Protein AF-A0A8J4FML6-F1 (afdb_monomer)

Structure (mmCIF, N/CA/C/O backbone):
data_AF-A0A8J4FML6-F1
#
_entry.id   AF-A0A8J4FML6-F1
#
loop_
_atom_site.group_PDB
_atom_site.id
_atom_site.type_symbol
_atom_site.label_atom_id
_atom_site.label_alt_id
_atom_site.label_comp_id
_atom_site.label_asym_id
_atom_site.label_entity_id
_atom_site.label_seq_id
_atom_site.pdbx_PDB_ins_code
_atom_site.Cartn_x
_atom_site.Cartn_y
_atom_site.Cartn_z
_atom_site.occupancy
_atom_site.B_iso_or_equiv
_atom_site.auth_seq_id
_atom_site.auth_comp_id
_atom_site.auth_asym_id
_atom_site.auth_atom_id
_atom_site.pdbx_PDB_model_num
ATOM 1 N N . MET A 1 1 ? -35.075 16.830 -20.642 1.00 35.41 1 MET A N 1
ATOM 2 C CA . MET A 1 1 ? -34.570 16.892 -19.249 1.00 35.41 1 MET A CA 1
ATOM 3 C C . MET A 1 1 ? -33.074 17.195 -19.356 1.00 35.41 1 MET A C 1
ATOM 5 O O . MET A 1 1 ? -32.252 16.367 -19.012 1.00 35.41 1 MET A O 1
ATOM 9 N N . ASP A 1 2 ? -32.711 18.364 -19.910 1.00 36.81 2 ASP A N 1
ATOM 10 C CA . ASP A 1 2 ? -31.388 18.572 -20.545 1.00 36.81 2 ASP A CA 1
ATOM 11 C C . ASP A 1 2 ? -30.695 19.882 -20.129 1.00 36.81 2 ASP A C 1
ATOM 13 O O . ASP A 1 2 ? -30.119 20.583 -20.957 1.00 36.81 2 ASP A O 1
ATOM 17 N N . LYS A 1 3 ? -30.758 20.270 -18.847 1.00 36.94 3 LYS A N 1
ATOM 18 C CA . LYS A 1 3 ? -30.110 21.514 -18.366 1.00 36.94 3 LYS A CA 1
ATOM 19 C C . LYS A 1 3 ? -29.376 21.415 -17.019 1.00 36.94 3 LYS A C 1
ATOM 21 O O . LYS A 1 3 ? -29.229 22.426 -16.346 1.00 36.94 3 LYS A O 1
ATOM 26 N N . LEU A 1 4 ? -28.869 20.242 -16.624 1.00 39.16 4 LEU A N 1
ATOM 27 C CA . LEU A 1 4 ? -28.214 20.071 -15.309 1.00 39.16 4 LEU A CA 1
ATOM 28 C C . LEU A 1 4 ? -26.909 19.248 -15.316 1.00 39.16 4 LEU A C 1
ATOM 30 O O . LEU A 1 4 ? -26.606 18.566 -14.347 1.00 39.16 4 LEU A O 1
ATOM 34 N N . VAL A 1 5 ? -26.096 19.326 -16.380 1.00 41.69 5 VAL A N 1
ATOM 35 C CA . VAL A 1 5 ? -24.776 18.639 -16.429 1.00 41.69 5 VAL A CA 1
ATOM 36 C C . VAL A 1 5 ? -23.599 19.593 -16.741 1.00 41.69 5 VAL A C 1
ATOM 38 O O . VAL A 1 5 ? -22.457 19.179 -16.887 1.00 41.69 5 VAL A O 1
ATOM 41 N N . GLY A 1 6 ? -23.823 20.911 -16.780 1.00 35.25 6 GLY A N 1
ATOM 42 C CA . GLY A 1 6 ? -22.820 21.879 -17.257 1.00 35.25 6 GLY A CA 1
ATOM 43 C C . GLY A 1 6 ? -21.868 22.521 -16.234 1.00 35.25 6 GLY A C 1
ATOM 44 O O . GLY A 1 6 ? -21.058 23.340 -16.649 1.00 35.25 6 GLY A O 1
ATOM 45 N N . ALA A 1 7 ? -21.943 22.227 -14.929 1.00 37.44 7 ALA A N 1
ATOM 46 C CA . ALA A 1 7 ? -21.358 23.123 -13.910 1.00 37.44 7 ALA A CA 1
ATOM 47 C C . ALA A 1 7 ? -20.179 22.585 -13.067 1.00 37.44 7 ALA A C 1
ATOM 49 O O . ALA A 1 7 ? -19.746 23.287 -12.161 1.00 37.44 7 ALA A O 1
ATOM 50 N N . PHE A 1 8 ? -19.612 21.400 -13.337 1.00 39.28 8 PHE A N 1
ATOM 51 C CA . PHE A 1 8 ? -18.600 20.808 -12.430 1.00 39.28 8 PHE A CA 1
ATOM 52 C C . PHE A 1 8 ? -17.261 20.367 -13.049 1.00 39.28 8 PHE A C 1
ATOM 54 O O . PHE A 1 8 ? -16.527 19.600 -12.435 1.00 39.28 8 PHE A O 1
ATOM 61 N N . SER A 1 9 ? -16.868 20.880 -14.221 1.00 35.09 9 SER A N 1
ATOM 62 C CA . SER A 1 9 ? -15.612 20.458 -14.880 1.00 35.09 9 SER A CA 1
ATOM 63 C C . SER A 1 9 ? -14.545 21.556 -15.023 1.00 35.09 9 SER A C 1
ATOM 65 O O . SER A 1 9 ? -13.806 21.566 -16.008 1.00 35.09 9 SER A O 1
ATOM 67 N N . GLY A 1 10 ? -14.438 22.476 -14.059 1.00 37.28 10 GLY A N 1
ATOM 68 C CA . GLY A 1 10 ? -13.633 23.691 -14.235 1.00 37.28 10 GLY A CA 1
ATOM 69 C C . GLY A 1 10 ? -12.722 24.140 -13.093 1.00 37.28 10 GLY A C 1
ATOM 70 O O . GLY A 1 10 ? -12.500 25.336 -13.030 1.00 37.28 10 GLY A O 1
ATOM 71 N N . VAL A 1 11 ? -12.202 23.291 -12.188 1.00 38.59 11 VAL A N 1
ATOM 72 C CA . VAL A 1 11 ? -11.254 23.772 -11.138 1.00 38.59 11 VAL A CA 1
ATOM 73 C C . VAL A 1 11 ? -10.192 22.742 -10.704 1.00 38.59 11 VAL A C 1
ATOM 75 O O . VAL A 1 11 ? -9.943 22.560 -9.521 1.00 38.59 11 VAL A O 1
ATOM 78 N N . LEU A 1 12 ? -9.524 22.038 -11.623 1.00 36.12 12 LEU A N 1
ATOM 79 C CA . LEU A 1 12 ? -8.326 21.251 -11.260 1.00 36.12 12 LEU A CA 1
ATOM 80 C C . LEU A 1 12 ? -7.280 21.261 -12.383 1.00 36.12 12 LEU A C 1
ATOM 82 O O . LEU A 1 12 ? -7.044 20.252 -13.046 1.00 36.12 12 LEU A O 1
ATOM 86 N N . LYS A 1 13 ? -6.636 22.411 -12.600 1.00 40.84 13 LYS A N 1
ATOM 87 C CA . LYS A 1 13 ? -5.328 22.497 -13.267 1.00 40.84 13 LYS A CA 1
ATOM 88 C C . LYS A 1 13 ? -4.642 23.808 -12.887 1.00 40.84 13 LYS A C 1
ATOM 90 O O . LYS A 1 13 ? -5.286 24.849 -12.881 1.00 40.84 13 LYS A O 1
ATOM 95 N N . THR A 1 14 ? -3.331 23.715 -12.648 1.00 34.47 14 THR A N 1
ATOM 96 C CA . THR A 1 14 ? -2.422 24.703 -12.022 1.00 34.47 14 THR A CA 1
ATOM 97 C C . THR A 1 14 ? -2.574 24.701 -10.491 1.00 34.47 14 THR A C 1
ATOM 99 O O . THR A 1 14 ? -3.684 24.759 -9.992 1.00 34.47 14 THR A O 1
ATOM 102 N N . SER A 1 15 ? -1.553 24.470 -9.665 1.00 32.44 15 SER A N 1
ATOM 103 C CA . SER A 1 15 ? -0.150 24.870 -9.760 1.00 32.44 15 SER A CA 1
ATOM 104 C C . SER A 1 15 ? 0.771 23.926 -8.957 1.00 32.44 15 SER A C 1
ATOM 106 O O . SER A 1 15 ? 0.525 23.604 -7.798 1.00 32.44 15 SER A O 1
ATOM 108 N N . ASN A 1 16 ? 1.865 23.503 -9.598 1.00 41.62 16 ASN A N 1
ATOM 109 C CA . ASN A 1 16 ? 3.131 23.196 -8.934 1.00 41.62 16 ASN A CA 1
ATOM 110 C C . ASN A 1 16 ? 3.828 24.545 -8.714 1.00 41.62 16 ASN A C 1
ATOM 112 O O . ASN A 1 16 ? 4.073 25.246 -9.695 1.00 41.62 16 ASN A O 1
ATOM 116 N N . ALA A 1 17 ? 4.164 24.901 -7.476 1.00 34.94 17 ALA A N 1
ATOM 117 C CA . ALA A 1 17 ? 5.094 25.989 -7.198 1.00 34.94 17 ALA A CA 1
ATOM 118 C C . ALA A 1 17 ? 5.888 25.692 -5.919 1.00 34.94 17 ALA A C 1
ATOM 120 O O . ALA A 1 17 ? 5.341 25.425 -4.852 1.00 34.94 17 ALA A O 1
ATOM 121 N N . SER A 1 18 ? 7.202 25.706 -6.100 1.00 40.62 18 SER A N 1
ATOM 122 C CA . SER A 1 18 ? 8.293 25.527 -5.150 1.00 40.62 18 SER A CA 1
ATOM 123 C C . SER A 1 18 ? 8.175 26.389 -3.891 1.00 40.62 18 SER A C 1
ATOM 125 O O . SER A 1 18 ? 8.092 27.612 -3.983 1.00 40.62 18 SER A O 1
ATOM 127 N N . THR A 1 19 ? 8.278 25.767 -2.715 1.00 32.66 19 THR A N 1
ATOM 128 C CA . THR A 1 19 ? 8.489 26.473 -1.444 1.00 32.66 19 THR A CA 1
ATOM 129 C C . THR A 1 19 ? 9.984 26.540 -1.137 1.00 32.66 19 THR A C 1
ATOM 131 O O . THR A 1 19 ? 10.607 25.544 -0.776 1.00 32.66 19 THR A O 1
ATOM 134 N N . SER A 1 20 ? 10.559 27.731 -1.288 1.00 34.69 20 SER A N 1
ATOM 135 C CA . SER A 1 20 ? 11.866 28.113 -0.754 1.00 34.69 20 SER A CA 1
ATOM 136 C C . SER A 1 20 ? 11.789 28.282 0.768 1.00 34.69 20 SER A C 1
ATOM 138 O O . SER A 1 20 ? 10.972 29.056 1.268 1.00 34.69 20 SER A O 1
ATOM 140 N N . GLN A 1 21 ? 12.654 27.572 1.494 1.00 34.34 21 GLN A N 1
ATOM 141 C CA . GLN A 1 21 ? 12.892 27.738 2.932 1.00 34.34 21 GLN A CA 1
ATOM 142 C C . GLN A 1 21 ? 13.461 29.132 3.254 1.00 34.34 21 GLN A C 1
ATOM 144 O O . GLN A 1 21 ? 14.424 29.541 2.604 1.00 34.34 21 GLN A O 1
ATOM 149 N N . PRO A 1 22 ? 12.990 29.815 4.314 1.00 35.38 22 PRO A N 1
ATOM 150 C CA . PRO A 1 22 ? 13.788 30.819 4.995 1.00 35.38 22 PRO A CA 1
ATOM 151 C C . PRO A 1 22 ? 14.548 30.189 6.171 1.00 35.38 22 PRO A C 1
ATOM 153 O O . PRO A 1 22 ? 13.995 29.448 6.986 1.00 35.38 22 PRO A O 1
ATOM 156 N N . ALA A 1 23 ? 15.838 30.509 6.250 1.00 41.25 23 ALA A N 1
ATOM 157 C CA . ALA A 1 23 ? 16.706 30.195 7.373 1.00 41.25 23 ALA A CA 1
ATOM 158 C C . ALA A 1 23 ? 16.216 30.909 8.645 1.00 41.25 23 ALA A C 1
ATOM 160 O O . ALA A 1 23 ? 16.093 32.133 8.664 1.00 41.25 23 ALA A O 1
ATOM 161 N N . VAL A 1 24 ? 15.971 30.147 9.715 1.00 37.88 24 VAL A N 1
ATOM 162 C CA . VAL A 1 24 ? 15.708 30.685 11.056 1.00 37.88 24 VAL A CA 1
ATOM 163 C C . VAL A 1 24 ? 16.750 30.136 12.023 1.00 37.88 24 VAL A C 1
ATOM 165 O O . VAL A 1 24 ? 17.024 28.938 12.073 1.00 37.88 24 VAL A O 1
ATOM 168 N N . GLN A 1 25 ? 17.350 31.077 12.744 1.00 38.38 25 GLN A N 1
ATOM 169 C CA . GLN A 1 25 ? 18.498 30.951 13.629 1.00 38.38 25 GLN A CA 1
ATOM 170 C C . GLN A 1 25 ? 18.248 29.977 14.790 1.00 38.38 25 GLN A C 1
ATOM 172 O O . GLN A 1 25 ? 17.191 29.972 15.422 1.00 38.38 25 GLN A O 1
ATOM 177 N N . GLN A 1 26 ? 19.267 29.159 15.056 1.00 39.25 26 GLN A N 1
ATOM 178 C CA . GLN A 1 26 ? 19.340 28.199 16.150 1.00 39.25 26 GLN A CA 1
ATOM 179 C C . GLN A 1 26 ? 19.498 28.934 17.488 1.00 39.25 26 GLN A C 1
ATOM 181 O O . GLN A 1 26 ? 20.565 29.453 17.797 1.00 39.25 26 GLN A O 1
ATOM 186 N N . GLY A 1 27 ? 18.428 28.964 18.279 1.00 39.94 27 GLY A N 1
ATOM 187 C CA . GLY A 1 27 ? 18.484 29.200 19.720 1.00 39.94 27 GLY A CA 1
ATOM 188 C C . GLY A 1 27 ? 18.055 27.924 20.439 1.00 39.94 27 GLY A C 1
ATOM 189 O O . GLY A 1 27 ? 17.025 27.348 20.081 1.00 39.94 27 GLY A O 1
ATOM 190 N N . ASP A 1 28 ? 18.860 27.480 21.405 1.00 43.66 28 ASP A N 1
ATOM 191 C CA . ASP A 1 28 ? 18.745 26.216 22.142 1.00 43.66 28 ASP A CA 1
ATOM 192 C C . ASP A 1 28 ? 17.323 25.925 22.645 1.00 43.66 28 ASP A C 1
ATOM 194 O O . ASP A 1 28 ? 16.879 26.390 23.696 1.00 43.66 28 ASP A O 1
ATOM 198 N N . ARG A 1 29 ? 16.594 25.095 21.893 1.00 36.94 29 ARG A N 1
ATOM 199 C CA . ARG A 1 29 ? 15.334 24.488 22.324 1.00 36.94 29 ARG A CA 1
ATOM 200 C C . ARG A 1 29 ? 15.620 23.052 22.740 1.00 36.94 29 ARG A C 1
ATOM 202 O O . ARG A 1 29 ? 15.807 22.175 21.899 1.00 36.94 29 ARG A O 1
ATOM 209 N N . GLN A 1 30 ? 15.647 22.812 24.047 1.00 38.25 30 GLN A N 1
ATOM 210 C CA . GLN A 1 30 ? 15.641 21.465 24.612 1.00 38.25 30 GLN A CA 1
ATOM 211 C C . GLN A 1 30 ? 14.290 20.802 24.309 1.00 38.25 30 GLN A C 1
ATOM 213 O O . GLN A 1 30 ? 13.293 21.041 24.988 1.00 38.25 30 GLN A O 1
ATOM 218 N N . TYR A 1 31 ? 14.243 19.982 23.261 1.00 38.94 31 TYR A N 1
ATOM 219 C CA . TYR A 1 31 ? 13.105 19.110 22.990 1.00 38.94 31 TYR A CA 1
ATOM 220 C C . TYR A 1 31 ? 13.128 17.928 23.966 1.00 38.94 31 TYR A C 1
ATOM 222 O O . TYR A 1 31 ? 14.128 17.211 24.056 1.00 38.94 31 TYR A O 1
ATOM 230 N N . LEU A 1 32 ? 12.012 17.690 24.665 1.00 37.56 32 LEU A N 1
ATOM 231 C CA . LEU A 1 32 ? 11.767 16.414 25.336 1.00 37.56 32 LEU A CA 1
ATOM 232 C C . LEU A 1 32 ? 11.801 15.310 24.268 1.00 37.56 32 LEU A C 1
ATOM 234 O O . LEU A 1 32 ? 10.910 15.223 23.423 1.00 37.56 32 LEU A O 1
ATOM 238 N N . ARG A 1 33 ? 12.839 14.469 24.293 1.00 39.25 33 ARG A N 1
ATOM 239 C CA . ARG A 1 33 ? 12.899 13.250 23.482 1.00 39.25 33 ARG A CA 1
ATOM 240 C C . ARG A 1 33 ? 11.868 12.264 24.020 1.00 39.25 33 ARG A C 1
ATOM 242 O O . ARG A 1 33 ? 12.152 11.493 24.931 1.00 39.25 33 ARG A O 1
ATOM 249 N N . LEU A 1 34 ? 10.665 12.298 23.458 1.00 41.19 34 LEU A N 1
ATOM 250 C CA . LEU A 1 34 ? 9.763 11.155 23.535 1.00 41.19 34 LEU A CA 1
ATOM 251 C C . LEU A 1 34 ? 10.430 9.964 22.822 1.00 41.19 34 LEU A C 1
ATOM 253 O O . LEU A 1 34 ? 11.107 10.171 21.808 1.00 41.19 34 LEU A O 1
ATOM 257 N N . PRO A 1 35 ? 10.259 8.726 23.314 1.00 53.47 35 PRO A N 1
ATOM 258 C CA . PRO A 1 35 ? 10.728 7.539 22.613 1.00 53.47 35 PRO A CA 1
ATOM 259 C C . PRO A 1 35 ? 10.200 7.539 21.171 1.00 53.47 35 PRO A C 1
ATOM 261 O O . PRO A 1 35 ? 9.001 7.734 20.942 1.00 53.47 35 PRO A O 1
ATOM 264 N N . LEU A 1 36 ? 11.093 7.328 20.199 1.00 48.91 36 LEU A N 1
ATOM 265 C CA . LEU A 1 36 ? 10.800 7.356 18.755 1.00 48.91 36 LEU A CA 1
ATOM 266 C C . LEU A 1 36 ? 9.635 6.430 18.356 1.00 48.91 36 LEU A C 1
ATOM 268 O O . LEU A 1 36 ? 8.952 6.670 17.362 1.00 48.91 36 LEU A O 1
ATOM 272 N N . GLU A 1 37 ? 9.375 5.396 19.153 1.00 46.72 37 GLU A N 1
ATOM 273 C CA . GLU A 1 37 ? 8.304 4.425 18.927 1.00 46.72 37 GLU A CA 1
ATOM 274 C C . GLU A 1 37 ? 6.905 4.973 19.249 1.00 46.72 37 GLU A C 1
ATOM 276 O O . GLU A 1 37 ? 5.953 4.689 18.522 1.00 46.72 37 GLU A O 1
ATOM 281 N N . SER A 1 38 ? 6.774 5.821 20.275 1.00 44.91 38 SER A N 1
ATOM 282 C CA . SER A 1 38 ? 5.511 6.494 20.626 1.00 44.91 38 SER A CA 1
ATOM 283 C C . SER A 1 38 ? 5.132 7.599 19.632 1.00 44.91 38 SER A C 1
ATOM 285 O O . SER A 1 38 ? 3.953 7.784 19.344 1.00 44.91 38 SER A O 1
ATOM 287 N N . ALA A 1 39 ? 6.119 8.282 19.040 1.00 42.59 39 ALA A N 1
ATOM 288 C CA . ALA A 1 39 ? 5.883 9.282 17.995 1.00 42.59 39 ALA A CA 1
ATOM 289 C C . ALA A 1 39 ? 5.508 8.649 16.639 1.00 42.59 39 ALA A C 1
ATOM 291 O O . ALA A 1 39 ? 4.733 9.227 15.883 1.00 42.59 39 ALA A O 1
ATOM 292 N N . ARG A 1 40 ? 5.997 7.433 16.342 1.00 47.75 40 ARG A N 1
ATOM 293 C CA . ARG A 1 40 ? 5.623 6.688 15.125 1.00 47.75 40 ARG A CA 1
ATOM 294 C C . ARG A 1 40 ? 4.171 6.203 15.120 1.00 47.75 40 ARG A C 1
ATOM 296 O O . ARG A 1 40 ? 3.591 6.100 14.046 1.00 47.75 40 ARG A O 1
ATOM 303 N N . LYS A 1 41 ? 3.585 5.914 16.288 1.00 45.41 41 LYS A N 1
ATOM 304 C CA . LYS A 1 41 ? 2.195 5.424 16.408 1.00 45.41 41 LYS A CA 1
ATOM 305 C C . LYS A 1 41 ? 1.136 6.532 16.422 1.00 45.41 41 LYS A C 1
ATOM 307 O O . LYS A 1 41 ? -0.032 6.245 16.206 1.00 45.41 41 LYS A O 1
ATOM 312 N N . LEU A 1 42 ? 1.536 7.784 16.634 1.00 40.78 42 LEU A N 1
ATOM 313 C CA . LEU A 1 42 ? 0.665 8.963 16.596 1.00 40.78 42 LEU A CA 1
ATOM 314 C C . LEU A 1 42 ? 1.020 9.859 15.406 1.00 40.78 42 LEU A C 1
ATOM 316 O O . LEU A 1 42 ? 1.116 11.078 15.544 1.00 40.78 42 LEU A O 1
ATOM 320 N N . ARG A 1 43 ? 1.231 9.276 14.220 1.00 51.53 43 ARG A N 1
ATOM 321 C CA . ARG A 1 43 ? 1.287 10.088 13.005 1.00 51.53 43 ARG A CA 1
ATOM 322 C C . ARG A 1 43 ? -0.147 10.490 12.673 1.00 51.53 43 ARG A C 1
ATOM 324 O O . ARG A 1 43 ? -0.884 9.737 12.049 1.00 51.53 43 ARG A O 1
ATOM 331 N N . TRP A 1 44 ? -0.563 11.646 13.185 1.00 57.25 44 TRP A N 1
ATOM 332 C CA . TRP A 1 44 ? -1.776 12.308 12.719 1.00 57.25 44 TRP A CA 1
ATOM 333 C C . TRP A 1 44 ? -1.627 12.426 11.206 1.00 57.25 44 TRP A C 1
ATOM 335 O O . TRP A 1 44 ? -0.617 12.970 10.757 1.00 57.25 44 TRP A O 1
ATOM 345 N N . PHE A 1 45 ? -2.556 11.848 10.439 1.00 61.09 45 PHE A N 1
ATOM 346 C CA . PHE A 1 45 ? -2.519 11.955 8.985 1.00 61.09 45 PHE A CA 1
ATOM 347 C C . PHE A 1 45 ? -2.405 13.434 8.635 1.00 61.09 45 PHE A C 1
ATOM 349 O O . PHE A 1 45 ? -3.273 14.237 8.994 1.00 61.09 45 PHE A O 1
ATOM 356 N N . GLU A 1 46 ? -1.302 13.814 7.996 1.00 70.62 46 GLU A N 1
ATOM 357 C CA . GLU A 1 46 ? -1.143 15.194 7.580 1.00 70.62 46 GLU A CA 1
ATOM 358 C C . GLU A 1 46 ? -2.230 15.499 6.545 1.00 70.62 46 GLU A C 1
ATOM 360 O O . GLU A 1 46 ? -2.730 14.615 5.844 1.00 70.62 46 GLU A O 1
ATOM 365 N N . LYS A 1 47 ? -2.607 16.773 6.405 1.00 62.56 47 LYS A N 1
ATOM 366 C CA . LYS A 1 47 ? -3.578 17.190 5.379 1.00 62.56 47 LYS A CA 1
ATOM 367 C C . LYS A 1 47 ? -3.176 16.684 3.981 1.00 62.56 47 LYS A C 1
ATOM 369 O O . LYS A 1 47 ? -4.049 16.396 3.167 1.00 62.56 47 LYS A O 1
ATOM 374 N N . ALA A 1 48 ? -1.873 16.544 3.725 1.00 71.06 48 ALA A N 1
ATOM 375 C CA . ALA A 1 48 ? -1.325 15.957 2.507 1.00 71.06 48 ALA A CA 1
ATOM 376 C C . ALA A 1 48 ? -1.625 14.452 2.371 1.00 71.06 48 ALA A C 1
ATOM 378 O O . ALA A 1 48 ? -2.015 14.022 1.287 1.00 71.06 48 ALA A O 1
ATOM 379 N N . ASP A 1 49 ? -1.515 13.678 3.453 1.00 70.06 49 ASP A N 1
ATOM 380 C CA . ASP A 1 49 ? -1.798 12.237 3.465 1.00 70.06 49 ASP A CA 1
ATOM 381 C C . ASP A 1 49 ? -3.292 11.971 3.256 1.00 70.06 49 ASP A C 1
ATOM 383 O O . ASP A 1 49 ? -3.662 11.150 2.419 1.00 70.06 49 ASP A O 1
ATOM 387 N N . LEU A 1 50 ? -4.164 12.735 3.928 1.00 65.88 50 LEU A N 1
ATOM 388 C CA . LEU A 1 50 ? -5.612 12.674 3.696 1.00 65.88 50 LEU A CA 1
ATOM 389 C C . LEU A 1 50 ? -5.961 13.036 2.248 1.00 65.88 50 LEU A C 1
ATOM 391 O O . LEU A 1 50 ? -6.759 12.357 1.611 1.00 65.88 50 LEU A O 1
ATOM 395 N N . GLN A 1 51 ? -5.335 14.071 1.683 1.00 72.19 51 GLN A N 1
ATOM 396 C CA . GLN A 1 51 ? -5.533 14.417 0.274 1.00 72.19 51 GLN A CA 1
ATOM 397 C C . GLN A 1 51 ? -5.017 13.335 -0.682 1.00 72.19 51 GLN A C 1
ATOM 399 O O . GLN A 1 51 ? -5.627 13.122 -1.732 1.00 72.19 51 GLN A O 1
ATOM 404 N N . ALA A 1 52 ? -3.907 12.669 -0.358 1.00 75.38 52 ALA A N 1
ATOM 405 C CA . ALA A 1 52 ? -3.370 11.566 -1.148 1.00 75.38 52 ALA A CA 1
ATOM 406 C C . ALA A 1 52 ? -4.306 10.352 -1.112 1.00 75.38 52 ALA A C 1
ATOM 408 O O . ALA A 1 52 ? -4.617 9.804 -2.170 1.00 75.38 52 ALA A O 1
ATOM 409 N N . LEU A 1 53 ? -4.827 10.009 0.068 1.00 74.50 53 LEU A N 1
ATOM 410 C CA . LEU A 1 53 ? -5.808 8.943 0.254 1.00 74.50 53 LEU A CA 1
ATOM 411 C C . LEU A 1 53 ? -7.095 9.234 -0.533 1.00 74.50 53 LEU A C 1
ATOM 413 O O . LEU A 1 53 ? -7.532 8.415 -1.338 1.00 74.50 53 LEU A O 1
ATOM 417 N N . THR A 1 54 ? -7.642 10.447 -0.408 1.00 72.94 54 THR A N 1
ATOM 418 C CA . THR A 1 54 ? -8.829 10.878 -1.160 1.00 72.94 54 THR A CA 1
ATOM 419 C C 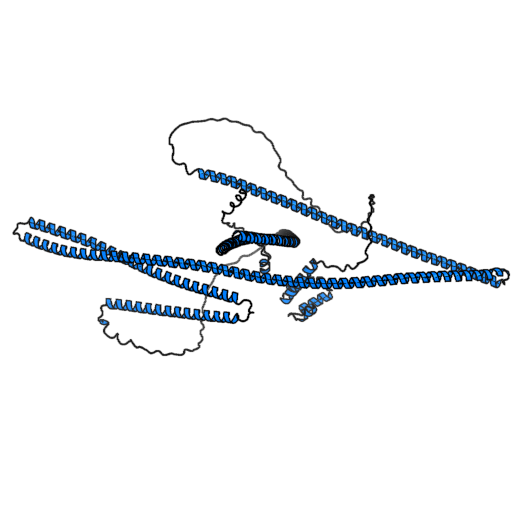. THR A 1 54 ? -8.596 10.816 -2.672 1.00 72.94 54 THR A C 1
ATOM 421 O O . THR A 1 54 ? -9.438 10.316 -3.416 1.00 72.94 54 THR A O 1
ATOM 424 N N . LYS A 1 55 ? -7.429 11.268 -3.156 1.00 83.69 55 LYS A N 1
ATOM 425 C CA . LYS A 1 55 ? -7.057 11.144 -4.577 1.00 83.69 55 LYS A CA 1
ATOM 426 C C . LYS A 1 55 ? -6.930 9.684 -5.015 1.00 83.69 55 LYS A C 1
ATOM 428 O O . LYS A 1 55 ? -7.299 9.383 -6.149 1.00 83.69 55 LYS A O 1
ATOM 433 N N . SER A 1 56 ? -6.420 8.804 -4.154 1.00 84.31 56 SER A N 1
ATOM 434 C CA . SER A 1 56 ? -6.325 7.365 -4.417 1.00 84.31 56 SER A CA 1
ATOM 435 C C . SER A 1 56 ? -7.713 6.746 -4.582 1.00 84.31 56 SER A C 1
ATOM 437 O O . SER A 1 56 ? -7.987 6.161 -5.625 1.00 84.31 56 SER A O 1
ATOM 439 N N . HIS A 1 57 ? -8.631 6.997 -3.645 1.00 77.56 57 HIS A N 1
ATOM 440 C CA . HIS A 1 57 ? -10.009 6.504 -3.733 1.00 77.56 57 HIS A CA 1
ATOM 441 C C . HIS A 1 57 ? -10.762 7.045 -4.954 1.00 77.56 57 HIS A C 1
ATOM 443 O O . HIS A 1 57 ? -11.514 6.312 -5.591 1.00 77.56 57 HIS A O 1
ATOM 449 N N . PHE A 1 58 ? -10.539 8.305 -5.351 1.00 81.62 58 PHE A N 1
ATOM 450 C CA . PHE A 1 58 ? -11.121 8.827 -6.593 1.00 81.62 58 PHE A CA 1
ATOM 451 C C . PHE A 1 58 ? -10.577 8.136 -7.848 1.00 81.62 58 PHE A C 1
ATOM 453 O O . PHE A 1 58 ? -11.326 7.952 -8.810 1.00 81.62 58 PHE A O 1
ATOM 460 N N . ARG A 1 59 ? -9.292 7.760 -7.863 1.00 88.88 59 ARG A N 1
ATOM 461 C CA . ARG A 1 59 ? -8.699 6.996 -8.972 1.00 88.88 59 ARG A CA 1
ATOM 462 C C . ARG A 1 59 ? -9.249 5.580 -9.017 1.00 88.88 59 ARG A C 1
ATOM 464 O O . ARG A 1 59 ? -9.711 5.167 -10.070 1.00 88.88 59 ARG A O 1
ATOM 471 N N . GLU A 1 60 ? -9.281 4.895 -7.883 1.00 82.00 60 GLU A N 1
ATOM 472 C CA . GLU A 1 60 ? -9.831 3.544 -7.768 1.00 82.00 60 GLU A CA 1
ATOM 473 C C . GLU A 1 60 ? -11.310 3.504 -8.174 1.00 82.00 60 GLU A C 1
ATOM 475 O O . GLU A 1 60 ? -11.703 2.691 -9.005 1.00 82.00 60 GLU A O 1
ATOM 480 N N . LYS A 1 61 ? -12.124 4.460 -7.704 1.00 83.69 61 LYS A N 1
ATOM 481 C CA . LYS A 1 61 ? -13.523 4.604 -8.136 1.00 83.69 61 LYS A CA 1
ATOM 482 C C . LYS A 1 61 ? -13.641 4.752 -9.655 1.00 83.69 61 LYS A C 1
ATOM 484 O O . LYS A 1 61 ? -14.554 4.192 -10.256 1.00 83.69 61 LYS A O 1
ATOM 489 N N . ARG A 1 62 ? -12.733 5.501 -10.287 1.00 88.88 62 ARG A N 1
ATOM 490 C CA . ARG A 1 62 ? -12.712 5.671 -11.745 1.00 88.88 62 ARG A CA 1
ATOM 491 C C . ARG A 1 62 ? -12.303 4.384 -12.464 1.00 88.88 62 ARG A C 1
ATOM 493 O O . ARG A 1 62 ? -12.984 4.001 -13.405 1.00 88.88 62 ARG A O 1
ATOM 500 N N . GLU A 1 63 ? -11.260 3.703 -11.995 1.00 87.81 63 GLU A N 1
ATOM 501 C CA . GLU A 1 63 ? -10.812 2.411 -12.536 1.00 87.81 63 GLU A CA 1
ATOM 502 C C . GLU A 1 63 ? -11.913 1.343 -12.431 1.00 87.81 63 GLU A C 1
ATOM 504 O O . GLU A 1 63 ? -12.149 0.598 -13.383 1.00 87.81 63 GLU A O 1
ATOM 509 N N . LEU A 1 64 ? -12.656 1.318 -11.320 1.00 84.25 64 LEU A N 1
ATOM 510 C CA . LEU A 1 64 ? -13.803 0.430 -11.144 1.00 84.25 64 LEU A CA 1
ATOM 511 C C . LEU A 1 64 ? -14.925 0.754 -12.136 1.00 84.25 64 LEU A C 1
ATOM 513 O O . LEU A 1 64 ? -15.428 -0.159 -12.788 1.00 84.25 64 LEU A O 1
ATOM 517 N N . LEU A 1 65 ? -15.275 2.030 -12.326 1.00 85.00 65 LEU A N 1
ATOM 518 C CA . LEU A 1 65 ? -16.271 2.442 -13.326 1.00 85.00 65 LEU A CA 1
ATOM 519 C C . LEU A 1 65 ? -15.841 2.100 -14.764 1.00 85.00 65 LEU A C 1
ATOM 521 O O . LEU A 1 65 ? -16.668 1.668 -15.575 1.00 85.00 65 LEU A O 1
ATOM 525 N N . ASP A 1 66 ? -14.552 2.235 -15.073 1.00 90.88 66 ASP A N 1
ATOM 526 C CA . ASP A 1 66 ? -13.984 1.857 -16.369 1.00 90.88 66 ASP A CA 1
ATOM 527 C C . ASP A 1 66 ? -14.038 0.328 -16.570 1.00 90.88 66 ASP A C 1
ATOM 529 O O . ASP A 1 66 ? -14.433 -0.159 -17.633 1.00 90.88 66 ASP A O 1
ATOM 533 N N . SER A 1 67 ? -13.738 -0.460 -15.532 1.00 90.31 67 SER A N 1
ATOM 534 C CA . SER A 1 67 ? -13.860 -1.924 -15.587 1.00 90.31 67 SER A CA 1
ATOM 535 C C . SER A 1 67 ? -15.314 -2.382 -15.752 1.00 90.31 67 SER A C 1
ATOM 537 O O . SER A 1 67 ? -15.591 -3.283 -16.545 1.00 90.31 67 SER A O 1
ATOM 539 N N . LEU A 1 68 ? -16.260 -1.702 -15.095 1.00 85.56 68 LEU A N 1
ATOM 540 C CA . LEU A 1 68 ? -17.694 -1.968 -15.191 1.00 85.56 68 LEU A CA 1
ATOM 541 C C . LEU A 1 68 ? -18.206 -1.660 -16.605 1.00 85.56 68 LEU A C 1
ATOM 543 O O . LEU A 1 68 ? -18.952 -2.448 -17.183 1.00 85.56 68 LEU A O 1
ATOM 547 N N . THR A 1 69 ? -17.739 -0.575 -17.230 1.00 90.81 69 THR A N 1
ATOM 548 C CA . THR A 1 69 ? -18.080 -0.276 -18.632 1.00 90.81 69 THR A CA 1
ATOM 549 C C . THR A 1 69 ? -17.471 -1.272 -19.618 1.00 90.81 69 THR A C 1
ATOM 551 O O . THR A 1 69 ? -18.127 -1.621 -20.604 1.00 90.81 69 THR A O 1
ATOM 554 N N . VAL A 1 70 ? -16.254 -1.771 -19.379 1.00 92.12 70 VAL A N 1
ATOM 555 C CA . VAL A 1 70 ? -15.664 -2.853 -20.192 1.00 92.12 70 VAL A CA 1
ATOM 556 C C . VAL A 1 70 ? -16.453 -4.152 -20.031 1.00 92.12 70 VAL A C 1
ATOM 558 O O . VAL A 1 70 ? -16.783 -4.788 -21.034 1.00 92.12 70 VAL A O 1
ATOM 561 N N . LEU A 1 71 ? -16.815 -4.517 -18.799 1.00 90.94 71 LEU A N 1
ATOM 562 C CA . LEU A 1 71 ? -17.617 -5.702 -18.509 1.00 90.94 71 LEU A CA 1
ATOM 563 C C . LEU A 1 71 ? -19.004 -5.604 -19.154 1.00 90.94 71 LEU A C 1
ATOM 565 O O . LEU A 1 71 ? -19.428 -6.545 -19.821 1.00 90.94 71 LEU A O 1
ATOM 569 N N . LYS A 1 72 ? -19.665 -4.441 -19.065 1.00 91.38 72 LYS A N 1
ATOM 570 C CA . LYS A 1 72 ? -20.939 -4.175 -19.749 1.00 91.38 72 LYS A CA 1
ATOM 571 C C . LYS A 1 72 ? -20.810 -4.413 -21.256 1.00 91.38 72 LYS A C 1
ATOM 573 O O . LYS A 1 72 ? -21.608 -5.144 -21.832 1.00 91.38 72 LYS A O 1
ATOM 578 N N . LYS A 1 73 ? -19.767 -3.869 -21.897 1.00 93.06 73 LYS A N 1
ATOM 579 C CA . LYS A 1 73 ? -19.508 -4.080 -23.335 1.00 93.06 73 LYS A CA 1
ATOM 580 C C . LYS A 1 73 ? -19.274 -5.553 -23.685 1.00 93.06 73 LYS A C 1
ATOM 582 O O . LYS A 1 73 ? -19.712 -5.992 -24.745 1.00 93.06 73 LYS A O 1
ATOM 587 N N . LEU A 1 74 ? -18.583 -6.312 -22.832 1.00 93.25 74 LEU A N 1
ATOM 588 C CA . LEU A 1 74 ? -18.386 -7.753 -23.027 1.00 93.25 74 LEU A CA 1
ATOM 589 C C . LEU A 1 74 ? -19.702 -8.526 -22.898 1.00 93.25 74 LEU A C 1
ATOM 591 O O . LEU A 1 74 ? -20.000 -9.351 -23.755 1.00 93.25 74 LEU A O 1
ATOM 595 N N . LEU A 1 75 ? -20.514 -8.228 -21.885 1.00 91.50 75 LEU A N 1
ATOM 596 C CA . LEU A 1 75 ? -21.795 -8.901 -21.665 1.00 91.50 75 LEU A CA 1
ATOM 597 C C . LEU A 1 75 ? -22.795 -8.607 -22.793 1.00 91.50 75 LEU A C 1
ATOM 599 O O . LEU A 1 75 ? -23.436 -9.532 -23.291 1.00 91.50 75 LEU A O 1
ATOM 603 N N . VAL A 1 76 ? -22.829 -7.368 -23.297 1.00 94.62 76 VAL A N 1
ATOM 604 C CA . VAL A 1 76 ? -23.603 -7.012 -24.500 1.00 94.62 76 VAL A CA 1
ATOM 605 C C . VAL A 1 76 ? -23.120 -7.798 -25.727 1.00 94.62 76 VAL A C 1
ATOM 607 O O . VAL A 1 76 ? -23.932 -8.323 -26.486 1.00 94.62 76 VAL A O 1
ATOM 610 N N . ARG A 1 77 ? -21.801 -7.974 -25.908 1.00 94.00 77 ARG A N 1
ATOM 611 C CA . ARG A 1 77 ? -21.250 -8.822 -26.988 1.00 94.00 77 ARG A CA 1
ATOM 612 C C . ARG A 1 77 ? -21.641 -10.297 -26.859 1.00 94.00 77 ARG A C 1
ATOM 614 O O . ARG A 1 77 ? -21.727 -10.976 -27.877 1.00 94.00 77 ARG A O 1
ATOM 621 N N . HIS A 1 78 ? -21.893 -10.780 -25.646 1.00 94.44 78 HIS A N 1
ATOM 622 C CA . HIS A 1 78 ? -22.372 -12.138 -25.380 1.00 94.44 78 HIS A CA 1
ATOM 623 C C . HIS A 1 78 ? -23.899 -12.294 -25.505 1.00 94.44 78 HIS A C 1
ATOM 625 O O . HIS A 1 78 ? -24.426 -13.360 -25.196 1.00 94.44 78 HIS A O 1
ATOM 631 N N . GLY A 1 79 ? -24.608 -11.274 -26.003 1.00 93.25 79 GLY A N 1
ATOM 632 C CA . GLY A 1 79 ? -26.040 -11.348 -26.305 1.00 93.25 79 GLY A CA 1
ATOM 633 C C . GLY A 1 79 ? -26.956 -11.035 -25.123 1.00 93.25 79 GLY A C 1
ATOM 634 O O . GLY A 1 79 ? -28.156 -11.294 -25.204 1.00 93.25 79 GLY A O 1
ATOM 635 N N . LEU A 1 80 ? -26.419 -10.481 -24.032 1.00 92.44 80 LEU A N 1
ATOM 636 C CA . LEU A 1 80 ? -27.240 -9.949 -22.949 1.00 92.44 80 LEU A CA 1
ATOM 637 C C . LEU A 1 80 ? -27.804 -8.582 -23.350 1.00 92.44 80 LEU A C 1
ATOM 639 O O . LEU A 1 80 ? -27.090 -7.724 -23.868 1.00 92.44 80 LEU A O 1
ATOM 643 N N . ASP A 1 81 ? -29.099 -8.400 -23.109 1.00 95.38 81 ASP A N 1
ATOM 644 C CA . ASP A 1 81 ? -29.828 -7.175 -23.429 1.00 95.38 81 ASP A CA 1
ATOM 645 C C . ASP A 1 81 ? -29.294 -5.998 -22.597 1.00 95.38 81 ASP A C 1
ATOM 647 O O . ASP A 1 81 ? -29.292 -6.042 -21.362 1.00 95.38 81 ASP A O 1
ATOM 651 N N . GLU A 1 82 ? -28.842 -4.944 -23.280 1.00 94.69 82 GLU A N 1
ATOM 652 C CA . GLU A 1 82 ? -28.234 -3.765 -22.662 1.00 94.69 82 GLU A CA 1
ATOM 653 C C . GLU A 1 82 ? -29.182 -3.101 -21.656 1.00 94.69 82 GLU A C 1
ATOM 655 O O . GLU A 1 82 ? -28.744 -2.684 -20.584 1.00 94.69 82 GLU A O 1
ATOM 660 N N . ALA A 1 83 ? -30.486 -3.094 -21.949 1.00 91.62 83 ALA A N 1
ATOM 661 C CA . ALA A 1 83 ? -31.490 -2.514 -21.066 1.00 91.62 83 ALA A CA 1
ATOM 662 C C . ALA A 1 83 ? -31.601 -3.271 -19.732 1.00 91.62 83 ALA A C 1
ATOM 664 O O . ALA A 1 83 ? -31.783 -2.653 -18.684 1.00 91.62 83 ALA A O 1
ATOM 665 N N . LYS A 1 84 ? -31.460 -4.603 -19.745 1.00 90.81 84 LYS A N 1
ATOM 666 C CA . LYS A 1 84 ? -31.484 -5.417 -18.518 1.00 90.81 84 LYS A CA 1
ATOM 667 C C . LYS A 1 84 ? -30.214 -5.221 -17.698 1.00 90.81 84 LYS A C 1
ATOM 669 O O . LYS A 1 84 ? -30.297 -5.046 -16.487 1.00 90.81 84 LYS A O 1
ATOM 674 N N . LEU A 1 85 ? -29.067 -5.165 -18.373 1.00 91.38 85 LEU A N 1
ATOM 675 C CA . LEU A 1 85 ? -27.777 -4.848 -17.762 1.00 91.38 85 LEU A CA 1
ATOM 676 C C . LEU A 1 85 ? -27.782 -3.477 -17.083 1.00 91.38 85 LEU A C 1
ATOM 678 O O . LEU A 1 85 ? -27.296 -3.357 -15.965 1.00 91.38 85 LEU A O 1
ATOM 682 N N . ASP A 1 86 ? -28.358 -2.453 -17.712 1.00 90.75 86 ASP A N 1
ATOM 683 C CA . ASP A 1 86 ? -28.454 -1.124 -17.102 1.00 90.75 86 ASP A CA 1
ATOM 684 C C . ASP A 1 86 ? -29.346 -1.107 -15.860 1.00 90.75 86 ASP A C 1
ATOM 686 O O . ASP A 1 86 ? -29.018 -0.439 -14.879 1.00 90.75 86 ASP A O 1
ATOM 690 N N . VAL A 1 87 ? -30.442 -1.871 -15.862 1.00 91.94 87 VAL A N 1
ATOM 691 C CA . VAL A 1 87 ? -31.313 -2.009 -14.687 1.00 91.94 87 VAL A CA 1
ATOM 692 C C . VAL A 1 87 ? -30.591 -2.726 -13.543 1.00 91.94 87 VAL A C 1
ATOM 694 O O . VAL A 1 87 ? -30.667 -2.263 -12.406 1.00 91.94 87 VAL A O 1
ATOM 697 N N . GLU A 1 88 ? -29.859 -3.805 -13.825 1.00 89.69 88 GLU A N 1
ATOM 698 C CA . GLU A 1 88 ? -29.088 -4.544 -12.816 1.00 89.69 88 GLU A CA 1
ATOM 699 C C . GLU A 1 88 ? -27.914 -3.724 -12.266 1.00 89.69 88 GLU A C 1
ATOM 701 O O . GLU A 1 88 ? -27.727 -3.649 -11.052 1.00 89.69 88 GLU A O 1
ATOM 706 N N . VAL A 1 89 ? -27.160 -3.033 -13.126 1.00 87.38 89 VAL A N 1
ATOM 707 C CA . VAL A 1 89 ? -26.072 -2.141 -12.695 1.00 87.38 89 VAL A CA 1
ATOM 708 C C . VAL A 1 89 ? -26.621 -0.985 -11.860 1.00 87.38 89 VAL A C 1
ATOM 710 O O . VAL A 1 89 ? -26.051 -0.661 -10.819 1.00 87.38 89 VAL A O 1
ATOM 713 N N . ALA A 1 90 ? -27.750 -0.390 -12.256 1.00 88.19 90 ALA A N 1
ATOM 714 C CA . ALA A 1 90 ? -28.404 0.647 -11.464 1.00 88.19 90 ALA A CA 1
ATOM 715 C C . ALA A 1 90 ? -28.904 0.117 -10.110 1.00 88.19 90 ALA A C 1
ATOM 717 O O . ALA A 1 90 ? -28.801 0.829 -9.112 1.00 88.19 90 ALA A O 1
ATOM 718 N N . ALA A 1 91 ? -29.416 -1.116 -10.052 1.00 91.00 91 ALA A N 1
ATOM 719 C CA . ALA A 1 91 ? -29.809 -1.756 -8.799 1.00 91.00 91 ALA A CA 1
ATOM 720 C C . ALA A 1 91 ? -28.597 -1.980 -7.880 1.00 91.00 91 ALA A C 1
ATOM 722 O O . ALA A 1 91 ? -28.647 -1.600 -6.713 1.00 91.00 91 ALA A O 1
ATOM 723 N N . HIS A 1 92 ? -27.483 -2.488 -8.416 1.00 84.56 92 HIS A N 1
ATOM 724 C CA . HIS A 1 92 ? -26.254 -2.689 -7.647 1.00 84.56 92 HIS A CA 1
ATOM 725 C C . HIS A 1 92 ? -25.641 -1.380 -7.140 1.00 84.56 92 HIS A C 1
ATOM 727 O O . HIS A 1 92 ? -25.199 -1.314 -5.991 1.00 84.56 92 HIS A O 1
ATOM 733 N N . LEU A 1 93 ? -25.660 -0.321 -7.957 1.00 85.94 93 LEU A N 1
ATOM 734 C CA . LEU A 1 93 ? -25.218 1.010 -7.539 1.00 85.94 93 LEU A CA 1
ATOM 735 C C . LEU A 1 93 ? -26.094 1.585 -6.420 1.00 85.94 93 LEU A C 1
ATOM 737 O O . LEU A 1 93 ? -25.550 2.214 -5.517 1.00 85.94 93 LEU A O 1
ATOM 741 N N . ARG A 1 94 ? -27.413 1.336 -6.429 1.00 89.56 94 ARG A N 1
ATOM 742 C CA . ARG A 1 94 ? -28.294 1.725 -5.314 1.00 89.56 94 ARG A CA 1
ATOM 743 C C . ARG A 1 94 ? -27.962 0.967 -4.036 1.00 89.56 94 ARG A C 1
ATOM 745 O O . ARG A 1 94 ? -27.747 1.616 -3.026 1.00 89.56 94 ARG A O 1
ATOM 752 N N . THR A 1 95 ? -27.810 -0.358 -4.083 1.00 88.56 95 THR A N 1
ATOM 753 C CA . THR A 1 95 ? -27.401 -1.129 -2.890 1.00 88.56 95 THR A CA 1
ATOM 754 C C . THR A 1 95 ? -26.031 -0.707 -2.356 1.00 88.56 95 THR A C 1
ATOM 756 O O . THR A 1 95 ? -25.823 -0.667 -1.149 1.00 88.56 95 THR A O 1
ATOM 759 N N . ALA A 1 96 ? -25.084 -0.356 -3.234 1.00 80.25 96 ALA A N 1
ATOM 760 C CA . ALA A 1 96 ? -23.785 0.161 -2.808 1.00 80.25 96 ALA A CA 1
ATOM 761 C C . ALA A 1 96 ? -23.901 1.551 -2.160 1.00 80.25 96 ALA A C 1
ATOM 763 O O . ALA A 1 96 ? -23.146 1.861 -1.242 1.00 80.25 96 ALA A O 1
ATOM 764 N N . GLN A 1 97 ? -24.836 2.380 -2.629 1.00 86.12 97 GLN A N 1
ATOM 765 C CA . GLN A 1 97 ? -25.118 3.685 -2.041 1.00 86.12 97 GLN A CA 1
ATOM 766 C C . GLN A 1 97 ? -25.824 3.560 -0.684 1.00 86.12 97 GLN A C 1
ATOM 768 O O . GLN A 1 97 ? -25.417 4.232 0.254 1.00 86.12 97 GLN A O 1
ATOM 773 N N . GLU A 1 98 ? -26.794 2.655 -0.549 1.00 87.88 98 GLU A N 1
ATOM 774 C CA . GLU A 1 98 ? -27.452 2.344 0.729 1.00 87.88 98 GLU A CA 1
ATOM 775 C C . GLU A 1 98 ? -26.431 1.861 1.773 1.00 87.88 98 GLU A C 1
ATOM 777 O O . GLU A 1 98 ? -26.380 2.392 2.878 1.00 87.88 98 GLU A O 1
ATOM 782 N N . LEU A 1 99 ? -25.527 0.946 1.398 1.00 81.19 99 LEU A N 1
ATOM 783 C CA . LEU A 1 99 ? -24.424 0.520 2.270 1.00 81.19 99 LEU A CA 1
ATOM 784 C C . LEU A 1 99 ? -23.480 1.676 2.631 1.00 81.19 99 LEU A C 1
ATOM 786 O O . LEU A 1 99 ? -22.982 1.740 3.752 1.00 81.19 99 LEU A O 1
ATOM 790 N N . ALA A 1 100 ? -23.209 2.593 1.699 1.00 79.06 100 ALA A N 1
ATOM 791 C CA . ALA A 1 100 ? -22.384 3.764 1.982 1.00 79.06 100 ALA A CA 1
ATOM 792 C C . ALA A 1 100 ? -23.055 4.702 3.000 1.00 79.06 100 ALA A C 1
ATOM 794 O O . ALA A 1 100 ? -22.375 5.182 3.903 1.00 79.06 100 ALA A O 1
ATOM 795 N N . GLU A 1 101 ? -24.368 4.912 2.895 1.00 82.62 101 GLU A N 1
ATOM 796 C CA . GLU A 1 101 ? -25.162 5.697 3.849 1.00 82.62 101 GLU A CA 1
ATOM 797 C C . GLU A 1 101 ? -25.215 5.016 5.232 1.00 82.62 101 GLU A C 1
ATOM 799 O O . GLU A 1 101 ? -25.043 5.674 6.261 1.00 82.62 101 GLU A O 1
ATOM 804 N N . GLU A 1 102 ? -25.344 3.685 5.282 1.00 81.50 102 GLU A N 1
ATOM 805 C CA . GLU A 1 102 ? -25.239 2.911 6.528 1.00 81.50 102 GLU A CA 1
ATOM 806 C C . GLU A 1 102 ? -23.852 3.055 7.175 1.00 81.50 102 GLU A C 1
ATOM 808 O O . GLU A 1 102 ? -23.734 3.308 8.379 1.00 81.50 102 GLU A O 1
ATOM 813 N N . HIS A 1 103 ? -22.785 2.942 6.380 1.00 78.44 103 HIS A N 1
ATOM 814 C CA . HIS A 1 103 ? -21.416 3.123 6.855 1.00 78.44 103 HIS A CA 1
ATOM 815 C C . HIS A 1 103 ? -21.127 4.565 7.285 1.00 78.44 103 HIS A C 1
ATOM 817 O O . HIS A 1 103 ? -20.376 4.763 8.241 1.00 78.44 103 HIS A O 1
ATOM 823 N N . GLU A 1 104 ? -21.734 5.565 6.644 1.00 80.25 104 GLU A N 1
ATOM 824 C CA . GLU A 1 104 ? -21.663 6.964 7.071 1.00 80.25 104 GLU A CA 1
ATOM 825 C C . GLU A 1 104 ? -22.332 7.159 8.439 1.00 80.25 104 GLU A C 1
ATOM 827 O O . GLU A 1 104 ? -21.766 7.828 9.305 1.00 80.25 104 GLU A O 1
ATOM 832 N N . GLY A 1 105 ? -23.461 6.490 8.692 1.00 77.81 105 GLY A N 1
ATOM 833 C CA . GLY A 1 105 ? -24.089 6.438 10.014 1.00 77.81 105 GLY A CA 1
ATOM 834 C C . GLY A 1 105 ? -23.177 5.820 11.080 1.00 77.81 105 GLY A C 1
ATOM 835 O O . GLY A 1 105 ? -23.005 6.385 12.162 1.00 77.81 105 GLY A O 1
ATOM 836 N N . VAL A 1 106 ? -22.515 4.701 10.772 1.00 77.38 106 VAL A N 1
ATOM 837 C CA . VAL A 1 106 ? -21.538 4.075 11.685 1.00 77.38 106 VAL A CA 1
ATOM 838 C C . VAL A 1 106 ? -20.332 4.989 11.921 1.00 77.38 106 VAL A C 1
ATOM 840 O O . VAL A 1 106 ? -19.890 5.144 13.061 1.00 77.38 106 VAL A O 1
ATOM 843 N N . ALA A 1 107 ? -19.813 5.631 10.874 1.00 70.06 107 ALA A N 1
ATOM 844 C CA . ALA A 1 107 ? -18.712 6.582 10.979 1.00 70.06 107 ALA A CA 1
ATOM 845 C C . ALA A 1 107 ? -19.100 7.805 11.823 1.00 70.06 107 ALA A C 1
ATOM 847 O O . ALA A 1 107 ? -18.317 8.230 12.668 1.00 70.06 107 ALA A O 1
ATOM 848 N N . SER A 1 108 ? -20.319 8.324 11.659 1.00 76.19 108 SER A N 1
ATOM 849 C CA . SER A 1 108 ? -20.905 9.388 12.481 1.00 76.19 108 SER A CA 1
ATOM 850 C C . SER A 1 108 ? -20.952 8.998 13.961 1.00 76.19 108 SER A C 1
ATOM 852 O O . SER A 1 108 ? -20.490 9.763 14.809 1.00 76.19 108 SER A O 1
ATOM 854 N N . VAL A 1 109 ? -21.433 7.792 14.279 1.00 75.69 109 VAL A N 1
ATOM 855 C CA . VAL A 1 109 ? -21.500 7.290 15.660 1.00 75.69 109 VAL A CA 1
ATOM 856 C C . VAL A 1 109 ? -20.102 7.093 16.249 1.00 75.69 109 VAL A C 1
ATOM 858 O O . VAL A 1 109 ? -19.868 7.465 17.398 1.00 75.69 109 VAL A O 1
ATOM 861 N N . LEU A 1 110 ? -19.148 6.564 15.477 1.00 72.06 110 LEU A N 1
ATOM 862 C CA . LEU A 1 110 ? -17.756 6.421 15.916 1.00 72.06 110 LEU A CA 1
ATOM 863 C C . LEU A 1 110 ? -17.083 7.781 16.137 1.00 72.06 110 LEU A C 1
ATOM 865 O O . LEU A 1 110 ? -16.382 7.955 17.132 1.00 72.06 110 LEU A O 1
ATOM 869 N N . LEU A 1 111 ? -17.317 8.757 15.257 1.00 74.75 111 LEU A N 1
ATOM 870 C CA . LEU A 1 111 ? -16.824 10.125 15.426 1.00 74.75 111 LEU A CA 1
ATOM 871 C C . LEU A 1 111 ? -17.420 10.776 16.680 1.00 74.75 111 LEU A C 1
ATOM 873 O O . LEU A 1 111 ? -16.667 11.341 17.470 1.00 74.75 111 LEU A O 1
ATOM 877 N N . ALA A 1 112 ? -18.726 10.624 16.915 1.00 78.12 112 ALA A N 1
ATOM 878 C CA . ALA A 1 112 ? -19.392 11.114 18.122 1.00 78.12 112 ALA A CA 1
ATOM 879 C C . ALA A 1 112 ? -18.884 10.416 19.399 1.00 78.12 112 ALA A C 1
ATOM 881 O O . ALA A 1 112 ? -18.721 11.056 20.435 1.00 78.12 112 ALA A O 1
ATOM 882 N N . ALA A 1 113 ? -18.576 9.115 19.337 1.00 74.75 113 ALA A N 1
ATOM 883 C CA . ALA A 1 113 ? -18.008 8.363 20.457 1.00 74.75 113 ALA A CA 1
ATOM 884 C C . ALA A 1 113 ? -16.549 8.754 20.765 1.00 74.75 113 ALA A C 1
ATOM 886 O O . ALA A 1 113 ? -16.126 8.714 21.922 1.00 74.75 113 ALA A O 1
ATOM 887 N N . LEU A 1 114 ? -15.777 9.150 19.747 1.00 73.31 114 LEU A N 1
ATOM 888 C CA . LEU A 1 114 ? -14.393 9.615 19.891 1.00 73.31 114 LEU A CA 1
ATOM 889 C C . LEU A 1 114 ? -14.294 11.096 20.280 1.00 73.31 114 LEU A C 1
ATOM 891 O O . LEU A 1 114 ? -13.296 11.507 20.874 1.00 73.31 114 LEU A O 1
ATOM 895 N N . GLU A 1 115 ? -15.315 11.898 19.988 1.00 85.19 115 GLU A N 1
ATOM 896 C CA . GLU A 1 115 ? -15.374 13.319 20.330 1.00 85.19 115 GLU A CA 1
ATOM 897 C C . GLU A 1 115 ? -15.056 13.629 21.809 1.00 85.19 115 GLU A C 1
ATOM 899 O O . GLU A 1 115 ? -14.190 14.480 22.044 1.00 85.19 115 GLU A O 1
ATOM 904 N N . PRO A 1 116 ? -15.622 12.938 22.823 1.00 80.44 116 PRO A N 1
ATOM 905 C CA . PRO A 1 116 ? -15.262 13.182 24.221 1.00 80.44 116 PRO A CA 1
ATOM 906 C C . PRO A 1 116 ? -13.787 12.871 24.530 1.00 80.44 116 PRO A C 1
ATOM 908 O O . PRO A 1 116 ? -13.164 13.595 25.306 1.00 80.44 116 PRO A O 1
ATOM 911 N N . GLN A 1 117 ? -13.186 11.861 23.889 1.00 74.00 117 GLN A N 1
ATOM 912 C CA . GLN A 1 117 ? -11.757 11.557 24.059 1.00 74.00 117 GLN A CA 1
ATOM 913 C C . GLN A 1 117 ? -10.871 12.638 23.427 1.00 74.00 117 GLN A C 1
ATOM 915 O O . GLN A 1 117 ? -9.872 13.051 24.018 1.00 74.00 117 GLN A O 1
ATOM 920 N N . VAL A 1 118 ? -11.247 13.149 22.250 1.00 78.81 118 VAL A N 1
ATOM 921 C CA . VAL A 1 118 ? -10.546 14.270 21.605 1.00 78.81 118 VAL A CA 1
ATOM 922 C C . VAL A 1 118 ? -10.660 15.539 22.450 1.00 78.81 118 VAL A C 1
ATOM 924 O O . VAL A 1 118 ? -9.671 16.257 22.602 1.00 78.81 118 VAL A O 1
ATOM 927 N N . GLN A 1 119 ? -11.829 15.812 23.035 1.00 83.50 119 GLN A N 1
ATOM 928 C CA . GLN A 1 119 ? -12.021 16.937 23.956 1.00 83.50 119 GLN A CA 1
ATOM 929 C C . GLN A 1 119 ? -11.145 16.799 25.208 1.00 83.50 119 GLN A C 1
ATOM 931 O O . GLN A 1 119 ? -10.490 17.766 25.599 1.00 83.50 119 GLN A O 1
ATOM 936 N N . GLN A 1 120 ? -11.052 15.599 25.788 1.00 83.25 120 GLN A N 1
ATOM 937 C CA . GLN A 1 120 ? -10.170 15.331 26.924 1.00 83.25 120 GLN A CA 1
ATOM 938 C C . GLN A 1 120 ? -8.692 15.552 26.569 1.00 83.25 120 GLN A C 1
ATOM 940 O O . GLN A 1 120 ? -7.979 16.244 27.293 1.00 83.25 120 GLN A O 1
ATOM 945 N N . LEU A 1 121 ? -8.235 15.034 25.426 1.00 80.19 121 LEU A N 1
ATOM 946 C CA . LEU A 1 121 ? -6.858 15.233 24.968 1.00 80.19 121 LEU A CA 1
ATOM 947 C C . LEU A 1 121 ? -6.551 16.706 24.674 1.00 80.19 121 LEU A C 1
ATOM 949 O O . LEU A 1 121 ? -5.444 17.164 24.950 1.00 80.19 121 LEU A O 1
ATOM 953 N N . ARG A 1 122 ? -7.515 17.472 24.143 1.00 85.31 122 ARG A N 1
ATOM 954 C CA . ARG A 1 122 ? -7.372 18.927 23.964 1.00 85.31 122 ARG A CA 1
ATOM 955 C C . ARG A 1 122 ? -7.217 19.636 25.305 1.00 85.31 122 ARG A C 1
ATOM 957 O O . ARG A 1 122 ? -6.284 20.420 25.449 1.00 85.31 122 ARG A O 1
ATOM 964 N N . PHE A 1 123 ? -8.052 19.300 26.286 1.00 88.56 123 PHE A N 1
ATOM 965 C CA . PHE A 1 123 ? -7.955 19.843 27.640 1.00 88.56 123 PHE A CA 1
ATOM 966 C C . PHE A 1 123 ? -6.599 19.525 28.293 1.00 88.56 123 PHE A C 1
ATOM 968 O O . PHE A 1 123 ? -5.956 20.400 28.871 1.00 88.56 123 PHE A O 1
ATOM 975 N N . GLU A 1 124 ? -6.110 18.291 28.159 1.00 82.75 124 GLU A N 1
ATOM 976 C CA . GLU A 1 124 ? -4.792 17.895 28.663 1.00 82.75 124 GLU A CA 1
ATOM 977 C C . GLU A 1 124 ? -3.651 18.632 27.951 1.00 82.75 124 GLU A C 1
ATOM 979 O O . GLU A 1 124 ? -2.696 19.065 28.598 1.00 82.75 124 GLU A O 1
ATOM 984 N N . ASN A 1 125 ? -3.752 18.829 26.635 1.00 79.88 125 ASN A N 1
ATOM 985 C CA . ASN A 1 125 ? -2.758 19.568 25.862 1.00 79.88 125 ASN A CA 1
ATOM 986 C C . ASN A 1 125 ? -2.740 21.053 26.254 1.00 79.88 125 ASN A C 1
ATOM 988 O O . ASN A 1 125 ? -1.669 21.613 26.476 1.00 79.88 125 ASN A O 1
ATOM 992 N N . GLU A 1 126 ? -3.904 21.678 26.440 1.00 89.38 126 GLU A N 1
ATOM 993 C CA . GLU A 1 126 ? -4.017 23.044 26.963 1.00 89.38 126 GLU A CA 1
ATOM 994 C C . GLU A 1 126 ? -3.437 23.162 28.376 1.00 89.38 126 GLU A C 1
ATOM 996 O O . GLU A 1 126 ? -2.657 24.077 28.650 1.00 89.38 126 GLU A O 1
ATOM 1001 N N . ARG A 1 127 ? -3.726 22.195 29.255 1.00 89.69 127 ARG A N 1
ATOM 1002 C CA . ARG A 1 127 ? -3.144 22.116 30.600 1.00 89.69 127 ARG A CA 1
ATOM 1003 C C . ARG A 1 127 ? -1.618 21.987 30.553 1.00 89.69 127 ARG A C 1
ATOM 1005 O O . ARG A 1 127 ? -0.925 22.666 31.312 1.00 89.69 127 ARG A O 1
ATOM 1012 N N . LEU A 1 128 ? -1.075 21.145 29.672 1.00 82.75 128 LEU A N 1
ATOM 1013 C CA . LEU A 1 128 ? 0.371 20.987 29.487 1.00 82.75 128 LEU A CA 1
ATOM 1014 C C . LEU A 1 128 ? 1.010 22.249 28.899 1.00 82.75 128 LEU A C 1
ATOM 1016 O O . LEU A 1 128 ? 2.066 22.671 29.365 1.00 82.75 128 LEU A O 1
ATOM 1020 N N . GLN A 1 129 ? 0.367 22.898 27.930 1.00 84.50 129 GLN A N 1
ATOM 1021 C CA . GLN A 1 129 ? 0.834 24.172 27.384 1.00 84.50 129 GLN A CA 1
ATOM 1022 C C . GLN A 1 129 ? 0.823 25.278 28.442 1.00 84.50 129 GLN A C 1
ATOM 1024 O O . GLN A 1 129 ? 1.777 26.054 28.516 1.00 84.50 129 GLN A O 1
ATOM 1029 N N . ALA A 1 130 ? -0.201 25.333 29.298 1.00 85.81 130 ALA A N 1
ATOM 1030 C CA . ALA A 1 130 ? -0.246 26.250 30.431 1.00 85.81 130 ALA A CA 1
ATOM 1031 C C . ALA A 1 130 ? 0.901 25.976 31.419 1.00 85.81 130 ALA A C 1
ATOM 1033 O O . ALA A 1 130 ? 1.585 26.914 31.823 1.00 85.81 130 ALA A O 1
ATOM 1034 N N . ALA A 1 131 ? 1.180 24.705 31.732 1.00 77.56 131 ALA A N 1
ATOM 1035 C CA . ALA A 1 131 ? 2.299 24.306 32.590 1.00 77.56 131 ALA A CA 1
ATOM 1036 C C . ALA A 1 131 ? 3.677 24.648 31.988 1.00 77.56 131 ALA A C 1
ATOM 1038 O O . ALA A 1 131 ? 4.589 25.057 32.705 1.00 77.56 131 ALA A O 1
ATOM 1039 N N . ILE A 1 132 ? 3.840 24.528 30.666 1.00 81.12 132 ILE A N 1
ATOM 1040 C CA . ILE A 1 132 ? 5.072 24.935 29.975 1.00 81.12 132 ILE A CA 1
ATOM 1041 C C . ILE A 1 132 ? 5.238 26.454 30.035 1.00 81.12 132 ILE A C 1
ATOM 1043 O O . ILE A 1 132 ? 6.331 26.930 30.336 1.00 81.12 132 ILE A O 1
ATOM 1047 N N . ARG A 1 133 ? 4.168 27.226 29.799 1.00 82.31 133 ARG A N 1
ATOM 1048 C CA . ARG A 1 133 ? 4.214 28.694 29.892 1.00 82.31 133 ARG A CA 1
ATOM 1049 C C . ARG A 1 133 ? 4.571 29.146 31.309 1.00 82.31 133 ARG A C 1
ATOM 1051 O O . ARG A 1 133 ? 5.456 29.984 31.469 1.00 82.31 133 ARG A O 1
ATOM 1058 N N . THR A 1 134 ? 3.962 28.564 32.344 1.00 81.56 134 THR A N 1
ATOM 1059 C CA . THR A 1 134 ? 4.297 28.895 33.741 1.00 81.56 134 THR A CA 1
ATOM 1060 C C . THR A 1 134 ? 5.715 28.455 34.116 1.00 81.56 134 THR A C 1
ATOM 1062 O O . THR A 1 134 ? 6.429 29.214 34.772 1.00 81.56 134 THR A O 1
ATOM 1065 N N . GLY A 1 135 ? 6.177 27.296 33.636 1.00 77.62 135 GLY A N 1
ATOM 1066 C CA . GLY A 1 135 ? 7.555 26.827 33.816 1.00 77.62 135 GLY A CA 1
ATOM 1067 C C . GLY A 1 135 ? 8.603 27.721 33.140 1.00 77.62 135 GLY A C 1
ATOM 1068 O O . GLY A 1 135 ? 9.631 28.029 33.742 1.00 77.62 135 GLY A O 1
ATOM 1069 N N . GLN A 1 136 ? 8.329 28.207 31.926 1.00 74.88 136 GLN A N 1
ATOM 1070 C CA . GLN A 1 136 ? 9.195 29.157 31.216 1.00 74.88 136 GLN A CA 1
ATOM 1071 C C . GLN A 1 136 ? 9.248 30.519 31.923 1.00 74.88 136 GLN A C 1
ATOM 1073 O O . GLN A 1 136 ? 10.329 31.092 32.066 1.00 74.88 136 GLN A O 1
ATOM 1078 N N . HIS A 1 137 ? 8.119 31.009 32.446 1.00 70.31 137 HIS A N 1
ATOM 1079 C CA . HIS A 1 137 ? 8.094 32.229 33.257 1.00 70.31 137 HIS A CA 1
ATOM 1080 C C . HIS A 1 137 ? 8.860 32.078 34.583 1.00 70.31 137 HIS A C 1
ATOM 1082 O O . HIS A 1 137 ? 9.571 33.003 34.980 1.00 70.31 137 HIS A O 1
ATOM 1088 N N . ALA A 1 138 ? 8.787 30.915 35.240 1.00 65.62 138 ALA A N 1
ATOM 1089 C CA . ALA A 1 138 ? 9.553 30.617 36.454 1.00 65.62 138 ALA A CA 1
ATOM 1090 C C . ALA A 1 138 ? 11.070 30.499 36.193 1.00 65.62 138 ALA A C 1
ATOM 1092 O O . ALA A 1 138 ? 11.885 30.897 37.028 1.00 65.62 138 ALA A O 1
ATOM 1093 N N . ALA A 1 139 ? 11.468 29.985 35.026 1.00 61.25 139 ALA A N 1
ATOM 1094 C CA . ALA A 1 139 ? 12.871 29.909 34.618 1.00 61.25 139 ALA A CA 1
ATOM 1095 C C . ALA A 1 139 ? 13.453 31.293 34.278 1.00 61.25 139 ALA A C 1
ATOM 1097 O O . ALA A 1 139 ? 14.554 31.619 34.723 1.00 61.25 139 ALA A O 1
ATOM 1098 N N . LEU A 1 140 ? 12.696 32.140 33.570 1.00 63.53 140 LEU A N 1
ATOM 1099 C CA . LEU A 1 140 ? 13.102 33.517 33.256 1.00 63.53 140 LEU A CA 1
ATOM 1100 C C . LEU A 1 140 ? 13.214 34.393 34.514 1.00 63.53 140 LEU A C 1
ATOM 1102 O O . LEU A 1 140 ? 14.152 35.177 34.635 1.00 63.53 140 LEU A O 1
ATOM 1106 N N . THR A 1 141 ? 12.325 34.214 35.494 1.00 56.84 141 THR A N 1
ATOM 1107 C CA . THR A 1 141 ? 12.398 34.939 36.778 1.00 56.84 141 THR A CA 1
ATOM 1108 C C . THR A 1 141 ? 13.526 34.447 37.692 1.00 56.84 141 THR A C 1
ATOM 1110 O O . THR A 1 141 ? 14.099 35.250 38.423 1.00 56.84 141 THR A O 1
ATOM 1113 N N . LYS A 1 142 ? 13.933 33.170 37.618 1.00 56.28 142 LYS A N 1
ATOM 1114 C CA . LYS A 1 142 ? 15.143 32.677 38.310 1.00 56.28 142 LYS A CA 1
ATOM 1115 C C . LYS A 1 142 ? 16.455 33.088 37.632 1.00 56.28 142 LYS A C 1
ATOM 1117 O O . LYS A 1 142 ? 17.464 33.195 38.325 1.00 56.28 142 LYS A O 1
ATOM 1122 N N . GLY A 1 143 ? 16.452 33.325 36.319 1.00 49.28 143 GLY A N 1
ATOM 1123 C CA . GLY A 1 143 ? 17.626 33.800 35.576 1.00 49.28 143 GLY A CA 1
ATOM 1124 C C . GLY A 1 143 ? 18.002 35.253 35.883 1.00 49.28 143 GLY A C 1
ATOM 1125 O O . GLY A 1 143 ? 19.183 35.571 35.962 1.00 49.28 143 GLY A O 1
ATOM 1126 N N . LEU A 1 144 ? 17.011 36.112 36.143 1.00 53.16 144 LEU A N 1
ATOM 1127 C CA . LEU A 1 144 ? 17.219 37.535 36.449 1.00 53.16 144 LEU A CA 1
ATOM 1128 C C . LEU A 1 144 ? 17.732 37.821 37.873 1.00 53.16 144 LEU A C 1
ATOM 1130 O O . LEU A 1 144 ? 18.247 38.903 38.114 1.00 53.16 144 LEU A O 1
ATOM 1134 N N . ASN A 1 145 ? 17.668 36.855 38.796 1.00 49.91 145 ASN A N 1
ATOM 1135 C CA . ASN A 1 145 ? 18.175 37.009 40.171 1.00 49.91 145 ASN A CA 1
ATOM 1136 C C . ASN A 1 145 ? 19.592 36.431 40.383 1.00 49.91 145 ASN A C 1
ATOM 1138 O O . ASN A 1 145 ? 20.027 36.285 41.524 1.00 49.91 145 ASN A O 1
ATOM 1142 N N . ARG A 1 146 ? 20.311 36.057 39.313 1.00 47.44 146 ARG A N 1
ATOM 1143 C CA . ARG A 1 146 ? 21.669 35.476 39.392 1.00 47.44 146 ARG A CA 1
ATOM 1144 C C . ARG A 1 146 ? 22.763 36.274 38.673 1.00 47.44 146 ARG A C 1
ATOM 1146 O O . ARG A 1 146 ? 23.897 35.812 38.654 1.00 47.44 146 ARG A O 1
ATOM 1153 N N . SER A 1 147 ? 22.459 37.440 38.102 1.00 46.19 147 SER A N 1
ATOM 1154 C CA . SER A 1 147 ? 23.428 38.221 37.314 1.00 46.19 147 SER A CA 1
ATOM 1155 C C . SER A 1 147 ? 24.147 39.347 38.064 1.00 46.19 147 SER A C 1
ATOM 1157 O O . SER A 1 147 ? 24.927 40.052 37.435 1.00 46.19 147 SER A O 1
ATOM 1159 N N . ASP A 1 148 ? 23.967 39.483 39.380 1.00 47.06 148 ASP A N 1
ATOM 1160 C CA . ASP A 1 148 ? 24.714 40.463 40.174 1.00 47.06 148 ASP A CA 1
ATOM 1161 C C . ASP A 1 148 ? 25.724 39.765 41.091 1.00 47.06 148 ASP A C 1
ATOM 1163 O O . ASP A 1 148 ? 25.386 39.244 42.153 1.00 47.06 148 ASP A O 1
ATOM 1167 N N . GLY A 1 149 ? 26.988 39.791 40.665 1.00 48.59 149 GLY A N 1
ATOM 1168 C CA . GLY A 1 149 ? 28.143 39.604 41.541 1.00 48.59 149 GLY A CA 1
ATOM 1169 C C . GLY A 1 149 ? 28.933 38.317 41.325 1.00 48.59 149 GLY A C 1
ATOM 1170 O O . GLY A 1 149 ? 28.682 37.320 41.988 1.00 48.59 149 GLY A O 1
ATOM 1171 N N . GLN A 1 150 ? 29.957 38.383 40.469 1.00 37.94 150 GLN A N 1
ATOM 1172 C CA . GLN A 1 150 ? 31.359 38.153 40.858 1.00 37.94 150 GLN A CA 1
ATOM 1173 C C . GLN A 1 150 ? 32.263 38.246 39.620 1.00 37.94 150 GLN A C 1
ATOM 1175 O O . GLN A 1 150 ? 32.313 37.351 38.783 1.00 37.94 150 GLN A O 1
ATOM 1180 N N . ALA A 1 151 ? 32.970 39.371 39.528 1.00 43.22 151 ALA A N 1
ATOM 1181 C CA . ALA A 1 151 ? 34.134 39.578 38.681 1.00 43.22 151 ALA A CA 1
ATOM 1182 C C . ALA A 1 151 ? 35.377 39.546 39.583 1.00 43.22 151 ALA A C 1
ATOM 1184 O O . ALA A 1 151 ? 35.359 40.222 40.609 1.00 43.22 151 ALA A O 1
ATOM 1185 N N . LEU A 1 152 ? 36.382 38.744 39.213 1.00 37.00 152 LEU A N 1
ATOM 1186 C CA . LEU A 1 152 ? 37.783 38.655 39.686 1.00 37.00 152 LEU A CA 1
ATOM 1187 C C . LEU A 1 152 ? 38.291 37.276 39.199 1.00 37.00 152 LEU A C 1
ATOM 1189 O O . LEU A 1 152 ? 37.549 36.308 39.311 1.00 37.00 152 LEU A O 1
ATOM 1193 N N . GLU A 1 153 ? 39.493 37.022 38.697 1.00 37.50 153 GLU A N 1
ATOM 1194 C CA . GLU A 1 153 ? 40.671 37.782 38.270 1.00 37.50 153 GLU A CA 1
ATOM 1195 C C . GLU A 1 153 ? 41.696 36.715 37.797 1.00 37.50 153 GLU A C 1
ATOM 1197 O O . GLU A 1 153 ? 41.643 35.595 38.306 1.00 37.50 153 GLU A O 1
ATOM 1202 N N . ALA A 1 154 ? 42.648 37.091 36.925 1.00 35.91 154 ALA A N 1
ATOM 1203 C CA . ALA A 1 154 ? 43.960 36.440 36.681 1.00 35.91 154 ALA A CA 1
ATOM 1204 C C . ALA A 1 154 ? 43.980 35.020 36.046 1.00 35.91 154 ALA A C 1
ATOM 1206 O O . ALA A 1 154 ? 43.117 34.194 36.301 1.00 35.91 154 ALA A O 1
ATOM 1207 N N . ALA A 1 155 ? 44.946 34.582 35.232 1.00 37.16 155 ALA A N 1
ATOM 1208 C CA . ALA A 1 155 ? 46.176 35.097 34.608 1.00 37.16 155 ALA A CA 1
ATOM 1209 C C . ALA A 1 155 ? 46.522 34.068 33.489 1.00 37.16 155 ALA A C 1
ATOM 1211 O O . ALA A 1 155 ? 46.210 32.889 33.634 1.00 37.16 155 ALA A O 1
ATOM 1212 N N . ASP A 1 156 ? 46.881 34.478 32.271 1.00 36.44 156 ASP A N 1
ATOM 1213 C CA . ASP A 1 156 ? 48.258 34.675 31.774 1.00 36.44 156 ASP A CA 1
ATOM 1214 C C . ASP A 1 156 ? 49.156 33.417 31.794 1.00 36.44 156 ASP A C 1
ATOM 1216 O O . ASP A 1 156 ? 49.362 32.818 32.848 1.00 36.44 156 ASP A O 1
ATOM 1220 N N . GLY A 1 157 ? 49.752 33.068 30.641 1.00 35.66 157 GLY A N 1
ATOM 1221 C CA . GLY A 1 157 ? 50.990 32.274 30.619 1.00 35.66 157 GLY A CA 1
ATOM 1222 C C . GLY A 1 157 ? 51.151 31.167 29.569 1.00 35.66 157 GLY A C 1
ATOM 1223 O O . GLY A 1 157 ? 51.022 29.993 29.886 1.00 35.66 157 GLY A O 1
ATOM 1224 N N . ASP A 1 158 ? 51.616 31.580 28.391 1.00 31.05 158 ASP A N 1
ATOM 1225 C CA . ASP A 1 158 ? 52.888 31.126 27.799 1.00 31.05 158 ASP A CA 1
ATOM 1226 C C . ASP A 1 158 ? 52.968 29.959 26.785 1.00 31.05 158 ASP A C 1
ATOM 1228 O O . ASP A 1 158 ? 52.338 28.907 26.875 1.00 31.05 158 ASP A O 1
ATOM 1232 N N . MET A 1 159 ? 53.809 30.230 25.783 1.00 48.03 159 MET A N 1
ATOM 1233 C CA . MET A 1 159 ? 54.120 29.491 24.560 1.00 48.03 159 MET A CA 1
ATOM 1234 C C . MET A 1 159 ? 55.363 28.611 24.740 1.00 48.03 159 MET A C 1
ATOM 1236 O O . MET A 1 159 ? 56.361 29.099 25.256 1.00 48.03 159 MET A O 1
ATOM 1240 N N . ALA A 1 160 ? 55.365 27.387 24.190 1.00 33.38 160 ALA A N 1
ATOM 1241 C CA . ALA A 1 160 ? 56.574 26.721 23.670 1.00 33.38 160 ALA A CA 1
ATOM 1242 C C . ALA A 1 160 ? 56.259 25.409 22.906 1.00 33.38 160 ALA A C 1
ATOM 1244 O O . ALA A 1 160 ? 55.695 24.465 23.454 1.00 33.38 160 ALA A O 1
ATOM 1245 N N . GLU A 1 161 ? 56.684 25.353 21.642 1.00 35.62 161 GLU A N 1
ATOM 1246 C CA . GLU A 1 161 ? 57.083 24.155 20.865 1.00 35.62 161 GLU A CA 1
ATOM 1247 C C . GLU A 1 161 ? 58.418 23.552 21.399 1.00 35.62 161 GLU A C 1
ATOM 1249 O O . GLU A 1 161 ? 59.032 24.203 22.249 1.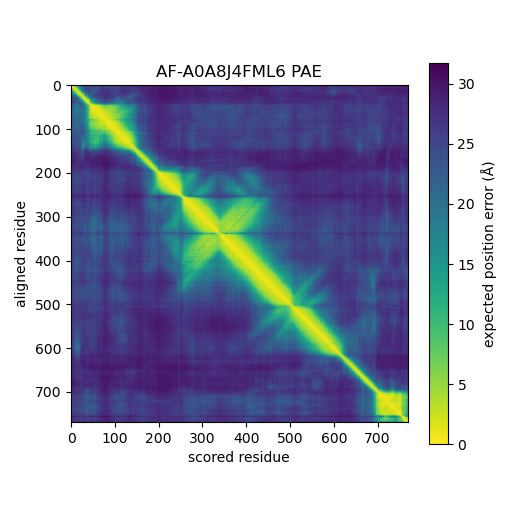00 35.62 161 GLU A O 1
ATOM 1254 N N . PRO A 1 162 ? 59.054 22.486 20.831 1.00 60.75 162 PRO A N 1
ATOM 1255 C CA . PRO A 1 162 ? 58.672 21.238 20.104 1.00 60.75 162 PRO A CA 1
ATOM 1256 C C . PRO A 1 162 ? 59.452 20.014 20.744 1.00 60.75 162 PRO A C 1
ATOM 1258 O O . PRO A 1 162 ? 59.704 20.111 21.945 1.00 60.75 162 PRO A O 1
ATOM 1261 N N . PRO A 1 163 ? 59.943 18.898 20.104 1.00 54.66 163 PRO A N 1
ATOM 1262 C CA . PRO A 1 163 ? 59.779 18.280 18.768 1.00 54.66 163 PRO A CA 1
ATOM 1263 C C . PRO A 1 163 ? 59.568 16.723 18.742 1.00 54.66 163 PRO A C 1
ATOM 1265 O O . PRO A 1 163 ? 59.388 16.054 19.754 1.00 54.66 163 PRO A O 1
ATOM 1268 N N . SER A 1 164 ? 59.605 16.173 17.516 1.00 37.94 164 SER A N 1
ATOM 1269 C CA . SER A 1 164 ? 59.556 14.771 17.035 1.00 37.94 164 SER A CA 1
ATOM 1270 C C . SER A 1 164 ? 60.404 13.705 17.757 1.00 37.94 164 SER A C 1
ATOM 1272 O O . SER A 1 164 ? 61.465 14.061 18.250 1.00 37.94 164 SER A O 1
ATOM 1274 N N . VAL A 1 165 ? 60.049 12.406 17.616 1.00 36.09 165 VAL A N 1
ATOM 1275 C CA . VAL A 1 165 ? 60.882 11.276 17.085 1.00 36.09 165 VAL A CA 1
ATOM 1276 C C . VAL A 1 165 ? 60.072 9.950 17.062 1.00 36.09 165 VAL A C 1
ATOM 1278 O O . VAL A 1 165 ? 59.471 9.583 18.063 1.00 36.09 165 VAL A O 1
ATOM 1281 N N . GLY A 1 166 ? 60.148 9.188 15.953 1.00 30.70 166 GLY A N 1
ATOM 1282 C CA . GLY A 1 166 ? 60.360 7.723 16.000 1.00 30.70 166 GLY A CA 1
ATOM 1283 C C . GLY A 1 166 ? 59.211 6.745 15.687 1.00 30.70 166 GLY A C 1
ATOM 1284 O O . GLY A 1 166 ? 58.487 6.320 16.578 1.00 30.70 166 GLY A O 1
ATOM 1285 N N . SER A 1 167 ? 59.148 6.252 14.442 1.00 36.19 167 SER A N 1
ATOM 1286 C CA . SER A 1 167 ? 58.722 4.866 14.109 1.00 36.19 167 SER A CA 1
ATOM 1287 C C . SER A 1 167 ? 59.804 3.847 14.562 1.00 36.19 167 SER A C 1
ATOM 1289 O O . SER A 1 167 ? 60.841 4.308 15.042 1.00 36.19 167 SER A O 1
ATOM 1291 N N . PRO A 1 168 ? 59.721 2.510 14.332 1.00 55.78 168 PRO A N 1
ATOM 1292 C CA . PRO A 1 168 ? 58.649 1.656 13.786 1.00 55.78 168 PRO A CA 1
ATOM 1293 C C . PRO A 1 168 ? 58.399 0.372 14.631 1.00 55.78 168 PRO A C 1
ATOM 1295 O O . PRO A 1 168 ? 59.124 0.075 15.577 1.00 55.78 168 PRO A O 1
ATOM 1298 N N . SER A 1 169 ? 57.414 -0.459 14.272 1.00 33.22 169 SER A N 1
ATOM 1299 C CA . SER A 1 169 ? 57.392 -1.871 14.701 1.00 33.22 169 SER A CA 1
ATOM 1300 C C . SER A 1 169 ? 56.734 -2.773 13.663 1.00 33.22 169 SER A C 1
ATOM 1302 O O . SER A 1 169 ? 55.518 -2.850 13.521 1.00 33.22 169 SER A O 1
ATOM 1304 N N . THR A 1 170 ? 57.619 -3.448 12.943 1.00 33.12 170 THR A N 1
ATOM 1305 C CA . THR A 1 170 ? 57.435 -4.661 12.154 1.00 33.12 170 THR A CA 1
ATOM 1306 C C . THR A 1 170 ? 57.436 -5.858 13.109 1.00 33.12 170 THR A C 1
ATOM 1308 O O . THR A 1 170 ? 58.355 -5.955 13.918 1.00 33.12 170 THR A O 1
ATOM 1311 N N . LEU A 1 171 ? 56.504 -6.809 12.983 1.00 33.22 171 LEU A N 1
ATOM 1312 C CA . LEU A 1 171 ? 56.728 -8.188 13.435 1.00 33.22 171 LEU A CA 1
ATOM 1313 C C . LEU A 1 171 ? 56.026 -9.198 12.513 1.00 33.22 171 LEU A C 1
ATOM 1315 O O . LEU A 1 171 ? 54.848 -9.082 12.188 1.00 33.22 171 LEU A O 1
ATOM 1319 N N . HIS A 1 172 ? 56.846 -10.155 12.085 1.00 29.52 172 HIS A N 1
ATOM 1320 C CA . HIS A 1 172 ? 56.592 -11.357 11.292 1.00 29.52 172 HIS A CA 1
ATOM 1321 C C . HIS A 1 172 ? 55.941 -12.486 12.124 1.00 29.52 172 HIS A C 1
ATOM 1323 O O . HIS A 1 172 ? 55.874 -12.359 13.343 1.00 29.52 172 HIS A O 1
ATOM 1329 N N . VAL A 1 173 ? 55.674 -13.625 11.437 1.00 30.22 173 VAL A N 1
ATOM 1330 C CA . VAL A 1 173 ? 55.587 -15.048 11.902 1.00 30.22 173 VAL A CA 1
ATOM 1331 C C . VAL A 1 173 ? 54.131 -15.580 11.976 1.00 30.22 173 VAL A C 1
ATOM 1333 O O . VAL A 1 173 ? 53.315 -14.953 12.628 1.00 30.22 173 VAL A O 1
ATOM 1336 N N . LEU A 1 174 ? 53.673 -16.707 11.386 1.00 29.31 174 LEU A N 1
ATOM 1337 C CA . LEU A 1 174 ? 54.221 -17.792 10.542 1.00 29.31 174 LEU A CA 1
ATOM 1338 C C . LEU A 1 174 ? 53.069 -18.639 9.901 1.00 29.31 174 LEU A C 1
ATOM 1340 O O . LEU A 1 174 ? 52.035 -18.857 10.519 1.00 29.31 174 LEU A O 1
ATOM 1344 N N . THR A 1 175 ? 53.318 -19.124 8.674 1.00 31.56 175 THR A N 1
ATOM 1345 C CA . THR A 1 175 ? 53.013 -20.429 8.009 1.00 31.56 175 THR A CA 1
ATOM 1346 C C . THR A 1 175 ? 51.839 -21.362 8.393 1.00 31.56 175 THR A C 1
ATOM 1348 O O . THR A 1 175 ? 51.771 -21.848 9.515 1.00 31.56 175 THR A O 1
ATOM 1351 N N . SER A 1 176 ? 51.110 -21.840 7.362 1.00 28.92 176 SER A N 1
ATOM 1352 C CA . SER A 1 176 ? 50.664 -23.250 7.162 1.00 28.92 176 SER A CA 1
ATOM 1353 C C . SER A 1 176 ? 50.145 -23.435 5.710 1.00 28.92 176 SER A C 1
ATOM 1355 O O . SER A 1 176 ? 49.199 -22.766 5.316 1.00 28.92 176 SER A O 1
ATOM 1357 N N . THR A 1 177 ? 50.918 -23.987 4.759 1.00 34.88 177 THR A N 1
ATOM 1358 C CA . THR A 1 177 ? 51.046 -25.397 4.287 1.00 34.88 177 THR A CA 1
ATOM 1359 C C . THR A 1 177 ? 49.768 -26.100 3.796 1.00 34.88 177 THR A C 1
ATOM 1361 O O . THR A 1 177 ? 49.094 -26.739 4.597 1.00 34.88 177 THR A O 1
ATOM 1364 N N . ALA A 1 178 ? 49.519 -26.084 2.473 1.00 30.31 178 ALA A N 1
ATOM 1365 C CA . ALA A 1 178 ? 49.347 -27.278 1.609 1.00 30.31 178 ALA A CA 1
ATOM 1366 C C . ALA A 1 178 ? 48.870 -26.920 0.175 1.00 30.31 178 ALA A C 1
ATOM 1368 O O . ALA A 1 178 ? 47.791 -26.350 0.022 1.00 30.31 178 ALA A O 1
ATOM 1369 N N . PRO A 1 179 ? 49.591 -27.342 -0.885 1.00 43.16 179 PRO A N 1
ATOM 1370 C CA . PRO A 1 179 ? 48.987 -27.573 -2.197 1.00 43.16 179 PRO A CA 1
ATOM 1371 C C . PRO A 1 179 ? 49.173 -29.030 -2.661 1.00 43.16 179 PRO A C 1
ATOM 1373 O O . PRO A 1 179 ? 50.248 -29.612 -2.533 1.00 43.16 179 PRO A O 1
ATOM 1376 N N . MET A 1 180 ? 48.116 -29.612 -3.236 1.00 35.28 180 MET A N 1
ATOM 1377 C CA . MET A 1 180 ? 48.170 -30.876 -3.981 1.00 35.28 180 MET A CA 1
ATOM 1378 C C . MET A 1 180 ? 48.390 -30.603 -5.480 1.00 35.28 180 MET A C 1
ATOM 1380 O O . MET A 1 180 ? 47.823 -29.642 -6.005 1.00 35.28 180 MET A O 1
ATOM 1384 N N . PRO A 1 181 ? 49.163 -31.446 -6.191 1.00 50.03 181 PRO A N 1
ATOM 1385 C CA . PRO A 1 181 ? 49.542 -31.216 -7.576 1.00 50.03 181 PRO A CA 1
ATOM 1386 C C . PRO A 1 181 ? 48.616 -31.962 -8.545 1.00 50.03 181 PRO A C 1
ATOM 1388 O O . PRO A 1 181 ? 48.240 -33.112 -8.311 1.00 50.03 181 PRO A O 1
ATOM 1391 N N . ARG A 1 182 ? 48.335 -31.368 -9.707 1.00 37.56 182 ARG A N 1
ATOM 1392 C CA . ARG A 1 182 ? 48.038 -32.147 -10.913 1.00 37.56 182 ARG A CA 1
ATOM 1393 C C . ARG A 1 182 ? 48.876 -31.640 -12.075 1.00 37.56 182 ARG A C 1
ATOM 1395 O O . ARG A 1 182 ? 48.712 -30.522 -12.547 1.00 37.56 182 ARG A O 1
ATOM 1402 N N . ARG A 1 183 ? 49.790 -32.531 -12.466 1.00 44.91 183 ARG A N 1
ATOM 1403 C CA . ARG A 1 183 ? 50.491 -32.611 -13.745 1.00 44.91 183 ARG A CA 1
ATOM 1404 C C . ARG A 1 183 ? 49.574 -32.223 -14.903 1.00 44.91 183 ARG A C 1
ATOM 1406 O O . ARG A 1 183 ? 48.499 -32.801 -15.040 1.00 44.91 183 ARG A O 1
ATOM 1413 N N . LEU A 1 184 ? 50.078 -31.370 -15.782 1.00 35.53 184 LEU A N 1
ATOM 1414 C CA . LEU A 1 184 ? 49.859 -31.501 -17.215 1.00 35.53 184 LEU A CA 1
ATOM 1415 C C . LEU A 1 184 ? 51.141 -31.068 -17.913 1.00 35.53 184 LEU A C 1
ATOM 1417 O O . LEU A 1 184 ? 51.812 -30.120 -17.514 1.00 35.53 184 LEU A O 1
ATOM 1421 N N . GLU A 1 185 ? 51.526 -31.922 -18.838 1.00 36.69 185 GLU A N 1
ATOM 1422 C CA . GLU A 1 185 ? 52.863 -32.105 -19.358 1.00 36.69 185 GLU A CA 1
ATOM 1423 C C . GLU A 1 185 ? 53.311 -30.930 -20.229 1.00 36.69 185 GLU A C 1
ATOM 1425 O O . GLU A 1 185 ? 52.529 -30.297 -20.936 1.00 36.69 185 GLU A O 1
ATOM 1430 N N . HIS A 1 186 ? 54.612 -30.669 -20.150 1.00 35.84 186 HIS A N 1
ATOM 1431 C CA . HIS A 1 186 ? 55.360 -29.787 -21.025 1.00 35.84 186 HIS A CA 1
ATOM 1432 C C . HIS A 1 186 ? 55.191 -30.207 -22.493 1.00 35.84 186 HIS A C 1
ATOM 1434 O O . HIS A 1 186 ? 55.674 -31.262 -22.898 1.00 35.84 186 HIS A O 1
ATOM 1440 N N . LEU A 1 187 ? 54.573 -29.343 -23.299 1.00 37.69 187 LEU A N 1
ATOM 1441 C CA . LEU A 1 187 ? 54.827 -29.275 -24.737 1.00 37.69 187 LEU A CA 1
ATOM 1442 C C . LEU A 1 187 ? 55.932 -28.238 -24.940 1.00 37.69 187 LEU A C 1
ATOM 1444 O O . LEU A 1 187 ? 55.708 -27.029 -24.956 1.00 37.69 187 LEU A O 1
ATOM 1448 N N . ASP A 1 188 ? 57.152 -28.755 -24.987 1.00 42.22 188 ASP A N 1
ATOM 1449 C CA . ASP A 1 188 ? 58.394 -28.011 -25.117 1.00 42.22 188 ASP A CA 1
ATOM 1450 C C . ASP A 1 188 ? 58.537 -27.493 -26.564 1.00 42.22 188 ASP A C 1
ATOM 1452 O O . ASP A 1 188 ? 59.062 -28.166 -27.449 1.00 42.22 188 ASP A O 1
ATOM 1456 N N . LEU A 1 189 ? 58.011 -26.292 -26.830 1.00 45.91 189 LEU A N 1
ATOM 1457 C CA . LEU A 1 189 ? 58.151 -25.564 -28.106 1.00 45.91 189 LEU A CA 1
ATOM 1458 C C . LEU A 1 189 ? 59.404 -24.662 -28.146 1.00 45.91 189 LEU A C 1
ATOM 1460 O O . LEU A 1 189 ? 59.546 -23.814 -29.026 1.00 45.91 189 LEU A O 1
ATOM 1464 N N . ALA A 1 190 ? 60.348 -24.840 -27.218 1.00 43.69 190 ALA A N 1
ATOM 1465 C CA . ALA A 1 190 ? 61.492 -23.942 -27.059 1.00 43.69 190 ALA A CA 1
ATOM 1466 C C . ALA A 1 190 ? 62.667 -24.172 -28.039 1.00 43.69 190 ALA A C 1
ATOM 1468 O O . ALA A 1 190 ? 63.656 -23.447 -27.967 1.00 43.69 190 ALA A O 1
ATOM 1469 N N . HIS A 1 191 ? 62.599 -25.124 -28.981 1.00 44.59 191 HIS A N 1
ATOM 1470 C CA . HIS A 1 191 ? 63.780 -25.535 -29.769 1.00 44.59 191 HIS A CA 1
ATOM 1471 C C . HIS A 1 191 ? 63.823 -25.147 -31.263 1.00 44.59 191 HIS A C 1
ATOM 1473 O O . HIS A 1 191 ? 64.685 -25.646 -31.982 1.00 44.59 191 HIS A O 1
ATOM 1479 N N . VAL A 1 192 ? 62.987 -24.218 -31.754 1.00 47.78 192 VAL A N 1
ATOM 1480 C CA . VAL A 1 192 ? 62.976 -23.849 -33.199 1.00 47.78 192 VAL A CA 1
ATOM 1481 C C . VAL A 1 192 ? 63.468 -22.420 -33.517 1.00 47.78 192 VAL A C 1
ATOM 1483 O O . VAL A 1 192 ? 63.546 -22.039 -34.679 1.00 47.78 192 VAL A O 1
ATOM 1486 N N . HIS A 1 193 ? 63.930 -21.626 -32.543 1.00 48.47 193 HIS A N 1
ATOM 1487 C CA . HIS A 1 193 ? 64.386 -20.244 -32.823 1.00 48.47 193 HIS A CA 1
ATOM 1488 C C . HIS A 1 193 ? 65.901 -20.077 -33.055 1.00 48.47 193 HIS A C 1
ATOM 1490 O O . HIS A 1 193 ? 66.408 -18.965 -33.221 1.00 48.47 193 HIS A O 1
ATOM 1496 N N . GLY A 1 194 ? 66.650 -21.176 -33.144 1.00 50.97 194 GLY A N 1
ATOM 1497 C CA . GLY A 1 194 ? 68.087 -21.139 -33.398 1.00 50.97 194 GLY A CA 1
ATOM 1498 C C . GLY A 1 194 ? 68.435 -20.978 -34.881 1.00 50.97 194 GLY A C 1
ATOM 1499 O O . GLY A 1 194 ? 68.441 -21.960 -35.610 1.00 50.97 194 GLY A O 1
ATOM 1500 N N . ARG A 1 195 ? 68.853 -19.763 -35.273 1.00 50.59 195 ARG A N 1
ATOM 1501 C CA . ARG A 1 195 ? 69.676 -19.393 -36.460 1.00 50.59 195 ARG A CA 1
ATOM 1502 C C . ARG A 1 195 ? 69.011 -18.753 -37.688 1.00 50.59 195 ARG A C 1
ATOM 1504 O O . ARG A 1 195 ? 69.749 -18.160 -38.471 1.00 50.59 195 ARG A O 1
ATOM 1511 N N . SER A 1 196 ? 67.685 -18.710 -37.822 1.00 51.66 196 SER A N 1
ATOM 1512 C CA . SER A 1 196 ? 67.048 -18.010 -38.967 1.00 51.66 196 SER A CA 1
ATOM 1513 C C . SER A 1 196 ? 66.677 -16.541 -38.700 1.00 51.66 196 SER A C 1
ATOM 1515 O O . SER A 1 196 ? 66.478 -15.774 -39.639 1.00 51.66 196 SER A O 1
ATOM 1517 N N . SER A 1 197 ? 66.657 -16.102 -37.435 1.00 50.91 197 SER A N 1
ATOM 1518 C CA . SER A 1 197 ? 66.260 -14.730 -37.056 1.00 50.91 197 SER A CA 1
ATOM 1519 C C . SER A 1 197 ? 67.279 -13.650 -37.470 1.00 50.91 197 SER A C 1
ATOM 1521 O O . SER A 1 197 ? 66.922 -12.494 -37.675 1.00 50.91 197 SER A O 1
ATOM 1523 N N . ALA A 1 198 ? 68.546 -14.012 -37.705 1.00 55.84 198 ALA A N 1
ATOM 1524 C CA . ALA A 1 198 ? 69.591 -13.045 -38.058 1.00 55.84 198 ALA A CA 1
ATOM 1525 C C . ALA A 1 198 ? 69.486 -12.483 -39.493 1.00 55.84 198 ALA A C 1
ATOM 1527 O O . ALA A 1 198 ? 70.110 -11.463 -39.777 1.00 55.84 198 ALA A O 1
ATOM 1528 N N . ARG A 1 199 ? 68.696 -13.106 -40.384 1.00 55.19 199 ARG A N 1
ATOM 1529 C CA . ARG A 1 199 ? 68.516 -12.668 -41.786 1.00 55.19 199 ARG A CA 1
ATOM 1530 C C . ARG A 1 199 ? 67.159 -12.029 -42.092 1.00 55.19 199 ARG A C 1
ATOM 1532 O O . ARG A 1 199 ? 66.963 -11.593 -43.220 1.00 55.19 199 ARG A O 1
ATOM 1539 N N . MET A 1 200 ? 66.237 -11.952 -41.130 1.00 61.31 200 MET A N 1
ATOM 1540 C CA . MET A 1 200 ? 64.974 -11.243 -41.360 1.00 61.31 200 MET A CA 1
ATOM 1541 C C . MET A 1 200 ? 65.188 -9.732 -41.337 1.00 61.31 200 MET A C 1
ATOM 1543 O O . MET A 1 200 ? 65.888 -9.227 -40.455 1.00 61.31 200 MET A O 1
ATOM 1547 N N . ASP A 1 201 ? 64.580 -9.048 -42.302 1.00 73.69 201 ASP A N 1
ATOM 1548 C CA . ASP A 1 201 ? 64.526 -7.593 -42.420 1.00 73.69 201 ASP A CA 1
ATOM 1549 C C . ASP A 1 201 ? 64.058 -6.975 -41.080 1.00 73.69 201 ASP A C 1
ATOM 1551 O O . ASP A 1 201 ? 63.100 -7.489 -40.483 1.00 73.69 201 ASP A O 1
ATOM 1555 N N . PRO A 1 202 ? 64.729 -5.940 -40.536 1.00 75.06 202 PRO A N 1
ATOM 1556 C CA . PRO A 1 202 ? 64.330 -5.285 -39.287 1.00 75.06 202 PRO A CA 1
ATOM 1557 C C . PRO A 1 202 ? 62.851 -4.876 -39.248 1.00 75.06 202 PRO A C 1
ATOM 1559 O O . PRO A 1 202 ? 62.244 -4.948 -38.177 1.00 75.06 202 PRO A O 1
ATOM 1562 N N . LEU A 1 203 ? 62.247 -4.532 -40.393 1.00 74.25 203 LEU A N 1
ATOM 1563 C CA . LEU A 1 203 ? 60.818 -4.214 -40.473 1.00 74.25 203 LEU A CA 1
ATOM 1564 C C . LEU A 1 203 ? 59.939 -5.426 -40.116 1.00 74.25 203 LEU A C 1
ATOM 1566 O O . LEU A 1 203 ? 58.994 -5.308 -39.338 1.00 74.25 203 LEU A O 1
ATOM 1570 N N . VAL A 1 204 ? 60.290 -6.609 -40.626 1.00 75.19 204 VAL A N 1
ATOM 1571 C CA . VAL A 1 204 ? 59.561 -7.862 -40.374 1.00 75.19 204 VAL A CA 1
ATOM 1572 C C . VAL A 1 204 ? 59.735 -8.309 -38.923 1.00 75.19 204 VAL A C 1
ATOM 1574 O O . VAL A 1 204 ? 58.788 -8.798 -38.313 1.00 75.19 204 VAL A O 1
ATOM 1577 N N . ARG A 1 205 ? 60.911 -8.081 -38.319 1.00 74.38 205 ARG A N 1
ATOM 1578 C CA . ARG A 1 205 ? 61.115 -8.343 -36.882 1.00 74.38 205 ARG A CA 1
ATOM 1579 C C . ARG A 1 205 ? 60.283 -7.418 -36.005 1.00 74.38 205 ARG A C 1
ATOM 1581 O O . ARG A 1 205 ? 59.745 -7.873 -35.004 1.00 74.38 205 ARG A O 1
ATOM 1588 N N . HIS A 1 206 ? 60.167 -6.144 -36.377 1.00 78.38 206 HIS A N 1
ATOM 1589 C CA . HIS A 1 206 ? 59.323 -5.208 -35.645 1.00 78.38 206 HIS A CA 1
ATOM 1590 C C . HIS A 1 206 ? 57.840 -5.591 -35.760 1.00 78.38 206 HIS A C 1
ATOM 1592 O O . HIS A 1 206 ? 57.152 -5.641 -34.746 1.00 78.38 206 HIS A O 1
ATOM 1598 N N . GLN A 1 207 ? 57.367 -5.960 -36.955 1.00 81.81 207 GLN A N 1
ATOM 1599 C CA . GLN A 1 207 ? 55.995 -6.442 -37.156 1.00 81.81 207 GLN A CA 1
ATOM 1600 C C . GLN A 1 207 ? 55.707 -7.742 -36.390 1.00 81.81 207 GLN A C 1
ATOM 1602 O O . GLN A 1 207 ? 54.653 -7.856 -35.771 1.00 81.81 207 GLN A O 1
ATOM 1607 N N . LEU A 1 208 ? 56.646 -8.695 -36.371 1.00 79.00 208 LEU A N 1
ATOM 1608 C CA . LEU A 1 208 ? 56.517 -9.921 -35.575 1.00 79.00 208 LEU A CA 1
ATOM 1609 C C . LEU A 1 208 ? 56.497 -9.633 -34.071 1.00 79.00 208 LEU A C 1
ATOM 1611 O O . LEU A 1 208 ? 55.667 -10.203 -33.376 1.00 79.00 208 LEU A O 1
ATOM 1615 N N . ALA A 1 209 ? 57.331 -8.714 -33.580 1.00 79.31 209 ALA A N 1
ATOM 1616 C CA . ALA A 1 209 ? 57.312 -8.306 -32.176 1.00 79.31 209 ALA A CA 1
ATOM 1617 C C . ALA A 1 209 ? 55.984 -7.626 -31.793 1.00 79.31 209 ALA A C 1
ATOM 1619 O O . ALA A 1 209 ? 55.440 -7.902 -30.727 1.00 79.31 209 ALA A O 1
ATOM 1620 N N . VAL A 1 210 ? 55.422 -6.787 -32.673 1.00 84.50 210 VAL A N 1
ATOM 1621 C CA . VAL A 1 210 ? 54.100 -6.169 -32.465 1.00 84.50 210 VAL A CA 1
ATOM 1622 C C . VAL A 1 210 ? 52.999 -7.236 -32.433 1.00 84.50 210 VAL A C 1
ATOM 1624 O O . VAL A 1 210 ? 52.162 -7.224 -31.530 1.00 84.50 210 VAL A O 1
ATOM 1627 N N . LEU A 1 211 ? 53.024 -8.204 -33.352 1.00 85.69 211 LEU A N 1
ATOM 1628 C CA . LEU A 1 211 ? 52.069 -9.318 -33.359 1.00 85.69 211 LEU A CA 1
ATOM 1629 C C . LEU A 1 211 ? 52.221 -10.227 -32.132 1.00 85.69 211 LEU A C 1
ATOM 1631 O O . LEU A 1 211 ? 51.218 -10.668 -31.579 1.00 85.69 211 LEU A O 1
ATOM 1635 N N . GLU A 1 212 ? 53.444 -10.478 -31.661 1.00 85.94 212 GLU A N 1
ATOM 1636 C CA . GLU A 1 212 ? 53.686 -11.202 -30.410 1.00 85.94 212 GLU A CA 1
ATOM 1637 C C . GLU A 1 212 ? 53.099 -10.446 -29.215 1.00 85.94 212 GLU A C 1
ATOM 1639 O O . GLU A 1 212 ? 52.389 -11.050 -28.409 1.00 85.94 212 GLU A O 1
ATOM 1644 N N . THR A 1 213 ? 53.298 -9.124 -29.130 1.00 85.62 213 THR A N 1
ATOM 1645 C CA . THR A 1 213 ? 52.687 -8.320 -28.060 1.00 85.62 213 THR A CA 1
ATOM 1646 C C . THR A 1 213 ? 51.158 -8.364 -28.111 1.00 85.62 213 THR A C 1
ATOM 1648 O O . THR A 1 213 ? 50.538 -8.656 -27.089 1.00 85.62 213 THR A O 1
ATOM 1651 N N . GLN A 1 214 ? 50.547 -8.232 -29.293 1.00 86.75 214 GLN A N 1
ATOM 1652 C CA . GLN A 1 214 ? 49.091 -8.333 -29.465 1.00 86.75 214 GLN A CA 1
ATOM 1653 C C . GLN A 1 214 ? 48.557 -9.724 -29.090 1.00 86.75 214 GLN A C 1
ATOM 1655 O O . GLN A 1 214 ? 47.548 -9.841 -28.399 1.00 86.75 214 GLN A O 1
ATOM 1660 N N . CYS A 1 215 ? 49.259 -10.797 -29.466 1.00 84.25 215 CYS A N 1
ATOM 1661 C CA . CYS A 1 215 ? 48.901 -12.158 -29.060 1.00 84.25 215 CYS A CA 1
ATOM 1662 C C . CYS A 1 215 ? 48.962 -12.340 -27.535 1.00 84.25 215 CYS A C 1
ATOM 1664 O O . CYS A 1 215 ? 48.103 -13.015 -26.964 1.00 84.25 215 CYS A O 1
ATOM 1666 N N . THR A 1 216 ? 49.942 -11.731 -26.855 1.00 88.06 216 THR A N 1
ATOM 1667 C CA . THR A 1 216 ? 50.016 -11.783 -25.385 1.00 88.06 216 THR A CA 1
ATOM 1668 C C . THR A 1 216 ? 48.922 -10.964 -24.699 1.00 88.06 216 THR A C 1
ATOM 1670 O O . THR A 1 216 ? 48.432 -11.379 -23.647 1.00 88.06 216 THR A O 1
ATOM 1673 N N . GLU A 1 217 ? 48.500 -9.845 -25.289 1.00 86.19 217 GLU A N 1
ATOM 1674 C CA . GLU A 1 217 ? 47.378 -9.036 -24.797 1.00 86.19 217 GLU A CA 1
ATOM 1675 C C . GLU A 1 217 ? 46.049 -9.786 -24.947 1.00 86.19 217 GLU A C 1
ATOM 1677 O O . GLU A 1 217 ? 45.344 -9.972 -23.955 1.00 86.19 217 GLU A O 1
ATOM 1682 N N . TYR A 1 218 ? 45.767 -10.360 -26.122 1.00 86.31 218 TYR A N 1
ATOM 1683 C CA . TYR A 1 218 ? 44.572 -11.188 -26.317 1.00 86.31 218 TYR A CA 1
ATOM 1684 C C . TYR A 1 218 ? 44.558 -12.428 -25.413 1.00 86.31 218 TYR A C 1
ATOM 1686 O O . TYR A 1 218 ? 43.504 -12.823 -24.911 1.00 86.31 218 TYR A O 1
ATOM 1694 N N . ALA A 1 219 ? 45.716 -13.039 -25.139 1.00 85.06 219 ALA A N 1
ATOM 1695 C CA . ALA A 1 219 ? 45.804 -14.147 -24.189 1.00 85.06 219 ALA A CA 1
ATOM 1696 C C . ALA A 1 219 ? 45.428 -13.721 -22.755 1.00 85.06 219 ALA A C 1
ATOM 1698 O O . ALA A 1 219 ? 44.764 -14.488 -22.047 1.00 85.06 219 ALA A O 1
ATOM 1699 N N . LYS A 1 220 ? 45.800 -12.501 -22.336 1.00 86.69 220 LYS A N 1
ATOM 1700 C CA . LYS A 1 220 ? 45.382 -11.928 -21.045 1.00 86.69 220 LYS A CA 1
ATOM 1701 C C . LYS A 1 220 ? 43.880 -11.656 -21.016 1.00 86.69 220 LYS A C 1
ATOM 1703 O O . LYS A 1 220 ? 43.222 -12.141 -20.098 1.00 86.69 220 LYS A O 1
ATOM 1708 N N . GLU A 1 221 ? 43.324 -11.008 -22.037 1.00 87.25 221 GLU A N 1
ATOM 1709 C CA . GLU A 1 221 ? 41.879 -10.739 -22.133 1.00 87.25 221 GLU A CA 1
ATOM 1710 C C . GLU A 1 221 ? 41.047 -12.030 -22.086 1.00 87.25 221 GLU A C 1
ATOM 1712 O O . GLU A 1 221 ? 40.065 -12.128 -21.349 1.00 87.25 221 GLU A O 1
ATOM 1717 N N . ILE A 1 222 ? 41.480 -13.080 -22.794 1.00 84.81 222 ILE A N 1
ATOM 1718 C CA . ILE A 1 222 ? 40.827 -14.397 -22.751 1.00 84.81 222 ILE A CA 1
ATOM 1719 C C . ILE A 1 222 ? 40.888 -14.997 -21.338 1.00 84.81 222 ILE A C 1
ATOM 1721 O O . ILE A 1 222 ? 39.930 -15.639 -20.896 1.00 84.81 222 ILE A O 1
ATOM 1725 N N . SER A 1 223 ? 41.999 -14.819 -20.618 1.00 87.38 223 SER A N 1
ATOM 1726 C CA . SER A 1 223 ? 42.131 -15.315 -19.244 1.00 87.38 223 SER A CA 1
ATOM 1727 C C . SER A 1 223 ? 41.219 -14.567 -18.263 1.00 87.38 223 SER A C 1
ATOM 1729 O O . SER A 1 223 ? 40.573 -15.201 -17.428 1.00 87.38 223 SER A O 1
ATOM 1731 N N . GLU A 1 224 ? 41.074 -13.251 -18.422 1.00 86.62 224 GLU A N 1
ATOM 1732 C CA . GLU A 1 224 ? 40.189 -12.413 -17.608 1.00 86.62 224 GLU A CA 1
ATOM 1733 C C . GLU A 1 224 ? 38.713 -12.728 -17.876 1.00 86.62 224 GLU A C 1
ATOM 1735 O O . GLU A 1 224 ? 37.942 -12.939 -16.936 1.00 86.62 224 GLU A O 1
ATOM 1740 N N . LEU A 1 225 ? 38.324 -12.886 -19.146 1.00 86.75 225 LEU A N 1
ATOM 1741 C CA . LEU A 1 225 ? 36.967 -13.291 -19.523 1.00 86.75 225 LEU A CA 1
ATOM 1742 C C . LEU A 1 225 ? 36.601 -14.674 -18.967 1.00 86.75 225 LEU A C 1
ATOM 1744 O O . LEU A 1 225 ? 35.472 -14.871 -18.513 1.00 86.75 225 LEU A O 1
ATOM 1748 N N . LYS A 1 226 ? 37.545 -15.624 -18.920 1.00 87.38 226 LYS A N 1
ATOM 1749 C CA . LYS A 1 226 ? 37.325 -16.938 -18.284 1.00 87.38 226 LYS A CA 1
ATOM 1750 C C . LYS A 1 226 ? 37.079 -16.824 -16.779 1.00 87.38 226 LYS A C 1
ATOM 1752 O O . LYS A 1 226 ? 36.218 -17.530 -16.255 1.00 87.38 226 LYS A O 1
ATOM 1757 N N . VAL A 1 227 ? 37.796 -15.936 -16.088 1.00 87.38 227 VAL A N 1
ATOM 1758 C CA . VAL A 1 227 ? 37.607 -15.687 -14.647 1.00 87.38 227 VAL A CA 1
ATOM 1759 C C . VAL A 1 227 ? 36.239 -15.051 -14.386 1.00 87.38 227 VAL A C 1
ATOM 1761 O O . VAL A 1 227 ? 35.527 -15.479 -13.476 1.00 87.38 227 VAL A O 1
ATOM 1764 N N . ILE A 1 228 ? 35.833 -14.080 -15.210 1.00 84.50 228 ILE A N 1
ATOM 1765 C CA . ILE A 1 228 ? 34.510 -13.442 -15.124 1.00 84.50 228 ILE A CA 1
ATOM 1766 C C . ILE A 1 228 ? 33.402 -14.473 -15.366 1.00 84.50 228 ILE A C 1
ATOM 1768 O O . ILE A 1 228 ? 32.453 -14.544 -14.583 1.00 84.50 228 ILE A O 1
ATOM 1772 N N . LEU A 1 229 ? 33.547 -15.321 -16.388 1.00 87.88 229 LEU A N 1
ATOM 1773 C CA . LEU A 1 229 ? 32.578 -16.370 -16.703 1.00 87.88 229 LEU A CA 1
ATOM 1774 C C . LEU A 1 229 ? 32.448 -17.384 -15.555 1.00 87.88 229 LEU A C 1
ATOM 1776 O O . LEU A 1 229 ? 31.331 -17.702 -15.149 1.00 87.88 229 LEU A O 1
ATOM 1780 N N . ALA A 1 230 ? 33.567 -17.826 -14.969 1.00 84.31 230 ALA A N 1
ATOM 1781 C CA . ALA A 1 230 ? 33.570 -18.725 -13.813 1.00 84.31 230 ALA A CA 1
ATOM 1782 C C . ALA A 1 230 ? 32.896 -18.096 -12.580 1.00 84.31 230 ALA A C 1
ATOM 1784 O O . ALA A 1 230 ? 32.127 -18.761 -11.882 1.00 84.31 230 ALA A O 1
ATOM 1785 N N . LYS A 1 231 ? 33.122 -16.797 -12.336 1.00 86.25 231 LYS A N 1
ATOM 1786 C CA . LYS A 1 231 ? 32.469 -16.051 -11.250 1.00 86.25 231 LYS A CA 1
ATOM 1787 C C . LYS A 1 231 ? 30.955 -15.961 -11.461 1.00 86.25 231 LYS A C 1
ATOM 1789 O O . LYS A 1 231 ? 30.200 -16.201 -10.522 1.00 86.25 231 LYS A O 1
ATOM 1794 N N . HIS A 1 232 ? 30.513 -15.694 -12.691 1.00 81.69 232 HIS A N 1
ATOM 1795 C CA . HIS A 1 232 ? 29.092 -15.648 -13.044 1.00 81.69 232 HIS A CA 1
ATOM 1796 C C . HIS A 1 232 ? 28.419 -17.022 -12.895 1.00 81.69 232 HIS A C 1
ATOM 1798 O O . HIS A 1 232 ? 27.297 -17.121 -12.396 1.00 81.69 232 HIS A O 1
ATOM 1804 N N . GLN A 1 233 ? 29.122 -18.097 -13.266 1.00 86.50 233 GLN A N 1
ATOM 1805 C CA . GLN A 1 233 ? 28.647 -19.473 -13.109 1.00 86.50 233 GLN A CA 1
ATOM 1806 C C . GLN A 1 233 ? 28.502 -19.856 -11.630 1.00 86.50 233 GLN A C 1
ATOM 1808 O O . GLN A 1 233 ? 27.478 -20.415 -11.235 1.00 86.50 233 GLN A O 1
ATOM 1813 N N . HIS A 1 234 ? 29.486 -19.496 -10.799 1.00 83.75 234 HIS A N 1
ATOM 1814 C CA . HIS A 1 234 ? 29.435 -19.730 -9.357 1.00 83.75 234 HIS A CA 1
ATOM 1815 C C . HIS A 1 234 ? 28.296 -18.945 -8.691 1.00 83.75 234 HIS A C 1
ATOM 1817 O O . HIS A 1 234 ? 27.542 -19.505 -7.896 1.00 83.75 234 HIS A O 1
ATOM 1823 N N . GLN A 1 235 ? 28.107 -17.678 -9.071 1.00 82.81 235 GLN A N 1
ATOM 1824 C CA . GLN A 1 235 ? 27.015 -16.844 -8.567 1.00 82.81 235 GLN A CA 1
ATOM 1825 C C . GLN A 1 235 ? 25.641 -17.409 -8.953 1.00 82.81 235 GLN A C 1
ATOM 1827 O O . GLN A 1 235 ? 24.743 -17.465 -8.112 1.00 82.81 235 GLN A O 1
ATOM 1832 N N . HIS A 1 236 ? 25.482 -17.897 -10.189 1.00 83.06 236 HIS A N 1
ATOM 1833 C CA . HIS A 1 236 ? 24.231 -18.518 -10.619 1.00 83.06 236 HIS A CA 1
ATOM 1834 C C . HIS A 1 236 ? 23.926 -19.800 -9.826 1.00 83.06 236 HIS A C 1
ATOM 1836 O O . HIS A 1 236 ? 22.792 -19.996 -9.386 1.00 83.06 236 HIS A O 1
ATOM 1842 N N . GLN A 1 237 ? 24.943 -20.627 -9.568 1.00 85.69 237 GLN A N 1
ATOM 1843 C CA . GLN A 1 237 ? 24.809 -21.861 -8.789 1.00 85.69 237 GLN A CA 1
ATOM 1844 C C . GLN A 1 237 ? 24.456 -21.582 -7.316 1.00 85.69 237 GLN A C 1
ATOM 1846 O O . GLN A 1 237 ? 23.612 -22.266 -6.732 1.00 85.69 237 GLN A O 1
ATOM 1851 N N . GLN A 1 238 ? 25.038 -20.533 -6.730 1.00 83.56 238 GLN A N 1
ATOM 1852 C CA . GLN A 1 238 ? 24.744 -20.098 -5.364 1.00 83.56 238 GLN A CA 1
ATOM 1853 C C . GLN A 1 238 ? 23.310 -19.554 -5.234 1.00 83.56 238 GLN A C 1
ATOM 1855 O O . GLN A 1 238 ? 22.608 -19.860 -4.268 1.00 83.56 238 GLN A O 1
ATOM 1860 N N . GLN A 1 239 ? 22.835 -18.814 -6.240 1.00 80.12 239 GLN A N 1
ATOM 1861 C CA . GLN A 1 239 ? 21.460 -18.313 -6.292 1.00 80.12 239 GLN A CA 1
ATOM 1862 C C . GLN A 1 239 ? 20.440 -19.458 -6.432 1.00 80.12 239 GLN A C 1
ATOM 1864 O O . GLN A 1 239 ? 19.385 -19.432 -5.797 1.00 80.12 239 GLN A O 1
ATOM 1869 N N . GLN A 1 240 ? 20.780 -20.504 -7.192 1.00 81.44 240 GLN A N 1
ATOM 1870 C CA . GLN A 1 240 ? 19.953 -21.706 -7.326 1.00 81.44 240 GLN A CA 1
ATOM 1871 C C . GLN A 1 240 ? 19.843 -22.484 -6.003 1.00 81.44 240 GLN A C 1
ATOM 1873 O O . GLN A 1 240 ? 18.751 -22.915 -5.632 1.00 81.44 240 GLN A O 1
ATOM 1878 N N . GLN A 1 241 ? 20.939 -22.603 -5.241 1.00 80.62 241 GLN A N 1
ATOM 1879 C CA . GLN A 1 241 ? 20.908 -23.219 -3.907 1.00 80.62 241 GLN A CA 1
ATOM 1880 C C . GLN A 1 241 ? 20.057 -22.419 -2.910 1.00 80.62 241 GLN A C 1
ATOM 1882 O O . GLN A 1 241 ? 19.285 -23.014 -2.157 1.00 80.62 241 GLN A O 1
ATOM 1887 N N . GLN A 1 242 ? 20.130 -21.083 -2.929 1.00 78.56 242 GLN A N 1
ATOM 1888 C CA . GLN A 1 242 ? 19.286 -20.242 -2.071 1.00 78.56 242 GLN A CA 1
ATOM 1889 C C . GLN A 1 242 ? 17.794 -20.381 -2.408 1.00 78.56 242 GLN A C 1
ATOM 1891 O O . GLN A 1 242 ? 16.968 -20.484 -1.499 1.00 78.56 242 GLN A O 1
ATOM 1896 N N . GLN A 1 243 ? 17.433 -20.454 -3.695 1.00 77.00 243 GLN A N 1
ATOM 1897 C CA . GLN A 1 243 ? 16.043 -20.682 -4.109 1.00 77.00 243 GLN A CA 1
ATOM 1898 C C . GLN A 1 243 ? 15.522 -22.055 -3.660 1.00 77.00 243 GLN A C 1
ATOM 1900 O O . GLN A 1 243 ? 14.396 -22.149 -3.172 1.00 77.00 243 GLN A O 1
ATOM 1905 N N . GLN A 1 244 ? 16.341 -23.109 -3.739 1.00 78.12 244 GLN A N 1
ATOM 1906 C CA . GLN A 1 244 ? 15.954 -24.444 -3.265 1.00 78.12 244 GLN A CA 1
ATOM 1907 C C . GLN A 1 244 ? 15.760 -24.492 -1.740 1.00 78.12 244 GLN A C 1
ATOM 1909 O O . GLN A 1 244 ? 14.806 -25.109 -1.263 1.00 78.12 244 GLN A O 1
ATOM 1914 N N . GLN A 1 245 ? 16.594 -23.794 -0.963 1.00 75.00 245 GLN A N 1
ATOM 1915 C CA . GLN A 1 245 ? 16.433 -23.693 0.495 1.00 75.00 245 GLN A CA 1
ATOM 1916 C C . GLN A 1 245 ? 15.189 -22.877 0.895 1.00 75.00 245 GLN A C 1
ATOM 1918 O O . GLN A 1 245 ? 14.476 -23.246 1.835 1.00 75.00 245 GLN A O 1
ATOM 1923 N N . ALA A 1 246 ? 14.872 -21.810 0.155 1.00 67.75 246 ALA A N 1
ATOM 1924 C CA . ALA A 1 246 ? 13.653 -21.022 0.351 1.00 67.75 246 ALA A CA 1
ATOM 1925 C C . ALA A 1 246 ? 12.377 -21.800 -0.033 1.00 67.75 246 ALA A C 1
ATOM 1927 O O . ALA A 1 246 ? 11.349 -21.680 0.633 1.00 67.75 246 ALA A O 1
ATOM 1928 N N . ALA A 1 247 ? 12.434 -22.637 -1.072 1.00 66.50 247 ALA A N 1
ATOM 1929 C CA . ALA A 1 247 ? 11.325 -23.510 -1.456 1.00 66.50 247 ALA A CA 1
ATOM 1930 C C . ALA A 1 247 ? 11.100 -24.644 -0.436 1.00 66.50 247 ALA A C 1
ATOM 1932 O O . ALA A 1 247 ? 9.958 -24.948 -0.092 1.00 66.50 247 ALA A O 1
ATOM 1933 N N . ALA A 1 248 ? 12.175 -25.232 0.103 1.00 65.56 248 ALA A N 1
ATOM 1934 C CA . ALA A 1 248 ? 12.094 -26.295 1.107 1.00 65.56 248 ALA A CA 1
ATOM 1935 C C . ALA A 1 248 ? 11.516 -25.812 2.451 1.00 65.56 248 ALA A C 1
ATOM 1937 O O . ALA A 1 248 ? 10.759 -26.536 3.096 1.00 65.56 248 ALA A O 1
ATOM 1938 N N . SER A 1 249 ? 11.813 -24.574 2.854 1.00 61.09 249 SER A N 1
ATOM 1939 C CA . SER A 1 249 ? 11.285 -23.972 4.089 1.00 61.09 249 SER A CA 1
ATOM 1940 C C . SER A 1 249 ? 9.809 -23.558 3.989 1.00 61.09 249 SER A C 1
ATOM 1942 O O . SER A 1 249 ? 9.121 -23.509 5.007 1.00 61.09 249 SER A O 1
ATOM 1944 N N . ARG A 1 250 ? 9.278 -23.341 2.776 1.00 56.00 250 ARG A N 1
ATOM 1945 C CA . ARG A 1 250 ? 7.869 -22.963 2.545 1.00 56.00 250 ARG A CA 1
ATOM 1946 C C . ARG A 1 250 ? 6.879 -24.136 2.530 1.00 56.00 250 ARG A C 1
ATOM 1948 O O . ARG A 1 250 ? 5.684 -23.900 2.652 1.00 56.00 250 ARG A O 1
ATOM 1955 N N . ARG A 1 251 ? 7.339 -25.393 2.458 1.00 53.53 251 ARG A N 1
ATOM 1956 C CA . ARG A 1 251 ? 6.476 -26.599 2.421 1.00 53.53 251 ARG A CA 1
ATOM 1957 C C . ARG A 1 251 ? 5.901 -27.049 3.783 1.00 53.53 251 ARG A C 1
ATOM 1959 O O . ARG A 1 251 ? 5.361 -28.144 3.872 1.00 53.53 251 ARG A O 1
ATOM 1966 N N . ARG A 1 252 ? 6.008 -26.248 4.853 1.00 53.38 252 ARG A N 1
ATOM 1967 C CA . ARG A 1 252 ? 5.504 -26.584 6.209 1.00 53.38 252 ARG A CA 1
ATOM 1968 C C . ARG A 1 252 ? 4.342 -25.703 6.706 1.00 53.38 252 ARG A C 1
ATOM 1970 O O . ARG A 1 252 ? 4.126 -25.614 7.910 1.00 53.38 252 ARG A O 1
ATOM 1977 N N . GLY A 1 253 ? 3.602 -25.053 5.807 1.00 52.00 253 GLY A N 1
ATOM 1978 C CA . GLY A 1 253 ? 2.414 -24.253 6.141 1.00 52.00 253 GLY A CA 1
ATOM 1979 C C . GLY A 1 253 ? 1.106 -24.878 5.624 1.00 52.00 253 GLY A C 1
ATOM 1980 O O . GLY A 1 253 ? 1.150 -25.576 4.615 1.00 52.00 253 GLY A O 1
ATOM 1981 N N . PRO A 1 254 ? -0.038 -24.647 6.297 1.00 50.31 254 PRO A N 1
ATOM 1982 C CA . PRO A 1 254 ? -1.319 -25.301 6.009 1.00 50.31 254 PRO A CA 1
ATOM 1983 C C . PRO A 1 254 ? -1.904 -24.921 4.635 1.00 50.31 254 PRO A C 1
ATOM 1985 O O . PRO A 1 254 ? -1.822 -23.776 4.195 1.00 50.31 254 PRO A O 1
ATOM 1988 N N . GLU A 1 255 ? -2.519 -25.910 3.981 1.00 51.31 255 GLU A N 1
ATOM 1989 C CA . GLU A 1 255 ? -2.795 -26.039 2.536 1.00 51.31 255 GLU A CA 1
ATOM 1990 C C . GLU A 1 255 ? -3.812 -25.059 1.903 1.00 51.31 255 GLU A C 1
ATOM 1992 O O . GLU A 1 255 ? -4.145 -25.191 0.728 1.00 51.31 255 GLU A O 1
ATOM 1997 N N . ALA A 1 256 ? -4.292 -24.033 2.609 1.00 53.41 256 ALA A N 1
ATOM 1998 C CA . ALA A 1 256 ? -5.381 -23.182 2.106 1.00 53.41 256 ALA A CA 1
ATOM 1999 C C . ALA A 1 256 ? -4.970 -22.141 1.033 1.00 53.41 256 ALA A C 1
ATOM 2001 O O . ALA A 1 256 ? -5.839 -21.482 0.470 1.00 53.41 256 ALA A O 1
ATOM 2002 N N . ASN A 1 257 ? -3.675 -21.993 0.716 1.00 55.75 257 ASN A N 1
ATOM 2003 C CA . ASN A 1 257 ? -3.157 -20.937 -0.178 1.00 55.75 257 ASN A CA 1
ATOM 2004 C C . ASN A 1 257 ? -2.479 -21.437 -1.470 1.00 55.75 257 ASN A C 1
ATOM 2006 O O . ASN A 1 257 ? -1.911 -20.627 -2.205 1.00 55.75 257 ASN A O 1
ATOM 2010 N N . ALA A 1 258 ? -2.544 -22.737 -1.778 1.00 61.84 258 ALA A N 1
ATOM 2011 C CA . ALA A 1 258 ? -1.867 -23.338 -2.935 1.00 61.84 258 ALA A CA 1
ATOM 2012 C C . ALA A 1 258 ? -2.109 -22.626 -4.293 1.00 61.84 258 ALA A C 1
ATOM 2014 O O . ALA A 1 258 ? -1.126 -22.315 -4.964 1.00 61.84 258 ALA A O 1
ATOM 2015 N N . PRO A 1 259 ? -3.347 -22.257 -4.696 1.00 70.50 259 PRO A N 1
ATOM 2016 C CA . PRO A 1 259 ? -3.567 -21.653 -6.017 1.00 70.50 259 PRO A CA 1
ATOM 2017 C C . PRO A 1 259 ? -3.023 -20.221 -6.132 1.00 70.50 259 PRO A C 1
ATOM 2019 O O . PRO A 1 259 ? -2.560 -19.808 -7.193 1.00 70.50 259 PRO A O 1
ATOM 2022 N N . VAL A 1 260 ? -3.033 -19.454 -5.037 1.00 68.31 260 VAL A N 1
ATOM 2023 C CA . VAL A 1 260 ? -2.448 -18.101 -5.001 1.00 68.31 260 VAL A CA 1
ATOM 2024 C C . VAL A 1 260 ? -0.922 -18.184 -5.035 1.00 68.31 260 VAL A C 1
ATOM 2026 O O . VAL A 1 260 ? -0.255 -17.339 -5.630 1.00 68.31 260 VAL A O 1
ATOM 2029 N N . GLN A 1 261 ? -0.362 -19.224 -4.422 1.00 72.12 261 GLN A N 1
ATOM 2030 C CA . GLN A 1 261 ? 1.073 -19.462 -4.401 1.00 72.12 261 GLN A CA 1
ATOM 2031 C C . GLN A 1 261 ? 1.603 -19.889 -5.779 1.00 72.12 261 GLN A C 1
ATOM 2033 O O . GLN A 1 261 ? 2.626 -19.356 -6.207 1.00 72.12 261 GLN A O 1
ATOM 2038 N N . ASP A 1 262 ? 0.876 -20.745 -6.501 1.00 74.75 262 ASP A N 1
ATOM 2039 C CA . ASP A 1 262 ? 1.197 -21.123 -7.884 1.00 74.75 262 ASP A CA 1
ATOM 2040 C C . ASP A 1 262 ? 1.070 -19.932 -8.843 1.00 74.75 262 ASP A C 1
ATOM 2042 O O . ASP A 1 262 ? 1.941 -19.713 -9.685 1.00 74.75 262 ASP A O 1
ATOM 2046 N N . MET A 1 263 ? 0.047 -19.089 -8.670 1.00 72.88 263 MET A N 1
ATOM 2047 C CA . MET A 1 263 ? -0.095 -17.853 -9.445 1.00 72.88 263 MET A CA 1
ATOM 2048 C C . MET A 1 263 ? 1.084 -16.899 -9.207 1.00 72.88 263 MET A C 1
ATOM 2050 O O . MET A 1 263 ? 1.658 -16.384 -10.165 1.00 72.88 263 MET A O 1
ATOM 2054 N N . LEU A 1 264 ? 1.504 -16.708 -7.951 1.00 73.12 264 LEU A N 1
ATOM 2055 C CA . LEU A 1 264 ? 2.677 -15.893 -7.615 1.00 73.12 264 LEU A CA 1
ATOM 2056 C C . LEU A 1 264 ? 3.977 -16.464 -8.193 1.00 73.12 264 LEU A C 1
ATOM 2058 O O . LEU A 1 264 ? 4.804 -15.693 -8.676 1.00 73.12 264 LEU A O 1
ATOM 2062 N N . LEU A 1 265 ? 4.156 -17.788 -8.171 1.00 77.75 265 LEU A N 1
ATOM 2063 C CA . LEU A 1 265 ? 5.311 -18.441 -8.789 1.00 77.75 265 LEU A CA 1
ATOM 2064 C C . LEU A 1 265 ? 5.304 -18.250 -10.309 1.00 77.75 265 LEU A C 1
ATOM 2066 O O . LEU A 1 265 ? 6.329 -17.862 -10.861 1.00 77.75 265 LEU A O 1
ATOM 2070 N N . SER A 1 266 ? 4.152 -18.396 -10.970 1.00 79.75 266 SER A N 1
ATOM 2071 C CA . SER A 1 266 ? 4.044 -18.151 -12.416 1.00 79.75 266 SER A CA 1
ATOM 2072 C C . SER A 1 266 ? 4.348 -16.693 -12.793 1.00 79.75 266 SER A C 1
ATOM 2074 O O . SER A 1 266 ? 5.083 -16.435 -13.743 1.00 79.75 266 SER A O 1
ATOM 2076 N N . LEU A 1 267 ? 3.867 -15.719 -12.010 1.00 73.00 267 LEU A N 1
ATOM 2077 C CA . LEU A 1 267 ? 4.166 -14.299 -12.221 1.00 73.00 267 LEU A CA 1
ATOM 2078 C C . LEU A 1 267 ? 5.646 -13.991 -11.971 1.00 73.00 267 LEU A C 1
ATOM 2080 O O . LEU A 1 267 ? 6.236 -13.165 -12.667 1.00 73.00 267 LEU A O 1
ATOM 2084 N N . GLN A 1 268 ? 6.263 -14.671 -11.003 1.00 80.12 268 GLN A N 1
ATOM 2085 C CA . GLN A 1 268 ? 7.691 -14.563 -10.735 1.00 80.12 268 GLN A CA 1
ATOM 2086 C C . GLN A 1 268 ? 8.534 -15.160 -11.872 1.00 80.12 268 GLN A C 1
ATOM 2088 O O . GLN A 1 268 ? 9.546 -14.563 -12.239 1.00 80.12 268 GLN A O 1
ATOM 2093 N N . GLU A 1 269 ? 8.136 -16.296 -12.444 1.00 79.69 269 GLU A N 1
ATOM 2094 C CA . GLU A 1 269 ? 8.793 -16.900 -13.610 1.00 79.69 269 GLU A CA 1
ATOM 2095 C C . GLU A 1 269 ? 8.686 -15.993 -14.840 1.00 79.69 269 GLU A C 1
ATOM 2097 O O . GLU A 1 269 ? 9.706 -15.700 -15.463 1.00 79.69 269 GLU A O 1
ATOM 2102 N N . VAL A 1 270 ? 7.499 -15.441 -15.121 1.00 76.44 270 VAL A N 1
ATOM 2103 C CA . VAL A 1 270 ? 7.300 -14.466 -16.209 1.00 76.44 270 VAL A CA 1
ATOM 2104 C C . VAL A 1 270 ? 8.170 -13.224 -16.001 1.00 76.44 270 VAL A C 1
ATOM 2106 O O . VAL A 1 270 ? 8.852 -12.791 -16.929 1.00 76.44 270 VAL A O 1
ATOM 2109 N N . ALA A 1 271 ? 8.233 -12.686 -14.780 1.00 72.00 271 ALA A N 1
ATOM 2110 C CA . ALA A 1 271 ? 9.090 -11.542 -14.470 1.00 72.00 271 ALA A CA 1
ATOM 2111 C C . ALA A 1 271 ? 10.588 -11.859 -14.647 1.00 72.00 271 ALA A C 1
ATOM 2113 O O . ALA A 1 271 ? 11.348 -11.024 -15.138 1.00 72.00 271 ALA A O 1
ATOM 2114 N N . GLN A 1 272 ? 11.030 -13.068 -14.282 1.00 77.06 272 GLN A N 1
ATOM 2115 C CA . GLN A 1 272 ? 12.412 -13.508 -14.503 1.00 77.06 272 GLN A CA 1
ATOM 2116 C C . GLN A 1 272 ? 12.727 -13.705 -15.989 1.00 77.06 272 GLN A C 1
ATOM 2118 O O . GLN A 1 272 ? 13.826 -13.366 -16.433 1.00 77.06 272 GLN A O 1
ATOM 2123 N N . GLU A 1 273 ? 11.790 -14.239 -16.769 1.00 79.38 273 GLU A N 1
ATOM 2124 C CA . GLU A 1 273 ? 11.940 -14.363 -18.218 1.00 79.38 273 GLU A CA 1
ATOM 2125 C C . GLU A 1 273 ? 12.003 -13.001 -18.907 1.00 79.38 273 GLU A C 1
ATOM 2127 O O . GLU A 1 273 ? 12.843 -12.805 -19.787 1.00 79.38 273 GLU A O 1
ATOM 2132 N N . GLU A 1 274 ? 11.169 -12.045 -18.499 1.00 73.88 274 GLU A N 1
ATOM 2133 C CA . GLU A 1 274 ? 11.234 -10.675 -19.006 1.00 73.88 274 GLU A CA 1
ATOM 2134 C C . GLU A 1 274 ? 12.550 -9.991 -18.629 1.00 73.88 274 GLU A C 1
ATOM 2136 O O . GLU A 1 274 ? 13.176 -9.382 -19.495 1.00 73.88 274 GLU A O 1
ATOM 2141 N N . ALA A 1 275 ? 13.043 -10.173 -17.401 1.00 72.38 275 ALA A N 1
ATOM 2142 C CA . ALA A 1 275 ? 14.351 -9.659 -16.993 1.00 72.38 275 ALA A CA 1
ATOM 2143 C C . ALA A 1 275 ? 15.503 -10.264 -17.819 1.00 72.38 275 ALA A C 1
ATOM 2145 O O . ALA A 1 275 ? 16.427 -9.554 -18.219 1.00 72.38 275 ALA A O 1
ATOM 2146 N N . ARG A 1 276 ? 15.445 -11.566 -18.141 1.00 78.44 276 ARG A N 1
ATOM 2147 C CA . ARG A 1 276 ? 16.415 -12.203 -19.052 1.00 78.44 276 ARG A CA 1
ATOM 2148 C C . ARG A 1 276 ? 16.322 -11.635 -20.468 1.00 78.44 276 ARG A C 1
ATOM 2150 O O . ARG A 1 276 ? 17.357 -11.387 -21.081 1.00 78.44 276 ARG A O 1
ATOM 2157 N N . LYS A 1 277 ? 15.111 -11.414 -20.990 1.00 78.50 277 LYS A N 1
ATOM 2158 C CA . LYS A 1 277 ? 14.898 -10.800 -22.314 1.00 78.50 277 LYS A CA 1
ATOM 2159 C C . LYS A 1 277 ? 15.427 -9.366 -22.361 1.00 78.50 277 LYS A C 1
ATOM 2161 O O . LYS A 1 277 ? 16.080 -9.019 -23.339 1.00 78.50 277 LYS A O 1
ATOM 2166 N N . ALA A 1 278 ? 15.209 -8.580 -21.307 1.00 70.94 278 ALA A N 1
ATOM 2167 C CA . ALA A 1 278 ? 15.750 -7.229 -21.169 1.00 70.94 278 ALA A CA 1
ATOM 2168 C C . ALA A 1 278 ? 17.286 -7.241 -21.164 1.00 70.94 278 ALA A C 1
ATOM 2170 O O . ALA A 1 278 ? 17.906 -6.579 -21.985 1.00 70.94 278 ALA A O 1
ATOM 2171 N N . SER A 1 279 ? 17.906 -8.108 -20.356 1.00 77.12 279 SER A N 1
ATOM 2172 C CA . SER A 1 279 ? 19.368 -8.256 -20.329 1.00 77.12 279 SER A CA 1
ATOM 2173 C C . SER A 1 279 ? 19.959 -8.666 -21.687 1.00 77.12 279 SER A C 1
ATOM 2175 O O . SER A 1 279 ? 21.017 -8.171 -22.077 1.00 77.12 279 SER A O 1
ATOM 2177 N N . LEU A 1 280 ? 19.282 -9.546 -22.434 1.00 80.00 280 LEU A N 1
ATOM 2178 C CA . LEU A 1 280 ? 19.691 -9.903 -23.796 1.00 80.00 280 LEU A CA 1
ATOM 2179 C C . LEU A 1 280 ? 19.521 -8.737 -24.781 1.00 80.00 280 LEU A C 1
ATOM 2181 O O . LEU A 1 280 ? 20.346 -8.587 -25.684 1.00 80.00 280 LEU A O 1
ATOM 2185 N N . ALA A 1 281 ? 18.477 -7.918 -24.619 1.00 73.56 281 ALA A N 1
ATOM 2186 C CA . ALA A 1 281 ? 18.266 -6.717 -25.419 1.00 73.56 281 ALA A CA 1
ATOM 2187 C C . ALA A 1 281 ? 19.355 -5.666 -25.152 1.00 73.56 281 ALA A C 1
ATOM 2189 O O . ALA A 1 281 ? 19.926 -5.154 -26.112 1.00 73.56 281 ALA A O 1
ATOM 2190 N N . ASP A 1 282 ? 19.725 -5.437 -23.891 1.00 73.12 282 ASP A N 1
ATOM 2191 C CA . ASP A 1 282 ? 20.810 -4.525 -23.507 1.00 73.12 282 ASP A CA 1
ATOM 2192 C C . ASP A 1 282 ? 22.165 -4.994 -24.046 1.00 73.12 282 ASP A C 1
ATOM 2194 O O . ASP A 1 282 ? 22.918 -4.217 -24.633 1.00 73.12 282 ASP A O 1
ATOM 2198 N N . ALA A 1 283 ? 22.471 -6.291 -23.923 1.00 80.06 283 ALA A N 1
ATOM 2199 C CA . ALA A 1 283 ? 23.696 -6.862 -24.481 1.00 80.06 283 ALA A CA 1
ATOM 2200 C C . ALA A 1 283 ? 23.747 -6.717 -26.013 1.00 80.06 283 ALA A C 1
ATOM 2202 O O . ALA A 1 283 ? 24.802 -6.429 -26.586 1.00 80.06 283 ALA A O 1
ATOM 2203 N N . ARG A 1 284 ? 22.602 -6.886 -26.688 1.00 82.88 284 ARG A N 1
ATOM 2204 C CA . ARG A 1 284 ? 22.482 -6.647 -28.130 1.00 82.88 284 ARG A CA 1
ATOM 2205 C C . ARG A 1 284 ? 22.663 -5.167 -28.468 1.00 82.88 284 ARG A C 1
ATOM 2207 O O . ARG A 1 284 ? 23.368 -4.880 -29.431 1.00 82.88 284 ARG A O 1
ATOM 2214 N N . ALA A 1 285 ? 22.083 -4.251 -27.693 1.00 74.31 285 ALA A N 1
ATOM 2215 C CA . ALA A 1 285 ? 22.243 -2.811 -27.879 1.00 74.31 285 ALA A CA 1
ATOM 2216 C C . ALA A 1 285 ? 23.714 -2.393 -27.735 1.00 74.31 285 ALA A C 1
ATOM 2218 O O . ALA A 1 285 ? 24.255 -1.778 -28.648 1.00 74.31 285 ALA A O 1
ATOM 2219 N N . MET A 1 286 ? 24.408 -2.839 -26.679 1.00 81.88 286 MET A N 1
ATOM 2220 C CA . MET A 1 286 ? 25.841 -2.561 -26.496 1.00 81.88 286 MET A CA 1
ATOM 2221 C C . MET A 1 286 ? 26.702 -3.108 -27.640 1.00 81.88 286 MET A C 1
ATOM 2223 O O . MET A 1 286 ? 27.659 -2.462 -28.070 1.00 81.88 286 MET A O 1
ATOM 2227 N N . ARG A 1 287 ? 26.368 -4.293 -28.165 1.00 87.81 287 ARG A N 1
ATOM 2228 C CA . ARG A 1 287 ? 27.057 -4.846 -29.335 1.00 87.81 287 ARG A CA 1
ATOM 2229 C C . ARG A 1 287 ? 26.830 -3.988 -30.581 1.00 87.81 287 ARG A C 1
ATOM 2231 O O . ARG A 1 287 ? 27.797 -3.682 -31.273 1.00 87.81 287 ARG A O 1
ATOM 2238 N N . LEU A 1 288 ? 25.587 -3.583 -30.844 1.00 79.62 288 LEU A N 1
ATOM 2239 C CA . LEU A 1 288 ? 25.242 -2.717 -31.976 1.00 79.62 288 LEU A CA 1
ATOM 2240 C C . LEU A 1 288 ? 25.892 -1.331 -31.852 1.00 79.62 288 LEU A C 1
ATOM 2242 O O . LEU A 1 288 ? 26.371 -0.805 -32.849 1.00 79.62 288 LEU A O 1
ATOM 2246 N N . GLU A 1 289 ? 25.998 -0.768 -30.645 1.00 83.56 289 GLU A N 1
ATOM 2247 C CA . GLU A 1 289 ? 26.768 0.459 -30.392 1.00 83.56 289 GLU A CA 1
ATOM 2248 C C . GLU A 1 289 ? 28.250 0.293 -30.736 1.00 83.56 289 GLU A C 1
ATOM 2250 O O . GLU A 1 289 ? 28.862 1.188 -31.323 1.00 83.56 289 GLU A O 1
ATOM 2255 N N . GLY A 1 290 ? 28.842 -0.844 -30.359 1.00 86.69 290 GLY A N 1
ATOM 2256 C CA . GLY A 1 290 ? 30.220 -1.183 -30.705 1.00 86.69 290 GLY A CA 1
ATOM 2257 C C . GLY A 1 290 ? 30.422 -1.297 -32.217 1.00 86.69 290 GLY A C 1
ATOM 2258 O O . GLY A 1 290 ? 31.361 -0.712 -32.759 1.00 86.69 290 GLY A O 1
ATOM 2259 N N . GLU A 1 291 ? 29.512 -1.991 -32.906 1.00 85.12 291 GLU A N 1
ATOM 2260 C CA . GLU A 1 291 ? 29.510 -2.131 -34.368 1.00 85.12 291 GLU A CA 1
ATOM 2261 C C . GLU A 1 291 ? 29.335 -0.770 -35.065 1.00 85.12 291 GLU A C 1
ATOM 2263 O O . GLU A 1 291 ? 30.077 -0.458 -35.997 1.00 85.12 291 GLU A O 1
ATOM 2268 N N . LEU A 1 292 ? 28.443 0.090 -34.566 1.00 79.25 292 LEU A N 1
ATOM 2269 C CA . LEU A 1 292 ? 28.222 1.440 -35.087 1.00 79.25 292 LEU A CA 1
ATOM 2270 C C . LEU A 1 292 ? 29.465 2.324 -34.914 1.00 79.25 292 LEU A C 1
ATOM 2272 O O . LEU A 1 292 ? 29.888 2.982 -35.863 1.00 79.25 292 LEU A O 1
ATOM 2276 N N . LYS A 1 293 ? 30.119 2.293 -33.746 1.00 87.81 293 LYS A N 1
ATOM 2277 C CA . LYS A 1 293 ? 31.389 3.012 -33.521 1.00 87.81 293 LYS A CA 1
ATOM 2278 C C . LYS A 1 293 ? 32.501 2.516 -34.450 1.00 87.81 293 LYS A C 1
ATOM 2280 O O . LYS A 1 293 ? 33.270 3.330 -34.966 1.00 87.81 293 LYS A O 1
ATOM 2285 N N . ALA A 1 294 ? 32.581 1.207 -34.693 1.00 85.94 294 ALA A N 1
ATOM 2286 C CA . ALA A 1 294 ? 33.545 0.631 -35.627 1.00 85.94 294 ALA A CA 1
ATOM 2287 C C . ALA A 1 294 ? 33.274 1.075 -37.077 1.00 85.94 294 ALA A C 1
ATOM 2289 O O . ALA A 1 294 ? 34.203 1.504 -37.764 1.00 85.94 294 ALA A O 1
ATOM 2290 N N . LEU A 1 295 ? 32.010 1.054 -37.518 1.00 81.50 295 LEU A N 1
ATOM 2291 C CA . LEU A 1 295 ? 31.595 1.539 -38.841 1.00 81.50 295 LEU A CA 1
ATOM 2292 C C . LEU A 1 295 ? 31.866 3.039 -39.013 1.00 81.50 295 LEU A C 1
ATOM 2294 O O . LEU A 1 295 ? 32.403 3.445 -40.042 1.00 81.50 295 LEU A O 1
ATOM 2298 N N . GLN A 1 296 ? 31.607 3.861 -37.993 1.00 83.94 296 GLN A N 1
ATOM 2299 C CA . GLN A 1 296 ? 31.962 5.285 -38.002 1.00 83.94 296 GLN A CA 1
ATOM 2300 C C . GLN A 1 296 ? 33.475 5.510 -38.102 1.00 83.94 296 GLN A C 1
ATOM 2302 O O . GLN A 1 296 ? 33.928 6.444 -38.771 1.00 83.94 296 GLN A O 1
ATOM 2307 N N . GLY A 1 297 ? 34.272 4.660 -37.448 1.00 86.50 297 GLY A N 1
ATOM 2308 C CA . GLY A 1 297 ? 35.728 4.652 -37.580 1.00 86.50 297 GLY A CA 1
ATOM 2309 C C . GLY A 1 297 ? 36.176 4.355 -39.014 1.00 86.50 297 GLY A C 1
ATOM 2310 O O . GLY A 1 297 ? 36.978 5.107 -39.570 1.00 86.50 297 GLY A O 1
ATOM 2311 N N . GLN A 1 298 ? 35.607 3.316 -39.633 1.00 84.25 298 GLN A N 1
ATOM 2312 C CA . GLN A 1 298 ? 35.864 2.954 -41.033 1.00 84.25 298 GLN A CA 1
ATOM 2313 C C . GLN A 1 298 ? 35.441 4.067 -41.997 1.00 84.25 298 GLN A C 1
ATOM 2315 O O . GLN A 1 298 ? 36.213 4.443 -42.876 1.00 84.25 298 GLN A O 1
ATOM 2320 N N . HIS A 1 299 ? 34.264 4.661 -41.789 1.00 82.25 299 HIS A N 1
ATOM 2321 C CA . HIS A 1 299 ? 33.784 5.785 -42.586 1.00 82.25 299 HIS A CA 1
ATOM 2322 C C . HIS A 1 299 ? 34.764 6.968 -42.546 1.00 82.25 299 HIS A C 1
ATOM 2324 O O . HIS A 1 299 ? 35.175 7.478 -43.587 1.00 82.25 299 HIS A O 1
ATOM 2330 N N . LYS A 1 300 ? 35.216 7.369 -41.349 1.00 88.25 300 LYS A N 1
ATOM 2331 C CA . LYS A 1 300 ? 36.212 8.443 -41.193 1.00 88.25 300 LYS A CA 1
ATOM 2332 C C . LYS A 1 300 ? 37.539 8.119 -41.883 1.00 88.25 300 LYS A C 1
ATOM 2334 O O . LYS A 1 300 ? 38.182 9.037 -42.388 1.00 88.25 300 LYS A O 1
ATOM 2339 N N . ALA A 1 301 ? 37.962 6.855 -41.886 1.00 86.75 301 ALA A N 1
ATOM 2340 C CA . ALA A 1 301 ? 39.166 6.428 -42.593 1.00 86.75 301 ALA A CA 1
ATOM 2341 C C . ALA A 1 301 ? 38.996 6.553 -44.116 1.00 86.75 301 ALA A C 1
ATOM 2343 O O . ALA A 1 301 ? 39.829 7.191 -44.756 1.00 86.75 301 ALA A O 1
ATOM 2344 N N . MET A 1 302 ? 37.882 6.063 -44.672 1.00 82.88 302 MET A N 1
ATOM 2345 C CA . MET A 1 302 ? 37.607 6.158 -46.112 1.00 82.88 302 MET A CA 1
ATOM 2346 C C . MET A 1 302 ? 37.427 7.604 -46.591 1.00 82.88 302 MET A C 1
ATOM 2348 O O . MET A 1 302 ? 37.905 7.951 -47.665 1.00 82.88 302 MET A O 1
ATOM 2352 N N . VAL A 1 303 ? 36.815 8.484 -45.788 1.00 86.06 303 VAL A N 1
ATOM 2353 C CA . VAL A 1 303 ? 36.729 9.925 -46.106 1.00 86.06 303 VAL A CA 1
ATOM 2354 C C . VAL A 1 303 ? 38.116 10.559 -46.206 1.00 86.06 303 VAL A C 1
ATOM 2356 O O . VAL A 1 303 ? 38.367 11.346 -47.116 1.00 86.06 303 VAL A O 1
ATOM 2359 N N . LYS A 1 304 ? 39.031 10.221 -45.287 1.00 90.69 304 LYS A N 1
ATOM 2360 C CA . LYS A 1 304 ? 40.412 10.723 -45.330 1.00 90.69 304 LYS A CA 1
ATOM 2361 C C . LYS A 1 304 ? 41.157 10.209 -46.559 1.00 90.69 304 LYS A C 1
ATOM 2363 O O . LYS A 1 304 ? 41.846 10.989 -47.205 1.00 90.69 304 LYS A O 1
ATOM 2368 N N . GLU A 1 305 ? 41.006 8.929 -46.885 1.00 88.44 305 GLU A N 1
ATOM 2369 C CA . GLU A 1 305 ? 41.617 8.331 -48.075 1.00 88.44 305 GLU A CA 1
ATOM 2370 C C . GLU A 1 305 ? 41.086 8.970 -49.364 1.00 88.44 305 GLU A C 1
ATOM 2372 O O . GLU A 1 305 ? 41.873 9.376 -50.217 1.00 88.44 305 GLU A O 1
ATOM 2377 N N . ASN A 1 306 ? 39.768 9.169 -49.469 1.00 83.25 306 ASN A N 1
ATOM 2378 C CA . ASN A 1 306 ? 39.153 9.857 -50.602 1.00 83.25 306 ASN A CA 1
ATOM 2379 C C . ASN A 1 306 ? 39.673 11.300 -50.728 1.00 83.25 306 ASN A C 1
ATOM 2381 O O . ASN A 1 306 ? 40.067 11.710 -51.814 1.00 83.25 306 ASN A O 1
ATOM 2385 N N . ALA A 1 307 ? 39.792 12.042 -49.620 1.00 87.31 307 ALA A N 1
ATOM 2386 C CA . ALA A 1 307 ? 40.358 13.392 -49.635 1.00 87.31 307 ALA A CA 1
ATOM 2387 C C . ALA A 1 307 ? 41.815 13.426 -50.141 1.00 87.31 307 ALA A C 1
ATOM 2389 O O . ALA A 1 307 ? 42.177 14.314 -50.912 1.00 87.31 307 ALA A O 1
ATOM 2390 N N . VAL A 1 308 ? 42.645 12.449 -49.752 1.00 90.88 308 VAL A N 1
ATOM 2391 C CA . VAL A 1 308 ? 44.026 12.323 -50.251 1.00 90.88 308 VAL A CA 1
ATOM 2392 C C . VAL A 1 308 ? 44.042 11.998 -51.747 1.00 90.88 308 VAL A C 1
ATOM 2394 O O . VAL A 1 308 ? 44.786 12.625 -52.499 1.00 90.88 308 VAL A O 1
ATOM 2397 N N . LEU A 1 309 ? 43.200 11.071 -52.211 1.00 84.88 309 LEU A N 1
ATOM 2398 C CA . LEU A 1 309 ? 43.107 10.735 -53.636 1.00 84.88 309 LEU A CA 1
ATOM 2399 C C . LEU A 1 309 ? 42.563 11.900 -54.474 1.00 84.88 309 LEU A C 1
ATOM 2401 O O . LEU A 1 309 ? 43.042 12.128 -55.580 1.00 84.88 309 LEU A O 1
ATOM 2405 N N . GLN A 1 310 ? 41.612 12.680 -53.955 1.00 85.06 310 GLN A N 1
ATOM 2406 C CA . GLN A 1 310 ? 41.129 13.897 -54.612 1.00 85.06 310 GLN A CA 1
ATOM 2407 C C . GLN A 1 310 ? 42.255 14.921 -54.789 1.00 85.06 310 GLN A C 1
ATOM 2409 O O . GLN A 1 310 ? 42.387 15.488 -55.873 1.00 85.06 310 GLN A O 1
ATOM 2414 N N . GLN A 1 311 ? 43.104 15.104 -53.770 1.00 90.88 311 GLN A N 1
ATOM 2415 C CA . GLN A 1 311 ? 44.297 15.950 -53.876 1.00 90.88 311 GLN A CA 1
ATOM 2416 C C . GLN A 1 311 ? 45.283 15.422 -54.931 1.00 90.88 311 GLN A C 1
ATOM 2418 O O . GLN A 1 311 ? 45.806 16.200 -55.730 1.00 90.88 311 GLN A O 1
ATOM 2423 N N . GLN A 1 312 ? 45.493 14.104 -54.996 1.00 86.62 312 GLN A N 1
ATOM 2424 C CA . GLN A 1 312 ? 46.325 13.491 -56.039 1.00 86.62 312 GLN A CA 1
ATOM 2425 C C . GLN A 1 312 ? 45.737 13.700 -57.440 1.00 86.62 312 GLN A C 1
ATOM 2427 O O . GLN A 1 312 ? 46.476 14.009 -58.368 1.00 86.62 312 GLN A O 1
ATOM 2432 N N . VAL A 1 313 ? 44.412 13.607 -57.613 1.00 83.88 313 VAL A N 1
ATOM 2433 C CA . VAL A 1 313 ? 43.765 13.909 -58.902 1.00 83.88 313 VAL A CA 1
ATOM 2434 C C . VAL A 1 313 ? 43.959 15.367 -59.293 1.00 83.88 313 VAL A C 1
ATOM 2436 O O . VAL A 1 313 ? 44.199 15.633 -60.467 1.00 83.88 313 VAL A O 1
ATOM 2439 N N . THR A 1 314 ? 43.858 16.312 -58.353 1.00 88.12 314 THR A N 1
ATOM 2440 C CA . THR A 1 314 ? 44.119 17.725 -58.664 1.00 88.12 314 THR A CA 1
ATOM 2441 C C . THR A 1 314 ? 45.566 17.949 -59.097 1.00 88.12 314 THR A C 1
ATOM 2443 O O . THR A 1 314 ? 45.779 18.579 -60.126 1.00 88.12 314 THR A O 1
ATOM 2446 N N . GLN A 1 315 ? 46.536 17.337 -58.410 1.00 90.19 315 GLN A N 1
ATOM 2447 C CA . GLN A 1 315 ? 47.957 17.425 -58.770 1.00 90.19 315 GLN A CA 1
ATOM 2448 C C . GLN A 1 315 ? 48.239 16.804 -60.145 1.00 90.19 315 GLN A C 1
ATOM 2450 O O . GLN A 1 315 ? 48.808 17.458 -61.012 1.00 90.19 315 GLN A O 1
ATOM 2455 N N . LEU A 1 316 ? 47.757 15.582 -60.399 1.00 84.62 316 LEU A N 1
ATOM 2456 C CA . LEU A 1 316 ? 47.930 14.917 -61.695 1.00 84.62 316 LEU A CA 1
ATOM 2457 C C . LEU A 1 316 ? 47.238 15.677 -62.836 1.00 84.62 316 LEU A C 1
ATOM 2459 O O . LEU A 1 316 ? 47.734 15.675 -63.958 1.00 84.62 316 LEU A O 1
ATOM 2463 N N . ARG A 1 317 ? 46.098 16.338 -62.585 1.00 87.69 317 ARG A N 1
ATOM 2464 C CA . ARG A 1 317 ? 45.445 17.203 -63.585 1.00 87.69 317 ARG A CA 1
ATOM 2465 C C . ARG A 1 317 ? 46.325 18.390 -63.950 1.00 87.69 317 ARG A C 1
ATOM 2467 O O . ARG A 1 317 ? 46.530 18.626 -65.137 1.00 87.69 317 ARG A O 1
ATOM 2474 N N . GLU A 1 318 ? 46.863 19.083 -62.950 1.00 90.94 318 GLU A N 1
ATOM 2475 C CA . GLU A 1 318 ? 47.786 20.203 -63.153 1.00 90.94 318 GLU A CA 1
ATOM 2476 C C . GLU A 1 318 ? 49.046 19.756 -63.915 1.00 90.94 318 GLU A C 1
ATOM 2478 O O . GLU A 1 318 ? 49.462 20.423 -64.861 1.00 90.94 318 GLU A O 1
ATOM 2483 N N . GLU A 1 319 ? 49.608 18.587 -63.589 1.00 88.81 319 GLU A N 1
ATOM 2484 C CA . GLU A 1 319 ? 50.757 18.008 -64.299 1.00 88.81 319 GLU A CA 1
ATOM 2485 C C . GLU A 1 319 ? 50.429 17.623 -65.752 1.00 88.81 319 GLU A C 1
ATOM 2487 O O . GLU A 1 319 ? 51.220 17.896 -66.657 1.00 88.81 319 GLU A O 1
ATOM 2492 N N . VAL A 1 320 ? 49.254 17.030 -66.011 1.00 84.38 320 VAL A N 1
ATOM 2493 C CA . VAL A 1 320 ? 48.782 16.711 -67.372 1.00 84.38 320 VAL A CA 1
ATOM 2494 C C . VAL A 1 320 ? 48.583 17.982 -68.196 1.00 84.38 320 VAL A C 1
ATOM 2496 O O . VAL A 1 320 ? 48.959 18.001 -69.371 1.00 84.38 320 VAL A O 1
ATOM 2499 N N . GLU A 1 321 ? 47.998 19.030 -67.614 1.00 87.56 321 GLU A N 1
ATOM 2500 C CA . GLU A 1 321 ? 47.792 20.323 -68.276 1.00 87.56 321 GLU A CA 1
ATOM 2501 C C . GLU A 1 321 ? 49.128 21.020 -68.565 1.00 87.56 321 GLU A C 1
ATOM 2503 O O . GLU A 1 321 ? 49.359 21.453 -69.696 1.00 87.56 321 GLU A O 1
ATOM 2508 N N . ALA A 1 322 ? 50.053 21.039 -67.600 1.00 86.50 322 ALA A N 1
ATOM 2509 C CA . ALA A 1 322 ? 51.392 21.598 -67.775 1.00 86.50 322 ALA A CA 1
ATOM 2510 C C . ALA A 1 322 ? 52.203 20.842 -68.842 1.00 86.50 322 ALA A C 1
ATOM 2512 O O . ALA A 1 322 ? 52.825 21.465 -69.705 1.00 86.50 322 ALA A O 1
ATOM 2513 N N . ALA A 1 323 ? 52.164 19.504 -68.838 1.00 81.88 323 ALA A N 1
ATOM 2514 C CA . ALA A 1 323 ? 52.840 18.678 -69.838 1.00 81.88 323 ALA A CA 1
ATOM 2515 C C . ALA A 1 323 ? 52.232 18.845 -71.242 1.00 81.88 323 ALA A C 1
ATOM 2517 O O . ALA A 1 323 ? 52.966 18.845 -72.231 1.00 81.88 323 ALA A O 1
ATOM 2518 N N . ALA A 1 324 ? 50.906 19.005 -71.343 1.00 81.44 324 ALA A N 1
ATOM 2519 C CA . ALA A 1 324 ? 50.230 19.288 -72.610 1.00 81.44 324 ALA A CA 1
ATOM 2520 C C . ALA A 1 324 ? 50.633 20.665 -73.161 1.00 81.44 324 ALA A C 1
ATOM 2522 O O . ALA A 1 324 ? 51.048 20.754 -74.316 1.00 81.44 324 ALA A O 1
ATOM 2523 N N . ALA A 1 325 ? 50.603 21.706 -72.324 1.00 85.81 325 ALA A N 1
ATOM 2524 C CA . ALA A 1 325 ? 51.022 23.054 -72.701 1.00 85.81 325 ALA A CA 1
ATOM 2525 C C . ALA A 1 325 ? 52.506 23.107 -73.113 1.00 85.81 325 ALA A C 1
ATOM 2527 O O . ALA A 1 325 ? 52.851 23.743 -74.109 1.00 85.81 325 ALA A O 1
ATOM 2528 N N . ALA A 1 326 ? 53.389 22.393 -72.403 1.00 84.31 326 ALA A N 1
ATOM 2529 C CA . ALA A 1 326 ? 54.806 22.288 -72.756 1.00 84.31 326 ALA A CA 1
ATOM 2530 C C . ALA A 1 326 ? 55.024 21.569 -74.100 1.00 84.31 326 ALA A C 1
ATOM 2532 O O . ALA A 1 326 ? 55.842 22.008 -74.910 1.00 84.31 326 ALA A O 1
ATOM 2533 N N . ALA A 1 327 ? 54.273 20.493 -74.365 1.00 77.75 327 ALA A N 1
ATOM 2534 C CA . ALA A 1 327 ? 54.325 19.791 -75.646 1.00 77.75 327 ALA A CA 1
ATOM 2535 C C . ALA A 1 327 ? 53.843 20.683 -76.803 1.00 77.75 327 ALA A C 1
ATOM 2537 O O . ALA A 1 327 ? 54.470 20.704 -77.861 1.00 77.75 327 ALA A O 1
ATOM 2538 N N . GLU A 1 328 ? 52.759 21.440 -76.607 1.00 83.25 328 GLU A N 1
ATOM 2539 C CA . GLU A 1 328 ? 52.237 22.395 -77.593 1.00 83.25 328 GLU A CA 1
ATOM 2540 C C . GLU A 1 328 ? 53.220 23.538 -77.871 1.00 83.25 328 GLU A C 1
ATOM 2542 O O . GLU A 1 328 ? 53.473 23.851 -79.036 1.00 83.25 328 GLU A O 1
ATOM 2547 N N . ALA A 1 329 ? 53.844 24.099 -76.830 1.00 83.75 329 ALA A N 1
ATOM 2548 C CA . ALA A 1 329 ? 54.873 25.126 -76.974 1.00 83.75 329 ALA A CA 1
ATOM 2549 C C . ALA A 1 329 ? 56.081 24.618 -77.782 1.00 83.75 329 ALA A C 1
ATOM 2551 O O . ALA A 1 329 ? 56.520 25.286 -78.717 1.00 83.75 329 ALA A O 1
ATOM 2552 N N . ARG A 1 330 ? 56.568 23.400 -77.502 1.00 81.25 330 ARG A N 1
ATOM 2553 C CA . ARG A 1 330 ? 57.692 22.785 -78.237 1.00 81.25 330 ARG A CA 1
ATOM 2554 C C . ARG A 1 330 ? 57.353 22.472 -79.692 1.00 81.25 330 ARG A C 1
ATOM 2556 O O . ARG A 1 330 ? 58.201 22.613 -80.568 1.00 81.25 330 ARG A O 1
ATOM 2563 N N . LEU A 1 331 ? 56.108 22.094 -79.982 1.00 78.62 331 LEU A N 1
ATOM 2564 C CA . LEU A 1 331 ? 55.636 21.917 -81.360 1.00 78.62 331 LEU A CA 1
ATOM 2565 C C . LEU A 1 331 ? 55.549 23.243 -82.115 1.00 78.62 331 LEU A C 1
ATOM 2567 O O . LEU A 1 331 ? 55.886 23.282 -83.297 1.00 78.62 331 LEU A O 1
ATOM 2571 N N . ALA A 1 332 ? 55.120 24.315 -81.446 1.00 81.12 332 ALA A N 1
ATOM 2572 C CA . ALA A 1 332 ? 55.105 25.655 -82.022 1.00 81.12 332 ALA A CA 1
ATOM 2573 C C . ALA A 1 332 ? 56.532 26.159 -82.312 1.00 81.12 332 ALA A C 1
ATOM 2575 O O . ALA A 1 332 ? 56.782 26.683 -83.396 1.00 81.12 332 ALA A O 1
ATOM 2576 N N . GLU A 1 333 ? 57.486 25.924 -81.403 1.00 80.12 333 GLU A N 1
ATOM 2577 C CA . GLU A 1 333 ? 58.917 26.199 -81.618 1.00 80.12 333 GLU A CA 1
ATOM 2578 C C . GLU A 1 333 ? 59.486 25.385 -82.795 1.00 80.12 333 GLU A C 1
ATOM 2580 O O . GLU A 1 333 ? 60.159 25.937 -83.668 1.00 80.12 333 GLU A O 1
ATOM 2585 N N . ALA A 1 334 ? 59.156 24.091 -82.881 1.00 73.88 334 ALA A N 1
ATOM 2586 C CA . ALA A 1 334 ? 59.566 23.224 -83.987 1.00 73.88 334 ALA A CA 1
ATOM 2587 C C . ALA A 1 334 ? 58.984 23.661 -85.343 1.00 73.88 334 ALA A C 1
ATOM 2589 O O . ALA A 1 334 ? 59.627 23.461 -86.372 1.00 73.88 334 ALA A O 1
ATOM 2590 N N . ALA A 1 335 ? 57.774 24.232 -85.357 1.00 77.00 335 ALA A N 1
ATOM 2591 C CA . ALA A 1 335 ? 57.130 24.763 -86.558 1.00 77.00 335 ALA A CA 1
ATOM 2592 C C . ALA A 1 335 ? 57.715 26.116 -87.003 1.00 77.00 335 ALA A C 1
ATOM 2594 O O . ALA A 1 335 ? 57.665 26.439 -88.188 1.00 77.00 335 ALA A O 1
ATOM 2595 N N . ALA A 1 336 ? 58.273 26.897 -86.073 1.00 78.25 336 ALA A N 1
ATOM 2596 C CA . ALA A 1 336 ? 58.949 28.161 -86.366 1.00 78.25 336 ALA A CA 1
ATOM 2597 C C . ALA A 1 336 ? 60.395 27.972 -86.875 1.00 78.25 336 ALA A C 1
ATOM 2599 O O . ALA A 1 336 ? 60.927 28.843 -87.567 1.00 78.25 336 ALA A O 1
ATOM 2600 N N . ALA A 1 337 ? 61.039 26.847 -86.551 1.00 75.62 337 ALA A N 1
ATOM 2601 C CA . ALA A 1 337 ? 62.362 26.483 -87.056 1.00 75.62 337 ALA A CA 1
ATOM 2602 C C . ALA A 1 337 ? 62.304 25.978 -88.517 1.00 75.62 337 ALA A C 1
ATOM 2604 O O . ALA A 1 337 ? 61.327 25.365 -88.938 1.00 75.62 337 ALA A O 1
ATOM 2605 N N . SER A 1 338 ? 63.359 26.208 -89.315 1.00 63.50 338 SER A N 1
ATOM 2606 C CA . SER A 1 338 ? 63.379 25.782 -90.725 1.00 63.50 338 SER A CA 1
ATOM 2607 C C . SER A 1 338 ? 63.304 24.254 -90.860 1.00 63.50 338 SER A C 1
ATOM 2609 O O . SER A 1 338 ? 63.937 23.525 -90.090 1.00 63.50 338 SER A O 1
ATOM 2611 N N . GLU A 1 339 ? 62.555 23.771 -91.861 1.00 62.94 339 GLU A N 1
ATOM 2612 C CA . GLU A 1 339 ? 62.094 22.373 -91.998 1.00 62.94 339 GLU A CA 1
ATOM 2613 C C . GLU A 1 339 ? 63.194 21.292 -92.095 1.00 62.94 339 GLU A C 1
ATOM 2615 O O . GLU A 1 339 ? 62.883 20.104 -92.056 1.00 62.94 339 GLU A O 1
ATOM 2620 N N . GLY A 1 340 ? 64.474 21.669 -92.169 1.00 59.16 340 GLY A N 1
ATOM 2621 C CA . GLY A 1 340 ? 65.620 20.750 -92.173 1.00 59.16 340 GLY A CA 1
ATOM 2622 C C . GLY A 1 340 ? 66.614 20.951 -91.025 1.00 59.16 340 GLY A C 1
ATOM 2623 O O . GLY A 1 340 ? 67.680 20.337 -91.031 1.00 59.16 340 GLY A O 1
ATOM 2624 N N . SER A 1 341 ? 66.325 21.834 -90.065 1.00 72.56 341 SER A N 1
ATOM 2625 C CA . SER A 1 341 ? 67.249 22.104 -88.962 1.00 72.56 341 SER A CA 1
ATOM 2626 C C . SER A 1 341 ? 67.227 20.979 -87.924 1.00 72.56 341 SER A C 1
ATOM 2628 O O . SER A 1 341 ? 66.173 20.462 -87.555 1.00 72.56 341 SER A O 1
ATOM 2630 N N . ARG A 1 342 ? 68.406 20.621 -87.404 1.00 79.12 342 ARG A N 1
ATOM 2631 C CA . ARG A 1 342 ? 68.555 19.652 -86.305 1.00 79.12 342 ARG A CA 1
ATOM 2632 C C . ARG A 1 342 ? 67.708 20.031 -85.081 1.00 79.12 342 ARG A C 1
ATOM 2634 O O . ARG A 1 342 ? 67.110 19.157 -84.468 1.00 79.12 342 ARG A O 1
ATOM 2641 N N . ALA A 1 343 ? 67.574 21.332 -84.816 1.00 76.50 343 ALA A N 1
ATOM 2642 C CA . ALA A 1 343 ? 66.715 21.869 -83.765 1.00 76.50 343 ALA A CA 1
ATOM 2643 C C . ALA A 1 343 ? 65.226 21.515 -83.961 1.00 76.50 343 ALA A C 1
ATOM 2645 O O . ALA A 1 343 ? 64.542 21.216 -82.990 1.00 76.50 343 ALA A O 1
ATOM 2646 N N . ALA A 1 344 ? 64.723 21.479 -85.203 1.00 72.50 344 ALA A N 1
ATOM 2647 C CA . ALA A 1 344 ? 63.343 21.073 -85.482 1.00 72.50 344 ALA A CA 1
ATOM 2648 C C . ALA A 1 344 ? 63.108 19.568 -85.253 1.00 72.50 344 ALA A C 1
ATOM 2650 O O . ALA A 1 344 ? 62.002 19.168 -84.893 1.00 72.50 344 ALA A O 1
ATOM 2651 N N . VAL A 1 345 ? 64.129 18.724 -85.451 1.00 79.25 345 VAL A N 1
ATOM 2652 C CA . VAL A 1 345 ? 64.054 17.280 -85.160 1.00 79.25 345 VAL A CA 1
ATOM 2653 C C . VAL A 1 345 ? 64.108 17.033 -83.653 1.00 79.25 345 VAL A C 1
ATOM 2655 O O . VAL A 1 345 ? 63.229 16.352 -83.135 1.00 79.25 345 VAL A O 1
ATOM 2658 N N . GLU A 1 346 ? 65.056 17.657 -82.947 1.00 82.38 346 GLU A N 1
ATOM 2659 C CA . GLU A 1 346 ? 65.179 17.566 -81.484 1.00 82.38 346 GLU A CA 1
ATOM 2660 C C . GLU A 1 346 ? 63.893 18.060 -80.791 1.00 82.38 346 GLU A C 1
ATOM 2662 O O . GLU A 1 346 ? 63.338 17.357 -79.949 1.00 82.38 346 GLU A O 1
ATOM 2667 N N . ALA A 1 347 ? 63.309 19.182 -81.234 1.00 77.25 347 ALA A N 1
ATOM 2668 C CA . ALA A 1 347 ? 62.038 19.677 -80.696 1.00 77.25 347 ALA A CA 1
ATOM 2669 C C . ALA A 1 347 ? 60.836 18.750 -80.994 1.00 77.25 347 ALA A C 1
ATOM 2671 O O . ALA A 1 347 ? 59.904 18.659 -80.191 1.00 77.25 347 ALA A O 1
ATOM 2672 N N . ARG A 1 348 ? 60.838 18.021 -82.123 1.00 80.31 348 ARG A N 1
ATOM 2673 C CA . ARG A 1 348 ? 59.806 17.010 -82.435 1.00 80.31 348 ARG A CA 1
ATOM 2674 C C . ARG A 1 348 ? 59.957 15.747 -81.587 1.00 80.31 348 ARG A C 1
ATOM 2676 O O . ARG A 1 348 ? 58.938 15.189 -81.181 1.00 80.31 348 ARG A O 1
ATOM 2683 N N . GLU A 1 349 ? 61.183 15.307 -81.318 1.00 84.56 349 GLU A N 1
ATOM 2684 C CA . GLU A 1 349 ? 61.472 14.175 -80.427 1.00 84.56 349 GLU A CA 1
ATOM 2685 C C . GLU A 1 349 ? 61.106 14.507 -78.975 1.00 84.56 349 GLU A C 1
ATOM 2687 O O . GLU A 1 349 ? 60.412 13.723 -78.327 1.00 84.56 349 GLU A O 1
ATOM 2692 N N . GLU A 1 350 ? 61.452 15.705 -78.496 1.00 84.06 350 GLU A N 1
ATOM 2693 C CA . GLU A 1 350 ? 61.031 16.207 -77.182 1.00 84.06 350 GLU A CA 1
ATOM 2694 C C . GLU A 1 350 ? 59.502 16.310 -77.077 1.00 84.06 350 GLU A C 1
ATOM 2696 O O . GLU A 1 350 ? 58.913 15.854 -76.095 1.00 84.06 350 GLU A O 1
ATOM 2701 N N . ALA A 1 351 ? 58.824 16.828 -78.107 1.00 79.06 351 ALA A N 1
ATOM 2702 C CA . ALA A 1 351 ? 57.363 16.864 -78.139 1.00 79.06 351 ALA A CA 1
ATOM 2703 C C . ALA A 1 351 ? 56.735 15.458 -78.168 1.00 79.06 351 ALA A C 1
ATOM 2705 O O . ALA A 1 351 ? 55.673 15.243 -77.582 1.00 79.06 351 ALA A O 1
ATOM 2706 N N . ALA A 1 352 ? 57.360 14.483 -78.836 1.00 83.25 352 ALA A N 1
ATOM 2707 C CA . ALA A 1 352 ? 56.910 13.092 -78.819 1.00 83.25 352 ALA A CA 1
ATOM 2708 C C . ALA A 1 352 ? 57.089 12.451 -77.432 1.00 83.25 352 ALA A C 1
ATOM 2710 O O . ALA A 1 352 ? 56.163 11.797 -76.948 1.00 83.25 352 ALA A O 1
ATOM 2711 N N . ALA A 1 353 ? 58.217 12.703 -76.761 1.00 84.56 353 ALA A N 1
ATOM 2712 C CA . ALA A 1 353 ? 58.464 12.254 -75.392 1.00 84.56 353 ALA A CA 1
ATOM 2713 C C . ALA A 1 353 ? 57.461 12.870 -74.400 1.00 84.56 353 ALA A C 1
ATOM 2715 O O . ALA A 1 353 ? 56.862 12.151 -73.600 1.00 84.56 353 ALA A O 1
ATOM 2716 N N . LEU A 1 354 ? 57.185 14.176 -74.505 1.00 83.44 354 LEU A N 1
ATOM 2717 C CA . LEU A 1 354 ? 56.176 14.852 -73.680 1.00 83.44 354 LEU A CA 1
ATOM 2718 C C . LEU A 1 354 ? 54.758 14.324 -73.941 1.00 83.44 354 LEU A C 1
ATOM 2720 O O . LEU A 1 354 ? 53.987 14.164 -72.997 1.00 83.44 354 LEU A O 1
ATOM 2724 N N . ARG A 1 355 ? 54.405 13.976 -75.188 1.00 87.00 355 ARG A N 1
ATOM 2725 C CA . ARG A 1 355 ? 53.127 13.300 -75.488 1.00 87.00 355 ARG A CA 1
ATOM 2726 C C . ARG A 1 355 ? 53.043 11.919 -74.845 1.00 87.00 355 ARG A C 1
ATOM 2728 O O . ARG A 1 355 ? 51.980 11.568 -74.342 1.00 87.00 355 ARG A O 1
ATOM 2735 N N . GLN A 1 356 ? 54.132 11.152 -74.837 1.00 89.25 356 GLN A N 1
ATOM 2736 C CA . GLN A 1 356 ? 54.164 9.847 -74.177 1.00 89.25 356 GLN A CA 1
ATOM 2737 C C . GLN A 1 356 ? 53.968 9.993 -72.660 1.00 89.25 356 GLN A C 1
ATOM 2739 O O . GLN A 1 356 ? 53.106 9.318 -72.099 1.00 89.25 356 GLN A O 1
ATOM 2744 N N . ILE A 1 357 ? 54.666 10.941 -72.026 1.00 87.50 357 ILE A N 1
ATOM 2745 C CA . ILE A 1 357 ? 54.462 11.292 -70.609 1.00 87.50 357 ILE A CA 1
ATOM 2746 C C . ILE A 1 357 ? 53.008 11.729 -70.362 1.00 87.50 357 ILE A C 1
ATOM 2748 O O . ILE A 1 357 ? 52.374 11.317 -69.395 1.00 87.50 357 ILE A O 1
ATOM 2752 N N . ASN A 1 358 ? 52.418 12.506 -71.271 1.00 84.94 358 ASN A N 1
ATOM 2753 C CA . ASN A 1 358 ? 51.022 12.916 -71.152 1.00 84.94 358 ASN A CA 1
ATOM 2754 C C . ASN A 1 358 ? 50.052 11.720 -71.234 1.00 84.94 358 ASN A C 1
ATOM 2756 O O . ASN A 1 358 ? 49.071 11.665 -70.493 1.00 84.94 358 ASN A O 1
ATOM 2760 N N . THR A 1 359 ? 50.326 10.728 -72.090 1.00 89.62 359 THR A N 1
ATOM 2761 C CA . THR A 1 359 ? 49.515 9.499 -72.146 1.00 89.62 359 THR A CA 1
ATOM 2762 C C . THR A 1 359 ? 49.637 8.650 -70.882 1.00 89.62 359 THR A C 1
ATOM 2764 O O . THR A 1 359 ? 48.622 8.117 -70.435 1.00 89.62 359 THR A O 1
ATOM 2767 N N . THR A 1 360 ? 50.827 8.559 -70.273 1.00 91.19 360 THR A N 1
ATOM 2768 C CA . THR A 1 360 ? 51.012 7.824 -69.012 1.00 91.19 360 THR A CA 1
ATOM 2769 C C . THR A 1 360 ? 50.310 8.530 -67.856 1.00 91.19 360 THR A C 1
ATOM 2771 O O . THR A 1 360 ? 49.536 7.889 -67.152 1.00 91.19 360 THR A O 1
ATOM 2774 N N . LEU A 1 361 ? 50.452 9.855 -67.734 1.00 87.56 361 LEU A N 1
ATOM 2775 C CA . LEU A 1 361 ? 49.762 10.638 -66.702 1.00 87.56 361 LEU A CA 1
ATOM 2776 C C . LEU A 1 361 ? 48.229 10.587 -66.856 1.00 87.56 361 LEU A C 1
ATOM 2778 O O . LEU A 1 361 ? 47.505 10.488 -65.869 1.00 87.56 361 LEU A O 1
ATOM 2782 N N . ARG A 1 362 ? 47.698 10.581 -68.090 1.00 89.44 362 ARG A N 1
ATOM 2783 C CA . ARG A 1 362 ? 46.255 10.375 -68.335 1.00 89.44 362 ARG A CA 1
ATOM 2784 C C . ARG A 1 362 ? 45.782 8.981 -67.919 1.00 89.44 362 ARG A C 1
ATOM 2786 O O . ARG A 1 362 ? 44.678 8.856 -67.386 1.00 89.44 362 ARG A O 1
ATOM 2793 N N . ALA A 1 363 ? 46.591 7.945 -68.147 1.00 90.62 363 ALA A N 1
ATOM 2794 C CA . ALA A 1 363 ? 46.277 6.591 -67.699 1.00 90.62 363 ALA A CA 1
ATOM 2795 C C . ALA A 1 363 ? 46.263 6.504 -66.163 1.00 90.62 363 ALA A C 1
ATOM 2797 O O . ALA A 1 363 ? 45.303 5.980 -65.594 1.00 90.62 363 ALA A O 1
ATOM 2798 N N . GLU A 1 364 ? 47.251 7.095 -65.489 1.00 90.38 364 GLU A N 1
ATOM 2799 C CA . GLU A 1 364 ? 47.305 7.189 -64.024 1.00 90.38 364 GLU A CA 1
ATOM 2800 C C . GLU A 1 364 ? 46.104 7.957 -63.461 1.00 90.38 364 GLU A C 1
ATOM 2802 O O . GLU A 1 364 ? 45.408 7.449 -62.583 1.00 90.38 364 GLU A O 1
ATOM 2807 N N . LEU A 1 365 ? 45.766 9.114 -64.036 1.00 87.38 365 LEU A N 1
ATOM 2808 C CA . LEU A 1 365 ? 44.591 9.899 -63.656 1.00 87.38 365 LEU A CA 1
ATOM 2809 C C . LEU A 1 365 ? 43.287 9.103 -63.812 1.00 87.38 365 LEU A C 1
ATOM 2811 O O . LEU A 1 365 ? 42.429 9.162 -62.930 1.00 87.38 365 LEU A O 1
ATOM 2815 N N . SER A 1 366 ? 43.138 8.324 -64.889 1.00 91.69 366 SER A N 1
ATOM 2816 C CA . SER A 1 366 ? 41.968 7.454 -65.075 1.00 91.69 366 SER A CA 1
ATOM 2817 C C . SER A 1 366 ? 41.905 6.325 -64.037 1.00 91.69 366 SER A C 1
ATOM 2819 O O . SER A 1 366 ? 40.828 6.003 -63.534 1.00 91.69 366 SER A O 1
ATOM 2821 N N . SER A 1 367 ? 43.061 5.772 -63.653 1.00 92.81 367 SER A N 1
ATOM 2822 C CA . SER A 1 367 ? 43.166 4.751 -62.608 1.00 92.81 367 SER A CA 1
ATOM 2823 C C . SER A 1 367 ? 42.780 5.317 -61.241 1.00 92.81 367 SER A C 1
ATOM 2825 O O . SER A 1 367 ? 41.972 4.714 -60.534 1.00 92.81 367 SER A O 1
ATOM 2827 N N . VAL A 1 368 ? 43.297 6.498 -60.880 1.00 87.19 368 VAL A N 1
ATOM 2828 C CA . VAL A 1 368 ? 42.968 7.166 -59.611 1.00 87.19 368 VAL A CA 1
ATOM 2829 C C . VAL A 1 368 ? 41.485 7.550 -59.563 1.00 87.19 368 VAL A C 1
ATOM 2831 O O . VAL A 1 368 ? 40.836 7.325 -58.544 1.00 87.19 368 VAL A O 1
ATOM 2834 N N . GLN A 1 369 ? 40.903 8.034 -60.667 1.00 90.12 369 GLN A N 1
ATOM 2835 C CA . GLN A 1 369 ? 39.456 8.282 -60.753 1.00 90.12 369 GLN A CA 1
ATOM 2836 C C . GLN A 1 369 ? 38.633 7.004 -60.539 1.00 90.12 369 GLN A C 1
ATOM 2838 O O . GLN A 1 369 ? 37.646 7.030 -59.808 1.00 90.12 369 GLN A O 1
ATOM 2843 N N . GLY A 1 370 ? 39.071 5.872 -61.098 1.00 90.62 370 GLY A N 1
ATOM 2844 C CA . GLY A 1 370 ? 38.457 4.570 -60.834 1.00 90.62 370 GLY A CA 1
ATOM 2845 C C . GLY A 1 370 ? 38.526 4.156 -59.358 1.00 90.62 370 GLY A C 1
ATOM 2846 O O . GLY A 1 370 ? 37.551 3.618 -58.831 1.00 90.62 370 GLY A O 1
ATOM 2847 N N . CYS A 1 371 ? 39.640 4.434 -58.673 1.00 90.56 371 CYS A N 1
ATOM 2848 C CA . CYS A 1 371 ? 39.771 4.210 -57.229 1.00 90.56 371 CYS A CA 1
ATOM 2849 C C . CYS A 1 371 ? 38.825 5.106 -56.415 1.00 90.56 371 CYS A C 1
ATOM 2851 O O . CYS A 1 371 ? 38.173 4.607 -55.500 1.00 90.56 371 CYS A O 1
ATOM 2853 N N . ILE A 1 372 ? 38.689 6.389 -56.777 1.00 86.31 372 ILE A N 1
ATOM 2854 C CA . ILE A 1 372 ? 37.753 7.317 -56.117 1.00 86.31 372 ILE A CA 1
ATOM 2855 C C . ILE A 1 372 ? 36.314 6.818 -56.255 1.00 86.31 372 ILE A C 1
ATOM 2857 O O . ILE A 1 372 ? 35.628 6.694 -55.245 1.00 86.31 372 ILE A O 1
ATOM 2861 N N . SER A 1 373 ? 35.865 6.449 -57.459 1.00 90.88 373 SER A N 1
ATOM 2862 C CA . SER A 1 373 ? 34.493 5.956 -57.654 1.00 90.88 373 SER A CA 1
ATOM 2863 C C . SER A 1 373 ? 34.204 4.666 -56.875 1.00 90.88 373 SER A C 1
ATOM 2865 O O . SER A 1 373 ? 33.084 4.473 -56.403 1.00 90.88 373 SER A O 1
ATOM 2867 N N . ARG A 1 374 ? 35.200 3.782 -56.702 1.00 92.19 374 ARG A N 1
ATOM 2868 C CA . ARG A 1 374 ? 35.061 2.592 -55.841 1.00 92.19 374 ARG A CA 1
ATOM 2869 C C . ARG A 1 374 ? 34.932 2.975 -54.369 1.00 92.19 374 ARG A C 1
ATOM 2871 O O . ARG A 1 374 ? 34.004 2.509 -53.719 1.00 92.19 374 ARG A O 1
ATOM 2878 N N . LEU A 1 375 ? 35.792 3.864 -53.873 1.00 86.25 375 LEU A N 1
ATOM 2879 C CA . LEU A 1 375 ? 35.718 4.347 -52.491 1.00 86.25 375 LEU A CA 1
ATOM 2880 C C . LEU A 1 375 ? 34.419 5.109 -52.205 1.00 86.25 375 LEU A C 1
ATOM 2882 O O . LEU A 1 375 ? 33.881 4.997 -51.111 1.00 86.25 375 LEU A O 1
ATOM 2886 N N . GLU A 1 376 ? 33.880 5.856 -53.171 1.00 89.44 376 GLU A N 1
ATOM 2887 C CA . GLU A 1 376 ? 32.566 6.501 -53.053 1.00 89.44 376 GLU A CA 1
ATOM 2888 C C . GLU A 1 376 ? 31.433 5.474 -52.936 1.00 89.44 376 GLU A C 1
ATOM 2890 O O . GLU A 1 376 ? 30.548 5.634 -52.093 1.00 89.44 376 GLU A O 1
ATOM 2895 N N . ALA A 1 377 ? 31.470 4.399 -53.730 1.00 90.62 377 ALA A N 1
ATOM 2896 C CA . ALA A 1 377 ? 30.504 3.308 -53.626 1.00 90.62 377 ALA A CA 1
ATOM 2897 C C . ALA A 1 377 ? 30.612 2.573 -52.276 1.00 90.62 377 ALA A C 1
ATOM 2899 O O . ALA A 1 377 ? 29.595 2.320 -51.625 1.00 90.62 377 ALA A O 1
ATOM 2900 N N . ASP A 1 378 ? 31.834 2.297 -51.814 1.00 88.62 378 ASP A N 1
ATOM 2901 C CA . ASP A 1 378 ? 32.079 1.681 -50.507 1.00 88.62 378 ASP A CA 1
ATOM 2902 C C . ASP A 1 378 ? 31.615 2.594 -49.360 1.00 88.62 378 ASP A C 1
ATOM 2904 O O . ASP A 1 378 ? 31.027 2.120 -48.384 1.00 88.62 378 ASP A O 1
ATOM 2908 N N . LEU A 1 379 ? 31.798 3.913 -49.488 1.00 85.62 379 LEU A N 1
ATOM 2909 C CA . LEU A 1 379 ? 31.323 4.913 -48.529 1.00 85.62 379 LEU A CA 1
ATOM 2910 C C . LEU A 1 379 ? 29.794 4.941 -48.448 1.00 85.62 379 LEU A C 1
ATOM 2912 O O . LEU A 1 379 ? 29.240 4.930 -47.346 1.00 85.62 379 LEU A O 1
ATOM 2916 N N . GLN A 1 380 ? 29.103 4.906 -49.590 1.00 92.06 380 GLN A N 1
ATOM 2917 C CA . GLN A 1 380 ? 27.640 4.808 -49.630 1.00 92.06 380 GLN A CA 1
ATOM 2918 C C . GLN A 1 380 ? 27.137 3.510 -48.986 1.00 92.06 380 GLN A C 1
ATOM 2920 O O . GLN A 1 380 ? 26.158 3.523 -48.237 1.00 92.06 380 GLN A O 1
ATOM 2925 N N . LEU A 1 381 ? 27.821 2.390 -49.225 1.00 90.81 381 LEU A N 1
ATOM 2926 C CA . LEU A 1 381 ? 27.482 1.107 -48.617 1.00 90.81 381 LEU A CA 1
ATOM 2927 C C . LEU A 1 381 ? 27.718 1.127 -47.097 1.00 90.81 381 LEU A C 1
ATOM 2929 O O . LEU A 1 381 ? 26.883 0.635 -46.333 1.00 90.81 381 LEU A O 1
ATOM 2933 N N . ALA A 1 382 ? 28.809 1.745 -46.637 1.00 84.69 382 ALA A N 1
ATOM 2934 C CA . ALA A 1 382 ? 29.076 1.956 -45.216 1.00 84.69 382 ALA A CA 1
ATOM 2935 C C . ALA A 1 382 ? 27.997 2.834 -44.554 1.00 84.69 382 ALA A C 1
ATOM 2937 O O . ALA A 1 382 ? 27.530 2.490 -43.470 1.00 84.69 382 ALA A O 1
ATOM 2938 N N . HIS A 1 383 ? 27.531 3.895 -45.225 1.00 85.62 383 HIS A N 1
ATOM 2939 C CA . HIS A 1 383 ? 26.405 4.724 -44.771 1.00 85.62 383 HIS A CA 1
ATOM 2940 C C . HIS A 1 383 ? 25.108 3.927 -44.616 1.00 85.62 383 HIS A C 1
ATOM 2942 O O . HIS A 1 383 ? 24.408 4.066 -43.614 1.00 85.62 383 HIS A O 1
ATOM 2948 N N . GLN A 1 384 ? 24.787 3.063 -45.583 1.00 92.31 384 GLN A N 1
ATOM 2949 C CA . GLN A 1 384 ? 23.609 2.198 -45.489 1.00 92.31 384 GLN A CA 1
ATOM 2950 C C . GLN A 1 384 ? 23.722 1.229 -44.306 1.00 92.31 384 GLN A C 1
ATOM 2952 O O . GLN A 1 384 ? 22.764 1.075 -43.547 1.00 92.31 384 GLN A O 1
ATOM 2957 N N . ARG A 1 385 ? 24.898 0.622 -44.094 1.00 88.06 385 ARG A N 1
ATOM 2958 C CA . ARG A 1 385 ? 25.147 -0.249 -42.934 1.00 88.06 385 ARG A CA 1
ATOM 2959 C C . ARG A 1 385 ? 25.002 0.508 -41.615 1.00 88.06 385 ARG A C 1
ATOM 2961 O O . ARG A 1 385 ? 24.296 0.026 -40.731 1.00 88.06 385 ARG A O 1
ATOM 2968 N N . GLU A 1 386 ? 25.582 1.702 -41.502 1.00 83.50 386 GLU A N 1
ATOM 2969 C CA . GLU A 1 386 ? 25.436 2.559 -40.320 1.00 83.50 386 GLU A CA 1
ATOM 2970 C C . GLU A 1 386 ? 23.957 2.872 -40.047 1.00 83.50 386 GLU A C 1
ATOM 2972 O O . GLU A 1 386 ? 23.478 2.612 -38.943 1.00 83.50 386 GLU A O 1
ATOM 2977 N N . ALA A 1 387 ? 23.201 3.304 -41.062 1.00 87.25 387 ALA A N 1
ATOM 2978 C CA . ALA A 1 387 ? 21.773 3.593 -40.932 1.00 87.25 387 ALA A CA 1
ATOM 2979 C C . ALA A 1 387 ? 20.959 2.371 -40.467 1.00 87.25 387 ALA A C 1
ATOM 2981 O O . ALA A 1 387 ? 20.119 2.494 -39.575 1.00 87.25 387 ALA A O 1
ATOM 2982 N N . THR A 1 388 ? 21.231 1.179 -41.014 1.00 90.69 388 THR A N 1
ATOM 2983 C CA . THR A 1 388 ? 20.562 -0.055 -40.564 1.00 90.69 388 THR A CA 1
ATOM 2984 C C . THR A 1 388 ? 20.920 -0.414 -39.121 1.00 90.69 388 THR A C 1
ATOM 2986 O O . THR A 1 388 ? 20.026 -0.740 -38.341 1.00 90.69 388 THR A O 1
ATOM 2989 N N . SER A 1 389 ? 22.193 -0.288 -38.727 1.00 82.44 389 SER A N 1
ATOM 2990 C CA . SER A 1 389 ? 22.626 -0.552 -37.349 1.00 82.44 389 SER A CA 1
ATOM 2991 C C . SER A 1 389 ? 21.988 0.426 -36.353 1.00 82.44 389 SER A C 1
ATOM 2993 O O . SER A 1 389 ? 21.470 -0.001 -35.320 1.00 82.44 389 SER A O 1
ATOM 2995 N N . ALA A 1 390 ? 21.901 1.713 -36.709 1.00 83.94 390 ALA A N 1
ATOM 2996 C CA . ALA A 1 390 ? 21.254 2.745 -35.906 1.00 83.94 390 ALA A CA 1
ATOM 2997 C C . ALA A 1 390 ? 19.745 2.492 -35.742 1.00 83.94 390 ALA A C 1
ATOM 2999 O O . ALA A 1 390 ? 19.215 2.631 -34.641 1.00 83.94 390 ALA A O 1
ATOM 3000 N N . ALA A 1 391 ? 19.058 2.054 -36.803 1.00 88.25 391 ALA A N 1
ATOM 3001 C CA . ALA A 1 391 ? 17.648 1.672 -36.727 1.00 88.25 391 ALA A CA 1
ATOM 3002 C C . ALA A 1 391 ? 17.432 0.471 -35.788 1.00 88.25 391 ALA A C 1
ATOM 3004 O O . ALA A 1 391 ? 16.561 0.516 -34.920 1.00 88.25 391 ALA A O 1
ATOM 3005 N N . THR A 1 392 ? 18.268 -0.570 -35.887 1.00 86.69 392 THR A N 1
ATOM 3006 C CA . THR A 1 392 ? 18.170 -1.737 -34.989 1.00 86.69 392 THR A CA 1
ATOM 3007 C C . THR A 1 392 ? 18.486 -1.406 -33.530 1.00 86.69 392 THR A C 1
ATOM 3009 O O . THR A 1 392 ? 17.915 -2.013 -32.624 1.00 86.69 392 THR A O 1
ATOM 3012 N N . LEU A 1 393 ? 19.369 -0.434 -33.290 1.00 82.69 393 LEU A N 1
ATOM 3013 C CA . LEU A 1 393 ? 19.665 0.070 -31.954 1.00 82.69 393 LEU A CA 1
ATOM 3014 C C . LEU A 1 393 ? 18.467 0.831 -31.377 1.00 82.69 393 LEU A C 1
ATOM 3016 O O . LEU A 1 393 ? 18.075 0.566 -30.244 1.00 82.69 393 LEU A O 1
ATOM 3020 N N . ALA A 1 394 ? 17.822 1.693 -32.168 1.00 86.44 394 ALA A N 1
ATOM 3021 C CA . ALA A 1 394 ? 16.617 2.402 -31.741 1.00 86.44 394 ALA A CA 1
ATOM 3022 C C . ALA A 1 394 ? 15.469 1.438 -31.378 1.00 86.44 394 ALA A C 1
ATOM 3024 O O . ALA A 1 394 ? 14.772 1.647 -30.385 1.00 86.44 394 ALA A O 1
ATOM 3025 N N . GLU A 1 395 ? 15.290 0.349 -32.133 1.00 86.94 395 GLU A N 1
ATOM 3026 C CA . GLU A 1 395 ? 14.324 -0.705 -31.791 1.00 86.94 395 GLU A CA 1
ATOM 3027 C C . GLU A 1 395 ? 14.670 -1.402 -30.464 1.00 86.94 395 GLU A C 1
ATOM 3029 O O . GLU A 1 395 ? 13.782 -1.629 -29.637 1.00 86.94 395 GLU A O 1
ATOM 3034 N N . ALA A 1 396 ? 15.952 -1.710 -30.229 1.00 79.25 396 ALA A N 1
ATOM 3035 C CA . ALA A 1 396 ? 16.411 -2.314 -28.978 1.00 79.25 396 ALA A CA 1
ATOM 3036 C C . ALA A 1 396 ? 16.190 -1.382 -27.771 1.00 79.25 396 ALA A C 1
ATOM 3038 O O . ALA A 1 396 ? 15.697 -1.835 -26.738 1.00 79.25 396 ALA A O 1
ATOM 3039 N N . GLU A 1 397 ? 16.451 -0.078 -27.914 1.00 83.94 397 GLU A N 1
ATOM 3040 C CA . GLU A 1 397 ? 16.182 0.919 -26.868 1.00 83.94 397 GLU A CA 1
ATOM 3041 C C . GLU A 1 397 ? 14.690 1.025 -26.519 1.00 83.94 397 GLU A C 1
ATOM 3043 O O . GLU A 1 397 ? 14.328 1.170 -25.350 1.00 83.94 397 GLU A O 1
ATOM 3048 N N . VAL A 1 398 ? 13.795 0.942 -27.511 1.00 86.38 398 VAL A N 1
ATOM 3049 C CA . VAL A 1 398 ? 12.341 0.952 -27.266 1.00 86.38 398 VAL A CA 1
ATOM 3050 C C . VAL A 1 398 ? 11.916 -0.275 -26.457 1.00 86.38 398 VAL A C 1
ATOM 3052 O O . VAL A 1 398 ? 11.090 -0.156 -25.547 1.00 86.38 398 VAL A O 1
ATOM 3055 N N . VAL A 1 399 ? 12.492 -1.446 -26.747 1.00 80.50 399 VAL A N 1
ATOM 3056 C CA . VAL A 1 399 ? 12.247 -2.671 -25.971 1.00 80.50 399 VAL A CA 1
ATOM 3057 C C . VAL A 1 399 ? 12.770 -2.526 -24.539 1.00 80.50 399 VAL A C 1
ATOM 3059 O O . VAL A 1 399 ? 12.026 -2.846 -23.612 1.00 80.50 399 VAL A O 1
ATOM 3062 N N . ALA A 1 400 ? 13.975 -1.978 -24.349 1.00 77.06 400 ALA A N 1
ATOM 3063 C CA . ALA A 1 400 ? 14.552 -1.731 -23.025 1.00 77.06 400 ALA A CA 1
ATOM 3064 C C . ALA A 1 400 ? 13.686 -0.769 -22.182 1.00 77.06 400 ALA A C 1
ATOM 3066 O O . ALA A 1 400 ? 13.321 -1.072 -21.046 1.00 77.06 400 ALA A O 1
ATOM 3067 N N . ARG A 1 401 ? 13.215 0.343 -22.767 1.00 83.25 401 ARG A N 1
ATOM 3068 C CA . ARG A 1 401 ? 12.296 1.273 -22.078 1.00 83.25 401 ARG A CA 1
ATOM 3069 C C . ARG A 1 401 ? 10.969 0.615 -21.699 1.00 83.25 401 ARG A C 1
ATOM 3071 O O . ARG A 1 401 ? 10.394 0.927 -20.656 1.00 83.25 401 ARG A O 1
ATOM 3078 N N . ARG A 1 402 ? 10.458 -0.292 -22.540 1.00 84.12 402 ARG A N 1
ATOM 3079 C CA . ARG A 1 402 ? 9.244 -1.059 -22.229 1.00 84.12 402 ARG A CA 1
ATOM 3080 C C . ARG A 1 402 ? 9.481 -2.022 -21.065 1.00 84.12 402 ARG A C 1
ATOM 3082 O O . ARG A 1 402 ? 8.603 -2.116 -20.209 1.00 84.12 402 ARG A O 1
ATOM 3089 N N . SER A 1 403 ? 10.629 -2.702 -21.007 1.00 77.88 403 SER A N 1
ATOM 3090 C CA . SER A 1 403 ? 10.964 -3.557 -19.861 1.00 77.88 403 SER A CA 1
ATOM 3091 C C . SER A 1 403 ? 11.140 -2.758 -18.573 1.00 77.88 403 SER A C 1
ATOM 3093 O O . SER A 1 403 ? 10.631 -3.190 -17.543 1.00 77.88 403 SER A O 1
ATOM 3095 N N . ASP A 1 404 ? 11.742 -1.567 -18.623 1.00 82.19 404 ASP A N 1
ATOM 3096 C 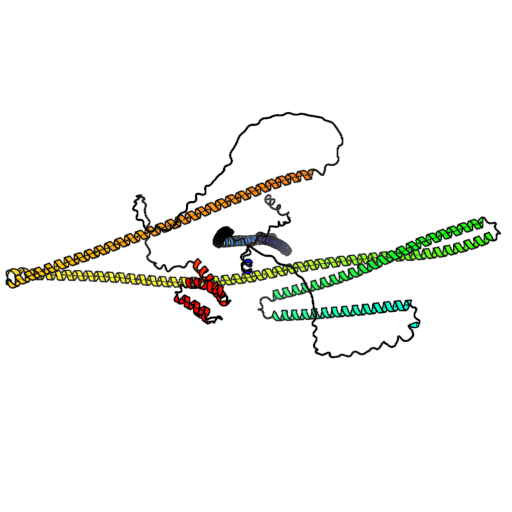CA . ASP A 1 404 ? 11.854 -0.686 -17.452 1.00 82.19 404 ASP A CA 1
ATOM 3097 C C . ASP A 1 404 ? 10.475 -0.246 -16.942 1.00 82.19 404 ASP A C 1
ATOM 3099 O O . ASP A 1 404 ? 10.208 -0.256 -15.737 1.00 82.19 404 ASP A O 1
ATOM 3103 N N . GLY A 1 405 ? 9.558 0.078 -17.861 1.00 84.25 405 GLY A N 1
ATOM 3104 C CA . GLY A 1 405 ? 8.168 0.389 -17.530 1.00 84.25 405 GLY A CA 1
ATOM 3105 C C . GLY A 1 405 ? 7.438 -0.778 -16.854 1.00 84.25 405 GLY A C 1
ATOM 3106 O O . GLY A 1 405 ? 6.742 -0.575 -15.858 1.00 84.25 405 GLY A O 1
ATOM 3107 N N . LEU A 1 406 ? 7.627 -2.006 -17.352 1.00 80.06 406 LEU A N 1
ATOM 3108 C CA . LEU A 1 406 ? 7.060 -3.218 -16.747 1.00 80.06 406 LEU A CA 1
ATOM 3109 C C . LEU A 1 406 ? 7.691 -3.530 -15.382 1.00 80.06 406 LEU A C 1
ATOM 3111 O O . LEU A 1 406 ? 6.970 -3.870 -14.443 1.00 80.06 406 LEU A O 1
ATOM 3115 N N . ALA A 1 407 ? 9.003 -3.344 -15.225 1.00 79.44 407 ALA A N 1
ATOM 3116 C CA . ALA A 1 407 ? 9.698 -3.516 -13.951 1.00 79.44 407 ALA A CA 1
ATOM 3117 C C . ALA A 1 407 ? 9.204 -2.518 -12.889 1.00 79.44 407 ALA A C 1
ATOM 3119 O O . ALA A 1 407 ? 8.939 -2.907 -11.748 1.00 79.44 407 ALA A O 1
ATOM 3120 N N . ALA A 1 408 ? 9.004 -1.250 -13.264 1.00 83.81 408 ALA A N 1
ATOM 3121 C CA . ALA A 1 408 ? 8.434 -0.235 -12.381 1.00 83.81 408 ALA A CA 1
ATOM 3122 C C . ALA A 1 408 ? 6.992 -0.575 -11.962 1.00 83.81 408 ALA A C 1
ATOM 3124 O O . ALA A 1 408 ? 6.659 -0.476 -10.778 1.00 83.81 408 ALA A O 1
ATOM 3125 N N . ALA A 1 409 ? 6.150 -1.030 -12.898 1.00 81.75 409 ALA A N 1
ATOM 3126 C CA . ALA A 1 409 ? 4.789 -1.479 -12.596 1.00 81.75 409 ALA A CA 1
ATOM 3127 C C . ALA A 1 409 ? 4.779 -2.702 -11.659 1.00 81.75 409 ALA A C 1
ATOM 3129 O O . ALA A 1 409 ? 3.986 -2.759 -10.719 1.00 81.75 409 ALA A O 1
ATOM 3130 N N . ASN A 1 410 ? 5.698 -3.650 -11.856 1.00 79.19 410 ASN A N 1
ATOM 3131 C CA . ASN A 1 410 ? 5.833 -4.824 -10.996 1.00 79.19 410 ASN A CA 1
ATOM 3132 C C . ASN A 1 410 ? 6.264 -4.437 -9.567 1.00 79.19 410 ASN A C 1
ATOM 3134 O O . ASN A 1 410 ? 5.678 -4.912 -8.595 1.00 79.19 410 ASN A O 1
ATOM 3138 N N . MET A 1 411 ? 7.203 -3.494 -9.409 1.00 82.06 411 MET A N 1
ATOM 3139 C CA . MET A 1 411 ? 7.550 -2.960 -8.083 1.00 82.06 411 MET A CA 1
ATOM 3140 C C . MET A 1 411 ? 6.358 -2.287 -7.388 1.00 82.06 411 MET A C 1
ATOM 3142 O O . MET A 1 411 ? 6.154 -2.505 -6.194 1.00 82.06 411 MET A O 1
ATOM 3146 N N . GLN A 1 412 ? 5.538 -1.525 -8.120 1.00 84.88 412 GLN A N 1
ATOM 3147 C CA . GLN A 1 412 ? 4.318 -0.923 -7.567 1.00 84.88 412 GLN A CA 1
ATOM 3148 C C . GLN A 1 412 ? 3.293 -1.982 -7.133 1.00 84.88 412 GLN A C 1
ATOM 3150 O O . GLN A 1 412 ? 2.695 -1.852 -6.066 1.00 84.88 412 GLN A O 1
ATOM 3155 N N . LEU A 1 413 ? 3.109 -3.051 -7.915 1.00 81.94 413 LEU A N 1
ATOM 3156 C CA . LEU A 1 413 ? 2.234 -4.167 -7.540 1.00 81.94 413 LEU A CA 1
ATOM 3157 C C . LEU A 1 413 ? 2.754 -4.918 -6.309 1.00 81.94 413 LEU A C 1
ATOM 3159 O O . LEU A 1 413 ? 1.966 -5.243 -5.423 1.00 81.94 413 LEU A O 1
ATOM 3163 N N . MET A 1 414 ? 4.067 -5.145 -6.202 1.00 83.94 414 MET A N 1
ATOM 3164 C CA . MET A 1 414 ? 4.662 -5.737 -4.999 1.00 83.94 414 MET A CA 1
ATOM 3165 C C . MET A 1 414 ? 4.472 -4.853 -3.764 1.00 83.94 414 MET A C 1
ATOM 3167 O O . MET A 1 414 ? 4.196 -5.377 -2.685 1.00 83.94 414 MET A O 1
ATOM 3171 N N . GLN A 1 415 ? 4.579 -3.530 -3.915 1.00 88.38 415 GLN A N 1
ATOM 3172 C CA . GLN A 1 415 ? 4.308 -2.588 -2.832 1.00 88.38 415 GLN A CA 1
ATOM 3173 C C . GLN A 1 415 ? 2.838 -2.655 -2.391 1.00 88.38 415 GLN A C 1
ATOM 3175 O O . GLN A 1 415 ? 2.581 -2.845 -1.205 1.00 88.38 415 GLN A O 1
ATOM 3180 N N . ARG A 1 416 ? 1.882 -2.616 -3.331 1.00 87.19 416 ARG A N 1
ATOM 3181 C CA . ARG A 1 416 ? 0.446 -2.773 -3.025 1.00 87.19 416 ARG A CA 1
ATOM 3182 C C . ARG A 1 416 ? 0.136 -4.110 -2.348 1.00 87.19 416 ARG A C 1
ATOM 3184 O O . ARG A 1 416 ? -0.680 -4.175 -1.437 1.00 87.19 416 ARG A O 1
ATOM 3191 N N . LEU A 1 417 ? 0.806 -5.186 -2.761 1.00 85.19 417 LEU A N 1
ATOM 3192 C CA . LEU A 1 417 ? 0.650 -6.505 -2.144 1.00 85.19 417 LEU A CA 1
ATOM 3193 C C . LEU A 1 417 ? 1.227 -6.549 -0.720 1.00 85.19 417 LEU A C 1
ATOM 3195 O O . LEU A 1 417 ? 0.691 -7.254 0.133 1.00 85.19 417 LEU A O 1
ATOM 3199 N N . ALA A 1 418 ? 2.303 -5.809 -0.443 1.00 87.75 418 ALA A N 1
ATOM 3200 C CA . ALA A 1 418 ? 2.831 -5.655 0.911 1.00 87.75 418 ALA A CA 1
ATOM 3201 C C . ALA A 1 418 ? 1.882 -4.832 1.799 1.00 87.75 418 ALA A C 1
ATOM 3203 O O . ALA A 1 418 ? 1.602 -5.247 2.921 1.00 87.75 418 ALA A O 1
ATOM 3204 N N . GLU A 1 419 ? 1.336 -3.730 1.281 1.00 88.88 419 GLU A N 1
ATOM 3205 C CA . GLU A 1 419 ? 0.335 -2.901 1.966 1.00 88.88 419 GLU A CA 1
ATOM 3206 C C . GLU A 1 419 ? -0.923 -3.727 2.298 1.00 88.88 419 GLU A C 1
ATOM 3208 O O . GLU A 1 419 ? -1.299 -3.830 3.466 1.00 88.88 419 GLU A O 1
ATOM 3213 N N . SER A 1 420 ? -1.472 -4.462 1.326 1.00 86.88 420 SER A N 1
ATOM 3214 C CA . SER A 1 420 ? -2.621 -5.359 1.534 1.00 86.88 420 SER A CA 1
ATOM 3215 C C . SER A 1 420 ? -2.358 -6.452 2.583 1.00 86.88 420 SER A C 1
ATOM 3217 O O . SER A 1 420 ? -3.239 -6.786 3.376 1.00 86.88 420 SER A O 1
ATOM 3219 N N . LYS A 1 421 ? -1.133 -6.993 2.659 1.00 88.56 421 LYS A N 1
ATOM 3220 C CA . LYS A 1 421 ? -0.761 -7.936 3.729 1.00 88.56 421 LYS A CA 1
ATOM 3221 C C . LYS A 1 421 ? -0.798 -7.283 5.105 1.00 88.56 421 LYS A C 1
ATOM 3223 O O . LYS A 1 421 ? -1.329 -7.886 6.033 1.00 88.56 421 LYS A O 1
ATOM 3228 N N . THR A 1 422 ? -0.276 -6.065 5.237 1.00 90.25 422 THR A N 1
ATOM 3229 C CA . THR A 1 422 ? -0.326 -5.343 6.515 1.00 90.25 422 THR A CA 1
ATOM 3230 C C . THR A 1 422 ? -1.758 -4.988 6.916 1.00 90.25 422 THR A C 1
ATOM 3232 O O . THR A 1 422 ? -2.109 -5.102 8.087 1.00 90.25 422 THR A O 1
ATOM 3235 N N . GLU A 1 423 ? -2.622 -4.652 5.955 1.00 89.19 423 GLU A N 1
ATOM 3236 C CA . GLU A 1 423 ? -4.051 -4.428 6.196 1.00 89.19 423 GLU A CA 1
ATOM 3237 C C . GLU A 1 423 ? -4.757 -5.703 6.673 1.00 89.19 423 GLU A C 1
ATOM 3239 O O . GLU A 1 423 ? -5.527 -5.653 7.631 1.00 89.19 423 GLU A O 1
ATOM 3244 N N . LEU A 1 424 ? -4.454 -6.862 6.075 1.00 89.38 424 LEU A N 1
ATOM 3245 C CA . LEU A 1 424 ? -4.973 -8.158 6.527 1.00 89.38 424 LEU A CA 1
ATOM 3246 C C . LEU A 1 424 ? -4.491 -8.521 7.939 1.00 89.38 424 LEU A C 1
ATOM 3248 O O . LEU A 1 424 ? -5.273 -9.040 8.737 1.00 89.38 424 LEU A O 1
ATOM 3252 N N . GLU A 1 425 ? -3.233 -8.229 8.275 1.00 90.50 425 GLU A N 1
ATOM 3253 C CA . GLU A 1 425 ? -2.702 -8.408 9.633 1.00 90.50 425 GLU A CA 1
ATOM 3254 C C . GLU A 1 425 ? -3.417 -7.497 10.642 1.00 90.50 425 GLU A C 1
ATOM 3256 O O . GLU A 1 425 ? -3.795 -7.953 11.726 1.00 90.50 425 GLU A O 1
ATOM 3261 N N . MET A 1 426 ? -3.686 -6.237 10.278 1.00 87.81 426 MET A N 1
ATOM 3262 C CA . MET A 1 426 ? -4.487 -5.337 11.111 1.00 87.81 426 MET A CA 1
ATOM 3263 C C . MET A 1 426 ? -5.933 -5.819 11.251 1.00 87.81 426 MET A C 1
ATOM 3265 O O . MET A 1 426 ? -6.470 -5.814 12.356 1.00 87.81 426 MET A O 1
ATOM 3269 N N . ALA A 1 427 ? -6.566 -6.285 10.173 1.00 88.56 427 ALA A N 1
ATOM 3270 C CA . ALA A 1 427 ? -7.918 -6.837 10.218 1.00 88.56 427 ALA A CA 1
ATOM 3271 C C . ALA A 1 427 ? -7.994 -8.080 11.123 1.00 88.56 427 ALA A C 1
ATOM 3273 O O . ALA A 1 427 ? -8.938 -8.227 11.902 1.00 88.56 427 ALA A O 1
ATOM 3274 N N . ALA A 1 428 ? -6.977 -8.946 11.088 1.00 90.69 428 ALA A N 1
ATOM 3275 C CA . ALA A 1 428 ? -6.862 -10.082 11.999 1.00 90.69 428 ALA A CA 1
ATOM 3276 C C . ALA A 1 428 ? -6.689 -9.636 13.462 1.00 90.69 428 ALA A C 1
ATOM 3278 O O . ALA A 1 428 ? -7.309 -10.215 14.358 1.00 90.69 428 ALA A O 1
ATOM 3279 N N . TYR A 1 429 ? -5.904 -8.581 13.708 1.00 91.12 429 TYR A N 1
ATOM 3280 C CA . TYR A 1 429 ? -5.774 -7.972 15.032 1.00 91.12 429 TYR A CA 1
ATOM 3281 C C . TYR A 1 429 ? -7.110 -7.400 15.532 1.00 91.12 429 TYR A C 1
ATOM 3283 O O . TYR A 1 429 ? -7.525 -7.723 16.644 1.00 91.12 429 TYR A O 1
ATOM 3291 N N . TYR A 1 430 ? -7.835 -6.638 14.709 1.00 91.00 430 TYR A N 1
ATOM 3292 C CA . TYR A 1 430 ? -9.159 -6.119 15.069 1.00 91.00 430 TYR A CA 1
ATOM 3293 C C . TYR A 1 430 ? -10.162 -7.239 15.338 1.00 91.00 430 TYR A C 1
ATOM 3295 O O . TYR A 1 430 ? -10.895 -7.176 16.320 1.00 91.00 430 TYR A O 1
ATOM 3303 N N . LYS A 1 431 ? -10.150 -8.311 14.538 1.00 94.81 431 LYS A N 1
ATOM 3304 C CA . LYS A 1 431 ? -10.980 -9.495 14.788 1.00 94.81 431 LYS A CA 1
ATOM 3305 C C . LYS A 1 431 ? -10.680 -10.124 16.152 1.00 94.81 431 LYS A C 1
ATOM 3307 O O . LYS A 1 431 ? -11.613 -10.516 16.849 1.00 94.81 431 LYS A O 1
ATOM 3312 N N . LYS A 1 432 ? -9.404 -10.194 16.548 1.00 94.25 432 LYS A N 1
ATOM 3313 C CA . LYS A 1 432 ? -8.998 -10.683 17.873 1.00 94.25 432 LYS A CA 1
ATOM 3314 C C . LYS A 1 432 ? -9.514 -9.774 18.993 1.00 94.25 432 LYS A C 1
ATOM 3316 O O . LYS A 1 432 ? -10.118 -10.281 19.930 1.00 94.25 432 LYS A O 1
ATOM 3321 N N . VAL A 1 433 ? -9.347 -8.456 18.865 1.00 92.19 433 VAL A N 1
ATOM 3322 C CA . VAL A 1 433 ? -9.846 -7.477 19.849 1.00 92.19 433 VAL A CA 1
ATOM 3323 C C . VAL A 1 433 ? -11.371 -7.543 19.979 1.00 92.19 433 VAL A C 1
ATOM 3325 O O . VAL A 1 433 ? -11.891 -7.542 21.090 1.00 92.19 433 VAL A O 1
ATOM 3328 N N . CYS A 1 434 ? -12.103 -7.666 18.869 1.00 92.12 434 CYS A N 1
ATOM 3329 C CA . CYS A 1 434 ? -13.552 -7.869 18.903 1.00 92.12 434 CYS A CA 1
ATOM 3330 C C . CYS A 1 434 ? -13.933 -9.179 19.610 1.00 92.12 434 CYS A C 1
ATOM 3332 O O . CYS A 1 434 ? -14.914 -9.202 20.349 1.00 92.12 434 CYS A O 1
ATOM 3334 N N . GLY A 1 435 ? -13.154 -10.251 19.423 1.00 95.31 435 GLY A N 1
ATOM 3335 C CA . GLY A 1 435 ? -13.314 -11.505 20.163 1.00 95.31 435 GLY A CA 1
ATOM 3336 C C . GLY A 1 435 ? -13.157 -11.309 21.673 1.00 95.31 435 GLY A C 1
ATOM 3337 O O . GLY A 1 435 ? -14.079 -11.619 22.420 1.00 95.31 435 GLY A O 1
ATOM 3338 N N . GLU A 1 436 ? -12.054 -10.693 22.105 1.00 93.69 436 GLU A N 1
ATOM 3339 C CA . GLU A 1 436 ? -11.777 -10.394 23.521 1.00 93.69 436 GLU A CA 1
ATOM 3340 C C . GLU A 1 436 ? -12.863 -9.496 24.148 1.00 93.69 436 GLU A C 1
ATOM 3342 O O . GLU A 1 436 ? -13.297 -9.730 25.275 1.00 93.69 436 GLU A O 1
ATOM 3347 N N . LEU A 1 437 ? -13.363 -8.495 23.412 1.00 90.31 437 LEU A N 1
ATOM 3348 C CA . LEU A 1 437 ? -14.472 -7.644 23.863 1.00 90.31 437 LEU A CA 1
ATOM 3349 C C . LEU A 1 437 ? -15.793 -8.413 23.982 1.00 90.31 437 LEU A C 1
ATOM 3351 O O . LEU A 1 437 ? -16.569 -8.158 24.901 1.00 90.31 437 LEU A O 1
ATOM 3355 N N . THR A 1 438 ? -16.053 -9.354 23.073 1.00 94.50 438 THR A N 1
ATOM 3356 C CA . THR A 1 438 ? -17.261 -10.191 23.116 1.00 94.50 438 THR A CA 1
ATOM 3357 C C . THR A 1 438 ? -17.211 -11.152 24.305 1.00 94.50 438 THR A C 1
ATOM 3359 O O . THR A 1 438 ? -18.204 -11.300 25.015 1.00 94.50 438 THR A O 1
ATOM 3362 N N . GLU A 1 439 ? -16.045 -11.739 24.582 1.00 94.19 439 GLU A N 1
ATOM 3363 C CA . GLU A 1 439 ? -15.810 -12.564 25.772 1.00 94.19 439 GLU A CA 1
ATOM 3364 C C . GLU A 1 439 ? -15.986 -11.745 27.060 1.00 94.19 439 GLU A C 1
ATOM 3366 O O . GLU A 1 439 ? -16.748 -12.141 27.943 1.00 94.19 439 GLU A O 1
ATOM 3371 N N . ALA A 1 440 ? -15.381 -10.555 27.145 1.00 91.25 440 ALA A N 1
ATOM 3372 C CA . ALA A 1 440 ? -15.543 -9.662 28.294 1.00 91.25 440 ALA A CA 1
ATOM 3373 C C . ALA A 1 440 ? -17.008 -9.237 28.511 1.00 91.25 440 ALA A C 1
ATOM 3375 O O . ALA A 1 440 ? -17.474 -9.193 29.651 1.00 91.25 440 ALA A O 1
ATOM 3376 N N . LYS A 1 441 ? -17.756 -8.974 27.430 1.00 94.50 441 LYS A N 1
ATOM 3377 C CA . LYS A 1 441 ? -19.197 -8.695 27.495 1.00 94.50 441 LYS A CA 1
ATOM 3378 C C . LYS A 1 441 ? -19.965 -9.883 28.070 1.00 94.50 441 LYS A C 1
ATOM 3380 O O . LYS A 1 441 ? -20.777 -9.682 28.966 1.00 94.50 441 LYS A O 1
ATOM 3385 N N . SER A 1 442 ? -19.687 -11.101 27.603 1.00 95.62 442 SER A N 1
ATOM 3386 C CA . SER A 1 442 ? -20.362 -12.307 28.102 1.00 95.62 442 SER A CA 1
ATOM 3387 C C . SER A 1 442 ? -20.101 -12.554 29.595 1.00 95.62 442 SER A C 1
ATOM 3389 O O . SER A 1 442 ? -21.028 -12.879 30.331 1.00 95.62 442 SER A O 1
ATOM 3391 N N . LEU A 1 443 ? -18.877 -12.289 30.071 1.00 95.12 443 LEU A N 1
ATOM 3392 C CA . LEU A 1 443 ? -18.535 -12.367 31.495 1.00 95.12 443 LEU A CA 1
ATOM 3393 C C . LEU A 1 443 ? -19.283 -11.316 32.326 1.00 95.12 443 LEU A C 1
ATOM 3395 O O . LEU A 1 443 ? -19.755 -11.618 33.420 1.00 95.12 443 LEU A O 1
ATOM 3399 N N . LEU A 1 444 ? -19.413 -10.086 31.820 1.00 92.56 444 LEU A N 1
ATOM 3400 C CA . LEU A 1 444 ? -20.194 -9.039 32.487 1.00 92.56 444 LEU A CA 1
ATOM 3401 C C . LEU A 1 444 ? -21.690 -9.378 32.524 1.00 92.56 444 LEU A C 1
ATOM 3403 O O . LEU A 1 444 ? -22.337 -9.151 33.544 1.00 92.56 444 LEU A O 1
ATOM 3407 N N . GLU A 1 445 ? -22.239 -9.944 31.448 1.00 95.69 445 GLU A N 1
ATOM 3408 C CA . GLU A 1 445 ? -23.627 -10.420 31.401 1.00 95.69 445 GLU A CA 1
ATOM 3409 C C . GLU A 1 445 ? -23.869 -11.541 32.427 1.00 95.69 445 GLU A C 1
ATOM 3411 O O . GLU A 1 445 ? -24.849 -11.488 33.170 1.00 95.69 445 GLU A O 1
ATOM 3416 N N . GLU A 1 446 ? -22.950 -12.503 32.547 1.00 96.88 446 GLU A N 1
ATOM 3417 C CA . GLU A 1 446 ? -23.015 -13.564 33.560 1.00 96.88 446 GLU A CA 1
ATOM 3418 C C . GLU A 1 446 ? -22.940 -13.001 34.990 1.00 96.88 446 GLU A C 1
ATOM 3420 O O . GLU A 1 446 ? -23.740 -13.371 35.855 1.00 96.88 446 GLU A O 1
ATOM 3425 N N . GLN A 1 447 ? -22.038 -12.046 35.241 1.00 95.25 447 GLN A N 1
ATOM 3426 C CA . GLN A 1 447 ? -21.932 -11.370 36.536 1.00 95.25 447 GLN A CA 1
ATOM 3427 C C . GLN A 1 447 ? -23.211 -10.603 36.888 1.00 95.25 447 GLN A C 1
ATOM 3429 O O . GLN A 1 447 ? -23.690 -10.717 38.019 1.00 95.25 447 GLN A O 1
ATOM 3434 N N . LEU A 1 448 ? -23.802 -9.875 35.936 1.00 93.69 448 LEU A N 1
ATOM 3435 C CA . LEU A 1 448 ? -25.063 -9.156 36.133 1.00 93.69 448 LEU A CA 1
ATOM 3436 C C . LEU A 1 448 ? -26.226 -10.109 36.428 1.00 93.69 448 LEU A C 1
ATOM 3438 O O . LEU A 1 448 ? -27.010 -9.841 37.338 1.00 93.69 448 LEU A O 1
ATOM 3442 N N . LEU A 1 449 ? -26.313 -11.242 35.725 1.00 95.31 449 LEU A N 1
ATOM 3443 C CA . LEU A 1 449 ? -27.307 -12.278 36.015 1.00 95.31 449 LEU A CA 1
ATOM 3444 C C . LEU A 1 449 ? -27.104 -12.879 37.416 1.00 95.31 449 LEU A C 1
ATOM 3446 O O . LEU A 1 449 ? -28.074 -13.059 38.155 1.00 95.31 449 LEU A O 1
ATOM 3450 N N . SER A 1 450 ? -25.853 -13.124 37.823 1.00 96.00 450 SER A N 1
ATOM 3451 C CA . SER A 1 450 ? -25.539 -13.624 39.167 1.00 96.00 450 SER A CA 1
ATOM 3452 C C . SER A 1 450 ? -25.938 -12.625 40.262 1.00 96.00 450 SER A C 1
ATOM 3454 O O . SER A 1 450 ? -26.582 -13.010 41.242 1.00 96.00 450 SER A O 1
ATOM 3456 N N . LEU A 1 451 ? -25.659 -11.330 40.068 1.00 93.38 451 LEU A N 1
ATOM 3457 C CA . LEU A 1 451 ? -26.051 -10.262 40.989 1.00 93.38 451 LEU A CA 1
ATOM 3458 C C . LEU A 1 451 ? -27.571 -10.104 41.047 1.00 93.38 451 LEU A C 1
ATOM 3460 O O . LEU A 1 451 ? -28.118 -9.973 42.139 1.00 93.38 451 LEU A O 1
ATOM 3464 N N . GLY A 1 452 ? -28.259 -10.191 39.905 1.00 94.19 452 GLY A N 1
ATOM 3465 C CA . GLY A 1 452 ? -29.721 -10.204 39.854 1.00 94.19 452 GLY A CA 1
ATOM 3466 C C . GLY A 1 452 ? -30.317 -11.358 40.665 1.00 94.19 452 GLY A C 1
ATOM 3467 O O . GLY A 1 452 ? -31.258 -11.157 41.433 1.00 94.19 452 GLY A O 1
ATOM 3468 N N . SER A 1 453 ? -29.721 -12.553 40.584 1.00 94.19 453 SER A N 1
ATOM 3469 C CA . SER A 1 453 ? -30.159 -13.703 41.385 1.00 94.19 453 SER A CA 1
ATOM 3470 C C . SER A 1 453 ? -29.943 -13.489 42.891 1.00 94.19 453 SER A C 1
ATOM 3472 O O . SER A 1 453 ? -30.848 -13.755 43.684 1.00 94.19 453 SER A O 1
ATOM 3474 N N . LEU A 1 454 ? -28.800 -12.924 43.297 1.00 93.56 454 LEU A N 1
ATOM 3475 C CA . LEU A 1 454 ? -28.513 -12.591 44.696 1.00 93.56 454 LEU A CA 1
ATOM 3476 C C . LEU A 1 454 ? -29.459 -11.514 45.235 1.00 93.56 454 LEU A C 1
ATOM 3478 O O . LEU A 1 454 ? -29.946 -11.649 46.358 1.00 93.56 454 LEU A O 1
ATOM 3482 N N . LEU A 1 455 ? -29.753 -10.488 44.431 1.00 92.88 455 LEU A N 1
ATOM 3483 C CA . LEU A 1 455 ? -30.705 -9.439 44.784 1.00 92.88 455 LEU A CA 1
ATOM 3484 C C . LEU A 1 455 ? -32.095 -10.038 45.007 1.00 92.88 455 LEU A C 1
ATOM 3486 O O . LEU A 1 455 ? -32.649 -9.864 46.088 1.00 92.88 455 LEU A O 1
ATOM 3490 N N . SER A 1 456 ? -32.597 -10.845 44.067 1.00 94.81 456 SER A N 1
ATOM 3491 C CA . SER A 1 456 ? -33.902 -11.508 44.210 1.00 94.81 456 SER A CA 1
ATOM 3492 C C . SER A 1 456 ? -33.972 -12.425 45.442 1.00 94.81 456 SER A C 1
ATOM 3494 O O . SER A 1 456 ? -34.969 -12.440 46.164 1.00 94.81 456 SER A O 1
ATOM 3496 N N . ALA A 1 457 ? -32.884 -13.137 45.762 1.00 93.62 457 ALA A N 1
ATOM 3497 C CA . ALA A 1 457 ? -32.798 -13.952 46.970 1.00 93.62 457 ALA A CA 1
ATOM 3498 C C . ALA A 1 457 ? -32.787 -13.095 48.249 1.00 93.62 457 ALA A C 1
ATOM 3500 O O . ALA A 1 457 ? -33.335 -13.506 49.273 1.00 93.62 457 ALA A O 1
ATOM 3501 N N . SER A 1 458 ? -32.164 -11.913 48.211 1.00 91.00 458 SER A N 1
ATOM 3502 C CA . SER A 1 458 ? -32.163 -10.968 49.332 1.00 91.00 458 SER A CA 1
ATOM 3503 C C . SER A 1 458 ? -3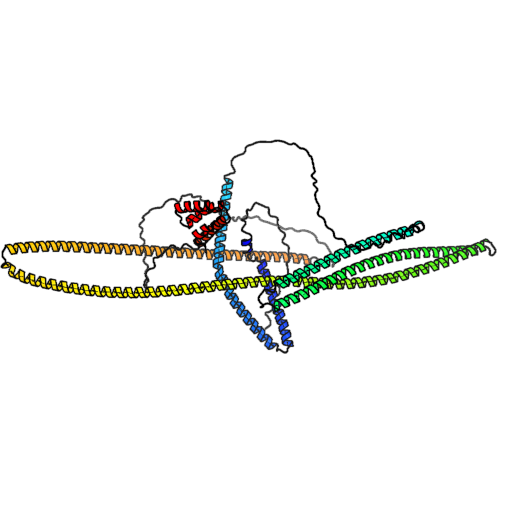3.529 -10.306 49.537 1.00 91.00 458 SER A C 1
ATOM 3505 O O . SER A 1 458 ? -33.976 -10.208 50.676 1.00 91.00 458 SER A O 1
ATOM 3507 N N . GLU A 1 459 ? -34.236 -9.962 48.458 1.00 94.31 459 GLU A N 1
ATOM 3508 C CA . GLU A 1 459 ? -35.608 -9.445 48.496 1.00 94.31 459 GLU A CA 1
ATOM 3509 C C . GLU A 1 459 ? -36.567 -10.480 49.088 1.00 94.31 459 GLU A C 1
ATOM 3511 O O . GLU A 1 459 ? -37.358 -10.153 49.970 1.00 94.31 459 GLU A O 1
ATOM 3516 N N . LEU A 1 460 ? -36.438 -11.752 48.691 1.00 93.81 460 LEU A N 1
ATOM 3517 C CA . LEU A 1 460 ? -37.233 -12.842 49.257 1.00 93.81 460 LEU A CA 1
ATOM 3518 C C . LEU A 1 460 ? -36.970 -13.021 50.763 1.00 93.81 460 LEU A C 1
ATOM 3520 O O . LEU A 1 460 ? -37.905 -13.208 51.540 1.00 93.81 460 LEU A O 1
ATOM 3524 N N . LYS A 1 461 ? -35.704 -12.928 51.196 1.00 93.69 461 LYS A N 1
ATOM 3525 C CA . LYS A 1 461 ? -35.342 -12.971 52.624 1.00 93.69 461 LYS A CA 1
ATOM 3526 C C . LYS A 1 461 ? -35.901 -11.776 53.393 1.00 93.69 461 LYS A C 1
ATOM 3528 O O . LYS A 1 461 ? -36.374 -11.960 54.509 1.00 93.69 461 LYS A O 1
ATOM 3533 N N . LEU A 1 462 ? -35.854 -10.572 52.824 1.00 90.44 462 LEU A N 1
ATOM 3534 C CA . LEU A 1 462 ? -36.435 -9.376 53.440 1.00 90.44 462 LEU A CA 1
ATOM 3535 C C . LEU A 1 462 ? -37.958 -9.492 53.555 1.00 90.44 462 LEU A C 1
ATOM 3537 O O . LEU A 1 462 ? -38.502 -9.150 54.600 1.00 90.44 462 LEU A O 1
ATOM 3541 N N . ALA A 1 463 ? -38.629 -10.034 52.537 1.00 92.75 463 ALA A N 1
ATOM 3542 C CA . ALA A 1 463 ? -40.065 -10.296 52.576 1.00 92.75 463 ALA A CA 1
ATOM 3543 C C . ALA A 1 463 ? -40.441 -11.324 53.662 1.00 92.75 463 ALA A C 1
ATOM 3545 O O . ALA A 1 463 ? -41.387 -11.094 54.412 1.00 92.75 463 ALA A O 1
ATOM 3546 N N . ASP A 1 464 ? -39.678 -12.415 53.807 1.00 93.56 464 ASP A N 1
ATOM 3547 C CA . ASP A 1 464 ? -39.879 -13.404 54.882 1.00 93.56 464 ASP A CA 1
ATOM 3548 C C . ASP A 1 464 ? -39.625 -12.790 56.272 1.00 93.56 464 ASP A C 1
ATOM 3550 O O . ASP A 1 464 ? -40.421 -12.960 57.194 1.00 93.56 464 ASP A O 1
ATOM 3554 N N . MET A 1 465 ? -38.557 -12.001 56.428 1.00 90.62 465 MET A N 1
ATOM 3555 C CA . MET A 1 465 ? -38.273 -11.294 57.683 1.00 90.62 465 MET A CA 1
ATOM 3556 C C . MET A 1 465 ? -39.364 -10.276 58.038 1.00 90.62 465 MET A C 1
ATOM 3558 O O . MET A 1 465 ? -39.747 -10.194 59.203 1.00 90.62 465 MET A O 1
ATOM 3562 N N . ALA A 1 466 ? -39.897 -9.546 57.055 1.00 91.12 466 ALA A N 1
ATOM 3563 C CA . ALA A 1 466 ? -41.017 -8.630 57.252 1.00 91.12 466 ALA A CA 1
ATOM 3564 C C . ALA A 1 466 ? -42.287 -9.381 57.684 1.00 91.12 466 ALA A C 1
ATOM 3566 O O . ALA A 1 466 ? -42.925 -8.981 58.653 1.00 91.12 466 ALA A O 1
ATOM 3567 N N . ALA A 1 467 ? -42.603 -10.515 57.048 1.00 92.06 467 ALA A N 1
ATOM 3568 C CA . ALA A 1 467 ? -43.735 -11.356 57.440 1.00 92.06 467 ALA A CA 1
ATOM 3569 C C . ALA A 1 467 ? -43.589 -11.899 58.877 1.00 92.06 467 ALA A C 1
ATOM 3571 O O . ALA A 1 467 ? -44.543 -11.891 59.661 1.00 92.06 467 ALA A O 1
ATOM 3572 N N . ARG A 1 468 ? -42.379 -12.322 59.268 1.00 92.25 468 ARG A N 1
ATOM 3573 C CA . ARG A 1 468 ? -42.086 -12.751 60.647 1.00 92.25 468 ARG A CA 1
ATOM 3574 C C . ARG A 1 468 ? -42.203 -11.607 61.650 1.00 92.25 468 ARG A C 1
ATOM 3576 O O . ARG A 1 468 ? -42.697 -11.841 62.749 1.00 92.25 468 ARG A O 1
ATOM 3583 N N . ALA A 1 469 ? -41.771 -10.400 61.287 1.00 89.31 469 ALA A N 1
ATOM 3584 C CA . ALA A 1 469 ? -41.921 -9.217 62.130 1.00 89.31 469 ALA A CA 1
ATOM 3585 C C . ALA A 1 469 ? -43.403 -8.896 62.365 1.00 89.31 469 ALA A C 1
ATOM 3587 O O . ALA A 1 469 ? -43.809 -8.771 63.516 1.00 89.31 469 ALA A O 1
ATOM 3588 N N . THR A 1 470 ? -44.232 -8.901 61.313 1.00 92.62 470 THR A N 1
ATOM 3589 C CA . THR A 1 470 ? -45.683 -8.688 61.454 1.00 92.62 470 THR A CA 1
ATOM 3590 C C . THR A 1 470 ? -46.348 -9.759 62.323 1.00 92.62 470 THR A C 1
ATOM 3592 O O . THR A 1 470 ? -47.143 -9.435 63.199 1.00 92.62 470 THR A O 1
ATOM 3595 N N . ALA A 1 471 ? -45.964 -11.033 62.179 1.00 90.62 471 ALA A N 1
ATOM 3596 C CA . ALA A 1 471 ? -46.480 -12.102 63.035 1.00 90.62 471 ALA A CA 1
ATOM 3597 C C . ALA A 1 471 ? -46.039 -11.939 64.504 1.00 90.62 471 ALA A C 1
ATOM 3599 O O . ALA A 1 471 ? -46.805 -12.215 65.428 1.00 90.62 471 ALA A O 1
ATOM 3600 N N . ALA A 1 472 ? -44.805 -11.482 64.743 1.00 89.00 472 ALA A N 1
ATOM 3601 C CA . ALA A 1 472 ? -44.310 -11.199 66.087 1.00 89.00 472 ALA A CA 1
ATOM 3602 C C . ALA A 1 472 ? -45.045 -10.012 66.735 1.00 89.00 472 ALA A C 1
ATOM 3604 O O . ALA A 1 472 ? -45.377 -10.089 67.918 1.00 89.00 472 ALA A O 1
ATOM 3605 N N . GLU A 1 473 ? -45.346 -8.959 65.971 1.00 91.69 473 GLU A N 1
ATOM 3606 C CA . GLU A 1 473 ? -46.161 -7.821 66.416 1.00 91.69 473 GLU A CA 1
ATOM 3607 C C . GLU A 1 473 ? -47.586 -8.257 66.785 1.00 91.69 473 GLU A C 1
ATOM 3609 O O . GLU A 1 473 ? -48.080 -7.903 67.856 1.00 91.69 473 GLU A O 1
ATOM 3614 N N . GLU A 1 474 ? -48.225 -9.103 65.970 1.00 91.88 474 GLU A N 1
ATOM 3615 C CA . GLU A 1 474 ? -49.539 -9.681 66.282 1.00 91.88 474 GLU A CA 1
ATOM 3616 C C . GLU A 1 474 ? -49.504 -10.532 67.562 1.00 91.88 474 GLU A C 1
ATOM 3618 O O . GLU A 1 474 ? -50.385 -10.423 68.422 1.00 91.88 474 GLU A O 1
ATOM 3623 N N . HIS A 1 475 ? -48.469 -11.359 67.740 1.00 88.50 475 HIS A N 1
ATOM 3624 C CA . HIS A 1 475 ? -48.282 -12.136 68.965 1.00 88.50 475 HIS A CA 1
ATOM 3625 C C . HIS A 1 475 ? -48.052 -11.251 70.196 1.00 88.50 475 HIS A C 1
ATOM 3627 O O . HIS A 1 475 ? -48.604 -11.549 71.260 1.00 88.50 475 HIS A O 1
ATOM 3633 N N . ALA A 1 476 ? -47.279 -10.171 70.060 1.00 87.69 476 ALA A N 1
ATOM 3634 C CA . ALA A 1 476 ? -47.057 -9.201 71.126 1.00 87.69 476 ALA A CA 1
ATOM 3635 C C . ALA A 1 476 ? -48.362 -8.487 71.507 1.00 87.69 476 ALA A C 1
ATOM 3637 O O . ALA A 1 476 ? -48.701 -8.441 72.689 1.00 87.69 476 ALA A O 1
ATOM 3638 N N . ALA A 1 477 ? -49.151 -8.042 70.525 1.00 89.94 477 ALA A N 1
ATOM 3639 C CA . ALA A 1 477 ? -50.454 -7.418 70.754 1.00 89.94 477 ALA A CA 1
ATOM 3640 C C . ALA A 1 477 ? -51.437 -8.372 71.458 1.00 89.94 477 ALA A C 1
ATOM 3642 O O . ALA A 1 477 ? -52.118 -7.990 72.412 1.00 89.94 477 ALA A O 1
ATOM 3643 N N . LEU A 1 478 ? -51.480 -9.648 71.055 1.00 91.06 478 LEU A N 1
ATOM 3644 C CA . LEU A 1 478 ? -52.295 -10.666 71.728 1.00 91.06 478 LEU A CA 1
ATOM 3645 C C . LEU A 1 478 ? -51.834 -10.926 73.168 1.00 91.06 478 LEU A C 1
ATOM 3647 O O . LEU A 1 478 ? -52.672 -11.122 74.053 1.00 91.06 478 LEU A O 1
ATOM 3651 N N . ALA A 1 479 ? -50.522 -10.948 73.415 1.00 87.75 479 ALA A N 1
ATOM 3652 C CA . ALA A 1 479 ? -49.967 -11.100 74.757 1.00 87.75 479 ALA A CA 1
ATOM 3653 C C . ALA A 1 479 ? -50.313 -9.896 75.647 1.00 87.75 479 ALA A C 1
ATOM 3655 O O . ALA A 1 479 ? -50.748 -10.093 76.781 1.00 87.75 479 ALA A O 1
ATOM 3656 N N . GLU A 1 480 ? -50.214 -8.675 75.120 1.00 90.00 480 GLU A N 1
ATOM 3657 C CA . GLU A 1 480 ? -50.589 -7.443 75.818 1.00 90.00 480 GLU A CA 1
ATOM 3658 C C . GLU A 1 480 ? -52.091 -7.409 76.142 1.00 90.00 480 GLU A C 1
ATOM 3660 O O . GLU A 1 480 ? -52.476 -7.113 77.273 1.00 90.00 480 GLU A O 1
ATOM 3665 N N . CYS A 1 481 ? -52.962 -7.807 75.207 1.00 90.06 481 CYS A N 1
ATOM 3666 C CA . CYS A 1 481 ? -54.395 -7.953 75.477 1.00 90.06 481 CYS A CA 1
ATOM 3667 C C . CYS A 1 481 ? -54.674 -8.962 76.601 1.00 90.06 481 CYS A C 1
ATOM 3669 O O . CYS A 1 481 ? -55.494 -8.690 77.479 1.00 90.06 481 CYS A O 1
ATOM 3671 N N . ARG A 1 482 ? -53.993 -10.116 76.610 1.00 89.44 482 ARG A N 1
ATOM 3672 C CA . ARG A 1 482 ? -54.131 -11.112 77.689 1.00 89.44 482 ARG A CA 1
ATOM 3673 C C . ARG A 1 482 ? -53.630 -10.573 79.026 1.00 89.44 482 ARG A C 1
ATOM 3675 O O . ARG A 1 482 ? -54.284 -10.820 80.037 1.00 89.44 482 ARG A O 1
ATOM 3682 N N . ALA A 1 483 ? -52.518 -9.839 79.027 1.00 87.81 483 ALA A N 1
ATOM 3683 C CA . ALA A 1 483 ? -51.984 -9.190 80.219 1.00 87.81 483 ALA A CA 1
ATOM 3684 C C . ALA A 1 483 ? -52.991 -8.183 80.788 1.00 87.81 483 ALA A C 1
ATOM 3686 O O . ALA A 1 483 ? -53.364 -8.311 81.949 1.00 87.81 483 ALA A O 1
ATOM 3687 N N . ARG A 1 484 ? -53.554 -7.294 79.957 1.00 89.81 484 ARG A N 1
ATOM 3688 C CA . ARG A 1 484 ? -54.593 -6.333 80.375 1.00 89.81 484 ARG A CA 1
ATOM 3689 C C . ARG A 1 484 ? -55.846 -7.011 80.933 1.00 89.81 484 ARG A C 1
ATOM 3691 O O . ARG A 1 484 ? -56.399 -6.567 81.938 1.00 89.81 484 ARG A O 1
ATOM 3698 N N . VAL A 1 485 ? -56.305 -8.104 80.315 1.00 89.94 485 VAL A N 1
ATOM 3699 C CA . VAL A 1 485 ? -57.445 -8.880 80.836 1.00 89.94 485 VAL A CA 1
ATOM 3700 C C . VAL A 1 485 ? -57.104 -9.490 82.198 1.00 89.94 485 VAL A C 1
ATOM 3702 O O . VAL A 1 485 ? -57.899 -9.370 83.131 1.00 89.94 485 VAL A O 1
ATOM 3705 N N . ALA A 1 486 ? -55.920 -10.089 82.345 1.00 86.62 486 ALA A N 1
ATOM 3706 C CA . ALA A 1 486 ? -55.466 -10.642 83.617 1.00 86.62 486 ALA A CA 1
ATOM 3707 C C . ALA A 1 486 ? -55.361 -9.554 84.699 1.00 86.62 486 ALA A C 1
ATOM 3709 O O . ALA A 1 486 ? -55.924 -9.731 85.779 1.00 86.62 486 ALA A O 1
ATOM 3710 N N . GLU A 1 487 ? -54.742 -8.413 84.392 1.00 89.00 487 GLU A N 1
ATOM 3711 C CA . GLU A 1 487 ? -54.641 -7.246 85.275 1.00 89.00 487 GLU A CA 1
ATOM 3712 C C . GLU A 1 487 ? -56.020 -6.761 85.728 1.00 89.00 487 GLU A C 1
ATOM 3714 O O . GLU A 1 487 ? -56.252 -6.635 86.928 1.00 89.00 487 GLU A O 1
ATOM 3719 N N . SER A 1 488 ? -56.972 -6.587 84.803 1.00 87.69 488 SER A N 1
ATOM 3720 C CA . SER A 1 488 ? -58.340 -6.169 85.144 1.00 87.69 488 SER A CA 1
ATOM 3721 C C . SER A 1 488 ? -59.071 -7.186 86.032 1.00 87.69 488 SER A C 1
ATOM 3723 O O . SER A 1 488 ? -59.791 -6.804 86.954 1.00 87.69 488 SER A O 1
ATOM 3725 N N . SER A 1 489 ? -58.853 -8.487 85.807 1.00 87.44 489 SER A N 1
ATOM 3726 C CA . SER A 1 489 ? -59.458 -9.550 86.617 1.00 87.44 489 SER A CA 1
ATOM 3727 C C . SER A 1 489 ? -58.882 -9.597 88.033 1.00 87.44 489 SER A C 1
ATOM 3729 O O . SER A 1 489 ? -59.630 -9.759 88.998 1.00 87.44 489 SER A O 1
ATOM 3731 N N . ILE A 1 490 ? -57.564 -9.403 88.163 1.00 86.12 490 ILE A N 1
ATOM 3732 C CA . ILE A 1 490 ? -56.872 -9.334 89.449 1.00 86.12 490 ILE A CA 1
ATOM 3733 C C . ILE A 1 490 ? -57.323 -8.077 90.190 1.00 86.12 490 ILE A C 1
ATOM 3735 O O . ILE A 1 490 ? -57.682 -8.182 91.359 1.00 86.12 490 ILE A O 1
ATOM 3739 N N . ALA A 1 491 ? -57.382 -6.922 89.521 1.00 82.81 491 ALA A N 1
ATOM 3740 C CA . ALA A 1 491 ? -57.868 -5.675 90.105 1.00 82.81 491 ALA A CA 1
ATOM 3741 C C . ALA A 1 491 ? -59.303 -5.823 90.639 1.00 82.81 491 ALA A C 1
ATOM 3743 O O . ALA A 1 491 ? -59.549 -5.532 91.807 1.00 82.81 491 ALA A O 1
ATOM 3744 N N . ALA A 1 492 ? -60.226 -6.382 89.848 1.00 83.88 492 ALA A N 1
ATOM 3745 C CA . ALA A 1 492 ? -61.608 -6.612 90.276 1.00 83.88 492 ALA A CA 1
ATOM 3746 C C . ALA A 1 492 ? -61.726 -7.616 91.443 1.00 83.88 492 ALA A C 1
ATOM 3748 O O . ALA A 1 492 ? -62.586 -7.474 92.315 1.00 83.88 492 ALA A O 1
ATOM 3749 N N . GLU A 1 493 ? -60.883 -8.654 91.480 1.00 83.31 493 GLU A N 1
ATOM 3750 C CA . GLU A 1 493 ? -60.821 -9.602 92.600 1.00 83.31 493 GLU A CA 1
ATOM 3751 C C . GLU A 1 493 ? -60.267 -8.938 93.870 1.00 83.31 493 GLU A C 1
ATOM 3753 O O . GLU A 1 493 ? -60.808 -9.149 94.960 1.00 83.31 493 GLU A O 1
ATOM 3758 N N . VAL A 1 494 ? -59.221 -8.116 93.734 1.00 83.25 494 VAL A N 1
ATOM 3759 C CA . VAL A 1 494 ? -58.631 -7.331 94.827 1.00 83.25 494 VAL A CA 1
ATOM 3760 C C . VAL A 1 494 ? -59.658 -6.347 95.379 1.00 83.25 494 VAL A C 1
ATOM 3762 O O . VAL A 1 494 ? -59.910 -6.375 96.580 1.00 83.25 494 VAL A O 1
ATOM 3765 N N . GLU A 1 495 ? -60.328 -5.560 94.533 1.00 79.56 495 GLU A N 1
ATOM 3766 C CA . GLU A 1 495 ? -61.397 -4.641 94.945 1.00 79.56 495 GLU A CA 1
ATOM 3767 C C . GLU A 1 495 ? -62.522 -5.367 95.689 1.00 79.56 495 GLU A C 1
ATOM 3769 O O . GLU A 1 495 ? -62.951 -4.917 96.753 1.00 79.56 495 GLU A O 1
ATOM 3774 N N . ARG A 1 496 ? -62.966 -6.532 95.194 1.00 83.19 496 ARG A N 1
ATOM 3775 C CA . ARG A 1 496 ? -64.011 -7.330 95.853 1.00 83.19 496 ARG A CA 1
ATOM 3776 C C . ARG A 1 496 ? -63.576 -7.805 97.240 1.00 83.19 496 ARG A C 1
ATOM 3778 O O . ARG A 1 496 ? -64.350 -7.701 98.194 1.00 83.19 496 ARG A O 1
ATOM 3785 N N . ARG A 1 497 ? -62.350 -8.327 97.369 1.00 80.50 497 ARG A N 1
ATOM 3786 C CA . ARG A 1 497 ? -61.803 -8.816 98.649 1.00 80.50 497 ARG A CA 1
ATOM 3787 C C . ARG A 1 497 ? -61.543 -7.678 99.631 1.00 80.50 497 ARG A C 1
ATOM 3789 O O . ARG A 1 497 ? -61.887 -7.813 100.804 1.00 80.50 497 ARG A O 1
ATOM 3796 N N . CYS A 1 498 ? -60.994 -6.561 99.161 1.00 78.69 498 CYS A N 1
ATOM 3797 C CA . CYS A 1 498 ? -60.794 -5.353 99.956 1.00 78.69 498 CYS A CA 1
ATOM 3798 C C . CYS A 1 498 ? -62.132 -4.775 100.422 1.00 78.69 498 CYS A C 1
ATOM 3800 O O . CYS A 1 498 ? -62.285 -4.517 101.610 1.00 78.69 498 CYS A O 1
ATOM 3802 N N . GLY A 1 499 ? -63.132 -4.656 99.545 1.00 77.69 499 GLY A N 1
ATOM 3803 C CA . GLY A 1 499 ? -64.475 -4.199 99.909 1.00 77.69 499 GLY A CA 1
ATOM 3804 C C . GLY A 1 499 ? -65.136 -5.090 100.967 1.00 77.69 499 GLY A C 1
ATOM 3805 O O . GLY A 1 499 ? -65.661 -4.588 101.963 1.00 77.69 499 GLY A O 1
ATOM 3806 N N . ALA A 1 500 ? -65.037 -6.415 100.814 1.00 75.44 500 ALA A N 1
ATOM 3807 C CA . ALA A 1 500 ? -65.537 -7.369 101.804 1.00 75.44 500 ALA A CA 1
ATOM 3808 C C . ALA A 1 500 ? -64.822 -7.224 103.161 1.00 75.44 500 ALA A C 1
ATOM 3810 O O . ALA A 1 500 ? -65.483 -7.133 104.196 1.00 75.44 500 ALA A O 1
ATOM 3811 N N . ALA A 1 501 ? -63.489 -7.131 103.166 1.00 69.38 501 ALA A N 1
ATOM 3812 C CA . ALA A 1 501 ? -62.709 -6.952 104.389 1.00 69.38 501 ALA A CA 1
ATOM 3813 C C . ALA A 1 501 ? -63.009 -5.605 105.079 1.00 69.38 501 ALA A C 1
ATOM 3815 O O . ALA A 1 501 ? -63.253 -5.561 106.285 1.00 69.38 501 ALA A O 1
ATOM 3816 N N . LEU A 1 502 ? -63.064 -4.512 104.315 1.00 68.44 502 LEU A N 1
ATOM 3817 C CA . LEU A 1 502 ? -63.262 -3.155 104.830 1.00 68.44 502 LEU A CA 1
ATOM 3818 C C . LEU A 1 502 ? -64.679 -2.912 105.360 1.00 68.44 502 LEU A C 1
ATOM 3820 O O . LEU A 1 502 ? -64.834 -2.194 106.348 1.00 68.44 502 LEU A O 1
ATOM 3824 N N . SER A 1 503 ? -65.704 -3.564 104.799 1.00 71.56 503 SER A N 1
ATOM 3825 C CA . SER A 1 503 ? -67.081 -3.501 105.325 1.00 71.56 503 SER A CA 1
ATOM 3826 C C . SER A 1 503 ? -67.212 -3.999 106.778 1.00 71.56 503 SER A C 1
ATOM 3828 O O . SER A 1 503 ? -68.172 -3.664 107.468 1.00 71.56 503 SER A O 1
ATOM 3830 N N . SER A 1 504 ? -66.209 -4.736 107.275 1.00 66.06 504 SER A N 1
ATOM 3831 C CA . SER A 1 504 ? -66.135 -5.273 108.641 1.00 66.06 504 SER A CA 1
ATOM 3832 C C . SER A 1 504 ? -65.159 -4.515 109.561 1.00 66.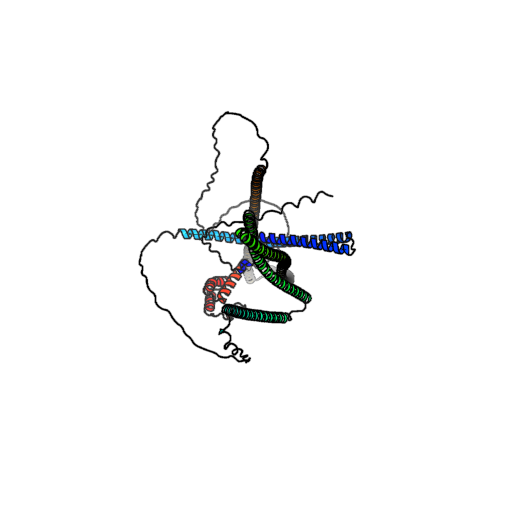06 504 SER A C 1
ATOM 3834 O O . SER A 1 504 ? -65.001 -4.895 110.723 1.00 66.06 504 SER A O 1
ATOM 3836 N N . ARG A 1 505 ? -64.508 -3.438 109.089 1.00 63.66 505 ARG A N 1
ATOM 3837 C CA . ARG A 1 505 ? -63.397 -2.742 109.785 1.00 63.66 505 ARG A CA 1
ATOM 3838 C C . ARG A 1 505 ? -63.780 -2.173 111.159 1.00 63.66 505 ARG A C 1
ATOM 3840 O O . ARG A 1 505 ? -62.944 -2.096 112.060 1.00 63.66 505 ARG A O 1
ATOM 3847 N N . ALA A 1 506 ? -65.052 -1.824 111.364 1.00 66.12 506 ALA A N 1
ATOM 3848 C CA . ALA A 1 506 ? -65.557 -1.338 112.652 1.00 66.12 506 ALA A CA 1
ATOM 3849 C C . ALA A 1 506 ? -65.509 -2.408 113.764 1.00 66.12 506 ALA A C 1
ATOM 3851 O O . ALA A 1 506 ? -65.324 -2.073 114.934 1.00 66.12 506 ALA A O 1
ATOM 3852 N N . LEU A 1 507 ? -65.607 -3.691 113.398 1.00 66.56 507 LEU A N 1
ATOM 3853 C CA . LEU A 1 507 ? -65.596 -4.831 114.322 1.00 66.56 507 LEU A CA 1
ATOM 3854 C C . LEU A 1 507 ? -64.178 -5.345 114.625 1.00 66.56 507 LEU A C 1
ATOM 3856 O O . LEU A 1 507 ? -64.014 -6.273 115.414 1.00 66.56 507 LEU A O 1
ATOM 3860 N N . TRP A 1 508 ? -63.144 -4.770 114.003 1.00 76.56 508 TRP A N 1
ATOM 3861 C CA . TRP A 1 508 ? -61.769 -5.233 114.175 1.00 76.56 508 TRP A CA 1
ATOM 3862 C C . TRP A 1 508 ? -61.160 -4.749 115.503 1.00 76.56 508 TRP A C 1
ATOM 3864 O O . TRP A 1 508 ? -61.436 -3.632 115.942 1.00 76.56 508 TRP A O 1
ATOM 3874 N N . PRO A 1 509 ? -60.299 -5.545 116.157 1.00 76.44 509 PRO A N 1
ATOM 3875 C CA . PRO A 1 509 ? -59.494 -5.087 117.286 1.00 76.44 509 PRO A CA 1
ATOM 3876 C C . PRO A 1 509 ? -58.613 -3.875 116.915 1.00 76.44 509 PRO A C 1
ATOM 3878 O O . PRO A 1 509 ? -58.108 -3.816 115.793 1.00 76.44 509 PRO A O 1
ATOM 3881 N N . PRO A 1 510 ? -58.366 -2.924 117.839 1.00 75.75 510 PRO A N 1
ATOM 3882 C CA . PRO A 1 510 ? -57.607 -1.701 117.552 1.00 75.75 510 PRO A CA 1
ATOM 3883 C C . PRO A 1 510 ? -56.193 -1.976 117.021 1.00 75.75 510 PRO A C 1
ATOM 3885 O O . PRO A 1 510 ? -55.792 -1.348 116.053 1.00 75.75 510 PRO A O 1
ATOM 3888 N N . ALA A 1 511 ? -55.502 -2.997 117.538 1.00 74.50 511 ALA A N 1
ATOM 3889 C CA . ALA A 1 511 ? -54.171 -3.378 117.056 1.00 74.50 511 ALA A CA 1
ATOM 3890 C C . ALA A 1 511 ? -54.141 -3.780 115.567 1.00 74.50 511 ALA A C 1
ATOM 3892 O O . ALA A 1 511 ? -53.149 -3.541 114.885 1.00 74.50 511 ALA A O 1
ATOM 3893 N N . LEU A 1 512 ? -55.223 -4.379 115.052 1.00 73.12 512 LEU A N 1
ATOM 3894 C CA . LEU A 1 512 ? -55.341 -4.724 113.632 1.00 73.12 512 LEU A CA 1
ATOM 3895 C C . LEU A 1 512 ? -55.714 -3.508 112.778 1.00 73.12 512 LEU A C 1
ATOM 3897 O O . LEU A 1 512 ? -55.285 -3.431 111.632 1.00 73.12 512 LEU A O 1
ATOM 3901 N N . ARG A 1 513 ? -56.468 -2.547 113.328 1.00 75.38 513 ARG A N 1
ATOM 3902 C CA . ARG A 1 513 ? -56.741 -1.270 112.652 1.00 75.38 513 ARG A CA 1
ATOM 3903 C C . ARG A 1 513 ? -55.467 -0.446 112.494 1.00 75.38 513 ARG A C 1
ATOM 3905 O O . ARG A 1 513 ? -55.177 -0.031 111.384 1.00 75.38 513 ARG A O 1
ATOM 3912 N N . ASP A 1 514 ? -54.665 -0.331 113.549 1.00 79.00 514 ASP A N 1
ATOM 3913 C CA . ASP A 1 514 ? -53.404 0.416 113.510 1.00 79.00 514 ASP A CA 1
ATOM 3914 C C . ASP A 1 514 ? -52.400 -0.195 112.515 1.00 79.00 514 ASP A C 1
ATOM 3916 O O . ASP A 1 514 ? -51.665 0.523 111.837 1.00 79.00 514 ASP A O 1
ATOM 3920 N N . GLU A 1 515 ? -52.354 -1.527 112.398 1.00 78.88 515 GLU A N 1
ATOM 3921 C CA . GLU A 1 515 ? -51.488 -2.195 111.420 1.00 78.88 515 GLU A CA 1
ATOM 3922 C C . GLU A 1 515 ? -51.993 -2.015 109.981 1.00 78.88 515 GLU A C 1
ATOM 3924 O O . GLU A 1 515 ? -51.192 -1.833 109.066 1.00 78.88 515 GLU A O 1
ATOM 3929 N N . VAL A 1 516 ? -53.312 -1.989 109.771 1.00 78.94 516 VAL A N 1
ATOM 3930 C CA . VAL A 1 516 ? -53.913 -1.669 108.467 1.00 78.94 516 VAL A CA 1
ATOM 3931 C C . VAL A 1 516 ? -53.657 -0.212 108.100 1.00 78.94 516 VAL A C 1
ATOM 3933 O O . VAL A 1 516 ? -53.251 0.035 106.974 1.00 78.94 516 VAL A O 1
ATOM 3936 N N . ASP A 1 517 ? -53.757 0.729 109.039 1.00 79.94 517 ASP A N 1
ATOM 3937 C CA . ASP A 1 517 ? -53.412 2.138 108.813 1.00 79.94 517 ASP A CA 1
ATOM 3938 C C . ASP A 1 517 ? -51.920 2.292 108.450 1.00 79.94 517 ASP A C 1
ATOM 3940 O O . ASP A 1 517 ? -51.554 3.072 107.568 1.00 79.94 517 ASP A O 1
ATOM 3944 N N . ARG A 1 518 ? -51.027 1.501 109.068 1.00 79.31 518 ARG A N 1
ATOM 3945 C CA . ARG A 1 518 ? -49.606 1.446 108.676 1.00 79.31 518 ARG A CA 1
ATOM 3946 C C . ARG A 1 518 ? -49.404 0.845 107.291 1.00 79.31 518 ARG A C 1
ATOM 3948 O O . ARG A 1 518 ? -48.531 1.317 106.560 1.00 79.31 518 ARG A O 1
ATOM 3955 N N . LEU A 1 519 ? -50.152 -0.196 106.932 1.00 78.56 519 LEU A N 1
ATOM 3956 C CA . LEU A 1 519 ? -50.091 -0.802 105.603 1.00 78.56 519 LEU A CA 1
ATOM 3957 C C . LEU A 1 519 ? -50.663 0.139 104.539 1.00 78.56 519 LEU A C 1
ATOM 3959 O O . LEU A 1 519 ? -50.019 0.301 103.513 1.00 78.56 519 LEU A O 1
ATOM 3963 N N . GLU A 1 520 ? -51.764 0.839 104.804 1.00 82.12 520 GLU A N 1
ATOM 3964 C CA . GLU A 1 520 ? -52.318 1.902 103.954 1.00 82.12 520 GLU A CA 1
ATOM 3965 C C . GLU A 1 520 ? -51.309 3.048 103.794 1.00 82.12 520 GLU A C 1
ATOM 3967 O O . GLU A 1 520 ? -51.049 3.492 102.679 1.00 82.12 520 GLU A O 1
ATOM 3972 N N . ALA A 1 521 ? -50.621 3.452 104.867 1.00 77.62 521 ALA A N 1
ATOM 3973 C CA . ALA A 1 521 ? -49.537 4.429 104.779 1.00 77.62 521 ALA A CA 1
ATOM 3974 C C . ALA A 1 521 ? -48.328 3.915 103.970 1.00 77.62 521 ALA A C 1
ATOM 3976 O O . ALA A 1 521 ? -47.644 4.695 103.305 1.00 77.62 521 ALA A O 1
ATOM 3977 N N . ARG A 1 522 ? -48.031 2.608 104.010 1.00 78.81 522 ARG A N 1
ATOM 3978 C CA . ARG A 1 522 ? -46.992 1.986 103.169 1.00 78.81 522 ARG A CA 1
ATOM 3979 C C . ARG A 1 522 ? -47.429 1.860 101.711 1.00 78.81 522 ARG A C 1
ATOM 3981 O O . ARG A 1 522 ? -46.585 2.062 100.844 1.00 78.81 522 ARG A O 1
ATOM 3988 N N . VAL A 1 523 ? -48.702 1.571 101.446 1.00 78.50 523 VAL A N 1
ATOM 3989 C CA . VAL A 1 523 ? -49.292 1.560 100.101 1.00 78.50 523 VAL A CA 1
ATOM 3990 C C . VAL A 1 523 ? -49.265 2.968 99.524 1.00 78.50 523 VAL A C 1
ATOM 3992 O O . VAL A 1 523 ? -48.707 3.138 98.452 1.00 78.50 523 VAL A O 1
ATOM 3995 N N . GLY A 1 524 ? -49.667 3.995 100.277 1.00 79.94 524 GLY A N 1
ATOM 3996 C CA . GLY A 1 524 ? -49.544 5.390 99.839 1.00 79.94 524 GLY A CA 1
ATOM 3997 C C . GLY A 1 524 ? -48.094 5.807 99.548 1.00 79.94 524 GLY A C 1
ATOM 3998 O O . GLY A 1 524 ? -47.830 6.545 98.603 1.00 79.94 524 GLY A O 1
ATOM 3999 N N . LYS A 1 525 ? -47.109 5.282 100.296 1.00 79.94 525 LYS A N 1
ATOM 4000 C CA . LYS A 1 525 ? -45.679 5.465 99.967 1.00 79.94 525 LYS A CA 1
ATOM 4001 C C . LYS A 1 525 ? -45.262 4.724 98.693 1.00 79.94 525 LYS A C 1
ATOM 4003 O O . LYS A 1 525 ? -44.426 5.237 97.954 1.00 79.94 525 LYS A O 1
ATOM 4008 N N . ALA A 1 526 ? -45.800 3.532 98.448 1.00 74.56 526 ALA A N 1
ATOM 4009 C CA . ALA A 1 526 ? -45.531 2.760 97.239 1.00 74.56 526 ALA A CA 1
ATOM 4010 C C . ALA A 1 526 ? -46.194 3.389 96.003 1.00 74.56 526 ALA A C 1
ATOM 4012 O O . ALA A 1 526 ? -45.549 3.477 94.967 1.00 74.56 526 ALA A O 1
ATOM 4013 N N . GLU A 1 527 ? -47.416 3.908 96.127 1.00 80.81 527 GLU A N 1
ATOM 4014 C CA . GLU A 1 527 ? -48.113 4.684 95.095 1.00 80.81 527 GLU A CA 1
ATOM 4015 C C . GLU A 1 527 ? -47.363 5.980 94.780 1.00 80.81 527 GLU A C 1
ATOM 4017 O O . GLU A 1 527 ? -47.142 6.293 93.615 1.00 80.81 527 GLU A O 1
ATOM 4022 N N . ALA A 1 528 ? -46.856 6.691 95.794 1.00 78.94 528 ALA A N 1
ATOM 4023 C CA . ALA A 1 528 ? -45.992 7.850 95.575 1.00 78.94 528 ALA A CA 1
ATOM 4024 C C . ALA A 1 528 ? -44.676 7.477 94.861 1.00 78.94 528 ALA A C 1
ATOM 4026 O O . ALA A 1 528 ? -44.182 8.235 94.027 1.00 78.94 528 ALA A O 1
ATOM 4027 N N . ALA A 1 529 ? -44.104 6.305 95.160 1.00 79.25 529 ALA A N 1
ATOM 4028 C CA . ALA A 1 529 ? -42.919 5.800 94.469 1.00 79.25 529 ALA A CA 1
ATOM 4029 C C . ALA A 1 529 ? -43.218 5.358 93.024 1.00 79.25 529 ALA A C 1
ATOM 4031 O O . ALA A 1 529 ? -42.376 5.575 92.152 1.00 79.25 529 ALA A O 1
ATOM 4032 N N . LEU A 1 530 ? -44.402 4.788 92.770 1.00 78.19 530 LEU A N 1
ATOM 4033 C CA . LEU A 1 530 ? -44.894 4.433 91.438 1.00 78.19 530 LEU A CA 1
ATOM 4034 C C . LEU A 1 530 ? -45.124 5.694 90.600 1.00 78.19 530 LEU A C 1
ATOM 4036 O O . LEU A 1 530 ? -44.555 5.799 89.522 1.00 78.19 530 LEU A O 1
ATOM 4040 N N . ALA A 1 531 ? -45.821 6.697 91.138 1.00 79.38 531 ALA A N 1
ATOM 4041 C CA . ALA A 1 531 ? -46.016 7.990 90.481 1.00 79.38 531 ALA A CA 1
ATOM 4042 C C . ALA A 1 531 ? -44.674 8.678 90.169 1.00 79.38 531 ALA A C 1
ATOM 4044 O O . ALA A 1 531 ? -44.488 9.255 89.100 1.00 79.38 531 ALA A O 1
ATOM 4045 N N . ALA A 1 532 ? -43.684 8.569 91.064 1.00 78.69 532 ALA A N 1
ATOM 4046 C CA . ALA A 1 532 ? -42.332 9.057 90.796 1.00 78.69 532 ALA A CA 1
ATOM 4047 C C . ALA A 1 532 ? -41.599 8.237 89.714 1.00 78.69 532 ALA A C 1
ATOM 4049 O O . ALA A 1 532 ? -40.745 8.777 89.012 1.00 78.69 532 ALA A O 1
ATOM 4050 N N . ALA A 1 533 ? -41.878 6.939 89.577 1.00 75.25 533 ALA A N 1
ATOM 4051 C CA . ALA A 1 533 ? -41.328 6.104 88.510 1.00 75.25 533 ALA A CA 1
ATOM 4052 C C . ALA A 1 533 ? -41.997 6.393 87.156 1.00 75.25 533 ALA A C 1
ATOM 4054 O O . ALA A 1 533 ? -41.288 6.510 86.159 1.00 75.25 533 ALA A O 1
ATOM 4055 N N . GLU A 1 534 ? -43.313 6.603 87.130 1.00 82.50 534 GLU A N 1
ATOM 4056 C CA . GLU A 1 534 ? -44.068 7.050 85.954 1.00 82.50 534 GLU A CA 1
ATOM 4057 C C . GLU A 1 534 ? -43.573 8.416 85.475 1.00 82.50 534 GLU A C 1
ATOM 4059 O O . GLU A 1 534 ? -43.248 8.567 84.303 1.00 82.50 534 GLU A O 1
ATOM 4064 N N . GLN A 1 535 ? -43.354 9.373 86.383 1.00 78.88 535 GLN A N 1
ATOM 4065 C CA . GLN A 1 535 ? -42.746 10.662 86.034 1.00 78.88 535 GLN A CA 1
ATOM 4066 C C . GLN A 1 535 ? -41.335 10.519 85.443 1.00 78.88 535 GLN A C 1
ATOM 4068 O O . GLN A 1 535 ? -40.969 11.271 84.540 1.00 78.88 535 GLN A O 1
ATOM 4073 N N . ARG A 1 536 ? -40.528 9.554 85.913 1.00 79.38 536 ARG A N 1
ATOM 4074 C CA . ARG A 1 536 ? -39.213 9.263 85.309 1.00 79.38 536 ARG A CA 1
ATOM 4075 C C . ARG A 1 536 ? -39.344 8.612 83.932 1.00 79.38 536 ARG A C 1
ATOM 4077 O O . ARG A 1 536 ? -38.544 8.928 83.057 1.00 79.38 536 ARG A O 1
ATOM 4084 N N . ALA A 1 537 ? -40.328 7.737 83.732 1.00 74.81 537 ALA A N 1
ATOM 4085 C CA . ALA A 1 537 ? -40.605 7.123 82.436 1.00 74.81 537 ALA A CA 1
ATOM 4086 C C . ALA A 1 537 ? -41.114 8.162 81.424 1.00 74.81 537 ALA A C 1
ATOM 4088 O O . ALA A 1 537 ? -40.616 8.220 80.305 1.00 74.81 537 ALA A O 1
ATOM 4089 N N . GLU A 1 538 ? -42.019 9.053 81.831 1.00 81.81 538 GLU A N 1
ATOM 4090 C CA . GLU A 1 538 ? -42.459 10.185 81.013 1.00 81.81 538 GLU A CA 1
ATOM 4091 C C . GLU A 1 538 ? -41.309 11.142 80.689 1.00 81.81 538 GLU A C 1
ATOM 4093 O O . GLU A 1 538 ? -41.201 11.610 79.558 1.00 81.81 538 GLU A O 1
ATOM 4098 N N . ALA A 1 539 ? -40.422 11.417 81.651 1.00 79.25 539 ALA A N 1
ATOM 4099 C CA . ALA A 1 539 ? -39.222 12.209 81.399 1.00 79.25 539 ALA A CA 1
ATOM 4100 C C . ALA A 1 539 ? -38.301 11.526 80.374 1.00 79.25 539 ALA A C 1
ATOM 4102 O O . ALA A 1 539 ? -37.810 12.194 79.470 1.00 79.25 539 ALA A O 1
ATOM 4103 N N . ALA A 1 540 ? -38.125 10.204 80.454 1.00 78.44 540 ALA A N 1
ATOM 4104 C CA . ALA A 1 540 ? -37.358 9.445 79.469 1.00 78.44 540 ALA A CA 1
ATOM 4105 C C . ALA A 1 540 ? -38.000 9.499 78.069 1.00 78.44 540 ALA A C 1
ATOM 4107 O O . ALA A 1 540 ? -37.303 9.759 77.089 1.00 78.44 540 ALA A O 1
ATOM 4108 N N . ILE A 1 541 ? -39.328 9.361 77.972 1.00 80.94 541 ILE A N 1
ATOM 4109 C CA . ILE A 1 541 ? -40.070 9.499 76.707 1.00 80.94 541 ILE A CA 1
ATOM 4110 C C . ILE A 1 541 ? -39.893 10.905 76.119 1.00 80.94 541 ILE A C 1
ATOM 4112 O O . ILE A 1 541 ? -39.683 11.040 74.915 1.00 80.94 541 ILE A O 1
ATOM 4116 N N . ARG A 1 542 ? -39.916 11.957 76.950 1.00 80.56 542 ARG A N 1
ATOM 4117 C CA . ARG A 1 542 ? -39.642 13.333 76.499 1.00 80.56 542 ARG A CA 1
ATOM 4118 C C . ARG A 1 542 ? -38.216 13.479 75.974 1.00 80.56 542 ARG A C 1
ATOM 4120 O O . ARG A 1 542 ? -38.048 14.015 74.888 1.00 80.56 542 ARG A O 1
ATOM 4127 N N . THR A 1 543 ? -37.214 12.927 76.662 1.00 79.94 543 THR A N 1
ATOM 4128 C CA . THR A 1 543 ? -35.828 12.959 76.159 1.00 79.94 543 THR A CA 1
ATOM 4129 C C . THR A 1 543 ? -35.655 12.175 74.856 1.00 79.94 543 THR A C 1
ATOM 4131 O O . THR A 1 543 ? -34.886 12.575 73.987 1.00 79.94 543 THR A O 1
ATOM 4134 N N . GLU A 1 544 ? -36.394 11.080 74.669 1.00 77.94 544 GLU A N 1
ATOM 4135 C CA . GLU A 1 544 ? -36.371 10.313 73.422 1.00 77.94 544 GLU A CA 1
ATOM 4136 C C . GLU A 1 544 ? -37.076 11.063 72.279 1.00 77.94 544 GLU A C 1
ATOM 4138 O O . GLU A 1 544 ? -36.628 11.013 71.133 1.00 77.94 544 GLU A O 1
ATOM 4143 N N . ALA A 1 545 ? -38.154 11.795 72.579 1.00 77.69 545 ALA A N 1
ATOM 4144 C CA . ALA A 1 545 ? -38.818 12.683 71.629 1.00 77.69 545 ALA A CA 1
ATOM 4145 C C . ALA A 1 545 ? -37.916 13.862 71.225 1.00 77.69 545 ALA A C 1
ATOM 4147 O O . ALA A 1 545 ? -37.786 14.131 70.034 1.00 77.69 545 ALA A O 1
ATOM 4148 N N . GLU A 1 546 ? -37.218 14.486 72.178 1.00 83.00 546 GLU A N 1
ATOM 4149 C CA . GLU A 1 546 ? -36.224 15.539 71.918 1.00 83.00 546 GLU A CA 1
ATOM 4150 C C . GLU A 1 546 ? -35.069 15.026 71.042 1.00 83.00 546 GLU A C 1
ATOM 4152 O O . GLU A 1 546 ? -34.644 15.708 70.112 1.00 83.00 546 GLU A O 1
ATOM 4157 N N . LEU A 1 547 ? -34.583 13.799 71.272 1.00 81.25 547 LEU A N 1
ATOM 4158 C CA . LEU A 1 547 ? -33.566 13.178 70.414 1.00 81.25 547 LEU A CA 1
ATOM 4159 C C . LEU A 1 547 ? -34.093 12.878 69.004 1.00 81.25 547 LEU A C 1
ATOM 4161 O O . LEU A 1 547 ? -33.361 13.058 68.030 1.00 81.25 547 LEU A O 1
ATOM 4165 N N . ARG A 1 548 ? -35.354 12.447 68.865 1.00 79.44 548 ARG A N 1
ATOM 4166 C CA . ARG A 1 548 ? -35.990 12.268 67.547 1.00 79.44 548 ARG A CA 1
ATOM 4167 C C . ARG A 1 548 ? -36.142 13.593 66.805 1.00 79.44 548 ARG A C 1
ATOM 4169 O O . ARG A 1 548 ? -35.882 13.626 65.607 1.00 79.44 548 ARG A O 1
ATOM 4176 N N . GLU A 1 549 ? -36.504 14.664 67.504 1.00 82.75 549 GLU A N 1
ATOM 4177 C CA . GLU A 1 549 ? -36.600 16.012 66.937 1.00 82.75 549 GLU A CA 1
ATOM 4178 C C . GLU A 1 549 ? -35.219 16.546 66.519 1.00 82.75 549 GLU A C 1
ATOM 4180 O O . GLU A 1 549 ? -35.052 17.075 65.423 1.00 82.75 549 GLU A O 1
ATOM 4185 N N . GLN A 1 550 ? -34.176 16.310 67.320 1.00 81.69 550 GLN A N 1
ATOM 4186 C CA . GLN A 1 550 ? -32.801 16.633 66.924 1.00 81.69 550 GLN A CA 1
ATOM 4187 C C . GLN A 1 550 ? -32.354 15.843 65.687 1.00 81.69 550 GLN A C 1
ATOM 4189 O O . GLN A 1 550 ? -31.693 16.399 64.808 1.00 81.69 550 GLN A O 1
ATOM 4194 N N . LEU A 1 551 ? -32.725 14.564 65.582 1.00 78.50 551 LEU A N 1
ATOM 4195 C CA . LEU A 1 551 ? -32.436 13.753 64.399 1.00 78.50 551 LEU A CA 1
ATOM 4196 C C . LEU A 1 551 ? -33.214 14.222 63.165 1.00 78.50 551 LEU A C 1
ATOM 4198 O O . LEU A 1 551 ? -32.641 14.215 62.076 1.00 78.50 551 LEU A O 1
ATOM 4202 N N . SER A 1 552 ? -34.470 14.661 63.304 1.00 85.31 552 SER A N 1
ATOM 4203 C CA . SER A 1 552 ? -35.224 15.221 62.176 1.00 85.31 552 SER A CA 1
ATOM 4204 C C . SER A 1 552 ? -34.635 16.550 61.713 1.00 85.31 552 SER A C 1
ATOM 4206 O O . SER A 1 552 ? -34.421 16.715 60.517 1.00 85.31 552 SER A O 1
ATOM 4208 N N . VAL A 1 553 ? -34.253 17.442 62.635 1.00 83.06 553 VAL A N 1
ATOM 4209 C CA . VAL A 1 553 ? -33.559 18.699 62.298 1.00 83.06 553 VAL A CA 1
ATOM 4210 C C . VAL A 1 553 ? -32.231 18.414 61.588 1.00 83.06 553 VAL A C 1
ATOM 4212 O O . VAL A 1 553 ? -31.927 19.029 60.570 1.00 83.06 553 VAL A O 1
ATOM 4215 N N . LYS A 1 554 ? -31.450 17.429 62.052 1.00 80.62 554 LYS A N 1
ATOM 4216 C CA . LYS A 1 554 ? -30.198 17.035 61.382 1.00 80.62 554 LYS A CA 1
ATOM 4217 C C . LYS A 1 554 ? -30.424 16.393 60.011 1.00 80.62 554 LYS A C 1
ATOM 4219 O O . LYS A 1 554 ? -29.613 16.593 59.109 1.00 80.62 554 LYS A O 1
ATOM 4224 N N . ALA A 1 555 ? -31.511 15.647 59.830 1.00 82.38 555 ALA A N 1
ATOM 4225 C CA . ALA A 1 555 ? -31.893 15.114 58.526 1.00 82.38 555 ALA A CA 1
ATOM 4226 C C . ALA A 1 555 ? -32.308 16.233 57.553 1.00 82.38 555 ALA A C 1
ATOM 4228 O O . ALA A 1 555 ? -31.925 16.193 56.384 1.00 82.38 555 ALA A O 1
ATOM 4229 N N . GLU A 1 556 ? -33.025 17.250 58.034 1.00 84.88 556 GLU A N 1
ATOM 4230 C CA . GLU A 1 556 ? -33.376 18.444 57.258 1.00 84.88 556 GLU A CA 1
ATOM 4231 C C . GLU A 1 556 ? -32.135 19.271 56.890 1.00 84.88 556 GLU A C 1
ATOM 4233 O O . GLU A 1 556 ? -31.985 19.651 55.732 1.00 84.88 556 GLU A O 1
ATOM 4238 N N . GLU A 1 557 ? -31.185 19.468 57.812 1.00 82.62 557 GLU A N 1
ATOM 4239 C CA . GLU A 1 557 ? -29.897 20.116 57.514 1.00 82.62 557 GLU A CA 1
ATOM 4240 C C . GLU A 1 557 ? -29.126 19.374 56.404 1.00 82.62 557 GLU A C 1
ATOM 4242 O O . GLU A 1 557 ? -28.600 19.998 55.481 1.00 82.62 557 GLU A O 1
ATOM 4247 N N . LEU A 1 558 ? -29.091 18.036 56.437 1.00 76.19 558 LEU A N 1
ATOM 4248 C CA . LEU A 1 558 ? -28.471 17.235 55.375 1.00 76.19 558 LEU A CA 1
ATOM 4249 C C . LEU A 1 558 ? -29.230 17.340 54.042 1.00 76.19 558 LEU A C 1
ATOM 4251 O O . LEU A 1 558 ? -28.604 17.358 52.978 1.00 76.19 558 LEU A O 1
ATOM 4255 N N . ALA A 1 559 ? -30.560 17.438 54.074 1.00 82.56 559 ALA A N 1
ATOM 4256 C CA . ALA A 1 559 ? -31.368 17.677 52.880 1.00 82.56 559 ALA A CA 1
ATOM 4257 C C . ALA A 1 559 ? -31.064 19.053 52.258 1.00 82.56 559 ALA A C 1
ATOM 4259 O O . ALA A 1 559 ? -30.919 19.160 51.041 1.00 82.56 559 ALA A O 1
ATOM 4260 N N . VAL A 1 560 ? -30.868 20.086 53.081 1.00 82.94 560 VAL A N 1
ATOM 4261 C CA . VAL A 1 560 ? -30.458 21.420 52.614 1.00 82.94 560 VAL A CA 1
ATOM 4262 C C . VAL A 1 560 ? -29.053 21.378 52.009 1.00 82.94 560 VAL A C 1
ATOM 4264 O O . VAL A 1 560 ? -28.870 21.833 50.884 1.00 82.94 560 VAL A O 1
ATOM 4267 N N . ILE A 1 561 ? -28.078 20.748 52.673 1.00 77.62 561 ILE A N 1
ATOM 4268 C CA . ILE A 1 561 ? -26.701 20.628 52.154 1.00 77.62 561 ILE A CA 1
ATOM 4269 C C . ILE A 1 561 ? -26.670 19.862 50.823 1.00 77.62 561 ILE A C 1
ATOM 4271 O O . ILE A 1 561 ? -25.959 20.233 49.884 1.00 77.62 561 ILE A O 1
ATOM 4275 N N . THR A 1 562 ? -27.452 18.788 50.704 1.00 78.62 562 THR A N 1
ATOM 4276 C CA . THR A 1 562 ? -27.546 18.038 49.444 1.00 78.62 562 THR A CA 1
ATOM 4277 C C . THR A 1 562 ? -28.201 18.876 48.348 1.00 78.62 562 THR A C 1
ATOM 4279 O O . THR A 1 562 ? -27.678 18.915 47.233 1.00 78.62 562 THR A O 1
ATOM 4282 N N . GLN A 1 563 ? -29.258 19.628 48.654 1.00 80.38 563 GLN A N 1
ATOM 4283 C CA . GLN A 1 563 ? -29.883 20.554 47.711 1.00 80.38 563 GLN A CA 1
ATOM 4284 C C . GLN A 1 563 ? -28.927 21.676 47.267 1.00 80.38 563 GLN A C 1
ATOM 4286 O O . GLN A 1 563 ? -28.858 21.979 46.075 1.00 80.38 563 GLN A O 1
ATOM 4291 N N . GLU A 1 564 ? -28.133 22.239 48.178 1.00 81.19 564 GLU A N 1
ATOM 4292 C CA . GLU A 1 564 ? -27.095 23.229 47.867 1.00 81.19 564 GLU A CA 1
ATOM 4293 C C . GLU A 1 564 ? -25.996 22.643 46.972 1.00 81.19 564 GLU A C 1
ATOM 4295 O O . GLU A 1 564 ? -25.561 23.294 46.021 1.00 81.19 564 GLU A O 1
ATOM 4300 N N . SER A 1 565 ? -25.592 21.387 47.193 1.00 73.31 565 SER A N 1
ATOM 4301 C CA . SER A 1 565 ? -24.618 20.703 46.330 1.00 73.31 565 SER A CA 1
ATOM 4302 C C . SER A 1 565 ? -25.160 20.442 44.914 1.00 73.31 565 SER A C 1
ATOM 4304 O O . SER A 1 565 ? -24.437 20.585 43.922 1.00 73.31 565 SER A O 1
ATOM 4306 N N . VAL A 1 566 ? -26.457 20.141 44.788 1.00 80.44 566 VAL A N 1
ATOM 4307 C CA . VAL A 1 566 ? -27.140 19.998 43.493 1.00 80.44 566 VAL A CA 1
ATOM 4308 C C . VAL A 1 566 ? -27.271 21.359 42.800 1.00 80.44 566 VAL A C 1
ATOM 4310 O O . VAL A 1 566 ? -27.003 21.480 41.605 1.00 80.44 566 VAL A O 1
ATOM 4313 N N . ALA A 1 567 ? -27.590 22.420 43.543 1.00 79.25 567 ALA A N 1
ATOM 4314 C CA . ALA A 1 567 ? -27.614 23.777 43.007 1.00 79.25 567 ALA A CA 1
ATOM 4315 C C . ALA A 1 567 ? -26.216 24.227 42.536 1.00 79.25 567 ALA A C 1
ATOM 4317 O O . ALA A 1 567 ? -26.081 24.771 41.438 1.00 79.25 567 ALA A O 1
ATOM 4318 N N . ALA A 1 568 ? -25.160 23.931 43.300 1.00 74.94 568 ALA A N 1
ATOM 4319 C CA . ALA A 1 568 ? -23.775 24.235 42.940 1.00 74.94 568 ALA A CA 1
ATOM 4320 C C . ALA A 1 568 ? -23.303 23.463 41.697 1.00 74.94 568 ALA A C 1
ATOM 4322 O O . ALA A 1 568 ? -22.664 24.033 40.814 1.00 74.94 568 ALA A O 1
ATOM 4323 N N . THR A 1 569 ? -23.659 22.183 41.572 1.00 76.44 569 THR A N 1
ATOM 4324 C CA . THR A 1 569 ? -23.342 21.396 40.368 1.00 76.44 569 THR A CA 1
ATOM 4325 C C . THR A 1 569 ? -24.127 21.878 39.147 1.00 76.44 569 THR A C 1
ATOM 4327 O O . THR A 1 569 ? -23.562 21.959 38.056 1.00 76.44 569 THR A O 1
ATOM 4330 N N . SER A 1 570 ? -25.388 22.288 39.320 1.00 79.44 570 SER A N 1
ATOM 4331 C CA . SER A 1 570 ? -26.190 22.869 38.236 1.00 79.44 570 SER A CA 1
ATOM 4332 C C . SER A 1 570 ? -25.662 24.233 37.765 1.00 79.44 570 SER A C 1
ATOM 4334 O O . SER A 1 570 ? -25.602 24.485 36.561 1.00 79.44 570 SER A O 1
ATOM 4336 N N . SER A 1 571 ? -25.195 25.091 38.681 1.00 77.56 571 SER A N 1
ATOM 4337 C CA . SER A 1 571 ? -24.603 26.386 38.324 1.00 77.56 571 SER A CA 1
ATOM 4338 C C . SER A 1 571 ? -23.248 26.217 37.635 1.00 77.56 571 SER A C 1
ATOM 4340 O O . SER A 1 571 ? -22.959 26.922 36.668 1.00 77.56 571 SER A O 1
ATOM 4342 N N . PHE A 1 572 ? -22.458 25.220 38.043 1.00 76.31 572 PHE A N 1
ATOM 4343 C CA . PHE A 1 572 ? -21.219 24.855 37.359 1.00 76.31 572 PHE A CA 1
ATOM 4344 C C . PHE A 1 572 ? -21.478 24.308 35.946 1.00 76.31 572 PHE A C 1
ATOM 4346 O O . PHE A 1 572 ? -20.787 24.678 34.995 1.00 76.31 572 PHE A O 1
ATOM 4353 N N . ALA A 1 573 ? -22.517 23.485 35.772 1.00 76.88 573 ALA A N 1
ATOM 4354 C CA . ALA A 1 573 ? -22.942 23.016 34.454 1.00 76.88 573 ALA A CA 1
ATOM 4355 C C . ALA A 1 573 ? -23.390 24.179 33.546 1.00 76.88 573 ALA A C 1
ATOM 4357 O O . ALA A 1 573 ? -22.998 24.228 32.379 1.00 76.88 573 ALA A O 1
ATOM 4358 N N . ALA A 1 574 ? -24.127 25.155 34.088 1.00 78.94 574 ALA A N 1
ATOM 4359 C CA . ALA A 1 574 ? -24.523 26.360 33.359 1.00 78.94 574 ALA A CA 1
ATOM 4360 C C . ALA A 1 574 ? -23.315 27.228 32.953 1.00 78.94 574 ALA A C 1
ATOM 4362 O O . ALA A 1 574 ? -23.260 27.714 31.823 1.00 78.94 574 ALA A O 1
ATOM 4363 N N . GLN A 1 575 ? -22.306 27.370 33.821 1.00 81.50 575 GLN A N 1
ATOM 4364 C CA . GLN A 1 575 ? -21.058 28.075 33.495 1.00 81.50 575 GLN A CA 1
ATOM 4365 C C . GLN A 1 575 ? -20.270 27.370 32.381 1.00 81.50 575 GLN A C 1
ATOM 4367 O O . GLN A 1 575 ? -19.765 28.024 31.469 1.00 81.50 575 GLN A O 1
ATOM 4372 N N . LEU A 1 576 ? -20.201 26.035 32.403 1.00 77.06 576 LEU A N 1
ATOM 4373 C CA . LEU A 1 576 ? -19.581 25.266 31.320 1.00 77.06 576 LEU A CA 1
ATOM 4374 C C . LEU A 1 576 ? -20.327 25.435 29.994 1.00 77.06 576 LEU A C 1
ATOM 4376 O O . LEU A 1 576 ? -19.697 25.487 28.937 1.00 77.06 576 LEU A O 1
ATOM 4380 N N . GLN A 1 577 ? -21.653 25.544 30.033 1.00 81.19 577 GLN A N 1
ATOM 4381 C CA . GLN A 1 577 ? -22.455 25.788 28.840 1.00 81.19 577 GLN A CA 1
ATOM 4382 C C . GLN A 1 577 ? -22.233 27.199 28.276 1.00 81.19 577 GLN A C 1
ATOM 4384 O O . GLN A 1 577 ? -22.003 27.330 27.075 1.00 81.19 577 GLN A O 1
ATOM 4389 N N . GLN A 1 578 ? -22.153 28.226 29.129 1.00 81.25 578 GLN A N 1
ATOM 4390 C CA . GLN A 1 578 ? -21.782 29.585 28.710 1.00 81.25 578 GLN A CA 1
ATOM 4391 C C . GLN A 1 578 ? -20.374 29.650 28.100 1.00 81.25 578 GLN A C 1
ATOM 4393 O O . GLN A 1 578 ? -20.161 30.339 27.104 1.00 81.25 578 GLN A O 1
ATOM 4398 N N . LEU A 1 579 ? -19.405 28.907 28.648 1.00 80.06 579 LEU A N 1
ATOM 4399 C CA . LEU A 1 579 ? -18.058 28.835 28.074 1.00 80.06 579 LEU A CA 1
ATOM 4400 C C . LEU A 1 579 ? -18.044 28.141 26.706 1.00 80.06 579 LEU A C 1
ATOM 4402 O O . LEU A 1 579 ? -17.296 28.558 25.823 1.00 80.06 579 LEU A O 1
ATOM 4406 N N . ARG A 1 580 ? -18.884 27.119 26.502 1.00 81.94 580 ARG A N 1
ATOM 4407 C CA . ARG A 1 580 ? -19.047 26.469 25.191 1.00 81.94 580 ARG A CA 1
ATOM 4408 C C . ARG A 1 580 ? -19.669 27.411 24.162 1.00 81.94 580 ARG A C 1
ATOM 4410 O O . ARG A 1 580 ? -19.175 27.465 23.039 1.00 81.94 580 ARG A O 1
ATOM 4417 N N . GLU A 1 581 ? -20.689 28.175 24.544 1.00 79.88 581 GLU A N 1
ATOM 4418 C CA . GLU A 1 581 ? -21.306 29.185 23.674 1.00 79.88 581 GLU A CA 1
ATOM 4419 C C . GLU A 1 581 ? -20.316 30.301 23.314 1.00 79.88 581 GLU A C 1
ATOM 4421 O O . GLU A 1 581 ? -20.159 30.620 22.137 1.00 79.88 581 GLU A O 1
ATOM 4426 N N . ALA A 1 582 ? -19.553 30.816 24.285 1.00 76.75 582 ALA A N 1
ATOM 4427 C CA . ALA A 1 582 ? -18.516 31.817 24.032 1.00 76.75 582 ALA A CA 1
ATOM 4428 C C . ALA A 1 582 ? -17.390 31.286 23.122 1.00 76.75 582 ALA A C 1
ATOM 4430 O O . ALA A 1 582 ? -16.874 32.013 22.267 1.00 76.75 582 ALA A O 1
ATOM 4431 N N . LEU A 1 583 ? -17.018 30.008 23.266 1.00 78.75 583 LEU A N 1
ATOM 4432 C CA . LEU A 1 583 ? -16.034 29.367 22.395 1.00 78.75 583 LEU A CA 1
ATOM 4433 C C . LEU A 1 583 ? -16.570 29.234 20.964 1.00 78.75 583 LEU A C 1
ATOM 4435 O O . LEU A 1 583 ? -15.857 29.597 20.027 1.00 78.75 583 LEU A O 1
ATOM 4439 N N . ALA A 1 584 ? -17.814 28.775 20.801 1.00 79.50 584 ALA A N 1
ATOM 4440 C CA . ALA A 1 584 ? -18.479 28.668 19.505 1.00 79.50 584 ALA A CA 1
ATOM 4441 C C . ALA A 1 584 ? -18.604 30.040 18.823 1.00 79.50 584 ALA A C 1
ATOM 4443 O O . ALA A 1 584 ? -18.313 30.169 17.634 1.00 79.50 584 ALA A O 1
ATOM 4444 N N . GLU A 1 585 ? -18.928 31.090 19.579 1.00 82.06 585 GLU A N 1
ATOM 4445 C CA . GLU A 1 585 ? -18.987 32.458 19.066 1.00 82.06 585 GLU A CA 1
ATOM 4446 C C . GLU A 1 585 ? -17.597 32.974 18.645 1.00 82.06 585 GLU A C 1
ATOM 4448 O O . GLU A 1 585 ? -17.455 33.617 17.603 1.00 82.06 585 GLU A O 1
ATOM 4453 N N . SER A 1 586 ? -16.535 32.637 19.388 1.00 71.75 586 SER A N 1
ATOM 4454 C CA . SER A 1 586 ? -15.157 32.971 18.994 1.00 71.75 586 SER A CA 1
ATOM 4455 C C . SER A 1 586 ? -14.711 32.218 17.730 1.00 71.75 586 SER A C 1
ATOM 4457 O O . SER A 1 586 ? -14.039 32.784 16.862 1.00 71.75 586 SER A O 1
ATOM 4459 N N . GLN A 1 587 ? -15.135 30.960 17.577 1.00 79.19 587 GLN A N 1
ATOM 4460 C CA . GLN A 1 587 ? -14.854 30.149 16.395 1.00 79.19 587 GLN A CA 1
ATOM 4461 C C . GLN A 1 587 ? -15.605 30.688 15.173 1.00 79.19 587 GLN A C 1
ATOM 4463 O O . GLN A 1 587 ? -15.007 30.838 14.112 1.00 79.19 587 GLN A O 1
ATOM 4468 N N . ALA A 1 588 ? -16.861 31.108 15.334 1.00 74.00 588 ALA A N 1
ATOM 4469 C CA . ALA A 1 588 ? -17.614 31.780 14.279 1.00 74.00 588 ALA A CA 1
ATOM 4470 C C . ALA A 1 588 ? -16.957 33.106 13.847 1.00 74.00 588 ALA A C 1
ATOM 4472 O O . ALA A 1 588 ? -16.838 33.378 12.653 1.00 74.00 588 ALA A O 1
ATOM 4473 N N . ARG A 1 589 ? -16.445 33.908 14.794 1.00 75.44 589 ARG A N 1
ATOM 4474 C CA . ARG A 1 589 ? -15.713 35.152 14.479 1.00 75.44 589 ARG A CA 1
ATOM 4475 C C . ARG A 1 589 ? -14.397 34.892 13.740 1.00 75.44 589 ARG A C 1
ATOM 4477 O O . ARG A 1 589 ? -14.041 35.653 12.846 1.00 75.44 589 ARG A O 1
ATOM 4484 N N . THR A 1 590 ? -13.675 33.824 14.080 1.00 71.62 590 THR A N 1
ATOM 4485 C CA . THR A 1 590 ? -12.424 33.459 13.385 1.00 71.62 590 THR A CA 1
ATOM 4486 C C . THR A 1 590 ? -12.664 32.867 11.997 1.00 71.62 590 THR A C 1
ATOM 4488 O O . THR A 1 590 ? -11.888 33.163 11.090 1.00 71.62 590 THR A O 1
ATOM 4491 N N . ALA A 1 591 ? -13.751 32.116 11.802 1.00 70.81 591 ALA A N 1
ATOM 4492 C CA . ALA A 1 591 ? -14.197 31.681 10.480 1.00 70.81 591 ALA A CA 1
ATOM 4493 C C . ALA A 1 591 ? -14.575 32.881 9.593 1.00 70.81 591 ALA A C 1
ATOM 4495 O O . ALA A 1 591 ? -14.082 32.986 8.475 1.00 70.81 591 ALA A O 1
ATOM 4496 N N . GLY A 1 592 ? -15.332 33.848 10.128 1.00 74.56 592 GLY A N 1
ATOM 4497 C CA . GLY A 1 592 ? -15.659 35.086 9.410 1.00 74.56 592 GLY A CA 1
ATOM 4498 C C . GLY A 1 592 ? -14.421 35.892 8.995 1.00 74.56 592 GLY A C 1
ATOM 4499 O O . GLY A 1 592 ? -14.325 36.337 7.858 1.00 74.56 592 GLY A O 1
ATOM 4500 N N . LEU A 1 593 ? -13.411 35.998 9.869 1.00 75.19 593 LEU A N 1
ATOM 4501 C CA . LEU A 1 593 ? -12.143 36.663 9.532 1.00 75.19 593 LEU A CA 1
ATOM 4502 C C . LEU A 1 593 ? -11.322 35.904 8.475 1.00 75.19 593 LEU A C 1
ATOM 4504 O O . LEU A 1 593 ? -10.589 36.527 7.704 1.00 75.19 593 LEU A O 1
ATOM 4508 N N . GLN A 1 594 ? -11.412 34.571 8.431 1.00 71.44 594 GLN A N 1
ATOM 4509 C CA . GLN A 1 594 ? -10.783 33.776 7.373 1.00 71.44 594 GLN A CA 1
ATOM 4510 C C . GLN A 1 594 ? -11.479 33.975 6.027 1.00 71.44 594 GLN A C 1
ATOM 4512 O O . GLN A 1 594 ? -10.786 34.097 5.016 1.00 71.44 594 GLN A O 1
ATOM 4517 N N . ASP A 1 595 ? -12.808 34.070 6.017 1.00 72.81 595 ASP A N 1
ATOM 4518 C CA . ASP A 1 595 ? -13.576 34.379 4.811 1.00 72.81 595 ASP A CA 1
ATOM 4519 C C . ASP A 1 595 ? -13.289 35.801 4.310 1.00 72.81 595 ASP A C 1
ATOM 4521 O O . ASP A 1 595 ? -13.072 35.996 3.112 1.00 72.81 595 ASP A O 1
ATOM 4525 N N . ASP A 1 596 ? -13.166 36.781 5.208 1.00 71.88 596 ASP A N 1
ATOM 4526 C CA . ASP A 1 596 ? -12.784 38.152 4.853 1.00 71.88 596 ASP A CA 1
ATOM 4527 C C . ASP A 1 596 ? -11.360 38.227 4.270 1.00 71.88 596 ASP A C 1
ATOM 4529 O O . ASP A 1 596 ? -11.121 38.947 3.298 1.00 71.88 596 ASP A O 1
ATOM 4533 N N . LEU A 1 597 ? -10.415 37.439 4.800 1.00 73.12 597 LEU A N 1
ATOM 4534 C CA . LEU A 1 597 ? -9.054 37.318 4.256 1.00 73.12 597 LEU A CA 1
ATOM 4535 C C . LEU A 1 597 ? -9.013 36.569 2.917 1.00 73.12 597 LEU A C 1
ATOM 4537 O O . LEU A 1 597 ? -8.198 36.885 2.047 1.00 73.12 597 LEU A O 1
ATOM 4541 N N . ALA A 1 598 ? -9.876 35.573 2.727 1.00 72.38 598 ALA A N 1
ATOM 4542 C CA . ALA A 1 598 ? -10.018 34.895 1.444 1.00 72.38 598 ALA A CA 1
ATOM 4543 C C . ALA A 1 598 ? -10.607 35.846 0.392 1.00 72.38 598 ALA A C 1
ATOM 4545 O O . ALA A 1 598 ? -10.115 35.900 -0.735 1.00 72.38 598 ALA A O 1
ATOM 4546 N N . GLN A 1 599 ? -11.592 36.664 0.771 1.00 75.19 599 GLN A N 1
ATOM 4547 C CA . GLN A 1 599 ? -12.146 37.702 -0.096 1.00 75.19 599 GLN A CA 1
ATOM 4548 C C . GLN A 1 599 ? -11.144 38.823 -0.385 1.00 75.19 599 GLN A C 1
ATOM 4550 O O . GLN A 1 599 ? -11.103 39.313 -1.514 1.00 75.19 599 GLN A O 1
ATOM 4555 N N . SER A 1 600 ? -10.312 39.227 0.582 1.00 72.56 600 SER A N 1
ATOM 4556 C CA . SER A 1 600 ? -9.271 40.235 0.343 1.00 72.56 600 SER A CA 1
ATOM 4557 C C . SER A 1 600 ? -8.210 39.715 -0.627 1.00 72.56 600 SER A C 1
ATOM 4559 O O . SER A 1 600 ? -7.840 40.430 -1.555 1.00 72.56 600 SER A O 1
ATOM 4561 N N . ARG A 1 601 ? -7.802 38.446 -0.493 1.00 75.31 601 ARG A N 1
ATOM 4562 C CA . ARG A 1 601 ? -6.888 37.790 -1.440 1.00 75.31 601 ARG A CA 1
ATOM 4563 C C . ARG A 1 601 ? -7.500 37.626 -2.822 1.00 75.31 601 ARG A C 1
ATOM 4565 O O . ARG A 1 601 ? -6.832 37.915 -3.801 1.00 75.31 601 ARG A O 1
ATOM 4572 N N . ALA A 1 602 ? -8.775 37.254 -2.917 1.00 72.06 602 ALA A N 1
ATOM 4573 C CA . ALA A 1 602 ? -9.468 37.182 -4.202 1.00 72.06 602 ALA A CA 1
ATOM 4574 C C . ALA A 1 602 ? -9.567 38.561 -4.883 1.00 72.06 602 ALA A C 1
ATOM 4576 O O . ALA A 1 602 ? -9.455 38.657 -6.104 1.00 72.06 602 ALA A O 1
ATOM 4577 N N . ARG A 1 603 ? -9.733 39.646 -4.111 1.00 73.12 603 ARG A N 1
ATOM 4578 C CA . ARG A 1 603 ? -9.702 41.022 -4.636 1.00 73.12 603 ARG A CA 1
ATOM 4579 C C . ARG A 1 603 ? -8.300 41.443 -5.084 1.00 73.12 603 ARG A C 1
ATOM 4581 O O . ARG A 1 603 ? -8.182 42.086 -6.123 1.00 73.12 603 ARG A O 1
ATOM 4588 N N . GLU A 1 604 ? -7.254 41.064 -4.353 1.00 72.94 604 GLU A N 1
ATOM 4589 C CA . GLU A 1 604 ? -5.860 41.314 -4.749 1.00 72.94 604 GLU A CA 1
ATOM 4590 C C . GLU A 1 604 ? -5.452 40.497 -5.982 1.00 72.94 604 GLU A C 1
ATOM 4592 O O . GLU A 1 604 ? -4.831 41.036 -6.894 1.00 72.94 604 GLU A O 1
ATOM 4597 N N . GLU A 1 605 ? -5.861 39.232 -6.074 1.00 71.75 605 GLU A N 1
ATOM 4598 C CA . GLU A 1 605 ? -5.631 38.388 -7.250 1.00 71.75 605 GLU A CA 1
ATOM 4599 C C . GLU A 1 605 ? -6.407 38.891 -8.470 1.00 71.75 605 GLU A C 1
ATOM 4601 O O . GLU A 1 605 ? -5.861 38.912 -9.570 1.00 71.75 605 GLU A O 1
ATOM 4606 N N . ALA A 1 606 ? -7.639 39.380 -8.294 1.00 67.81 606 ALA A N 1
ATOM 4607 C CA . ALA A 1 606 ? -8.385 40.034 -9.368 1.00 67.81 606 ALA A CA 1
ATOM 4608 C C . ALA A 1 606 ? -7.714 41.345 -9.823 1.00 67.81 606 ALA A C 1
ATOM 4610 O O . ALA A 1 606 ? -7.681 41.631 -11.020 1.00 67.81 606 ALA A O 1
ATOM 4611 N N . ALA A 1 607 ? -7.132 42.117 -8.900 1.00 68.38 607 ALA A N 1
ATOM 4612 C CA . ALA A 1 607 ? -6.369 43.320 -9.230 1.00 68.38 607 ALA A CA 1
ATOM 4613 C C . ALA A 1 607 ? -5.050 42.992 -9.960 1.00 68.38 607 ALA A C 1
ATOM 4615 O O . ALA A 1 607 ? -4.694 43.671 -10.924 1.00 68.38 607 ALA A O 1
ATOM 4616 N N . LEU A 1 608 ? -4.359 41.919 -9.565 1.00 65.12 608 LEU A N 1
ATOM 4617 C CA . LEU A 1 608 ? -3.142 41.437 -10.228 1.00 65.12 608 LEU A CA 1
ATOM 4618 C C . LEU A 1 608 ? -3.434 40.811 -11.600 1.00 65.12 608 LEU A C 1
ATOM 4620 O O . LEU A 1 608 ? -2.673 41.024 -12.542 1.00 65.12 608 LEU A O 1
ATOM 4624 N N . ALA A 1 609 ? -4.557 40.108 -11.755 1.00 62.16 609 ALA A N 1
ATOM 4625 C CA . ALA A 1 609 ? -5.017 39.600 -13.047 1.00 62.16 609 ALA A CA 1
ATOM 4626 C C . ALA A 1 609 ? -5.424 40.741 -13.997 1.00 62.16 609 ALA A C 1
ATOM 4628 O O . ALA A 1 609 ? -5.129 40.679 -15.190 1.00 62.16 609 ALA A O 1
ATOM 4629 N N . ALA A 1 610 ? -6.031 41.813 -13.476 1.00 61.69 610 ALA A N 1
ATOM 4630 C CA . ALA A 1 610 ? -6.316 43.020 -14.250 1.00 61.69 610 ALA A CA 1
ATOM 4631 C C . ALA A 1 610 ? -5.030 43.753 -14.683 1.00 61.69 610 ALA A C 1
ATOM 4633 O O . ALA A 1 610 ? -4.961 44.243 -15.810 1.00 61.69 610 ALA A O 1
ATOM 4634 N N . ALA A 1 611 ? -3.990 43.770 -13.842 1.00 57.84 611 ALA A N 1
ATOM 4635 C CA . ALA A 1 611 ? -2.679 44.314 -14.202 1.00 57.84 611 ALA A CA 1
ATOM 4636 C C . ALA A 1 611 ? -1.956 43.454 -15.263 1.00 57.84 611 ALA A C 1
ATOM 4638 O O . ALA A 1 611 ? -1.414 43.991 -16.225 1.00 57.84 611 ALA A O 1
ATOM 4639 N N . ALA A 1 612 ? -2.025 42.121 -15.166 1.00 55.81 612 ALA A N 1
ATOM 4640 C CA . ALA A 1 612 ? -1.430 41.207 -16.149 1.00 55.81 612 ALA A CA 1
ATOM 4641 C C . ALA A 1 612 ? -2.153 41.214 -17.517 1.00 55.81 612 ALA A C 1
ATOM 4643 O O . ALA A 1 612 ? -1.532 40.990 -18.561 1.00 55.81 612 ALA A O 1
ATOM 4644 N N . ALA A 1 613 ? -3.458 41.511 -17.535 1.00 55.28 613 ALA A N 1
ATOM 4645 C CA . ALA A 1 613 ? -4.224 41.713 -18.766 1.00 55.28 613 ALA A CA 1
ATOM 4646 C C . ALA A 1 613 ? -3.874 43.037 -19.477 1.00 55.28 613 ALA A C 1
ATOM 4648 O O . ALA A 1 613 ? -3.986 43.122 -20.700 1.00 55.28 613 ALA A O 1
ATOM 4649 N N . ALA A 1 614 ? -3.402 44.053 -18.744 1.00 55.16 614 ALA A N 1
ATOM 4650 C CA . ALA A 1 614 ? -2.927 45.304 -19.335 1.00 55.16 614 ALA A CA 1
ATOM 4651 C C . ALA A 1 614 ? -1.560 45.141 -20.035 1.00 55.16 614 ALA A C 1
ATOM 4653 O O . ALA A 1 614 ? -1.355 45.716 -21.104 1.00 55.16 614 ALA A O 1
ATOM 4654 N N . ASP A 1 615 ? -0.669 44.290 -19.513 1.00 48.81 615 ASP A N 1
ATOM 4655 C CA . ASP A 1 615 ? 0.662 44.056 -20.103 1.00 48.81 615 ASP A CA 1
ATOM 4656 C C . ASP A 1 615 ? 0.646 43.129 -21.333 1.00 48.81 615 ASP A C 1
ATOM 4658 O O . ASP A 1 615 ? 1.507 43.224 -22.210 1.00 48.81 615 ASP A O 1
ATOM 4662 N N . THR A 1 616 ? -0.365 42.267 -21.472 1.00 47.84 616 THR A N 1
ATOM 4663 C CA . THR A 1 616 ? -0.492 41.353 -22.625 1.00 47.84 616 THR A CA 1
ATOM 4664 C C . THR A 1 616 ? -1.225 41.959 -23.828 1.00 47.84 616 THR A C 1
ATOM 4666 O O . THR A 1 616 ? -1.122 41.430 -24.936 1.00 47.84 616 THR A O 1
ATOM 4669 N N . ALA A 1 617 ? -1.868 43.121 -23.669 1.00 45.22 617 ALA A N 1
ATOM 4670 C CA . ALA A 1 617 ? -2.423 43.906 -24.776 1.00 45.22 617 ALA A CA 1
ATOM 4671 C C . ALA A 1 617 ? -1.408 44.886 -25.415 1.00 45.22 617 ALA A C 1
ATOM 4673 O O . ALA A 1 617 ? -1.702 45.485 -26.449 1.00 45.22 617 ALA A O 1
ATOM 4674 N N . GLY A 1 618 ? -0.202 45.036 -24.850 1.00 41.41 618 GLY A N 1
ATOM 4675 C CA . GLY A 1 618 ? 0.797 46.025 -25.287 1.00 41.41 618 GLY A CA 1
ATOM 4676 C C . GLY A 1 618 ? 1.759 45.592 -26.404 1.00 41.41 618 GLY A C 1
ATOM 4677 O O . GLY A 1 618 ? 2.522 46.419 -26.895 1.00 41.41 618 GLY A O 1
ATOM 4678 N N . LEU A 1 619 ? 1.749 44.323 -26.831 1.00 43.50 619 LEU A N 1
ATOM 4679 C CA . LEU A 1 619 ? 2.808 43.758 -27.692 1.00 43.50 619 LEU A CA 1
ATOM 4680 C C . LEU A 1 619 ? 2.360 43.310 -29.097 1.00 43.50 619 LEU A C 1
ATOM 4682 O O . LEU A 1 619 ? 3.095 42.593 -29.770 1.00 43.50 619 LEU A O 1
ATOM 4686 N N . SER A 1 620 ? 1.193 43.752 -29.590 1.00 40.94 620 SER A N 1
ATOM 4687 C CA . SER A 1 620 ? 0.704 43.367 -30.933 1.00 40.94 620 SER A CA 1
ATOM 4688 C C . SER A 1 620 ? 0.198 44.503 -31.833 1.00 40.94 620 SER A C 1
ATOM 4690 O O . SER A 1 620 ? -0.498 44.241 -32.811 1.00 40.94 620 SER A O 1
ATOM 4692 N N . HIS A 1 621 ? 0.598 45.756 -31.596 1.00 37.44 621 HIS A N 1
ATOM 4693 C CA . HIS A 1 621 ? 0.348 46.863 -32.534 1.00 37.44 621 HIS A CA 1
ATOM 4694 C C . HIS A 1 621 ? 1.598 47.727 -32.754 1.00 37.44 621 HIS A C 1
ATOM 4696 O O . HIS A 1 621 ? 1.643 48.915 -32.449 1.00 37.44 621 HIS A O 1
ATOM 4702 N N . ALA A 1 622 ? 2.626 47.114 -33.343 1.00 39.16 622 ALA A N 1
ATOM 4703 C CA . ALA A 1 622 ? 3.624 47.841 -34.116 1.00 39.16 622 ALA A CA 1
ATOM 4704 C C . ALA A 1 622 ? 3.262 47.736 -35.605 1.00 39.16 622 ALA A C 1
ATOM 4706 O O . ALA A 1 622 ? 3.064 46.637 -36.113 1.00 39.16 622 ALA A O 1
ATOM 4707 N N . ALA A 1 623 ? 3.240 48.892 -36.274 1.00 39.78 623 ALA A N 1
ATOM 4708 C CA . ALA A 1 623 ? 3.033 49.116 -37.708 1.00 39.78 623 ALA A CA 1
ATOM 4709 C C . ALA A 1 623 ? 1.581 49.297 -38.191 1.00 39.78 623 ALA A C 1
ATOM 4711 O O . ALA A 1 623 ? 1.041 48.453 -38.886 1.00 39.78 623 ALA A O 1
ATOM 4712 N N . GLN A 1 624 ? 1.010 50.486 -37.961 1.00 35.28 624 GLN A N 1
ATOM 4713 C CA . GLN A 1 624 ? 0.353 51.237 -39.040 1.00 35.28 624 GLN A CA 1
ATOM 4714 C C . GLN A 1 624 ? 0.173 52.711 -38.629 1.00 35.28 624 GLN A C 1
ATOM 4716 O O . GLN A 1 624 ? -0.351 53.002 -37.563 1.00 35.28 624 GLN A O 1
ATOM 4721 N N . ARG A 1 625 ? 0.515 53.616 -39.555 1.00 32.75 625 ARG A N 1
ATOM 4722 C CA . ARG A 1 625 ? 0.238 55.070 -39.587 1.00 32.75 625 ARG A CA 1
ATOM 4723 C C . ARG A 1 625 ? 1.270 56.007 -38.954 1.00 32.75 625 ARG A C 1
ATOM 4725 O O . ARG A 1 625 ? 1.187 56.458 -37.821 1.00 32.75 625 ARG A O 1
ATOM 4732 N N . ARG A 1 626 ? 2.182 56.402 -39.845 1.00 36.22 626 ARG A N 1
ATOM 4733 C CA . ARG A 1 626 ? 2.749 57.748 -39.934 1.00 36.22 626 ARG A CA 1
ATOM 4734 C C . ARG A 1 626 ? 1.658 58.829 -40.003 1.00 36.22 626 ARG A C 1
ATOM 4736 O O . ARG A 1 626 ? 0.604 58.600 -40.593 1.00 36.22 626 ARG A O 1
ATOM 4743 N N . HIS A 1 627 ? 2.084 60.020 -39.581 1.00 32.06 627 HIS A N 1
ATOM 4744 C CA . HIS A 1 627 ? 1.696 61.375 -39.996 1.00 32.06 627 HIS A CA 1
ATOM 4745 C C . HIS A 1 627 ? 0.957 62.226 -38.965 1.00 32.06 627 HIS A C 1
ATOM 4747 O O . HIS A 1 627 ? -0.089 61.847 -38.451 1.00 32.06 627 HIS A O 1
ATOM 4753 N N . SER A 1 628 ? 1.477 63.458 -38.860 1.00 33.00 628 SER A N 1
ATOM 4754 C CA . SER A 1 628 ? 0.864 64.672 -38.308 1.00 33.00 628 SER A CA 1
ATOM 4755 C C . SER A 1 628 ? 0.807 64.719 -36.774 1.00 33.00 628 SER A C 1
ATOM 4757 O O . SER A 1 628 ? 0.644 63.697 -36.133 1.00 33.00 628 SER A O 1
ATOM 4759 N N . SER A 1 629 ? 0.910 65.842 -36.077 1.00 31.97 629 SER A N 1
ATOM 4760 C CA . SER A 1 629 ? 1.201 67.242 -36.390 1.00 31.97 629 SER A CA 1
ATOM 4761 C C . SER A 1 629 ? 0.870 67.985 -35.095 1.00 31.97 629 SER A C 1
ATOM 4763 O O . SER A 1 629 ? -0.280 67.918 -34.688 1.00 31.97 629 SER A O 1
ATOM 4765 N N . GLY A 1 630 ? 1.819 68.736 -34.530 1.00 32.34 630 GLY A N 1
ATOM 4766 C CA . GLY A 1 630 ? 1.560 69.982 -33.791 1.00 32.34 630 GLY A CA 1
ATOM 4767 C C . GLY A 1 630 ? 0.757 69.952 -32.477 1.00 32.34 630 GLY A C 1
ATOM 4768 O O . GLY A 1 630 ? 0.040 69.016 -32.154 1.00 32.34 630 GLY A O 1
ATOM 4769 N N . GLY A 1 631 ? 0.858 71.064 -31.740 1.00 31.72 631 GLY A N 1
ATOM 4770 C CA . GLY A 1 631 ? -0.014 71.393 -30.604 1.00 31.72 631 GLY A CA 1
ATOM 4771 C C . GLY A 1 631 ? 0.657 71.168 -29.246 1.00 31.72 631 GLY A C 1
ATOM 4772 O O . GLY A 1 631 ? 0.592 70.073 -28.716 1.00 31.72 631 GLY A O 1
ATOM 4773 N N . ASN A 1 632 ? 1.482 72.073 -28.717 1.00 32.81 632 ASN A N 1
ATOM 4774 C CA . ASN A 1 632 ? 1.161 73.405 -28.184 1.00 32.81 632 ASN A CA 1
ATOM 4775 C C . ASN A 1 632 ? 0.538 73.376 -26.766 1.00 32.81 632 ASN A C 1
ATOM 4777 O O . ASN A 1 632 ? -0.604 72.980 -26.585 1.00 32.81 632 ASN A O 1
ATOM 4781 N N . SER A 1 633 ? 1.342 73.868 -25.816 1.00 33.62 633 SER A N 1
ATOM 4782 C CA . SER A 1 633 ? 1.030 74.820 -24.735 1.00 33.62 633 SER A CA 1
ATOM 4783 C C . SER A 1 633 ? -0.108 74.593 -23.719 1.00 33.62 633 SER A C 1
ATOM 4785 O O . SER A 1 633 ? -1.275 74.536 -24.079 1.00 33.62 633 SER A O 1
ATOM 4787 N N . ASN A 1 634 ? 0.287 74.795 -22.454 1.00 31.75 634 ASN A N 1
ATOM 4788 C CA . ASN A 1 634 ? -0.331 75.654 -21.426 1.00 31.75 634 ASN A CA 1
ATOM 4789 C C . ASN A 1 634 ? -1.722 75.362 -20.841 1.00 31.75 634 ASN A C 1
ATOM 4791 O O . ASN A 1 634 ? -2.712 75.212 -21.541 1.00 31.75 634 ASN A O 1
ATOM 4795 N N . GLY A 1 635 ? -1.784 75.598 -19.522 1.00 29.05 635 GLY A N 1
ATOM 4796 C CA . GLY A 1 635 ? -2.957 76.143 -18.828 1.00 29.05 635 GLY A CA 1
ATOM 4797 C C . GLY A 1 635 ? -3.477 75.203 -17.743 1.00 29.05 635 GLY A C 1
ATOM 4798 O O . GLY A 1 635 ? -4.181 74.266 -18.074 1.00 29.05 635 GLY A O 1
ATOM 4799 N N 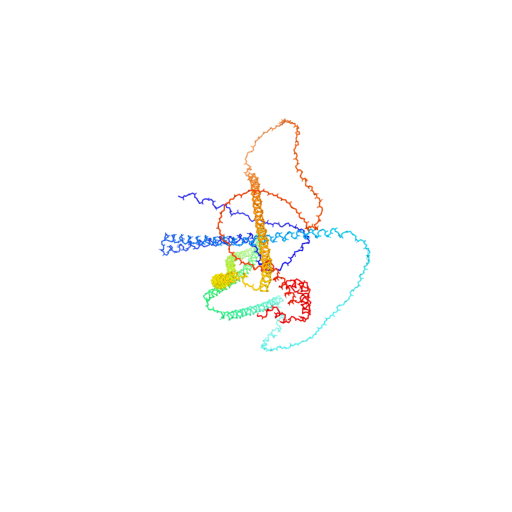. VAL A 1 636 ? -3.025 75.265 -16.484 1.00 32.44 636 VAL A N 1
ATOM 4800 C CA . VAL A 1 636 ? -3.268 76.308 -15.456 1.00 32.44 636 VAL A CA 1
ATOM 4801 C C . VAL A 1 636 ? -4.704 76.278 -14.915 1.00 32.44 636 VAL A C 1
ATOM 4803 O O . VAL A 1 636 ? -5.659 76.092 -15.659 1.00 32.44 636 VAL A O 1
ATOM 4806 N N . ILE A 1 637 ? -4.776 76.595 -13.616 1.00 32.97 637 ILE A N 1
ATOM 4807 C CA . ILE A 1 637 ? -5.913 76.866 -12.723 1.00 32.97 637 ILE A CA 1
ATOM 4808 C C . ILE A 1 637 ? -6.278 75.661 -11.838 1.00 32.97 637 ILE A C 1
ATOM 4810 O O . ILE A 1 637 ? -6.621 74.611 -12.353 1.00 32.97 637 ILE A O 1
ATOM 4814 N N . ALA A 1 638 ? -6.364 75.722 -10.510 1.00 30.77 638 ALA A N 1
ATOM 4815 C CA . ALA A 1 638 ? -5.808 76.516 -9.409 1.00 30.77 638 ALA A CA 1
ATOM 4816 C C . ALA A 1 638 ? -6.672 76.176 -8.172 1.00 30.77 638 ALA A C 1
ATOM 4818 O O . ALA A 1 638 ? -7.838 75.825 -8.337 1.00 30.77 638 ALA A O 1
ATOM 4819 N N . SER A 1 639 ? -6.117 76.416 -6.974 1.00 32.31 639 SER A N 1
ATOM 4820 C CA . SER A 1 639 ? -6.852 76.770 -5.739 1.00 32.31 639 SER A CA 1
ATOM 4821 C C . SER A 1 639 ? -7.670 75.645 -5.069 1.00 32.31 639 SER A C 1
ATOM 4823 O O . SER A 1 639 ? -8.372 74.901 -5.727 1.00 32.31 639 SER A O 1
ATOM 4825 N N . SER A 1 640 ? -7.756 75.475 -3.750 1.00 31.58 640 SER A N 1
ATOM 4826 C CA . SER A 1 640 ? -7.212 76.156 -2.569 1.00 31.58 640 SER A CA 1
ATOM 4827 C C . SER A 1 640 ? -7.875 75.527 -1.322 1.00 31.58 640 SER A C 1
ATOM 4829 O O . SER A 1 640 ? -8.913 74.886 -1.454 1.00 31.58 640 SER A O 1
ATOM 4831 N N . ILE A 1 641 ? -7.351 75.871 -0.137 1.00 33.81 641 ILE A N 1
ATOM 4832 C CA . ILE A 1 641 ? -8.019 75.918 1.186 1.00 33.81 641 ILE A CA 1
ATOM 4833 C C . ILE A 1 641 ? -7.730 74.748 2.147 1.00 33.81 641 ILE A C 1
ATOM 4835 O O . ILE A 1 641 ? -8.290 73.659 2.077 1.00 33.81 641 ILE A O 1
ATOM 4839 N N . SER A 1 642 ? -6.885 75.075 3.129 1.00 35.59 642 SER A N 1
ATOM 4840 C CA . SER A 1 642 ? -6.806 74.503 4.474 1.00 35.59 642 SER A CA 1
ATOM 4841 C C . SER A 1 642 ? -8.166 74.482 5.171 1.00 35.59 642 SER A C 1
ATOM 4843 O O . SER A 1 642 ? -8.841 75.499 5.119 1.00 35.59 642 SER A O 1
ATOM 4845 N N . THR A 1 643 ? -8.501 73.450 5.952 1.00 29.11 643 THR A N 1
ATOM 4846 C CA . THR A 1 643 ? -9.127 73.598 7.287 1.00 29.11 643 THR A CA 1
ATOM 4847 C C . THR A 1 643 ? -9.001 72.290 8.082 1.00 29.11 643 THR A C 1
ATOM 4849 O O . THR A 1 643 ? -9.229 71.194 7.584 1.00 29.11 643 THR A O 1
ATOM 4852 N N . THR A 1 644 ? -8.615 72.465 9.339 1.00 34.22 644 THR A N 1
ATOM 4853 C CA . THR A 1 644 ? -8.628 71.566 10.497 1.00 34.22 644 THR A CA 1
ATOM 4854 C C . THR A 1 644 ? -9.837 70.634 10.622 1.00 34.22 644 THR A C 1
ATOM 4856 O O . THR A 1 644 ? -10.969 71.083 10.478 1.00 34.22 644 THR A O 1
ATOM 4859 N N . THR A 1 645 ? -9.622 69.399 11.087 1.00 33.84 645 THR A N 1
ATOM 4860 C CA . THR A 1 645 ? -10.417 68.789 12.176 1.00 33.84 645 THR A CA 1
ATOM 4861 C C . THR A 1 645 ? -9.748 67.513 12.687 1.00 33.84 645 THR A C 1
ATOM 4863 O O . THR A 1 645 ? -9.323 66.647 11.931 1.00 33.84 645 THR A O 1
ATOM 4866 N N . ALA A 1 646 ? -9.620 67.450 14.007 1.00 35.94 646 ALA A N 1
ATOM 4867 C CA . ALA A 1 646 ? -9.102 66.339 14.782 1.00 35.94 646 ALA A CA 1
ATOM 4868 C C . ALA A 1 646 ? -10.177 65.265 14.980 1.00 35.94 646 ALA A C 1
ATOM 4870 O O . ALA A 1 646 ? -11.299 65.638 15.300 1.00 35.94 646 ALA A O 1
ATOM 4871 N N . VAL A 1 647 ? -9.828 63.971 14.933 1.00 34.53 647 VAL A N 1
ATOM 4872 C CA . VAL A 1 647 ? -10.552 62.923 15.679 1.00 34.53 647 VAL A CA 1
ATOM 4873 C C . VAL A 1 647 ? -9.592 61.819 16.150 1.00 34.53 647 VAL A C 1
ATOM 4875 O O . VAL A 1 647 ? -9.010 61.069 15.378 1.00 34.53 647 VAL A O 1
ATOM 4878 N N . MET A 1 648 ? -9.457 61.823 17.473 1.00 31.69 648 MET A N 1
ATOM 4879 C CA . MET A 1 648 ? -9.104 60.818 18.479 1.00 31.69 648 MET A CA 1
ATOM 4880 C C . MET A 1 648 ? -8.683 59.390 18.087 1.00 31.69 648 MET A C 1
ATOM 4882 O O . MET A 1 648 ? -9.423 58.608 17.499 1.00 31.69 648 MET A O 1
ATOM 4886 N N . THR A 1 649 ? -7.537 59.013 18.652 1.00 38.69 649 THR A N 1
ATOM 4887 C CA . THR A 1 649 ? -7.112 57.652 18.988 1.00 38.69 649 THR A CA 1
ATOM 4888 C C . THR A 1 649 ? -7.753 57.188 20.310 1.00 38.69 649 THR A C 1
ATOM 4890 O O . THR A 1 649 ? -7.729 57.944 21.286 1.00 38.69 649 THR A O 1
ATOM 4893 N N . PRO A 1 650 ? -8.270 55.950 20.434 1.00 42.22 650 PRO A N 1
ATOM 4894 C CA . PRO A 1 650 ? -8.585 55.390 21.740 1.00 42.22 650 PRO A CA 1
ATOM 4895 C C . PRO A 1 650 ? -7.354 54.689 22.326 1.00 42.22 650 PRO A C 1
ATOM 4897 O O . PRO A 1 650 ? -6.919 53.628 21.882 1.00 42.22 650 PRO A O 1
ATOM 4900 N N . LYS A 1 651 ? -6.807 55.317 23.366 1.00 35.12 651 LYS A N 1
ATOM 4901 C CA . LYS A 1 651 ? -5.832 54.777 24.313 1.00 35.12 651 LYS A CA 1
ATOM 4902 C C . LYS A 1 651 ? -6.615 54.150 25.469 1.00 35.12 651 LYS A C 1
ATOM 4904 O O . LYS A 1 651 ? -7.163 54.886 26.281 1.00 35.12 651 LYS A O 1
ATOM 4909 N N . TRP A 1 652 ? -6.657 52.823 25.572 1.00 31.92 652 TRP A N 1
ATOM 4910 C CA . TRP A 1 652 ? -7.118 52.156 26.794 1.00 31.92 652 TRP A CA 1
ATOM 4911 C C . TRP A 1 652 ? -5.910 51.664 27.589 1.00 31.92 652 TRP A C 1
ATOM 4913 O O . TRP A 1 652 ? -5.313 50.630 27.304 1.00 31.92 652 TRP A O 1
ATOM 4923 N N . GLN A 1 653 ? -5.533 52.477 28.577 1.00 34.22 653 GLN A N 1
ATOM 4924 C CA . GLN A 1 653 ? -4.760 52.059 29.741 1.00 34.22 653 GLN A CA 1
ATOM 4925 C C . GLN A 1 653 ? -5.668 51.209 30.634 1.00 34.22 653 GLN A C 1
ATOM 4927 O O . GLN A 1 653 ? -6.734 51.676 31.028 1.00 34.22 653 GLN A O 1
ATOM 4932 N N . ILE A 1 654 ? -5.224 50.014 31.020 1.00 37.09 654 ILE A N 1
ATOM 4933 C CA . ILE A 1 654 ? -5.753 49.325 32.200 1.00 37.09 654 ILE A CA 1
ATOM 4934 C C . ILE A 1 654 ? -4.635 49.283 33.239 1.00 37.09 654 ILE A C 1
ATOM 4936 O O . ILE A 1 654 ? -3.539 48.780 32.998 1.00 37.09 654 ILE A O 1
ATOM 4940 N N . GLN A 1 655 ? -4.927 49.915 34.374 1.00 33.06 655 GLN A N 1
ATOM 4941 C CA . GLN A 1 655 ? -4.105 49.990 35.573 1.00 33.06 655 GLN A CA 1
ATOM 4942 C C . GLN A 1 655 ? -3.870 48.595 36.158 1.00 33.06 655 GLN A C 1
ATOM 4944 O O . GLN A 1 655 ? -4.809 47.927 36.586 1.00 33.06 655 GLN A O 1
ATOM 4949 N N . ASN A 1 656 ? -2.600 48.219 36.294 1.00 36.03 656 ASN A N 1
ATOM 4950 C CA . ASN A 1 656 ? -2.176 47.241 37.287 1.00 36.03 656 ASN A CA 1
ATOM 4951 C C . ASN A 1 656 ? -2.370 47.848 38.681 1.00 36.03 656 ASN A C 1
ATOM 4953 O O . ASN A 1 656 ? -1.570 48.673 39.126 1.00 36.03 656 ASN A O 1
ATOM 4957 N N . LYS A 1 657 ? -3.433 47.433 39.373 1.00 35.78 657 LYS A N 1
ATOM 4958 C CA . LYS A 1 657 ? -3.584 47.642 40.813 1.00 35.78 657 LYS A CA 1
ATOM 4959 C C . LYS A 1 657 ? -3.069 46.389 41.515 1.00 35.78 657 LYS A C 1
ATOM 4961 O O . LYS A 1 657 ? -3.747 45.372 41.597 1.00 35.78 657 LYS A O 1
ATOM 4966 N N . VAL A 1 658 ? -1.822 46.475 41.961 1.00 39.38 658 VAL A N 1
ATOM 4967 C CA . VAL A 1 658 ? -1.185 45.524 42.873 1.00 39.38 658 VAL A CA 1
ATOM 4968 C C . VAL A 1 658 ? -1.926 45.596 44.210 1.00 39.38 658 VAL A C 1
ATOM 4970 O O . VAL A 1 658 ? -1.964 46.652 44.837 1.00 39.38 658 VAL A O 1
ATOM 4973 N N . GLY A 1 659 ? -2.529 44.487 44.626 1.00 31.89 659 GLY A N 1
ATOM 4974 C CA . GLY A 1 659 ? -3.115 44.302 45.950 1.00 31.89 659 GLY A CA 1
ATOM 4975 C C . GLY A 1 659 ? -2.680 42.946 46.485 1.00 31.89 659 GLY A C 1
ATOM 4976 O O . GLY A 1 659 ? -3.209 41.922 46.069 1.00 31.89 659 GLY A O 1
ATOM 4977 N N . GLY A 1 660 ? -1.660 42.955 47.342 1.00 36.81 660 GLY A N 1
ATOM 4978 C CA . GLY A 1 660 ? -1.221 41.791 48.103 1.00 36.81 660 GLY A CA 1
ATOM 4979 C C . GLY A 1 660 ? -2.126 41.516 49.306 1.00 36.81 660 GLY A C 1
ATOM 4980 O O . GLY A 1 660 ? -2.776 42.417 49.830 1.00 36.81 660 GLY A O 1
ATOM 4981 N N . GLY A 1 661 ? -2.118 40.258 49.740 1.00 32.16 661 GLY A N 1
ATOM 4982 C CA . GLY A 1 661 ? -2.842 39.714 50.894 1.00 32.16 661 GLY A CA 1
ATOM 4983 C C . GLY A 1 661 ? -3.270 38.292 50.527 1.00 32.16 661 GLY A C 1
ATOM 4984 O O . GLY A 1 661 ? -4.077 38.114 49.630 1.00 32.16 661 GLY A O 1
ATOM 4985 N N . GLY A 1 662 ? -2.652 37.222 51.021 1.00 34.00 662 GLY A N 1
ATOM 4986 C CA . GLY A 1 662 ? -2.464 36.925 52.436 1.00 34.00 662 GLY A CA 1
ATOM 4987 C C . GLY A 1 662 ? -3.622 36.032 52.883 1.00 34.00 662 GLY A C 1
ATOM 4988 O O . GLY A 1 662 ? -4.510 36.501 53.578 1.00 34.00 662 GLY A O 1
ATOM 4989 N N . LEU A 1 663 ? -3.646 34.775 52.425 1.00 32.72 663 LEU A N 1
ATOM 4990 C CA . LEU A 1 663 ? -4.656 33.779 52.797 1.00 32.72 663 LEU A CA 1
ATOM 4991 C C . LEU A 1 663 ? -4.050 32.785 53.795 1.00 32.72 663 LEU A C 1
ATOM 4993 O O . LEU A 1 663 ? -3.554 31.726 53.425 1.00 32.72 663 LEU A O 1
ATOM 4997 N N . TYR A 1 664 ? -4.098 33.171 55.068 1.00 34.50 664 TYR A N 1
ATOM 4998 C CA . TYR A 1 664 ? -4.273 32.264 56.199 1.00 34.50 664 TYR A CA 1
ATOM 4999 C C . TYR A 1 664 ? -5.437 32.821 57.031 1.00 34.50 664 TYR A C 1
ATOM 5001 O O . TYR A 1 664 ? -5.537 34.036 57.187 1.00 34.50 664 TYR A O 1
ATOM 5009 N N . ASN A 1 665 ? -6.247 31.916 57.586 1.00 29.27 665 ASN A N 1
ATOM 5010 C CA . ASN A 1 665 ? -7.402 32.111 58.478 1.00 29.27 665 ASN A CA 1
ATOM 5011 C C . ASN A 1 665 ? -8.766 32.363 57.824 1.00 29.27 665 ASN A C 1
ATOM 5013 O O . ASN A 1 665 ? -8.984 33.381 57.176 1.00 29.27 665 ASN A O 1
ATOM 5017 N N . LEU A 1 666 ? -9.695 31.441 58.099 1.00 35.28 666 LEU A N 1
ATOM 5018 C CA . LEU A 1 666 ? -10.929 31.678 58.871 1.00 35.28 666 LEU A CA 1
ATOM 5019 C C . LEU A 1 666 ? -11.589 30.313 59.125 1.00 35.28 666 LEU A C 1
ATOM 5021 O O . LEU A 1 666 ? -12.246 29.739 58.265 1.00 35.28 666 LEU A O 1
ATOM 5025 N N . ASP A 1 667 ? -11.188 29.672 60.215 1.00 32.44 667 ASP A N 1
ATOM 5026 C CA . ASP A 1 667 ? -12.062 29.398 61.360 1.00 32.44 667 ASP A CA 1
ATOM 5027 C C . ASP A 1 667 ? -13.040 30.527 61.772 1.00 32.44 667 ASP A C 1
ATOM 5029 O O . ASP A 1 667 ? -12.708 31.710 61.736 1.00 32.44 667 ASP A O 1
ATOM 5033 N N . ALA A 1 668 ? -14.233 30.098 62.196 1.00 38.88 668 ALA A N 1
ATOM 5034 C CA . ALA A 1 668 ? -15.277 30.777 62.976 1.00 38.88 668 ALA A CA 1
ATOM 5035 C C . ALA A 1 668 ? -15.795 32.181 62.569 1.00 38.88 668 ALA A C 1
ATOM 5037 O O . ALA A 1 668 ? -15.205 33.208 62.912 1.00 38.88 668 ALA A O 1
ATOM 5038 N N . LYS A 1 669 ? -17.053 32.245 62.086 1.00 34.88 669 LYS A N 1
ATOM 5039 C CA . LYS A 1 669 ? -18.018 33.236 62.608 1.00 34.88 669 LYS A CA 1
ATOM 5040 C C . LYS A 1 669 ? -19.490 32.875 62.367 1.00 34.88 669 LYS A C 1
ATOM 5042 O O . LYS A 1 669 ? -19.969 32.854 61.241 1.00 34.88 669 LYS A O 1
ATOM 5047 N N . MET A 1 670 ? -20.180 32.662 63.486 1.00 39.81 670 MET A N 1
ATOM 5048 C CA . MET A 1 670 ? -21.625 32.807 63.680 1.00 39.81 670 MET A CA 1
ATOM 5049 C C . MET A 1 670 ? -22.150 34.121 63.083 1.00 39.81 670 MET A C 1
ATOM 5051 O O . MET A 1 670 ? -21.497 35.160 63.222 1.00 39.81 670 MET A O 1
ATOM 5055 N N . GLY A 1 671 ? -23.349 34.091 62.503 1.00 32.06 671 GLY A N 1
ATOM 5056 C CA . GLY A 1 671 ? -23.995 35.287 61.968 1.00 32.06 671 GLY A CA 1
ATOM 5057 C C . GLY A 1 671 ? -25.402 35.032 61.447 1.00 32.06 671 GLY A C 1
ATOM 5058 O O . GLY A 1 671 ? -25.593 34.833 60.257 1.00 32.06 671 GLY A O 1
ATOM 5059 N N . ASP A 1 672 ? -26.335 35.050 62.390 1.00 36.94 672 ASP A N 1
ATOM 5060 C CA . ASP A 1 672 ? -27.779 35.257 62.279 1.00 36.94 672 ASP A CA 1
ATOM 5061 C C . ASP A 1 672 ? -28.199 36.223 61.145 1.00 36.94 672 ASP A C 1
ATOM 5063 O O . ASP A 1 672 ? -27.550 37.249 60.918 1.00 36.94 672 ASP A O 1
ATOM 5067 N N . GLY A 1 673 ? -29.299 35.923 60.446 1.00 32.03 673 GLY A N 1
ATOM 5068 C CA . GLY A 1 673 ? -29.791 36.768 59.354 1.00 32.03 673 GLY A CA 1
ATOM 5069 C C . GLY A 1 673 ? -30.957 36.170 58.572 1.00 32.03 673 GLY A C 1
ATOM 5070 O O . GLY A 1 673 ? -30.764 35.532 57.541 1.00 32.03 673 GLY A O 1
ATOM 5071 N N . GLY A 1 674 ? -32.174 36.405 59.066 1.00 35.59 674 GLY A N 1
ATOM 5072 C CA . GLY A 1 674 ? -33.426 36.009 58.426 1.00 35.59 674 GLY A CA 1
ATOM 5073 C C . GLY A 1 674 ? -33.685 36.640 57.052 1.00 35.59 674 GLY A C 1
ATOM 5074 O O . GLY A 1 674 ? -33.174 37.704 56.708 1.00 35.59 674 GLY A O 1
ATOM 5075 N N . GLY A 1 675 ? -34.554 35.984 56.282 1.00 31.58 675 GLY A N 1
ATOM 5076 C CA . GLY A 1 675 ? -34.949 36.430 54.950 1.00 31.58 675 GLY A CA 1
ATOM 5077 C C . GLY A 1 675 ? -36.133 35.642 54.403 1.00 31.58 675 GLY A C 1
ATOM 5078 O O . GLY A 1 675 ? -35.971 34.688 53.657 1.00 31.58 675 GLY A O 1
ATOM 5079 N N . SER A 1 676 ? -37.324 36.075 54.804 1.00 36.28 676 SER A N 1
ATOM 5080 C CA . SER A 1 676 ? -38.635 35.724 54.255 1.00 36.28 676 SER A CA 1
ATOM 5081 C C . SER A 1 676 ? -38.672 35.695 52.718 1.00 36.28 676 SER A C 1
ATOM 5083 O O . SER A 1 676 ? -38.285 36.675 52.085 1.00 36.28 676 SER A O 1
ATOM 5085 N N . SER A 1 677 ? -39.233 34.639 52.115 1.00 35.66 677 SER A N 1
ATOM 5086 C CA . SER A 1 677 ? -40.150 34.800 50.974 1.00 35.66 677 SER A CA 1
ATOM 5087 C C . SER A 1 677 ? -40.985 33.544 50.693 1.00 35.66 677 SER A C 1
ATOM 5089 O O . SER A 1 677 ? -40.491 32.427 50.581 1.00 35.66 677 SER A O 1
ATOM 5091 N N . ASN A 1 678 ? -42.290 33.795 50.591 1.00 34.88 678 ASN A N 1
ATOM 5092 C CA . ASN A 1 678 ? -43.353 32.919 50.112 1.00 34.88 678 ASN A CA 1
ATOM 5093 C C . ASN A 1 678 ? -43.079 32.348 48.715 1.00 34.88 678 ASN A C 1
ATOM 5095 O O . ASN A 1 678 ? -42.639 33.074 47.825 1.00 34.88 678 ASN A O 1
ATOM 5099 N N . GLY A 1 679 ? -43.536 31.117 48.475 1.00 3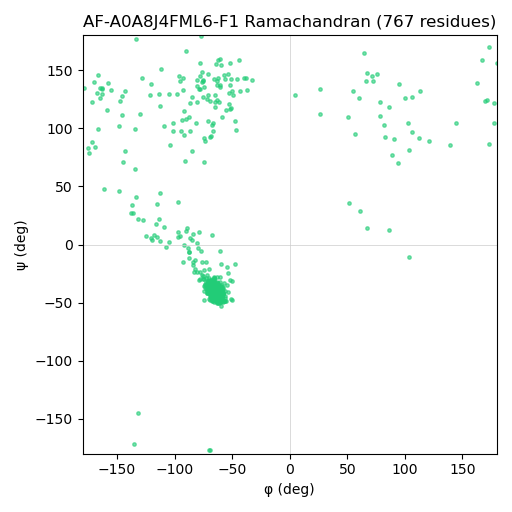2.12 679 GLY A N 1
ATOM 5100 C CA . GLY A 1 679 ? -43.647 30.573 47.123 1.00 32.12 679 GLY A CA 1
ATOM 5101 C C . GLY A 1 679 ? -44.321 29.207 47.067 1.00 32.12 679 GLY A C 1
ATOM 5102 O O . GLY A 1 679 ? -43.657 28.188 46.939 1.00 32.12 679 GLY A O 1
ATOM 5103 N N . SER A 1 680 ? -45.650 29.194 47.159 1.00 35.22 680 SER A N 1
ATOM 5104 C CA . SER A 1 680 ? -46.523 28.045 46.909 1.00 35.22 680 SER A CA 1
ATOM 5105 C C . SER A 1 680 ? -46.265 27.373 45.552 1.00 35.22 680 SER A C 1
ATOM 5107 O O . SER A 1 680 ? -46.216 28.063 44.538 1.00 35.22 680 SER A O 1
ATOM 5109 N N . SER A 1 681 ? -46.251 26.037 45.493 1.00 33.53 681 SER A N 1
ATOM 5110 C CA . SER A 1 681 ? -47.144 25.256 44.605 1.00 33.53 681 SER A CA 1
ATOM 5111 C C . SER A 1 681 ? -46.891 23.740 44.663 1.00 33.53 681 SER A C 1
ATOM 5113 O O . SER A 1 681 ? -45.805 23.237 44.412 1.00 33.53 681 SER A O 1
ATOM 5115 N N . SER A 1 682 ? -47.967 23.037 45.023 1.00 32.59 682 SER A N 1
ATOM 5116 C CA . SER A 1 682 ? -48.438 21.732 44.536 1.00 32.59 682 SER A CA 1
ATOM 5117 C C . SER A 1 682 ? -47.448 20.710 43.946 1.00 32.59 682 SER A C 1
ATOM 5119 O O . SER A 1 682 ? -47.061 20.797 42.786 1.00 32.59 682 SER A O 1
ATOM 5121 N N . GLY A 1 683 ? -47.287 19.608 44.682 1.00 34.19 683 GLY A N 1
ATOM 5122 C CA . GLY A 1 683 ? -47.845 18.315 44.271 1.00 34.19 683 GLY A CA 1
ATOM 5123 C C . GLY A 1 683 ? -47.066 17.492 43.246 1.00 34.19 683 GLY A C 1
ATOM 5124 O O . GLY A 1 683 ? -47.247 17.666 42.050 1.00 34.19 683 GLY A O 1
ATOM 5125 N N . SER A 1 684 ? -46.369 16.455 43.717 1.00 33.19 684 SER A N 1
ATOM 5126 C CA . SER A 1 684 ? -46.528 15.108 43.155 1.00 33.19 684 SER A CA 1
ATOM 5127 C C . SER A 1 684 ? -45.924 14.058 44.084 1.00 33.19 684 SER A C 1
ATOM 5129 O O . SER A 1 684 ? -44.766 14.128 44.484 1.00 33.19 684 SER A O 1
ATOM 5131 N N . SER A 1 685 ? -46.750 13.081 44.430 1.00 39.22 685 SER A N 1
ATOM 5132 C CA . SER A 1 685 ? -46.429 11.874 45.179 1.00 39.22 685 SER A CA 1
ATOM 5133 C C . SER A 1 685 ? -45.376 11.009 44.476 1.00 39.22 685 SER A C 1
ATOM 5135 O O . SER A 1 685 ? -45.563 10.694 43.299 1.00 39.22 685 SER A O 1
ATOM 5137 N N . ARG A 1 686 ? -44.376 10.508 45.217 1.00 34.25 686 ARG A N 1
ATOM 5138 C CA . ARG A 1 686 ? -43.852 9.127 45.121 1.00 34.25 686 ARG A CA 1
ATOM 5139 C C . ARG A 1 686 ? -42.888 8.832 46.280 1.00 34.25 686 ARG A C 1
ATOM 5141 O O . ARG A 1 686 ? -42.144 9.701 46.714 1.00 34.25 686 ARG A O 1
ATOM 5148 N N . LEU A 1 687 ? -43.005 7.609 46.793 1.00 38.03 687 LEU A N 1
ATOM 5149 C CA . LEU A 1 687 ? -42.389 7.062 48.005 1.00 38.03 687 LEU A CA 1
ATOM 5150 C C . LEU A 1 687 ? -40.844 7.088 48.002 1.00 38.03 687 LEU A C 1
ATOM 5152 O O . LEU A 1 687 ? -40.252 6.993 46.927 1.00 38.03 687 LEU A O 1
ATOM 5156 N N . PRO A 1 688 ? -40.189 7.111 49.182 1.00 41.59 688 PRO A N 1
ATOM 5157 C CA . PRO A 1 688 ? -38.748 6.930 49.294 1.00 41.59 688 PRO A CA 1
ATOM 5158 C C . PRO A 1 688 ? -38.386 5.439 49.352 1.00 41.59 688 PRO A C 1
ATOM 5160 O O . PRO A 1 688 ? -38.883 4.692 50.196 1.00 41.59 688 PRO A O 1
ATOM 5163 N N . THR A 1 689 ? -37.482 5.009 48.474 1.00 35.84 689 THR A N 1
ATOM 5164 C CA . THR A 1 689 ? -36.796 3.717 48.586 1.00 35.84 689 THR A CA 1
ATOM 5165 C C . THR A 1 689 ? -35.568 3.902 49.473 1.00 35.84 689 THR A C 1
ATOM 5167 O O . THR A 1 689 ? -34.711 4.743 49.202 1.00 35.84 689 THR A O 1
ATOM 5170 N N . ALA A 1 690 ? -35.515 3.143 50.561 1.00 39.09 690 ALA A N 1
ATOM 5171 C CA . ALA A 1 690 ? -34.476 3.206 51.575 1.00 39.09 690 ALA A CA 1
ATOM 5172 C C . ALA A 1 690 ? -33.149 2.566 51.121 1.00 39.09 690 ALA A C 1
ATOM 5174 O O . ALA A 1 690 ? -33.141 1.492 50.529 1.00 39.09 690 ALA A O 1
ATOM 5175 N N . GLY A 1 691 ? -32.040 3.199 51.518 1.00 39.00 691 GLY A N 1
ATOM 5176 C CA . GLY A 1 691 ? -30.874 2.515 52.089 1.00 39.00 691 GLY A CA 1
ATOM 5177 C C . GLY A 1 691 ? -29.849 1.886 51.140 1.00 39.00 691 GLY A C 1
ATOM 5178 O O . GLY A 1 691 ? -29.891 0.692 50.875 1.00 39.00 691 GLY A O 1
ATOM 5179 N N . SER A 1 692 ? -28.811 2.650 50.786 1.00 34.06 692 SER A N 1
ATOM 5180 C CA . SER A 1 692 ? -27.474 2.099 50.515 1.00 34.06 692 SER A CA 1
ATOM 5181 C C . SER A 1 692 ? -26.407 3.068 51.025 1.00 34.06 692 SER A C 1
ATOM 5183 O O . SER A 1 692 ? -25.853 3.893 50.302 1.00 34.06 692 SER A O 1
ATOM 5185 N N . THR A 1 693 ? -26.157 3.009 52.331 1.00 39.66 693 THR A N 1
ATOM 5186 C CA . THR A 1 693 ? -24.984 3.610 52.968 1.00 39.66 693 THR A CA 1
ATOM 5187 C C . THR A 1 693 ? -23.839 2.609 52.896 1.00 39.66 693 THR A C 1
ATOM 5189 O O . THR A 1 693 ? -23.747 1.689 53.706 1.00 39.66 693 THR A O 1
ATOM 5192 N N . GLY A 1 694 ? -22.977 2.793 51.901 1.00 42.59 694 GLY A N 1
ATOM 5193 C CA . GLY A 1 694 ? -21.775 1.995 51.684 1.00 42.59 694 GLY A CA 1
ATOM 5194 C C . GLY A 1 694 ? -20.787 2.715 50.772 1.00 42.59 694 GLY A C 1
ATOM 5195 O O . GLY A 1 694 ? -20.303 2.133 49.809 1.00 42.59 694 GLY A O 1
ATOM 5196 N N . SER A 1 695 ? -20.518 3.998 51.039 1.00 34.44 695 SER A N 1
ATOM 5197 C CA . SER A 1 695 ? -19.493 4.782 50.336 1.00 34.44 695 SER A CA 1
ATOM 5198 C C . SER A 1 695 ? -18.092 4.363 50.800 1.00 34.44 695 SER A C 1
ATOM 5200 O O . SER A 1 695 ? -17.406 5.097 51.511 1.00 34.44 695 SER A O 1
ATOM 5202 N N . GLY A 1 696 ? -17.667 3.164 50.401 1.00 41.31 696 GLY A N 1
ATOM 5203 C CA . GLY A 1 696 ? -16.250 2.823 50.318 1.00 41.31 696 GLY A CA 1
ATOM 5204 C C . GLY A 1 696 ? -15.638 3.618 49.168 1.00 41.31 696 GLY A C 1
ATOM 5205 O O . GLY A 1 696 ? -16.149 3.565 48.053 1.00 41.31 696 GLY A O 1
ATOM 5206 N N . GLY A 1 697 ? -14.600 4.402 49.463 1.00 44.88 697 GLY A N 1
ATOM 5207 C CA . GLY A 1 697 ? -13.987 5.361 48.546 1.00 44.88 697 GLY A CA 1
ATOM 5208 C C . GLY A 1 697 ? -13.703 4.773 47.166 1.00 44.88 697 GLY A C 1
ATOM 5209 O O . GLY A 1 697 ? -12.760 4.004 46.984 1.00 44.88 697 GLY A O 1
ATOM 5210 N N . ALA A 1 698 ? -14.510 5.174 46.185 1.00 44.38 698 ALA A N 1
ATOM 5211 C CA . ALA A 1 698 ? -14.207 4.972 44.782 1.00 44.38 698 ALA A CA 1
ATOM 5212 C C . ALA A 1 698 ? -13.009 5.865 44.441 1.00 44.38 698 ALA A C 1
ATOM 5214 O O . ALA A 1 698 ? -13.151 7.055 44.164 1.00 44.38 698 ALA A O 1
ATOM 5215 N N . VAL A 1 699 ? -11.815 5.279 44.535 1.00 50.25 699 VAL A N 1
ATOM 5216 C CA . VAL A 1 699 ? -10.576 5.840 43.999 1.00 50.25 699 VAL A CA 1
ATOM 5217 C C . VAL A 1 699 ? -10.860 6.204 42.546 1.00 50.25 699 VAL A C 1
ATOM 5219 O O . VAL A 1 699 ? -11.257 5.349 41.752 1.00 50.25 699 VAL A O 1
ATOM 5222 N N . SER A 1 700 ? -10.758 7.492 42.225 1.00 60.28 700 SER A N 1
ATOM 5223 C CA . SER A 1 700 ? -11.120 8.001 40.908 1.00 60.28 700 SER A CA 1
ATOM 5224 C C . SER A 1 700 ? -10.324 7.246 39.833 1.00 60.28 700 SER A C 1
ATOM 5226 O O . SER A 1 700 ? -9.151 6.931 40.026 1.00 60.28 700 SER A O 1
ATOM 5228 N N . ASN A 1 701 ? -10.921 6.941 38.676 1.00 57.25 701 ASN A N 1
ATOM 5229 C CA . ASN A 1 701 ? -10.223 6.224 37.591 1.00 57.25 701 ASN A CA 1
ATOM 5230 C C . ASN A 1 701 ? -8.907 6.914 37.152 1.00 57.25 701 ASN A C 1
ATOM 5232 O O . ASN A 1 701 ? -8.031 6.277 36.568 1.00 57.25 701 ASN A O 1
ATOM 5236 N N . VAL A 1 702 ? -8.746 8.204 37.471 1.00 53.84 702 VAL A N 1
ATOM 5237 C CA . VAL A 1 702 ? -7.523 8.994 37.270 1.00 53.84 702 VAL A CA 1
ATOM 5238 C C . VAL A 1 702 ? -6.395 8.546 38.211 1.00 53.84 702 VAL A C 1
ATOM 5240 O O . VAL A 1 702 ? -5.248 8.407 37.775 1.00 53.84 702 VAL A O 1
ATOM 5243 N N . ASP A 1 703 ? -6.715 8.232 39.467 1.00 65.44 703 ASP A N 1
ATOM 5244 C CA . ASP A 1 703 ? -5.755 7.733 40.456 1.00 65.44 703 ASP A CA 1
ATOM 5245 C C . ASP A 1 703 ? -5.268 6.319 40.110 1.00 65.44 703 ASP A C 1
ATOM 5247 O O . ASP A 1 703 ? -4.093 6.006 40.308 1.00 65.44 703 ASP A O 1
ATOM 5251 N N . ALA A 1 704 ? -6.115 5.482 39.497 1.00 73.69 704 ALA A N 1
ATOM 5252 C CA . ALA A 1 704 ? -5.733 4.137 39.058 1.00 73.69 704 ALA A CA 1
ATOM 5253 C C . ALA A 1 704 ? -4.677 4.154 37.932 1.00 73.69 704 ALA A C 1
ATOM 5255 O O . ALA A 1 704 ? -3.725 3.369 37.952 1.00 73.69 704 ALA A O 1
ATOM 5256 N N . VAL A 1 705 ? -4.796 5.072 36.963 1.00 74.62 705 VAL A N 1
ATOM 5257 C CA . VAL A 1 705 ? -3.817 5.213 35.866 1.00 74.62 705 VAL A CA 1
ATOM 5258 C C . VAL A 1 705 ? -2.493 5.783 36.379 1.00 74.62 705 VAL A C 1
ATOM 5260 O O . VAL A 1 705 ? -1.422 5.305 35.992 1.00 74.62 705 VAL A O 1
ATOM 5263 N N . TYR A 1 706 ? -2.546 6.765 37.282 1.00 80.44 706 TYR A N 1
ATOM 5264 C CA . TYR A 1 706 ? -1.348 7.317 37.914 1.00 80.44 706 TYR A CA 1
ATOM 5265 C C . TYR A 1 706 ? -0.614 6.259 38.751 1.00 80.44 706 TYR A C 1
ATOM 5267 O O . TYR A 1 706 ? 0.593 6.066 38.587 1.00 80.44 706 TYR A O 1
ATOM 5275 N N . MET A 1 707 ? -1.353 5.503 39.565 1.00 83.00 707 MET A N 1
ATOM 5276 C CA . MET A 1 707 ? -0.829 4.412 40.389 1.00 83.00 707 MET A CA 1
ATOM 5277 C C . MET A 1 707 ? -0.167 3.325 39.540 1.00 83.00 707 MET A C 1
ATOM 5279 O O . MET A 1 707 ? 0.961 2.914 39.821 1.00 83.00 707 MET A O 1
ATOM 5283 N N . LYS A 1 708 ? -0.814 2.930 38.437 1.00 86.88 708 LYS A N 1
ATOM 5284 C CA . LYS A 1 708 ? -0.266 1.976 37.467 1.00 86.88 708 LYS A CA 1
ATOM 5285 C C . LYS A 1 708 ? 1.061 2.471 36.880 1.00 86.88 708 LYS A C 1
ATOM 5287 O O . LYS A 1 708 ? 2.036 1.722 36.855 1.00 86.88 708 LYS A O 1
ATOM 5292 N N . ASN A 1 709 ? 1.136 3.733 36.459 1.00 88.88 709 ASN A N 1
ATOM 5293 C CA . ASN A 1 709 ? 2.339 4.300 35.840 1.00 88.88 709 ASN A CA 1
ATOM 5294 C C . ASN A 1 709 ? 3.516 4.434 36.818 1.00 88.88 709 ASN A C 1
ATOM 5296 O O . ASN A 1 709 ? 4.654 4.141 36.444 1.00 88.88 709 ASN A O 1
ATOM 5300 N N . VAL A 1 710 ? 3.258 4.848 38.063 1.00 92.31 710 VAL A N 1
ATOM 5301 C CA . VAL A 1 710 ? 4.291 4.916 39.111 1.00 92.31 710 VAL A CA 1
ATOM 5302 C C . VAL A 1 710 ? 4.807 3.514 39.439 1.00 92.31 710 VAL A C 1
ATOM 5304 O O . VAL A 1 710 ? 6.020 3.316 39.524 1.00 92.31 710 VAL A O 1
ATOM 5307 N N . MET A 1 711 ? 3.914 2.522 39.527 1.00 91.31 711 MET A N 1
ATOM 5308 C CA . MET A 1 711 ? 4.301 1.139 39.805 1.00 91.31 711 MET A CA 1
ATOM 5309 C C . MET A 1 711 ? 5.102 0.498 38.670 1.00 91.31 711 MET A C 1
ATOM 5311 O O . MET A 1 711 ? 6.114 -0.150 38.937 1.00 91.31 711 MET A O 1
ATOM 5315 N N . PHE A 1 712 ? 4.721 0.725 37.409 1.00 92.94 712 PHE A N 1
ATOM 5316 C CA . PHE A 1 712 ? 5.486 0.217 36.267 1.00 92.94 712 PHE A CA 1
ATOM 5317 C C . PHE A 1 712 ? 6.868 0.849 36.159 1.00 92.94 712 PHE A C 1
ATOM 5319 O O . PHE A 1 712 ? 7.834 0.117 35.964 1.00 92.94 712 PHE A O 1
ATOM 5326 N N . LYS A 1 713 ? 6.997 2.169 36.347 1.00 93.31 713 LYS A N 1
ATOM 5327 C CA . LYS A 1 713 ? 8.315 2.823 36.339 1.00 93.31 713 LYS A CA 1
ATOM 5328 C C . LYS A 1 713 ? 9.207 2.337 37.477 1.00 93.31 713 LYS A C 1
ATOM 5330 O O . LYS A 1 713 ? 10.406 2.167 37.281 1.00 93.31 713 LYS A O 1
ATOM 5335 N N . PHE A 1 714 ? 8.631 2.081 38.651 1.00 94.06 714 PHE A N 1
ATOM 5336 C CA . PHE A 1 714 ? 9.371 1.518 39.774 1.00 94.06 714 PHE A CA 1
ATOM 5337 C C . PHE A 1 714 ? 9.857 0.088 39.482 1.00 94.06 714 PHE A C 1
ATOM 5339 O O . PHE A 1 714 ? 11.028 -0.218 39.709 1.00 94.06 714 PHE A O 1
ATOM 5346 N N . LEU A 1 715 ? 8.994 -0.771 38.923 1.00 90.56 715 LEU A N 1
ATOM 5347 C CA . LEU A 1 715 ? 9.359 -2.132 38.515 1.00 90.56 715 LEU A CA 1
ATOM 53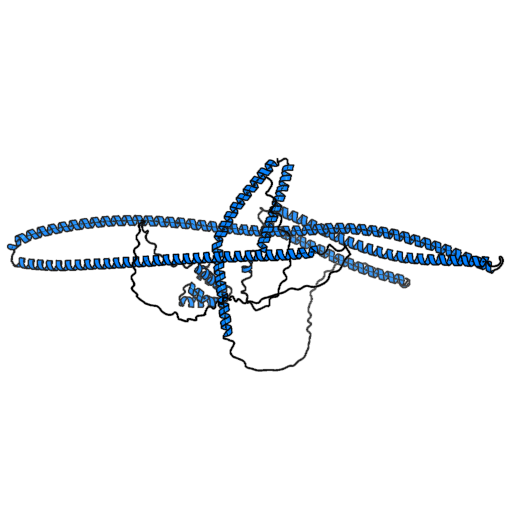48 C C . LEU A 1 715 ? 10.394 -2.137 37.386 1.00 90.56 715 LEU A C 1
ATOM 5350 O O . LEU A 1 715 ? 11.349 -2.903 37.446 1.00 90.56 715 LEU A O 1
ATOM 5354 N N . GLU A 1 716 ? 10.252 -1.265 36.389 1.00 91.75 716 GLU A N 1
ATOM 5355 C CA . GLU A 1 716 ? 11.218 -1.107 35.301 1.00 91.75 716 GLU A CA 1
ATOM 5356 C C . GLU A 1 716 ? 12.582 -0.659 35.836 1.00 91.75 716 GLU A C 1
ATOM 5358 O O . GLU A 1 716 ? 13.592 -1.294 35.531 1.00 91.75 716 GLU A O 1
ATOM 5363 N N . ALA A 1 717 ? 12.626 0.374 36.686 1.00 91.12 717 ALA A N 1
ATOM 5364 C CA . ALA A 1 717 ? 13.857 0.834 37.325 1.00 91.12 717 ALA A CA 1
ATOM 5365 C C . ALA A 1 717 ? 14.502 -0.267 38.183 1.00 91.12 717 ALA A C 1
ATOM 5367 O O . ALA A 1 717 ? 15.726 -0.401 38.206 1.00 91.12 717 ALA A O 1
ATOM 5368 N N . HIS A 1 718 ? 13.694 -1.095 38.851 1.00 85.19 718 HIS A N 1
ATOM 5369 C CA . HIS A 1 718 ? 14.186 -2.228 39.627 1.00 85.19 718 HIS A CA 1
ATOM 5370 C C . HIS A 1 718 ? 14.743 -3.358 38.739 1.00 85.19 718 HIS A C 1
ATOM 5372 O O . HIS A 1 718 ? 15.853 -3.825 38.989 1.00 85.19 718 HIS A O 1
ATOM 5378 N N . LEU A 1 719 ? 14.031 -3.754 37.678 1.00 83.38 719 LEU A N 1
ATOM 5379 C CA . LEU A 1 719 ? 14.436 -4.821 36.749 1.00 83.38 719 LEU A CA 1
ATOM 5380 C C . LEU A 1 719 ? 15.647 -4.434 35.891 1.00 83.38 719 LEU A C 1
ATOM 5382 O O . LEU A 1 719 ? 16.493 -5.275 35.600 1.00 83.38 719 LEU A O 1
ATOM 5386 N N . THR A 1 720 ? 15.752 -3.160 35.512 1.00 85.69 720 THR A N 1
ATOM 5387 C CA . THR A 1 720 ? 16.886 -2.614 34.741 1.00 85.69 720 THR A CA 1
ATOM 5388 C C . THR A 1 720 ? 18.053 -2.165 35.624 1.00 85.69 720 THR A C 1
ATOM 5390 O O . THR A 1 720 ? 19.042 -1.632 35.125 1.00 85.69 720 THR A O 1
ATOM 5393 N N . ASN A 1 721 ? 17.967 -2.417 36.935 1.00 86.75 721 ASN A N 1
ATOM 5394 C CA . ASN A 1 721 ? 19.004 -2.135 37.923 1.00 86.75 721 ASN A CA 1
ATOM 5395 C C . ASN A 1 721 ? 19.385 -0.644 38.052 1.00 86.75 721 ASN A C 1
ATOM 5397 O O . ASN A 1 721 ? 20.508 -0.292 38.422 1.00 86.75 721 ASN A O 1
ATOM 5401 N N . LYS A 1 722 ? 18.437 0.257 37.775 1.00 91.75 722 LYS A N 1
ATOM 5402 C CA . LYS A 1 722 ? 18.590 1.708 37.914 1.00 91.75 722 LYS A CA 1
ATOM 5403 C C . LYS A 1 722 ? 18.307 2.155 39.349 1.00 91.75 722 LYS A C 1
ATOM 5405 O O . LYS A 1 722 ? 17.233 2.660 39.677 1.00 91.75 722 LYS A O 1
ATOM 5410 N N . VAL A 1 723 ? 19.305 1.984 40.213 1.00 90.31 723 VAL A N 1
ATOM 5411 C CA . VAL A 1 723 ? 19.214 2.231 41.666 1.00 90.31 723 VAL A CA 1
ATOM 5412 C C . VAL A 1 723 ? 18.708 3.640 42.008 1.00 90.31 723 VAL A C 1
ATOM 5414 O O . VAL A 1 723 ? 17.869 3.784 42.891 1.00 90.31 723 VAL A O 1
ATOM 5417 N N . GLN A 1 724 ? 19.158 4.671 41.286 1.00 90.38 724 GLN A N 1
ATOM 5418 C CA . GLN A 1 724 ? 18.749 6.058 41.541 1.00 90.38 724 GLN A CA 1
ATOM 5419 C C . GLN A 1 724 ? 17.270 6.306 41.209 1.00 90.38 724 GLN A C 1
ATOM 5421 O O . GLN A 1 724 ? 16.554 6.882 42.021 1.00 90.38 724 GLN A O 1
ATOM 5426 N N . GLU A 1 725 ? 16.789 5.835 40.052 1.00 91.31 725 GLU A N 1
ATOM 5427 C CA . GLU A 1 725 ? 15.376 5.971 39.661 1.00 91.31 725 GLU A CA 1
ATOM 5428 C C . GLU A 1 725 ? 14.462 5.199 40.626 1.00 91.31 725 GLU A C 1
ATOM 5430 O O . GLU A 1 725 ? 13.427 5.711 41.048 1.00 91.31 725 GLU A O 1
ATOM 5435 N N . ARG A 1 726 ? 14.881 4.000 41.046 1.00 93.88 726 ARG A N 1
ATOM 5436 C CA . ARG A 1 726 ? 14.175 3.192 42.047 1.00 93.88 726 ARG A CA 1
ATOM 5437 C C . ARG A 1 726 ? 14.060 3.913 43.392 1.00 93.88 726 ARG A C 1
ATOM 5439 O O . ARG A 1 726 ? 12.971 3.967 43.955 1.00 93.88 726 ARG A O 1
ATOM 5446 N N . ASP A 1 727 ? 15.164 4.457 43.904 1.00 93.62 727 ASP A N 1
ATOM 5447 C CA . ASP A 1 727 ? 15.195 5.117 45.214 1.00 93.62 727 ASP A CA 1
ATOM 5448 C C . ASP A 1 727 ? 14.384 6.429 45.211 1.00 93.62 727 ASP A C 1
ATOM 5450 O O . ASP A 1 727 ? 13.759 6.760 46.216 1.00 93.62 727 ASP A O 1
ATOM 5454 N N . ILE A 1 728 ? 14.319 7.132 44.070 1.00 94.88 728 ILE A N 1
ATOM 5455 C CA . ILE A 1 728 ? 13.465 8.319 43.878 1.00 94.88 728 ILE A CA 1
ATOM 5456 C C . ILE A 1 728 ? 11.974 7.948 43.859 1.00 94.88 728 ILE A C 1
ATOM 5458 O O . ILE A 1 728 ? 11.146 8.701 44.369 1.00 94.88 728 ILE A O 1
ATOM 5462 N N . LEU A 1 729 ? 11.614 6.802 43.272 1.00 95.19 729 LEU A N 1
ATOM 5463 C CA . LEU A 1 729 ? 10.221 6.360 43.140 1.00 95.19 729 LEU A CA 1
ATOM 5464 C C . LEU A 1 729 ? 9.684 5.638 44.389 1.00 95.19 729 LEU A C 1
ATOM 5466 O O . LEU A 1 729 ? 8.469 5.546 44.563 1.00 95.19 729 LEU A O 1
ATOM 5470 N N . LEU A 1 730 ? 10.560 5.160 45.279 1.00 94.94 730 LEU A N 1
ATOM 5471 C CA . LEU A 1 730 ? 10.183 4.390 46.469 1.00 94.94 730 LEU A CA 1
ATOM 5472 C C . LEU A 1 730 ? 9.220 5.128 47.428 1.00 94.94 730 LEU A C 1
ATOM 5474 O O . LEU A 1 730 ? 8.252 4.499 47.855 1.00 94.94 730 LEU A O 1
ATOM 5478 N N . PRO A 1 731 ? 9.385 6.432 47.743 1.00 94.81 731 PRO A N 1
ATOM 5479 C CA . PRO A 1 731 ? 8.432 7.156 48.590 1.00 94.81 731 PRO A CA 1
ATOM 5480 C C . PRO A 1 731 ? 7.038 7.264 47.958 1.00 94.81 731 PRO A C 1
ATOM 5482 O O . PRO A 1 731 ? 6.031 7.168 48.657 1.00 94.81 731 PRO A O 1
ATOM 5485 N N . ALA A 1 732 ? 6.964 7.416 46.630 1.00 92.31 732 ALA A N 1
ATOM 5486 C CA . ALA A 1 732 ? 5.692 7.487 45.915 1.00 92.31 732 ALA A CA 1
ATOM 5487 C C . ALA A 1 732 ? 4.967 6.134 45.943 1.00 92.31 732 ALA A C 1
ATOM 5489 O O . ALA A 1 732 ? 3.769 6.086 46.203 1.00 92.31 732 ALA A O 1
ATOM 5490 N N . VAL A 1 733 ? 5.701 5.031 45.758 1.00 93.00 733 VAL A N 1
ATOM 5491 C CA . VAL A 1 733 ? 5.161 3.667 45.886 1.00 93.00 733 VAL A CA 1
ATOM 5492 C C . VAL A 1 733 ? 4.688 3.384 47.312 1.00 93.00 733 VAL A C 1
ATOM 5494 O O . VAL A 1 733 ? 3.600 2.851 47.492 1.00 93.00 733 VAL A O 1
ATOM 5497 N N . ALA A 1 734 ? 5.449 3.791 48.328 1.00 92.12 734 ALA A N 1
ATOM 5498 C CA . ALA A 1 734 ? 5.055 3.634 49.726 1.00 92.12 734 ALA A CA 1
ATOM 5499 C C . ALA A 1 734 ? 3.775 4.408 50.063 1.00 92.12 734 ALA A C 1
ATOM 5501 O O . ALA A 1 734 ? 2.886 3.876 50.720 1.00 92.12 734 ALA A O 1
ATOM 5502 N N . THR A 1 735 ? 3.650 5.631 49.540 1.00 89.56 735 THR A N 1
ATOM 5503 C CA . THR A 1 735 ? 2.436 6.447 49.693 1.00 89.56 735 THR A CA 1
ATOM 5504 C C . THR A 1 735 ? 1.232 5.784 49.018 1.00 89.56 735 THR A C 1
ATOM 5506 O O . THR A 1 735 ? 0.153 5.737 49.600 1.00 89.56 735 THR A O 1
ATOM 5509 N N . LEU A 1 736 ? 1.417 5.226 47.815 1.00 86.19 736 LEU A N 1
ATOM 5510 C CA . LEU A 1 736 ? 0.356 4.536 47.070 1.00 86.19 736 LEU A CA 1
ATOM 5511 C C . LEU A 1 736 ? -0.103 3.241 47.749 1.00 86.19 736 LEU A C 1
ATOM 5513 O O . LEU A 1 736 ? -1.291 2.936 47.731 1.00 86.19 736 LEU A O 1
ATOM 5517 N N . LEU A 1 737 ? 0.823 2.500 48.358 1.00 87.69 737 LEU A N 1
ATOM 5518 C CA . LEU A 1 737 ? 0.523 1.285 49.118 1.00 87.69 737 LEU A CA 1
ATOM 5519 C C . LEU A 1 737 ? 0.006 1.576 50.533 1.00 87.69 737 LEU A C 1
ATOM 5521 O O . LEU A 1 737 ? -0.310 0.633 51.250 1.00 87.69 737 LEU A O 1
ATOM 5525 N N . GLN A 1 738 ? -0.056 2.851 50.938 1.00 91.12 738 GLN A N 1
ATOM 5526 C CA . GLN A 1 738 ? -0.335 3.264 52.317 1.00 91.12 738 GLN A CA 1
ATOM 5527 C C . GLN A 1 738 ? 0.577 2.550 53.329 1.00 91.12 738 GLN A C 1
ATOM 5529 O O . GLN A 1 738 ? 0.162 2.222 54.438 1.00 91.12 738 GLN A O 1
ATOM 5534 N N . ALA A 1 739 ? 1.829 2.306 52.930 1.00 88.31 739 ALA A N 1
ATOM 5535 C CA . ALA A 1 739 ? 2.796 1.592 53.743 1.00 88.31 739 ALA A CA 1
ATOM 5536 C C . ALA A 1 739 ? 3.114 2.405 55.003 1.00 88.31 739 ALA A C 1
ATOM 5538 O O . ALA A 1 739 ? 3.474 3.584 54.940 1.00 88.31 739 ALA A O 1
ATOM 5539 N N . THR A 1 740 ? 3.012 1.758 56.155 1.00 90.56 740 THR A N 1
ATOM 5540 C CA . THR A 1 740 ? 3.468 2.298 57.434 1.00 90.56 740 THR A CA 1
ATOM 5541 C C . THR A 1 740 ? 4.974 2.586 57.392 1.00 90.56 740 THR A C 1
ATOM 5543 O O . THR A 1 740 ? 5.723 2.038 56.579 1.00 90.56 740 THR A O 1
ATOM 5546 N N . GLN A 1 741 ? 5.461 3.444 58.293 1.00 89.38 741 GLN A N 1
ATOM 5547 C CA . GLN A 1 741 ? 6.885 3.801 58.351 1.00 89.38 741 GLN A CA 1
ATOM 5548 C C . GLN A 1 741 ? 7.793 2.566 58.524 1.00 89.38 741 GLN A C 1
ATOM 5550 O O . GLN A 1 741 ? 8.901 2.526 57.986 1.00 89.38 741 GLN A O 1
ATOM 5555 N N . GLU A 1 742 ? 7.319 1.543 59.238 1.00 87.19 742 GLU A N 1
ATOM 5556 C CA . GLU A 1 742 ? 8.030 0.274 59.422 1.00 87.19 742 GLU A CA 1
ATOM 5557 C C . GLU A 1 742 ? 8.093 -0.541 58.121 1.00 87.19 742 GLU A C 1
ATOM 5559 O O . GLU A 1 742 ? 9.163 -1.036 57.757 1.00 87.19 742 GLU A O 1
ATOM 5564 N N . GLU A 1 743 ? 6.992 -0.609 57.367 1.00 86.12 743 GLU A N 1
ATOM 5565 C CA . GLU A 1 743 ? 6.928 -1.268 56.055 1.00 86.12 743 GLU A CA 1
ATOM 5566 C C . GLU A 1 743 ? 7.792 -0.556 55.014 1.00 86.12 743 GLU A C 1
ATOM 5568 O O . GLU A 1 743 ? 8.463 -1.214 54.220 1.00 86.12 743 GLU A O 1
ATOM 5573 N N . TYR A 1 744 ? 7.854 0.777 55.048 1.00 93.00 744 TYR A N 1
ATOM 5574 C CA . TYR A 1 744 ? 8.754 1.553 54.197 1.00 93.00 744 TYR A CA 1
ATOM 5575 C C . TYR A 1 744 ? 10.228 1.219 54.465 1.00 93.00 744 TYR A C 1
ATOM 5577 O O . TYR A 1 744 ? 10.994 0.963 53.531 1.00 93.00 744 TYR A O 1
ATOM 5585 N N . ILE A 1 745 ? 10.632 1.160 55.741 1.00 90.19 745 ILE A N 1
ATOM 5586 C CA . ILE A 1 745 ? 11.997 0.783 56.139 1.00 90.19 745 ILE A CA 1
ATOM 5587 C C . ILE A 1 745 ? 12.291 -0.674 55.742 1.00 90.19 745 ILE A C 1
ATOM 5589 O O . ILE A 1 745 ? 13.396 -0.975 55.276 1.00 90.19 745 ILE A O 1
ATOM 5593 N N . ALA A 1 746 ? 11.314 -1.575 55.881 1.00 87.56 746 ALA A N 1
ATOM 5594 C CA . ALA A 1 746 ? 11.431 -2.969 55.460 1.00 87.56 746 ALA A CA 1
ATOM 5595 C C . ALA A 1 746 ? 11.587 -3.097 53.934 1.00 87.56 746 ALA A C 1
ATOM 5597 O O . ALA A 1 746 ? 12.527 -3.749 53.478 1.00 87.56 746 ALA A O 1
ATOM 5598 N N . LEU A 1 747 ? 10.751 -2.412 53.146 1.00 85.88 747 LEU A N 1
ATOM 5599 C CA . LEU A 1 747 ? 10.849 -2.321 51.684 1.00 85.88 747 LEU A CA 1
ATOM 5600 C C . LEU A 1 747 ? 12.220 -1.790 51.257 1.00 85.88 747 LEU A C 1
ATOM 5602 O O . LEU A 1 747 ? 12.880 -2.386 50.406 1.00 85.88 747 LEU A O 1
ATOM 5606 N N . GLN A 1 748 ? 12.704 -0.723 51.895 1.00 92.00 748 GLN A N 1
ATOM 5607 C CA . GLN A 1 748 ? 14.022 -0.158 51.612 1.00 92.00 748 GLN A CA 1
ATOM 5608 C C . GLN A 1 748 ? 15.159 -1.149 51.921 1.00 92.00 748 GLN A C 1
ATOM 5610 O O . GLN A 1 748 ? 16.112 -1.259 51.144 1.00 92.00 748 GLN A O 1
ATOM 5615 N N . LYS A 1 749 ? 15.064 -1.904 53.026 1.00 90.75 749 LYS A N 1
ATOM 5616 C CA . LYS A 1 749 ? 16.023 -2.969 53.372 1.00 90.75 749 LYS A CA 1
ATOM 5617 C C . LYS A 1 749 ? 15.992 -4.117 52.364 1.00 90.75 749 LYS A C 1
ATOM 5619 O O . LYS A 1 749 ? 17.056 -4.535 51.914 1.00 90.75 749 LYS A O 1
ATOM 5624 N N . ILE A 1 750 ? 14.807 -4.593 51.980 1.00 86.06 750 ILE A N 1
ATOM 5625 C CA . ILE A 1 750 ? 14.633 -5.687 51.013 1.00 86.06 750 ILE A CA 1
ATOM 5626 C C . ILE A 1 750 ? 15.201 -5.282 49.649 1.00 86.06 750 ILE A C 1
ATOM 5628 O O . ILE A 1 750 ? 15.978 -6.031 49.061 1.00 86.06 750 ILE A O 1
ATOM 5632 N N . LEU A 1 751 ? 14.909 -4.071 49.172 1.00 85.88 751 LEU A N 1
ATOM 5633 C CA . LEU A 1 751 ? 15.410 -3.561 47.889 1.00 85.88 751 LEU A CA 1
ATOM 5634 C C . LEU A 1 751 ? 16.929 -3.358 47.873 1.00 85.88 751 LEU A C 1
ATOM 5636 O O . LEU A 1 751 ? 17.558 -3.473 46.820 1.00 85.88 751 LEU A O 1
ATOM 5640 N N . ARG A 1 752 ? 17.542 -3.055 49.022 1.00 84.94 752 ARG A N 1
ATOM 5641 C CA . ARG A 1 752 ? 19.007 -2.993 49.157 1.00 84.94 752 ARG A CA 1
ATOM 5642 C C . ARG A 1 752 ? 19.648 -4.376 49.275 1.00 84.94 752 ARG A C 1
ATOM 5644 O O . ARG A 1 752 ? 20.775 -4.542 48.826 1.00 84.94 752 ARG A O 1
ATOM 5651 N N . ALA A 1 753 ? 18.941 -5.355 49.838 1.00 82.31 753 ALA A N 1
ATOM 5652 C CA . ALA A 1 753 ? 19.431 -6.722 50.005 1.00 82.31 753 ALA A CA 1
ATOM 5653 C C . ALA A 1 753 ? 19.284 -7.600 48.743 1.00 82.31 753 ALA A C 1
ATOM 5655 O O . ALA A 1 753 ? 19.988 -8.594 48.611 1.00 82.31 753 ALA A O 1
ATOM 5656 N N . THR A 1 754 ? 18.393 -7.247 47.808 1.00 70.12 754 THR A N 1
ATOM 5657 C CA . THR A 1 754 ? 18.009 -8.072 46.638 1.00 70.12 754 THR A CA 1
ATOM 5658 C C . THR A 1 754 ? 18.743 -7.720 45.332 1.00 70.12 754 THR A C 1
ATOM 5660 O O . THR A 1 754 ? 18.167 -7.793 44.248 1.00 70.12 754 THR A O 1
ATOM 5663 N N . MET A 1 755 ? 20.031 -7.361 45.393 1.00 60.50 755 MET A N 1
ATOM 5664 C CA . MET A 1 755 ? 20.884 -7.311 44.192 1.00 60.50 755 MET A CA 1
ATOM 5665 C C . MET A 1 755 ? 21.597 -8.663 44.005 1.00 60.50 755 MET A C 1
ATOM 5667 O O . MET A 1 755 ? 22.429 -8.986 44.856 1.00 60.50 755 MET A O 1
ATOM 5671 N N . PRO A 1 756 ? 21.350 -9.456 42.934 1.00 50.81 756 PRO A N 1
ATOM 5672 C CA . PRO A 1 756 ? 20.490 -9.251 41.751 1.00 50.81 756 PRO A CA 1
ATOM 5673 C C . PRO A 1 756 ? 19.041 -9.770 41.950 1.00 50.81 756 PRO A C 1
ATOM 5675 O O . PRO A 1 756 ? 18.801 -10.504 42.911 1.00 50.81 756 PRO A O 1
ATOM 5678 N N . PRO A 1 757 ? 18.063 -9.417 41.077 1.00 54.03 757 PRO A N 1
ATOM 5679 C CA . PRO A 1 757 ? 16.637 -9.564 41.381 1.00 54.03 757 PRO A CA 1
ATOM 5680 C C . PRO A 1 757 ? 16.250 -11.040 41.496 1.00 54.03 757 PRO A C 1
ATOM 5682 O O . PRO A 1 757 ? 16.138 -11.760 40.502 1.00 54.03 757 PRO A O 1
ATOM 5685 N N . SER A 1 758 ? 16.049 -11.513 42.725 1.00 54.84 758 SER A N 1
ATOM 5686 C CA . SER A 1 758 ? 15.556 -12.863 42.960 1.00 54.84 758 SER A CA 1
ATOM 5687 C C . SER A 1 758 ? 14.054 -12.920 42.660 1.00 54.84 758 SER A C 1
ATOM 5689 O O . SER A 1 758 ? 13.283 -12.023 43.007 1.00 54.84 758 SER A O 1
ATOM 5691 N N . ARG A 1 759 ? 13.612 -14.029 42.051 1.00 55.88 759 ARG A N 1
ATOM 5692 C CA . ARG A 1 759 ? 12.194 -14.385 41.820 1.00 55.88 759 ARG A CA 1
ATOM 5693 C C . ARG A 1 759 ? 11.293 -14.232 43.062 1.00 55.88 759 ARG A C 1
ATOM 5695 O O . ARG A 1 759 ? 10.078 -14.184 42.921 1.00 55.88 759 ARG A O 1
ATOM 5702 N N . GLN A 1 760 ? 11.878 -14.140 44.256 1.00 57.94 760 GLN A N 1
ATOM 5703 C CA . GLN A 1 760 ? 11.191 -13.990 45.539 1.00 57.94 760 GLN A CA 1
ATOM 5704 C C . GLN A 1 760 ? 10.450 -12.651 45.682 1.00 57.94 760 GLN A C 1
ATOM 5706 O O . GLN A 1 760 ? 9.422 -12.601 46.341 1.00 57.94 760 GLN A O 1
ATOM 5711 N N . MET A 1 761 ? 10.900 -11.569 45.038 1.00 61.25 761 MET A N 1
ATOM 5712 C CA . MET A 1 761 ? 10.185 -10.282 45.095 1.00 61.25 761 MET A CA 1
ATOM 5713 C C . MET A 1 761 ? 8.870 -10.307 44.304 1.00 61.25 761 MET A C 1
ATOM 5715 O O . MET A 1 761 ? 7.860 -9.780 44.762 1.00 61.25 761 MET A O 1
ATOM 5719 N N . LEU A 1 762 ? 8.842 -10.987 43.152 1.00 62.44 762 LEU A N 1
ATOM 5720 C CA . LEU A 1 762 ? 7.615 -11.150 42.363 1.00 62.44 762 LEU A CA 1
ATOM 5721 C C . LEU A 1 762 ? 6.560 -11.992 43.097 1.00 62.44 762 LEU A C 1
ATOM 5723 O O . LEU A 1 762 ? 5.368 -11.767 42.896 1.00 62.44 762 LEU A O 1
ATOM 5727 N N . SER A 1 763 ? 6.973 -12.905 43.988 1.00 57.22 763 SER A N 1
ATOM 5728 C CA . SER A 1 763 ? 6.026 -13.647 44.829 1.00 57.22 763 SER A CA 1
ATOM 5729 C C . SER A 1 763 ? 5.451 -12.801 45.967 1.00 57.22 763 SER A C 1
ATOM 5731 O O . SER A 1 763 ? 4.304 -13.020 46.339 1.00 57.22 763 SER A O 1
ATOM 5733 N N . VAL A 1 764 ? 6.192 -11.814 46.493 1.00 59.50 764 VAL A N 1
ATOM 5734 C CA . VAL A 1 764 ? 5.676 -10.879 47.518 1.00 59.50 764 VAL A CA 1
ATOM 5735 C C . VAL A 1 764 ? 4.568 -9.986 46.949 1.00 59.50 764 VAL A C 1
ATOM 5737 O O . VAL A 1 764 ? 3.606 -9.690 47.649 1.00 59.50 764 VAL A O 1
ATOM 5740 N N . PHE A 1 765 ? 4.641 -9.629 45.663 1.00 60.78 765 PHE A N 1
ATOM 5741 C CA . PHE A 1 765 ? 3.579 -8.889 44.968 1.00 60.78 765 PHE A CA 1
ATOM 5742 C C . PHE A 1 765 ? 2.458 -9.779 44.397 1.00 60.78 765 PHE A C 1
ATOM 5744 O O . PHE A 1 765 ? 1.575 -9.274 43.709 1.00 60.78 765 PHE A O 1
ATOM 5751 N N . GLY A 1 766 ? 2.484 -11.098 44.630 1.00 54.75 766 GLY A N 1
ATOM 5752 C CA . GLY A 1 766 ? 1.480 -12.024 44.088 1.00 54.75 766 GLY A CA 1
ATOM 5753 C C . GLY A 1 766 ? 1.509 -12.181 42.559 1.00 54.75 766 GLY A C 1
ATOM 5754 O O . GLY A 1 766 ? 0.575 -12.731 41.985 1.00 54.75 766 GLY A O 1
ATOM 5755 N N . LEU A 1 767 ? 2.579 -11.730 41.893 1.00 57.16 767 LEU A N 1
ATOM 5756 C CA . LEU A 1 767 ? 2.732 -11.726 40.430 1.00 57.16 767 LEU A CA 1
ATOM 5757 C C . LEU A 1 767 ? 3.379 -13.013 39.882 1.00 57.16 767 LEU A C 1
ATOM 5759 O O . LEU A 1 767 ? 3.773 -13.064 38.720 1.00 57.16 767 LEU A O 1
ATOM 5763 N N . SER A 1 768 ? 3.516 -14.062 40.699 1.00 43.78 768 SER A N 1
ATOM 5764 C CA . SER A 1 768 ? 4.032 -15.364 40.265 1.00 43.78 768 SER A CA 1
ATOM 5765 C C . SER A 1 768 ? 2.899 -16.289 39.803 1.00 43.78 768 SER A C 1
ATOM 5767 O O . SER A 1 768 ? 2.550 -17.244 40.505 1.00 43.78 768 SER A O 1
ATOM 5769 N N . ARG A 1 769 ? 2.315 -16.004 38.638 1.00 41.03 769 ARG A N 1
ATOM 5770 C CA . ARG A 1 769 ? 1.597 -16.997 37.827 1.00 41.03 769 ARG A CA 1
ATOM 5771 C C . ARG A 1 769 ? 1.987 -16.861 36.370 1.00 41.03 769 ARG A C 1
ATOM 5773 O O . ARG A 1 769 ? 1.995 -15.712 35.882 1.00 41.03 769 ARG A O 1
#

Radius of gyration: 59.91 Å; Cα contacts (8 Å, |Δi|>4): 124; chains: 1; bounding box: 137×110×210 Å

pLDDT: mean 71.07, std 20.48, range [28.92, 96.88]

Organism: NCBI:txid1737510

Mean predicted aligned error: 23.27 Å

Sequence (769 aa):
MDKLVGAFSGVLKTSNASTSQPAVQQGDRQYLRLPLESARKLRWFEKADLQALTKSHFREKRELLDSLTVLKKLLVRHGLDEAKLDVEVAAHLRTAQELAEEHEGVASVLLAALEPQVQQLRFENERLQAAIRTGQHAALTKGLNRSDGQALEAADGDMAEPPSVGSPSTLHVLTSTAPMPRR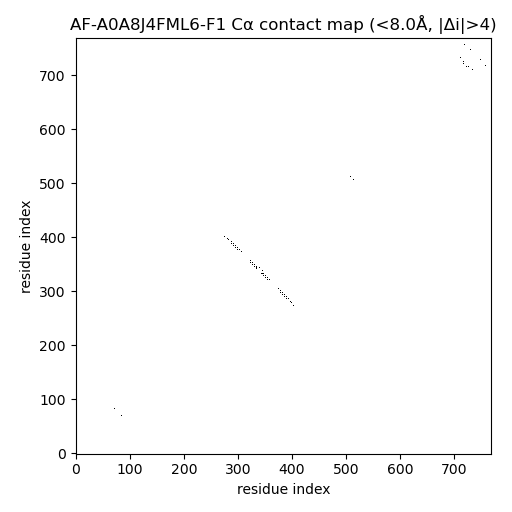LEHLDLAHVHGRSSARMDPLVRHQLAVLETQCTEYAKEISELKVILAKHQHQHQQQQQQQQQAAASRRRGPEANAPVQDMLLSLQEVAQEEARKASLADARAMRLEGELKALQGQHKAMVKENAVLQQQVTQLREEVEAAAAAAEARLAEAAAASEGSRAAVEAREEAAALRQINTTLRAELSSVQGCISRLEADLQLAHQREATSAATLAEAEVVARRSDGLAAANMQLMQRLAESKTELEMAAYYKKVCGELTEAKSLLEEQLLSLGSLLSASELKLADMAARATAAEEHAALAECRARVAESSIAAEVERRCGAALSSRALWPPALRDEVDRLEARVGKAEAALAAAEQRAEAAIRTEAELREQLSVKAEELAVITQESVAATSSFAAQLQQLREALAESQARTAGLQDDLAQSRAREEAALAAAAAADTAGLSHAAQRRHSSGGNSNGVIASSISTTTAVMTPKWQIQNKVGGGGLYNLDAKMGDGGGSSNGSSSGSSRLPTAGSTGSGGAVSNVDAVYMKNVMFKFLEAHLTNKVQERDILLPAVATLLQATQEEYIALQKILRATMPPSRQMLSVFGLSR

InterPro domains:
  IPR000237 GRIP domain [PF01465] (701-743)
  IPR000237 GRIP domain [PS50913] (697-750)
  IPR000237 GRIP domain [SM00755] (700-750)

Solvent-accessible surface area (backbone atoms only — not comparable to full-atom values): 46117 Å² total; per-residue (Å²): 143,90,85,85,82,86,85,83,89,82,87,88,79,86,80,92,78,88,84,81,82,80,91,76,84,92,67,96,74,87,72,83,82,67,61,72,68,65,57,65,75,62,66,70,75,45,76,67,51,53,51,50,52,52,52,48,55,54,48,51,53,47,53,52,53,52,50,51,52,52,49,50,54,50,44,42,71,72,71,45,57,62,71,60,52,52,52,52,53,52,49,52,53,48,55,53,46,53,51,49,53,53,50,48,51,51,49,50,52,51,49,61,66,44,44,63,57,53,51,50,53,50,52,51,49,52,51,50,51,50,50,49,53,54,49,51,53,53,51,56,60,56,57,71,76,67,77,82,85,87,89,85,78,92,80,90,86,89,87,82,88,88,85,91,85,84,86,88,87,89,83,85,89,83,91,86,92,88,85,87,88,78,92,77,81,87,81,82,78,83,82,79,75,84,76,68,69,84,76,57,55,69,68,59,52,52,51,50,52,52,51,51,51,50,53,54,50,52,53,48,52,53,52,50,52,49,52,52,50,52,51,54,52,51,50,52,52,52,52,51,52,52,51,52,54,56,55,64,66,60,75,81,64,82,80,88,52,56,72,62,50,52,50,52,50,52,53,48,50,51,51,51,51,51,51,51,51,38,54,52,36,50,55,50,34,56,49,39,52,52,52,42,53,51,50,52,51,50,49,55,50,52,53,52,51,46,54,52,51,52,52,48,48,53,51,49,48,54,51,38,50,51,36,48,54,52,24,52,51,32,46,52,53,25,68,72,37,58,97,82,41,68,65,27,52,54,27,47,51,51,25,49,51,33,48,52,52,34,52,52,47,50,52,51,48,52,50,52,51,53,52,46,56,49,52,52,52,52,49,54,51,50,49,53,52,44,53,53,43,52,52,56,34,53,54,31,51,54,52,43,55,50,47,52,53,51,52,52,52,49,53,52,51,52,49,52,53,50,51,52,49,52,52,52,54,50,50,51,50,50,53,49,52,52,49,54,51,51,53,52,49,52,52,51,51,51,50,51,52,51,51,51,52,52,48,53,54,49,52,52,50,51,53,50,52,49,53,51,48,54,53,49,51,53,51,49,53,54,49,50,53,50,48,52,53,51,50,53,52,50,50,54,52,48,52,52,52,48,50,60,55,56,77,47,54,89,79,50,58,66,74,60,49,55,50,47,55,50,48,51,54,48,48,53,52,48,51,52,51,46,54,54,47,50,53,50,51,52,50,50,52,49,54,51,50,51,50,51,50,53,49,50,52,52,51,49,51,51,51,50,54,50,50,49,51,51,50,52,52,51,53,52,51,50,50,53,49,52,52,51,51,53,48,51,52,51,49,52,52,51,51,50,52,49,50,52,50,52,50,51,48,53,51,50,51,51,52,50,51,54,52,54,56,57,64,70,68,69,80,82,82,84,89,85,81,87,82,87,77,88,84,83,82,87,81,87,90,78,88,83,83,88,80,90,82,90,84,83,82,91,82,85,85,79,82,86,78,88,78,89,82,82,92,77,90,82,80,90,81,90,79,90,80,87,81,90,79,90,82,91,80,83,88,82,92,80,84,87,84,81,86,83,93,71,89,68,82,78,74,51,78,67,56,55,54,52,50,50,52,56,51,50,52,33,50,50,23,55,76,70,65,35,62,68,60,26,63,67,39,44,63,58,53,31,60,73,68,66,48,50,75,67,53,45,54,46,52,53,50,51,66,68,68,43,79,72,85,54,75,65,59,43,50,74,71,68,64,74,122

Secondary structure (DSSP, 8-state):
--SSSSSSS-S--------PPPP------------HHHHHHT-PPPHHHHHHHHHHHHHHHHHHHHHHHHHHHHHHHTT--HHHHHHHHHHHHHHHHHHHHHHHHHHHHHHHHHHHHHHHHHHHHHHHHHHHHHHHHHHHHHHTTS-S-----------------------------------------TTS-SSSGGGS-HHHHHHHHHHHHHHHHHHHHHHHHHHHHHHHHHHHHHHHHHHHHHHHHHTTS-GGGHHHHHHHHHHHHHHHHHHHHHHHHHHHHHHHHHHHHHHHHHHHHHHHHHHHHHHHHHHHHHHHHHHHHHHHHHHHHHHHS-TT-HHHHHHHHHHHHHHHHHHHHHHHHHHHHHHHHHHHHHHHHHHHHHHHHHHHHHHHHHHHHHHHHHHHHHHHHHHHHHHHHHHHHHHHHHHHHHHHHHHHHHHHHHHHHHHHHHHHHHHHHHHHHHHHHHHHHHHHHHHHHHHHHHHHHHHHHHHHHHHHHHTTGGGS-HHHHHHHHHHHHHHHHHHHHHHHHHHHHHHHHHHHHHHHHHHHHHHHHHHHHHHHHHHHHHHHHHHHHHHHHHHHHHHHHHHHHHHHHHHHHHHHHHHHHHHHHHHHTSSS------------------------------------------------------------------PPPP----------HHHHHHHHHHHHHHHHHHHTT-HHHHHHHHHHHHHHTT--HHHHHHHHHHHHH--S--THHHHHTT---

Nearest PDB structures (foldseek):
  3ja6-assembly1_I  TM=3.963E-01  e=1.674E-02  Escherichia coli
  3zx6-assembly1_A  TM=4.011E-01  e=8.217E-03  Archaeoglobus fulgidus DSM 4304
  9cpc-assembly1_3L  TM=8.700E-01  e=1.073E+00  Sus scrofa

Foldseek 3Di:
DPDPDPPPDPPDDDDDDDDDDDDDDDDDDPDDDDPPVVVVVPPPQDPVNVVVVVVVVVVVVVVVVVVLVVVLVVVVVVVDDSVVSVVVVVVVVVVVVVVVVVVVVVVVVVCVVCVVVVVVVVVVVVVVVVVVVVVVVVVVVVVVVPPDDDDDDDDDDDDDDDDDDDDDDDDDDDDDDDDDDDDDDDPPPPPDPPDPVVPDDVVVVVVVVVVVVVVVVVVVVVVVVVVVVVVVVVVVVVVVVVVVVVVVVVVPDDDPCVVVVVVVVVVVVVLVVLVVVLVVLVVLLVVLVVVLVVLVVVLVVLVVVLVVLVVVLVVLVVVLVVLVVQLVVLQVVLVVDPPPDPSNVVSVVVSVVSVVVSVVSVVVSVVSVVVSVVSVVVSVVSVVVSVVSVVSSVVSVVSNVVSVVVVVVVVVVVVVVVVVVVVVVVVVVVVVVVVVVVVVVVVVVVVVVVVVVVVVVVVVVVVVVVVVVVVVVVVVVVVVVVVVVVVVVVVVVCCVVCVVVVVCLVVDDVVVVVVVVVVVVVVVVVVVVVVVVVVVVVVVVVVVVVVVVVVVVVVVVVVVVVVVVVVVVVVVVVVVVVVVVVVVVVVVVVVVVVVVVVVVVVVVVVVVVVVVVVVVVPPPDDDDDDDDDDDDDDDDDDDDDDDDDDDDDDDDDDDDDDDDDDDDDDDDDDDDDDDDDDDDDDDDDDDDDDDDPDCPDPPPVVNVVVLVVLVVQLVVCLQVVVVVSNVVSLVVNCVNVVPDPVRSVVVVVCSVVQVVPDPVVCVVVVNPD